Protein AF-0000000084808575 (afdb_homodimer)

pLDDT: mean 91.04, std 8.22, range [54.5, 98.62]

Sequence (1164 aa):
MCAIAGLVSLDAPPHVRPILDAIRHRGPDGLGTHRDGACEIGAARLAIVDPERGAQPMRDPLSQTAVAFNGEIYNADELRRMLIARGHRFATRCDTEVVLRGFLEWGLDLPTHLSGMYAIAVLERGRLTLIRDPLGIKPLRYAQRGAQFAFASEAKALLRWFGPPRLDETALADFIAIGYPTGRHTFFAGISTLPPGHLLTVNWGQGLHVAEPRPYQLRTPPPQLQLCEDEAELAFVDALLAATNSHLQADTEVVAVLSGGIDSAMLACTAAELSGRRLRTFTVADTAEHPDAVAAARVARAIGADHTLLTFGFDDYLAAIPATIAAVEAPDLHAGPFFHLLCQVIGGCAKVCLNGEGADETLGGYYDPAGTIATLTDGQARAQAAGLVPSDRACAIRDGLLEAAAKGAAGIRATLDISLQDLLERAQLDPVDHLSMAAGVEMRVPYLDPVVQAVVRRVPPGEIVDTSLGITKRLLRRAAVRRHGAHLLDSALRAKMMMPHASGGHAARFAQACDHAVPDDALRRLPFGAGFASKTDVVLFELFRRIHLDGGGAAVKIDDVFAEIAGSSRAGASAIAQAAASMCAIAGLVSLDAPPHVRPILDAIRHRGPDGLGTHRDGACEIGAARLAIVDPERGAQPMRDPLSQTAVAFNGEIYNADELRRMLIARGHRFATRCDTEVVLRGFLEWGLDLPTHLSGMYAIAVLERGRLTLIRDPLGIKPLRYAQRGAQFAFASEAKALLRWFGPPRLDETALADFIAIGYPTGRHTFFAGISTLPPGHLLTVNWGQGLHVAEPRPYQLRTPPPQLQLCEDEAELAFVDALLAATNSHLQADTEVVAVLSGGIDSAMLACTAAELSGRRLRTFTVADTAEHPDAVAAARVARAIGADHTLLTFGFDDYLAAIPATIAAVEAPDLHAGPFFHLLCQVIGGCAKVCLNGEGADETLGGYYDPAGTIATLTDGQARAQAAGLVPSDRACAIRDGLLEAAAKGAAGIRATLDISLQDLLERAQLDPVDHLSMAAGVEMRVPYLDPVVQAVVRRVPPGEIVDTSLGITKRLLRRAAVRRHGAHLLDSALRAKMMMPHASGGHAARFAQACDHAVPDDALRRLPFGAGFASKTDVVLFELFRRIHLDGGGAAVKIDDVFAEIAGSSRAGASAIAQAAAS

Organism: Rhodopseudomonas palustris (strain HaA2) (NCBI:txid316058)

Secondary structure (DSSP, 8-state):
--EEEEEEESSS----HHHHHHTGGG-BTEEEEEEETTEEEEEEE---S-TTT--SSEE-TTT--EEEEEEEETTHHHHHHHHHHTT---S-S-HHHHHHHHHHHHGGGGGGG--EEEEEEEEETTEEEEEE-TT--S--EEEEETTEEEEESSTHHHHTTSSS--B-HHHHHHHHHHSS--TTB-SBTT-EEPPTTEEEEEE-BTB-EEPPPEE-S----PPPP---HHHHHHHHHHHHHHHHHHHT--SS-EEEE--SSHHHHHHHHHHHHH-SSPPEEEEE-SSTTSHHHHHHHHHHHHHT-EEEEE---HHHHHHHHHHHHHHHTSS--SS-HHHHHHHHHHHTT-SEEE--TTHHHHHTTT--HHHHHHHHHHHHHHHHHTT----HHHHHHHHHHHHHHHTGGGGHHHHHHHIIIIIIIIIIIHHHHHHHHHTT-EEE-GGGSHHHHHHHTTS-HHHH-BTTTTBSSHHHHHHHHHHHGGGGHHHHHSPP--GGGGGHHHHHHHHHHHHHHS-TTHHHHSTTGGG-SSHHHHHHHHHHIIIIIS--GGG--HHHHHHHHHT-HHHHHHHHHHHHH-/--EEEEEEESSS----HHHHHTTGGG-BTEEEEEEETTEEEEEEE---S-TTT--SSEE-TTT--EEEEEEEETTHHHHHHHHHHTT---S-S-HHHHHHHHHHHHGGGGGGG--EEEEEEEEETTEEEEEE-TT--S--EEEEETTEEEEESSGGGGHHHHSS--B-HHHHHHHHHHSS--TTB-SBTT-EEPPTTEEEEEE-BTB-EEPPPEE-S----PPPP---HHHHHHHHHHHHHHHHHHHT--SS-EEEE--SSHHHHHHHHHHHHH-SSPPEEEEE-SSTTSHHHHHHHHHHHHHT-EEEEE---HHHHHHHHHHHHHHHTSS--SS-HHHHHHHHHHHTT-SEEE--TTHHHHHTTT--HHHHHHHHHHHHHHHHHTT----HHHHHHHHHHHHHHHTGGGGHHHHHHHIIIIIIIIIIIHHHHHHHHHTT-EEE-GGGSHHHHHHHTTS-HHHH-BTTTTBSSHHHHHHHHHHHGGGGHHHHHSPP--GGGGGHHHHHHHHHHHHHHS-TTHHHHSTTGGG-SSHHHHHHHHHHIIIIIS--GGG--HHHHHHHHHT-HHHHHHHHHHHHH-

InterPro domains:
  IPR001962 Asparagine synthase [PF00733] (238-518)
  IPR001962 Asparagine synthase [cd01991] (250-473)
  IPR006426 Asparagine synthase, glutamine-hydrolyzing [PIRSF001589] (1-482)
  IPR006426 Asparagine synthase, glutamine-hydrolyzing [TIGR01536] (2-480)
  IPR014729 Rossmann-like alpha/beta/alpha sandwich fold [G3DSA:3.40.50.620] (225-527)
  IPR017932 Glutamine amidotransferase type 2 domain [PF13537] (44-159)
  IPR017932 Glutamine amidotransferase type 2 domain [PS51278] (2-205)
  IPR029055 Nucleophile aminohydrolases, N-terminal [G3DSA:3.60.20.10] (2-216)
  IPR029055 Nucleophile aminohydrolases, N-terminal [SSF56235] (1-207)
  IPR033738 Asparagine synthase, N-terminal domain [cd00712] (2-216)
  IPR051786 Asparagine Synthetase/Amidase [PTHR43284] (1-366)

Foldseek 3Di:
DKKKKKKFFDPDADDTVLLRVVQLLLAVLDKDWDDDVRMMMIIRHQDWAQSPPDDPQDADPPQRKTKDKDWDFLCQVVLVVVLVVVPDDDDTSDSSVSLVSLCVVPPPLSQVPTWIFIWMWMDGRQKIKIFGAQLQLFWKKWFDDDQMIMIISDPLSCCVVVPFWDADLQQVLLCLQQNGGDAQDDRTPGMGIQFHQWMWMWGQPPGTDTDDIDHNDDPPQDAADPDDLVRLLVLLLVLLLVLLLSQCDTPWHEAEEQQLALLRLLSVLSNLVNPPDAHEYEYEFQDCPPNRNVSRVLSCVLSVHNYDYDHDALVQQQLQLLVLCLQLLDLDQLLGSRLLVRLLVCLVPTQEYEYSQPLCLLQVVPDDLVVLLVSNVSSNVLSVVLVGDHDPVSVVLSVLSNVLSVVQLVSQLSSSVSCSGRVSNTNPSSSNSRSNSSNNHHYDHSCPTPSSNSSSSNHRSCSRAPRPVRQHRNSSLVSSCVVSHCSSVSSRPDDDDRSNCSHVLSVVLVLQLLVQLADPCLLVVDNSSSSDPGSSSVLSVQSSCCQRSVVVNSVDHSLVSSCVRNVHSVRNVVSNVVSSVD/DKKKKKKFFDPDADDTVLLRVVQLLLAVLDKDWDDDVRMIMIMRHQDWAFSPPDDPQDADPPQRKTKDKDWDFLCQVVLVVVLVVVPDDDPTSDSSVSLVSLCVVPPPLSQVPTWIFIWMWMDGNQKIKIFGAQLQLFWKKKFDDDQMIMIISDPLSCCVVVPFWDADLQQVLLCLQQNGGDAQDDRTPGMGIQFHQWMWMWGQPPGTDTDDIDHNDDPPQDAADPDDLVRLLVLLLVLLLVLLLSQCDTPWHEAEEQQLALLRLLSVLSNLVNPPDAHEYEYEFQDCPPNRNVSRVLSCVLSVHNYDYDHDALVQQQLQLLVLCLQLLDLDQLLGSRLLVRLLVCLVPTQEYEYSQPLCLLQVVPDDLVVLLVSNVSSNVLSVVLVGDHDPVSVVLSVLSNVLSVVQLVSQLSSSVSCSGRVSNTNPSSSNSRSNSSNNHHYDHSCPTPSSSSSSSNHRSCSRAPRPVRQHRNSSLVSSCVVSHCSSVSSRPDDDDRSNCSHVLSVVLVLQLLVQLADPCLLVVDNSSSSDPGSSSVLSVQSSCCQRSVVVNSVDHSLVSSCVRNVHSVRNVVSNVVSSVD

Structure (mmCIF, N/CA/C/O backbone):
data_AF-0000000084808575-model_v1
#
loop_
_entity.id
_entity.type
_entity.pdbx_description
1 polymer 'asparagine synthase (glutamine-hydrolyzing)'
#
loop_
_atom_site.group_PDB
_atom_site.id
_atom_site.type_symbol
_atom_site.label_atom_id
_atom_site.label_alt_id
_atom_site.label_comp_id
_atom_site.label_asym_id
_atom_site.label_entity_id
_atom_site.label_seq_id
_atom_site.pdbx_PDB_ins_code
_atom_site.Cartn_x
_atom_site.Cartn_y
_atom_site.Cartn_z
_atom_site.occupancy
_atom_site.B_iso_or_equiv
_atom_site.auth_seq_id
_atom_site.auth_comp_id
_atom_site.auth_asym_id
_atom_site.auth_atom_id
_atom_site.pdbx_PDB_model_num
ATOM 1 N N . MET A 1 1 ? -4.387 -38.344 -5.195 1 62.06 1 MET A N 1
ATOM 2 C CA . MET A 1 1 ? -3.59 -37.562 -6.129 1 62.06 1 MET A CA 1
ATOM 3 C C . MET A 1 1 ? -2.236 -38.219 -6.379 1 62.06 1 MET A C 1
ATOM 5 O O . MET A 1 1 ? -1.644 -38.781 -5.469 1 62.06 1 MET A O 1
ATOM 9 N N . CYS A 1 2 ? -1.942 -38.562 -7.801 1 82.56 2 CYS A N 1
ATOM 10 C CA . CYS A 1 2 ? -1.101 -39.688 -8.219 1 82.56 2 CYS A CA 1
ATOM 11 C C . CYS A 1 2 ? -0.135 -39.25 -9.32 1 82.56 2 CYS A C 1
ATOM 13 O O . CYS A 1 2 ? -0.099 -38.094 -9.703 1 82.56 2 CYS A O 1
ATOM 15 N N . ALA A 1 3 ? 0.823 -40 -9.477 1 93.69 3 ALA A N 1
ATOM 16 C CA . ALA A 1 3 ? 1.636 -39.969 -10.688 1 93.69 3 ALA A CA 1
ATOM 17 C C . ALA A 1 3 ? 1.103 -40.969 -11.711 1 93.69 3 ALA A C 1
ATOM 19 O O . ALA A 1 3 ? 0.638 -42.062 -11.352 1 93.69 3 ALA A O 1
ATOM 20 N N . ILE A 1 4 ? 1.03 -40.562 -12.953 1 97.31 4 ILE A N 1
ATOM 21 C CA . ILE A 1 4 ? 0.679 -41.5 -14.008 1 97.31 4 ILE A CA 1
ATOM 22 C C . ILE A 1 4 ? 1.801 -41.562 -15.039 1 97.31 4 ILE A C 1
ATOM 24 O O . ILE A 1 4 ? 2.557 -40.594 -15.203 1 97.31 4 ILE A O 1
ATOM 28 N N . ALA A 1 5 ? 1.964 -42.688 -15.664 1 97.06 5 ALA A N 1
ATOM 29 C CA . ALA A 1 5 ? 2.941 -42.906 -16.734 1 97.06 5 ALA A CA 1
ATOM 30 C C . ALA A 1 5 ? 2.455 -44 -17.703 1 97.06 5 ALA A C 1
ATOM 32 O O . ALA A 1 5 ? 1.539 -44.75 -17.391 1 97.06 5 ALA A O 1
ATOM 33 N N . GLY A 1 6 ? 3.045 -44 -18.844 1 97.06 6 GLY A N 1
ATOM 34 C CA . GLY A 1 6 ? 2.709 -45 -19.828 1 97.06 6 GLY A CA 1
ATOM 35 C C . GLY A 1 6 ? 3.715 -45.094 -20.969 1 97.06 6 GLY A C 1
ATOM 36 O O . GLY A 1 6 ? 4.562 -44.219 -21.125 1 97.06 6 GLY A O 1
ATOM 37 N N . LEU A 1 7 ? 3.645 -46.219 -21.641 1 96.31 7 LEU A N 1
ATOM 38 C CA . LEU A 1 7 ? 4.547 -46.5 -22.75 1 96.31 7 LEU A CA 1
ATOM 39 C C . LEU A 1 7 ? 3.838 -47.312 -23.828 1 96.31 7 LEU A C 1
ATOM 41 O O . LEU A 1 7 ? 3.191 -48.312 -23.531 1 96.31 7 LEU A O 1
ATOM 45 N N . VAL A 1 8 ? 3.848 -46.812 -25.031 1 96.56 8 VAL A N 1
ATOM 46 C CA . VAL A 1 8 ? 3.459 -47.531 -26.234 1 96.56 8 VAL A CA 1
ATOM 47 C C . VAL A 1 8 ? 4.707 -47.969 -27 1 96.56 8 VAL A C 1
ATOM 49 O O . VAL A 1 8 ? 5.566 -47.125 -27.312 1 96.56 8 VAL A O 1
ATOM 52 N N . SER A 1 9 ? 4.84 -49.188 -27.234 1 94.44 9 SER A N 1
ATOM 53 C CA . SER A 1 9 ? 5.992 -49.688 -27.969 1 94.44 9 SER A CA 1
ATOM 54 C C . SER A 1 9 ? 5.582 -50.75 -28.984 1 94.44 9 SER A C 1
ATOM 56 O O . SER A 1 9 ? 4.934 -51.75 -28.641 1 94.44 9 SER A O 1
ATOM 58 N N . LEU A 1 10 ? 5.988 -50.594 -30.219 1 92.44 10 LEU A N 1
ATOM 59 C CA . LEU A 1 10 ? 5.625 -51.562 -31.266 1 92.44 10 LEU A CA 1
ATOM 60 C C . LEU A 1 10 ? 6.754 -52.562 -31.516 1 92.44 10 LEU A C 1
ATOM 62 O O . LEU A 1 10 ? 6.531 -53.625 -32.094 1 92.44 10 LEU A O 1
ATOM 66 N N . ASP A 1 11 ? 7.91 -52.281 -31.141 1 87.69 11 ASP A N 1
ATOM 67 C CA . ASP A 1 11 ? 9.07 -53.094 -31.438 1 87.69 11 ASP A CA 1
ATOM 68 C C . ASP A 1 11 ? 9.367 -54.062 -30.297 1 87.69 11 ASP A C 1
ATOM 70 O O . ASP A 1 11 ? 10.078 -55.062 -30.484 1 87.69 11 ASP A O 1
ATOM 74 N N . ALA A 1 12 ? 9 -53.781 -29.078 1 87.81 12 ALA A N 1
ATOM 75 C CA . ALA A 1 12 ? 9.203 -54.625 -27.891 1 87.81 12 ALA A CA 1
ATOM 76 C C . ALA A 1 12 ? 8.055 -54.469 -26.906 1 87.81 12 ALA A C 1
ATOM 78 O O . ALA A 1 12 ? 7.316 -53.469 -26.953 1 87.81 12 ALA A O 1
ATOM 79 N N . PRO A 1 13 ? 7.969 -55.469 -26.172 1 90.5 13 PRO A N 1
ATOM 80 C CA . PRO A 1 13 ? 6.938 -55.312 -25.156 1 90.5 13 PRO A CA 1
ATOM 81 C C . PRO A 1 13 ? 7.156 -54.062 -24.281 1 90.5 13 PRO A C 1
ATOM 83 O O . PRO A 1 13 ? 8.266 -53.844 -23.797 1 90.5 13 PRO A O 1
ATOM 86 N N . PRO A 1 14 ? 6.09 -53.281 -24.156 1 92.25 14 PRO A N 1
ATOM 87 C CA . PRO A 1 14 ? 6.242 -52.062 -23.344 1 92.25 14 PRO A CA 1
ATOM 88 C C . PRO A 1 14 ? 6.453 -52.375 -21.859 1 92.25 14 PRO A C 1
ATOM 90 O O . PRO A 1 14 ? 5.82 -53.281 -21.312 1 92.25 14 PRO A O 1
ATOM 93 N N . HIS A 1 15 ? 7.359 -51.719 -21.219 1 92.81 15 HIS A N 1
ATOM 94 C CA . HIS A 1 15 ? 7.637 -51.812 -19.797 1 92.81 15 HIS A CA 1
ATOM 95 C C . HIS A 1 15 ? 7.668 -50.438 -19.141 1 92.81 15 HIS A C 1
ATOM 97 O O . HIS A 1 15 ? 8.711 -49.781 -19.094 1 92.81 15 HIS A O 1
ATOM 103 N N . VAL A 1 16 ? 6.578 -50.125 -18.453 1 94.5 16 VAL A N 1
ATOM 104 C CA . VAL A 1 16 ? 6.391 -48.781 -17.969 1 94.5 16 VAL A CA 1
ATOM 105 C C . VAL A 1 16 ? 7.012 -48.625 -16.578 1 94.5 16 VAL A C 1
ATOM 107 O O . VAL A 1 16 ? 7.238 -47.531 -16.094 1 94.5 16 VAL A O 1
ATOM 110 N N . ARG A 1 17 ? 7.457 -49.656 -15.93 1 93.81 17 ARG A N 1
ATOM 111 C CA . ARG A 1 17 ? 7.852 -49.688 -14.523 1 93.81 17 ARG A CA 1
ATOM 112 C C . ARG A 1 17 ? 9.016 -48.75 -14.258 1 93.81 17 ARG A C 1
ATOM 114 O O . ARG A 1 17 ? 9.008 -48 -13.281 1 93.81 17 ARG A O 1
ATOM 121 N N . PRO A 1 18 ? 10.008 -48.719 -15.148 1 92.75 18 PRO A N 1
ATOM 122 C CA . PRO A 1 18 ? 11.117 -47.812 -14.898 1 92.75 18 PRO A CA 1
ATOM 123 C C . PRO A 1 18 ? 10.672 -46.344 -14.883 1 92.75 18 PRO A C 1
ATOM 125 O O . PRO A 1 18 ? 11.188 -45.531 -14.102 1 92.75 18 PRO A O 1
ATOM 128 N N . ILE A 1 19 ? 9.758 -45.969 -15.727 1 93.88 19 ILE A N 1
ATOM 129 C CA . ILE A 1 19 ? 9.234 -44.625 -15.789 1 93.88 19 ILE A CA 1
ATOM 130 C C . ILE A 1 19 ? 8.43 -44.312 -14.531 1 93.88 19 ILE A C 1
ATOM 132 O O . ILE A 1 19 ? 8.602 -43.25 -13.906 1 93.88 19 ILE A O 1
ATOM 136 N N . LEU A 1 20 ? 7.656 -45.25 -14.164 1 93.62 20 LEU A N 1
ATOM 137 C CA . LEU A 1 20 ? 6.793 -45.094 -12.992 1 93.62 20 LEU A CA 1
ATOM 138 C C . LEU A 1 20 ? 7.621 -45 -11.711 1 93.62 20 LEU A C 1
ATOM 140 O O . LEU A 1 20 ? 7.297 -44.25 -10.812 1 93.62 20 LEU A O 1
ATOM 144 N N . ASP A 1 21 ? 8.664 -45.812 -11.609 1 92.56 21 ASP A N 1
ATOM 145 C CA . ASP A 1 21 ? 9.531 -45.812 -10.43 1 92.56 21 ASP A CA 1
ATOM 146 C C . ASP A 1 21 ? 10.211 -44.438 -10.234 1 92.56 21 ASP A C 1
ATOM 148 O O . ASP A 1 21 ? 10.453 -44.031 -9.109 1 92.56 21 ASP A O 1
ATOM 152 N N . ALA A 1 22 ? 10.461 -43.75 -11.328 1 91.5 22 ALA A N 1
ATOM 153 C CA . ALA A 1 22 ? 11.133 -42.469 -11.273 1 91.5 22 ALA A CA 1
ATOM 154 C C . ALA A 1 22 ? 10.25 -41.406 -10.625 1 91.5 22 ALA A C 1
ATOM 156 O O . ALA A 1 22 ? 10.742 -40.375 -10.156 1 91.5 22 ALA A O 1
ATOM 157 N N . ILE A 1 23 ? 8.969 -41.656 -10.594 1 93.81 23 ILE A N 1
ATOM 158 C CA . ILE A 1 23 ? 8.062 -40.656 -10.031 1 93.81 23 ILE A CA 1
ATOM 159 C C . ILE A 1 23 ? 7.215 -41.281 -8.93 1 93.81 23 ILE A C 1
ATOM 161 O O . ILE A 1 23 ? 6.121 -40.781 -8.633 1 93.81 23 ILE A O 1
ATOM 165 N N . ARG A 1 24 ? 7.672 -42.312 -8.352 1 92.12 24 ARG A N 1
ATOM 166 C CA . ARG A 1 24 ? 6.965 -43.062 -7.309 1 92.12 24 ARG A CA 1
ATOM 167 C C . ARG A 1 24 ? 6.758 -42.188 -6.074 1 92.12 24 ARG A C 1
ATOM 169 O O . ARG A 1 24 ? 5.824 -42.406 -5.301 1 92.12 24 ARG A O 1
ATOM 176 N N . HIS A 1 25 ? 7.586 -41.156 -5.887 1 90.12 25 HIS A N 1
ATOM 177 C CA . HIS A 1 25 ? 7.504 -40.281 -4.734 1 90.12 25 HIS A CA 1
ATOM 178 C C . HIS A 1 25 ? 6.16 -39.562 -4.691 1 90.12 25 HIS A C 1
ATOM 180 O O . HIS A 1 25 ? 5.703 -39.156 -3.619 1 90.12 25 HIS A O 1
ATOM 186 N N . ARG A 1 26 ? 5.496 -39.406 -5.844 1 92.69 26 ARG A N 1
ATOM 187 C CA . ARG A 1 26 ? 4.223 -38.719 -5.938 1 92.69 26 ARG A CA 1
ATOM 188 C C . ARG A 1 26 ? 3.094 -39.531 -5.32 1 92.69 26 ARG A C 1
ATOM 190 O O . ARG A 1 26 ? 2.039 -38.969 -4.984 1 92.69 26 ARG A O 1
ATOM 197 N N . GLY A 1 27 ? 3.215 -40.781 -5.285 1 90.94 27 GLY A N 1
ATOM 198 C CA . GLY A 1 27 ? 2.213 -41.688 -4.734 1 90.94 27 GLY A CA 1
ATOM 199 C C . GLY A 1 27 ? 2.812 -42.875 -3.994 1 90.94 27 GLY A C 1
ATOM 200 O O . GLY A 1 27 ? 2.822 -44 -4.508 1 90.94 27 GLY A O 1
ATOM 201 N N . PRO A 1 28 ? 3.109 -42.625 -2.814 1 84.38 28 PRO A N 1
ATOM 202 C CA . PRO A 1 28 ? 3.857 -43.656 -2.086 1 84.38 28 PRO A CA 1
ATOM 203 C C . PRO A 1 28 ? 2.967 -44.781 -1.583 1 84.38 28 PRO A C 1
ATOM 205 O O . PRO A 1 28 ? 3.471 -45.812 -1.126 1 84.38 28 PRO A O 1
ATOM 208 N N . ASP A 1 29 ? 1.721 -44.719 -1.816 1 85.5 29 ASP A N 1
ATOM 209 C CA . ASP A 1 29 ? 0.804 -45.656 -1.163 1 85.5 29 ASP A CA 1
ATOM 210 C C . ASP A 1 29 ? 0.553 -46.875 -2.035 1 85.5 29 ASP A C 1
ATOM 212 O O . ASP A 1 29 ? -0.025 -47.875 -1.573 1 85.5 29 ASP A O 1
ATOM 216 N N . GLY A 1 30 ? 0.911 -46.75 -3.326 1 85.62 30 GLY A N 1
ATOM 217 C CA . GLY A 1 30 ? 0.676 -47.906 -4.172 1 85.62 30 GLY A CA 1
ATOM 218 C C . GLY A 1 30 ? 1.109 -47.688 -5.609 1 85.62 30 GLY A C 1
ATOM 219 O O . GLY A 1 30 ? 1.093 -46.562 -6.109 1 85.62 30 GLY A O 1
ATOM 220 N N . LEU A 1 31 ? 1.551 -48.875 -6.156 1 91.44 31 LEU A N 1
ATOM 221 C CA . LEU A 1 31 ? 1.915 -48.875 -7.57 1 91.44 31 LEU A CA 1
ATOM 222 C C . LEU A 1 31 ? 1.105 -49.906 -8.336 1 91.44 31 LEU A C 1
ATOM 224 O O . LEU A 1 31 ? 0.869 -51.031 -7.832 1 91.44 31 LEU A O 1
ATOM 228 N N . GLY A 1 32 ? 0.631 -49.5 -9.484 1 93.5 32 GLY A N 1
ATOM 229 C CA . GLY A 1 32 ? -0.081 -50.438 -10.352 1 93.5 32 GLY A CA 1
ATOM 230 C C . GLY A 1 32 ? 0.152 -50.156 -11.82 1 93.5 32 GLY A C 1
ATOM 231 O O . GLY A 1 32 ? 0.472 -49.031 -12.219 1 93.5 32 GLY A O 1
ATOM 232 N N . THR A 1 33 ? 0.119 -51.281 -12.609 1 96.12 33 THR A N 1
ATOM 233 C CA . THR A 1 33 ? 0.246 -51.156 -14.062 1 96.12 33 THR A CA 1
ATOM 234 C C . THR A 1 33 ? -0.798 -52 -14.766 1 96.12 33 THR A C 1
ATOM 236 O O . THR A 1 33 ? -1.4 -52.906 -14.156 1 96.12 33 THR A O 1
ATOM 239 N N . HIS A 1 34 ? -1.086 -51.656 -15.914 1 96 34 HIS A N 1
ATOM 240 C CA . HIS A 1 34 ? -1.949 -52.438 -16.781 1 96 34 HIS A CA 1
ATOM 241 C C . HIS A 1 34 ? -1.446 -52.438 -18.219 1 96 34 HIS A C 1
ATOM 243 O O . HIS A 1 34 ? -1.175 -51.344 -18.781 1 96 34 HIS A O 1
ATOM 249 N N . ARG A 1 35 ? -1.314 -53.625 -18.766 1 95.56 35 ARG A N 1
ATOM 250 C CA . ARG A 1 35 ? -0.81 -53.75 -20.125 1 95.56 35 ARG A CA 1
ATOM 251 C C . ARG A 1 35 ? -1.896 -54.25 -21.062 1 95.56 35 ARG A C 1
ATOM 253 O O . ARG A 1 35 ? -2.674 -55.125 -20.703 1 95.56 35 ARG A O 1
ATOM 260 N N . ASP A 1 36 ? -1.981 -53.688 -22.172 1 93.25 36 ASP A N 1
ATOM 261 C CA . ASP A 1 36 ? -2.809 -54.125 -23.281 1 93.25 36 ASP A CA 1
ATOM 262 C C . ASP A 1 36 ? -2.045 -54.062 -24.609 1 93.25 36 ASP A C 1
ATOM 264 O O . ASP A 1 36 ? -1.971 -53 -25.219 1 93.25 36 ASP A O 1
ATOM 268 N N . GLY A 1 37 ? -1.562 -55.25 -25.047 1 91.81 37 GLY A N 1
ATOM 269 C CA . GLY A 1 37 ? -0.808 -55.281 -26.281 1 91.81 37 GLY A CA 1
ATOM 270 C C . GLY A 1 37 ? 0.449 -54.438 -26.25 1 91.81 37 GLY A C 1
ATOM 271 O O . GLY A 1 37 ? 1.328 -54.656 -25.406 1 91.81 37 GLY A O 1
ATOM 272 N N . ALA A 1 38 ? 0.417 -53.438 -27.094 1 95.38 38 ALA A N 1
ATOM 273 C CA . ALA A 1 38 ? 1.611 -52.625 -27.312 1 95.38 38 ALA A CA 1
ATOM 274 C C . ALA A 1 38 ? 1.693 -51.469 -26.297 1 95.38 38 ALA A C 1
ATOM 276 O O . ALA A 1 38 ? 2.652 -50.688 -26.312 1 95.38 38 ALA A O 1
ATOM 277 N N . CYS A 1 39 ? 0.732 -51.406 -25.375 1 96.81 39 CYS A N 1
ATOM 278 C CA . CYS A 1 39 ? 0.696 -50.281 -24.469 1 96.81 39 CYS A CA 1
ATOM 279 C C . CYS A 1 39 ? 0.599 -50.75 -23.016 1 96.81 39 CYS A C 1
ATOM 281 O O . CYS A 1 39 ? -0.095 -51.719 -22.719 1 96.81 39 CYS A O 1
ATOM 283 N N . GLU A 1 40 ? 1.351 -50.156 -22.188 1 97.38 40 GLU A N 1
ATOM 284 C CA . GLU A 1 40 ? 1.264 -50.312 -20.75 1 97.38 40 GLU A CA 1
ATOM 285 C C . GLU A 1 40 ? 1.146 -48.969 -20.031 1 97.38 40 GLU A C 1
ATOM 287 O O . GLU A 1 40 ? 1.924 -48.062 -20.281 1 97.38 40 GLU A O 1
ATOM 292 N N . ILE A 1 41 ? 0.103 -48.844 -19.188 1 97.62 41 ILE A N 1
ATOM 293 C CA . ILE A 1 41 ? -0.056 -47.625 -18.391 1 97.62 41 ILE A CA 1
ATOM 294 C C . ILE A 1 41 ? 0.12 -47.969 -16.906 1 97.62 41 ILE A C 1
ATOM 296 O O . ILE A 1 41 ? -0.009 -49.125 -16.516 1 97.62 41 ILE A O 1
ATOM 300 N N . GLY A 1 42 ? 0.514 -47 -16.172 1 96.62 42 GLY A N 1
ATOM 301 C CA . GLY A 1 42 ? 0.719 -47.188 -14.75 1 96.62 42 GLY A CA 1
ATOM 302 C C . GLY A 1 42 ? 0.362 -45.969 -13.922 1 96.62 42 GLY A C 1
ATOM 303 O O . GLY A 1 42 ? 0.173 -44.875 -14.469 1 96.62 42 GLY A O 1
ATOM 304 N N . ALA A 1 43 ? 0.174 -46.25 -12.609 1 95.5 43 ALA A N 1
ATOM 305 C CA . ALA A 1 43 ? -0.146 -45.188 -11.656 1 95.5 43 ALA A CA 1
ATOM 306 C C . ALA A 1 43 ? 0.513 -45.438 -10.305 1 95.5 43 ALA A C 1
ATOM 308 O O . ALA A 1 43 ? 0.629 -46.562 -9.867 1 95.5 43 ALA A O 1
ATOM 309 N N . ALA A 1 44 ? 1.088 -44.344 -9.781 1 92.81 44 ALA A N 1
ATOM 310 C CA . ALA A 1 44 ? 1.481 -44.312 -8.375 1 92.81 44 ALA A CA 1
ATOM 311 C C . ALA A 1 44 ? 0.456 -43.562 -7.531 1 92.81 44 ALA A C 1
ATOM 313 O O . ALA A 1 44 ? 0.164 -42.406 -7.797 1 92.81 44 ALA A O 1
ATOM 314 N N . ARG A 1 45 ? -0.001 -44.156 -6.523 1 88.31 45 ARG A N 1
ATOM 315 C CA . ARG A 1 45 ? -1.194 -43.656 -5.859 1 88.31 45 ARG A CA 1
ATOM 316 C C . ARG A 1 45 ? -0.841 -43 -4.527 1 88.31 45 ARG A C 1
ATOM 318 O O . ARG A 1 45 ? -0.039 -43.531 -3.762 1 88.31 45 ARG A O 1
ATOM 325 N N . LEU A 1 46 ? -1.336 -41.812 -4.301 1 85.5 46 LEU A N 1
ATOM 326 C CA . LEU A 1 46 ? -1.489 -41.188 -2.994 1 85.5 46 LEU A CA 1
ATOM 327 C C . LEU A 1 46 ? -2.92 -41.312 -2.484 1 85.5 46 LEU A C 1
ATOM 329 O O . LEU A 1 46 ? -3.834 -40.688 -2.998 1 85.5 46 LEU A O 1
ATOM 333 N N . ALA A 1 47 ? -3.129 -42.094 -1.523 1 78.5 47 ALA A N 1
ATOM 334 C CA . ALA A 1 47 ? -4.477 -42.469 -1.114 1 78.5 47 ALA A CA 1
ATOM 335 C C . ALA A 1 47 ? -5.137 -41.375 -0.278 1 78.5 47 ALA A C 1
ATOM 337 O O . ALA A 1 47 ? -4.762 -41.156 0.877 1 78.5 47 ALA A O 1
ATOM 338 N N . ILE A 1 48 ? -6.031 -40.75 -0.932 1 76.19 48 ILE A N 1
ATOM 339 C CA . ILE A 1 48 ? -6.727 -39.656 -0.264 1 76.19 48 ILE A CA 1
ATOM 340 C C . ILE A 1 48 ? -8.195 -40.031 -0.067 1 76.19 48 ILE A C 1
ATOM 342 O O . ILE A 1 48 ? -8.742 -39.875 1.024 1 76.19 48 ILE A O 1
ATOM 346 N N . VAL A 1 49 ? -8.797 -40.531 -1.06 1 73.44 49 VAL A N 1
ATOM 347 C CA . VAL A 1 49 ? -10.195 -40.938 -1.021 1 73.44 49 VAL A CA 1
ATOM 348 C C . VAL A 1 49 ? -10.289 -42.438 -1.23 1 73.44 49 VAL A C 1
ATOM 350 O O . VAL A 1 49 ? -9.688 -43 -2.164 1 73.44 49 VAL A O 1
ATOM 353 N N . ASP A 1 50 ? -11.008 -43.156 -0.427 1 74.06 50 ASP A N 1
ATOM 354 C CA . ASP A 1 50 ? -11.211 -44.594 -0.464 1 74.06 50 ASP A CA 1
ATOM 355 C C . ASP A 1 50 ? -9.883 -45.344 -0.552 1 74.06 50 ASP A C 1
ATOM 357 O O . ASP A 1 50 ? -9.617 -46.062 -1.528 1 74.06 50 ASP A O 1
ATOM 361 N N . PRO A 1 51 ? -9.102 -45.344 0.407 1 74.62 51 PRO A N 1
ATOM 362 C CA . PRO A 1 51 ? -7.742 -45.875 0.389 1 74.62 51 PRO A CA 1
ATOM 363 C C . PRO A 1 51 ? -7.707 -47.406 0.184 1 74.62 51 PRO A C 1
ATOM 365 O O . PRO A 1 51 ? -6.742 -47.938 -0.369 1 74.62 51 PRO A O 1
ATOM 368 N N . GLU A 1 52 ? -8.781 -48.031 0.386 1 70.81 52 GLU A N 1
ATOM 369 C CA . GLU A 1 52 ? -8.758 -49.5 0.325 1 70.81 52 GLU A CA 1
ATOM 370 C C . GLU A 1 52 ? -9.094 -50 -1.077 1 70.81 52 GLU A C 1
ATOM 372 O O . GLU A 1 52 ? -8.602 -51.062 -1.502 1 70.81 52 GLU A O 1
ATOM 377 N N . ARG A 1 53 ? -9.883 -49.344 -1.708 1 68.25 53 ARG A N 1
ATOM 378 C CA . ARG A 1 53 ? -10.422 -49.906 -2.938 1 68.25 53 ARG A CA 1
ATOM 379 C C . ARG A 1 53 ? -10.109 -49.031 -4.141 1 68.25 53 ARG A C 1
ATOM 381 O O . ARG A 1 53 ? -10.742 -49.125 -5.188 1 68.25 53 ARG A O 1
ATOM 388 N N . GLY A 1 54 ? -9.133 -48.25 -4.059 1 73.81 54 GLY A N 1
ATOM 389 C CA . GLY A 1 54 ? -8.891 -47.281 -5.105 1 73.81 54 GLY A CA 1
ATOM 390 C C . GLY A 1 54 ? -7.641 -47.562 -5.922 1 73.81 54 GLY A C 1
ATOM 391 O O . GLY A 1 54 ? -6.984 -46.656 -6.406 1 73.81 54 GLY A O 1
ATOM 392 N N . ALA A 1 55 ? -7.34 -48.781 -6.094 1 82.88 55 ALA A N 1
ATOM 393 C CA . ALA A 1 55 ? -6.145 -49.156 -6.836 1 82.88 55 ALA A CA 1
ATOM 394 C C . ALA A 1 55 ? -6.246 -48.719 -8.297 1 82.88 55 ALA A C 1
ATOM 396 O O . ALA A 1 55 ? -7.328 -48.781 -8.891 1 82.88 55 ALA A O 1
ATOM 397 N N . GLN A 1 56 ? -5.199 -48.25 -8.781 1 90 56 GLN A N 1
ATOM 398 C CA . GLN A 1 56 ? -5.117 -47.812 -10.172 1 90 56 GLN A CA 1
ATOM 399 C C . GLN A 1 56 ? -4.027 -48.562 -10.922 1 90 56 GLN A C 1
ATOM 401 O O . GLN A 1 56 ? -3.061 -49.031 -10.312 1 90 56 GLN A O 1
ATOM 406 N N . PRO A 1 57 ? -4.027 -48.656 -12.266 1 94.88 57 PRO A N 1
ATOM 407 C CA . PRO A 1 57 ? -5.113 -48.25 -13.156 1 94.88 57 PRO A CA 1
ATOM 408 C C . PRO A 1 57 ? -6.398 -49.031 -12.922 1 94.88 57 PRO A C 1
ATOM 410 O O . PRO A 1 57 ? -6.348 -50.219 -12.594 1 94.88 57 PRO A O 1
ATOM 413 N N . MET A 1 58 ? -7.477 -48.375 -13.031 1 94.88 58 MET A N 1
ATOM 414 C CA . MET A 1 58 ? -8.773 -49.031 -12.906 1 94.88 58 MET A CA 1
ATOM 415 C C . MET A 1 58 ? -9.266 -49.531 -14.266 1 94.88 58 MET A C 1
ATOM 417 O O . MET A 1 58 ? -9.125 -48.844 -15.273 1 94.88 58 MET A O 1
ATOM 421 N N . ARG A 1 59 ? -9.797 -50.719 -14.25 1 95.12 59 ARG A N 1
ATOM 422 C CA . ARG A 1 59 ? -10.188 -51.344 -15.508 1 95.12 59 ARG A CA 1
ATOM 423 C C . ARG A 1 59 ? -11.641 -51.781 -15.469 1 95.12 59 ARG A C 1
ATOM 425 O O . ARG A 1 59 ? -12.109 -52.281 -14.445 1 95.12 59 ARG A O 1
ATOM 432 N N . ASP A 1 60 ? -12.305 -51.594 -16.562 1 95.25 60 ASP A N 1
ATOM 433 C CA . ASP A 1 60 ? -13.609 -52.188 -16.766 1 95.25 60 ASP A CA 1
ATOM 434 C C . ASP A 1 60 ? -13.484 -53.562 -17.422 1 95.25 60 ASP A C 1
ATOM 436 O O . ASP A 1 60 ? -13.031 -53.688 -18.562 1 95.25 60 ASP A O 1
ATOM 440 N N . PRO A 1 61 ? -13.977 -54.594 -16.75 1 91.5 61 PRO A N 1
ATOM 441 C CA . PRO A 1 61 ? -13.781 -55.938 -17.281 1 91.5 61 PRO A CA 1
ATOM 442 C C . PRO A 1 61 ? -14.57 -56.188 -18.562 1 91.5 61 PRO A C 1
ATOM 444 O O . PRO A 1 61 ? -14.188 -57.031 -19.375 1 91.5 61 PRO A O 1
ATOM 447 N N . LEU A 1 62 ? -15.602 -55.531 -18.75 1 92.25 62 LEU A N 1
ATOM 448 C CA . LEU A 1 62 ? -16.438 -55.781 -19.922 1 92.25 62 LEU A CA 1
ATOM 449 C C . LEU A 1 62 ? -15.836 -55.125 -21.156 1 92.25 62 LEU A C 1
ATOM 451 O O . LEU A 1 62 ? -15.555 -55.781 -22.156 1 92.25 62 LEU A O 1
ATOM 455 N N . SER A 1 63 ? -15.531 -53.875 -21.062 1 92.88 63 SER A N 1
ATOM 456 C CA . SER A 1 63 ? -15.016 -53.125 -22.203 1 92.88 63 SER A CA 1
ATOM 457 C C . SER A 1 63 ? -13.5 -53.281 -22.312 1 92.88 63 SER A C 1
ATOM 459 O O . SER A 1 63 ? -12.922 -52.969 -23.359 1 92.88 63 SER A O 1
ATOM 461 N N . GLN A 1 64 ? -12.875 -53.625 -21.266 1 93.88 64 GLN A N 1
ATOM 462 C CA . GLN A 1 64 ? -11.43 -53.75 -21.156 1 93.88 64 GLN A CA 1
ATOM 463 C C . GLN A 1 64 ? -10.742 -52.375 -21.141 1 93.88 64 GLN A C 1
ATOM 465 O O . GLN A 1 64 ? -9.516 -52.312 -21.219 1 93.88 64 GLN A O 1
ATOM 470 N N . THR A 1 65 ? -11.539 -51.344 -21.078 1 96.75 65 THR A N 1
ATOM 471 C CA . THR A 1 65 ? -11 -50 -20.938 1 96.75 65 THR A CA 1
ATOM 472 C C . THR A 1 65 ? -10.359 -49.812 -19.578 1 96.75 65 THR A C 1
ATOM 474 O O . THR A 1 65 ? -10.914 -50.219 -18.547 1 96.75 65 THR A O 1
ATOM 477 N N . ALA A 1 66 ? -9.148 -49.219 -19.562 1 97.5 66 ALA A N 1
ATOM 478 C CA . ALA A 1 66 ? -8.453 -48.938 -18.312 1 97.5 66 ALA A CA 1
ATOM 479 C C . ALA A 1 66 ? -8.141 -47.438 -18.188 1 97.5 66 ALA A C 1
ATOM 481 O O . ALA A 1 66 ? -7.934 -46.75 -19.188 1 97.5 66 ALA A O 1
ATOM 482 N N . VAL A 1 67 ? -8.164 -46.938 -16.938 1 97.19 67 VAL A N 1
ATOM 483 C CA . VAL A 1 67 ? -7.906 -45.531 -16.688 1 97.19 67 VAL A CA 1
ATOM 484 C C . VAL A 1 67 ? -6.836 -45.375 -15.617 1 97.19 67 VAL A C 1
ATOM 486 O O . VAL A 1 67 ? -6.863 -46.094 -14.602 1 97.19 67 VAL A O 1
ATOM 489 N N . ALA A 1 68 ? -5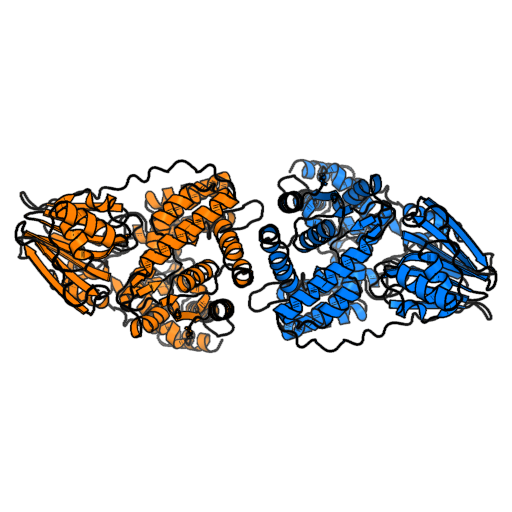.816 -44.594 -15.891 1 96.81 68 ALA A N 1
ATOM 490 C CA . ALA A 1 68 ? -4.934 -44 -14.883 1 96.81 68 ALA A CA 1
ATOM 491 C C . ALA A 1 68 ? -5.219 -42.531 -14.672 1 96.81 68 ALA A C 1
ATOM 493 O O . ALA A 1 68 ? -5.367 -41.781 -15.641 1 96.81 68 ALA A O 1
ATOM 494 N N . PHE A 1 69 ? -5.305 -42.156 -13.422 1 95.06 69 PHE A N 1
ATOM 495 C CA . PHE A 1 69 ? -5.848 -40.844 -13.086 1 95.06 69 PHE A CA 1
ATOM 496 C C . PHE A 1 69 ? -5 -40.156 -12.016 1 95.06 69 PHE A C 1
ATOM 498 O O . PHE A 1 69 ? -4.727 -40.75 -10.969 1 95.06 69 PHE A O 1
ATOM 505 N N . ASN A 1 70 ? -4.414 -38.906 -12.352 1 95.38 70 ASN A N 1
ATOM 506 C CA . ASN A 1 70 ? -3.773 -38.031 -11.398 1 95.38 70 ASN A CA 1
ATOM 507 C C . ASN A 1 70 ? -4.605 -36.75 -11.172 1 95.38 70 ASN A C 1
ATOM 509 O O . ASN A 1 70 ? -4.605 -35.844 -12 1 95.38 70 ASN A O 1
ATOM 513 N N . GLY A 1 71 ? -5.285 -36.719 -10.031 1 94.62 71 GLY A N 1
ATOM 514 C CA . GLY A 1 71 ? -6.09 -35.531 -9.789 1 94.62 71 GLY A CA 1
ATOM 515 C C . GLY A 1 71 ? -7.215 -35.75 -8.797 1 94.62 71 GLY A C 1
ATOM 516 O O . GLY A 1 71 ? -7.148 -36.688 -7.984 1 94.62 71 GLY A O 1
ATOM 517 N N . GLU A 1 72 ? -8.133 -34.875 -8.719 1 94.44 72 GLU A N 1
ATOM 518 C CA . GLU A 1 72 ? -9.32 -34.875 -7.879 1 94.44 72 GLU A CA 1
ATOM 519 C C . GLU A 1 72 ? -10.516 -34.25 -8.617 1 94.44 72 GLU A C 1
ATOM 521 O O . GLU A 1 72 ? -10.422 -33.156 -9.18 1 94.44 72 GLU A O 1
ATOM 526 N N . ILE A 1 73 ? -11.531 -35.094 -8.633 1 95.56 73 ILE A N 1
ATOM 527 C CA . ILE A 1 73 ? -12.766 -34.594 -9.242 1 95.56 73 ILE A CA 1
ATOM 528 C C . ILE A 1 73 ? -13.703 -34.062 -8.156 1 95.56 73 ILE A C 1
ATOM 530 O O . ILE A 1 73 ? -14.289 -34.844 -7.406 1 95.56 73 ILE A O 1
ATOM 534 N N . TYR A 1 74 ? -13.922 -32.781 -8.188 1 94.31 74 TYR A N 1
ATOM 535 C CA . TYR A 1 74 ? -14.617 -32.125 -7.086 1 94.31 74 TYR A CA 1
ATOM 536 C C . TYR A 1 74 ? -16.125 -32.344 -7.195 1 94.31 74 TYR A C 1
ATOM 538 O O . TYR A 1 74 ? -16.844 -32.188 -6.211 1 94.31 74 TYR A O 1
ATOM 546 N N . ASN A 1 75 ? -16.641 -32.656 -8.344 1 94.44 75 ASN A N 1
ATOM 547 C CA . ASN A 1 75 ? -18.062 -32.938 -8.508 1 94.44 75 ASN A CA 1
ATOM 548 C C . ASN A 1 75 ? -18.312 -34.438 -8.695 1 94.44 75 ASN A C 1
ATOM 550 O O . ASN A 1 75 ? -19.219 -34.844 -9.43 1 94.44 75 ASN A O 1
ATOM 554 N N . ALA A 1 76 ? -17.484 -35.25 -8.109 1 94.81 76 ALA A N 1
ATOM 555 C CA . ALA A 1 76 ? -17.547 -36.688 -8.273 1 94.81 76 ALA A CA 1
ATOM 556 C C . ALA A 1 76 ? -18.875 -37.25 -7.785 1 94.81 76 ALA A C 1
ATOM 558 O O . ALA A 1 76 ? -19.453 -38.125 -8.422 1 94.81 76 ALA A O 1
ATOM 559 N N . ASP A 1 77 ? -19.359 -36.75 -6.637 1 93.69 77 ASP A N 1
ATOM 560 C CA . ASP A 1 77 ? -20.594 -37.25 -6.066 1 93.69 77 ASP A CA 1
ATOM 561 C C . ASP A 1 77 ? -21.781 -37 -7 1 93.69 77 ASP A C 1
ATOM 563 O O . ASP A 1 77 ? -22.609 -37.875 -7.215 1 93.69 77 ASP A O 1
ATOM 567 N N . GLU A 1 78 ? -21.766 -35.875 -7.43 1 95.12 78 GLU A N 1
ATOM 568 C CA . GLU A 1 78 ? -22.828 -35.5 -8.375 1 95.12 78 GLU A CA 1
ATOM 569 C C . GLU A 1 78 ? -22.75 -36.375 -9.633 1 95.12 78 GLU A C 1
ATOM 571 O O . GLU A 1 78 ? -23.781 -36.875 -10.102 1 95.12 78 GLU A O 1
ATOM 576 N N . LEU A 1 79 ? -21.594 -36.531 -10.188 1 97 79 LEU A N 1
ATOM 577 C CA . LEU A 1 79 ? -21.406 -37.312 -11.406 1 97 79 LEU A CA 1
ATOM 578 C C . LEU A 1 79 ? -21.75 -38.781 -11.156 1 97 79 LEU A C 1
ATOM 580 O O . LEU A 1 79 ? -22.328 -39.438 -12.023 1 97 79 LEU A O 1
ATOM 584 N N . ARG A 1 80 ? -21.375 -39.281 -10.023 1 97.19 80 ARG A N 1
ATOM 585 C CA . ARG A 1 80 ? -21.703 -40.656 -9.664 1 97.19 80 ARG A CA 1
ATOM 586 C C . ARG A 1 80 ? -23.203 -40.875 -9.703 1 97.19 80 ARG A C 1
ATOM 588 O O . ARG A 1 80 ? -23.672 -41.875 -10.281 1 97.19 80 ARG A O 1
ATOM 595 N N . ARG A 1 81 ? -23.938 -39.969 -9.078 1 97.12 81 ARG A N 1
ATOM 596 C CA . ARG A 1 81 ? -25.406 -40.062 -9.086 1 97.12 81 ARG A CA 1
ATOM 597 C C . ARG A 1 81 ? -25.938 -40.062 -10.508 1 97.12 81 ARG A C 1
ATOM 599 O O . ARG A 1 81 ? -26.812 -40.875 -10.844 1 97.12 81 ARG A O 1
ATOM 606 N N . MET A 1 82 ? -25.422 -39.219 -11.281 1 97.5 82 MET A N 1
ATOM 607 C CA . MET A 1 82 ? -25.859 -39.125 -12.672 1 97.5 82 MET A CA 1
ATOM 608 C C . MET A 1 82 ? -25.562 -40.406 -13.43 1 97.5 82 MET A C 1
ATOM 610 O O . MET A 1 82 ? -26.406 -40.906 -14.195 1 97.5 82 MET A O 1
ATOM 614 N N . LEU A 1 83 ? -24.406 -40.969 -13.258 1 97.94 83 LEU A N 1
ATOM 615 C CA . LEU A 1 83 ? -23.969 -42.156 -13.984 1 97.94 83 LEU A CA 1
ATOM 616 C C . LEU A 1 83 ? -24.734 -43.375 -13.516 1 97.94 83 LEU A C 1
ATOM 618 O O . LEU A 1 83 ? -25.078 -44.25 -14.32 1 97.94 83 LEU A O 1
ATOM 622 N N . ILE A 1 84 ? -25.047 -43.469 -12.219 1 97.44 84 ILE A N 1
ATOM 623 C CA . ILE A 1 84 ? -25.875 -44.562 -11.703 1 97.44 84 ILE A CA 1
ATOM 624 C C . ILE A 1 84 ? -27.25 -44.5 -12.336 1 97.44 84 ILE A C 1
ATOM 626 O O . ILE A 1 84 ? -27.797 -45.531 -12.75 1 97.44 84 ILE A O 1
ATOM 630 N N . ALA A 1 85 ? -27.75 -43.344 -12.406 1 97.69 85 ALA A N 1
ATOM 631 C CA . ALA A 1 85 ? -29.062 -43.156 -13.031 1 97.69 85 ALA A CA 1
ATOM 632 C C . ALA A 1 85 ? -29.047 -43.594 -14.484 1 97.69 85 ALA A C 1
ATOM 634 O O . ALA A 1 85 ? -30.094 -43.969 -15.031 1 97.69 85 ALA A O 1
ATOM 635 N N . ARG A 1 86 ? -27.984 -43.625 -15.062 1 97.25 86 ARG A N 1
ATOM 636 C CA . ARG A 1 86 ? -27.844 -44.031 -16.469 1 97.25 86 ARG A CA 1
ATOM 637 C C . ARG A 1 86 ? -27.484 -45.5 -16.594 1 97.25 86 ARG A C 1
ATOM 639 O O . ARG A 1 86 ? -27.172 -45.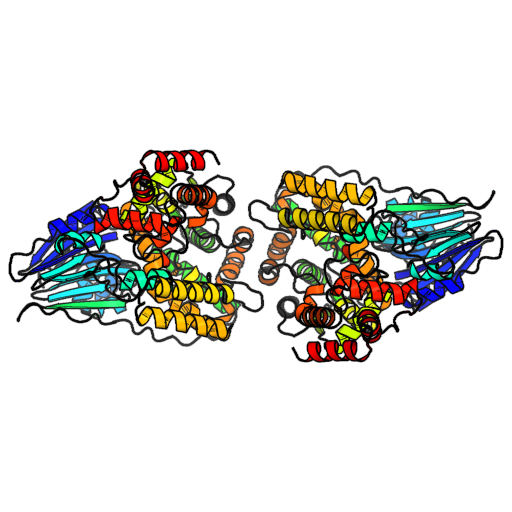969 -17.688 1 97.25 86 ARG A O 1
ATOM 646 N N . GLY A 1 87 ? -27.375 -46.219 -15.477 1 96.56 87 GLY A N 1
ATOM 647 C CA . GLY A 1 87 ? -27.25 -47.656 -15.508 1 96.56 87 GLY A CA 1
ATOM 648 C C . GLY A 1 87 ? -25.859 -48.125 -15.133 1 96.56 87 GLY A C 1
ATOM 649 O O . GLY A 1 87 ? -25.594 -49.344 -15.094 1 96.56 87 GLY A O 1
ATOM 650 N N . HIS A 1 88 ? -24.922 -47.219 -14.867 1 96.56 88 HIS A N 1
ATOM 651 C CA . HIS A 1 88 ? -23.578 -47.656 -14.461 1 96.56 88 HIS A CA 1
ATOM 652 C C . HIS A 1 88 ? -23.578 -48.156 -13.023 1 96.56 88 HIS A C 1
ATOM 654 O O . HIS A 1 88 ? -24.328 -47.688 -12.18 1 96.56 88 HIS A O 1
ATOM 660 N N . ARG A 1 89 ? -22.75 -49.125 -12.758 1 95.12 89 ARG A N 1
ATOM 661 C CA . ARG A 1 89 ? -22.547 -49.656 -11.414 1 95.12 89 ARG A CA 1
ATOM 662 C C . ARG A 1 89 ? -21.156 -49.312 -10.891 1 95.12 89 ARG A C 1
ATOM 664 O O . ARG A 1 89 ? -20.172 -49.344 -11.641 1 95.12 89 ARG A O 1
ATOM 671 N N . PHE A 1 90 ? -21.109 -48.906 -9.625 1 94.56 90 PHE A N 1
ATOM 672 C CA . PHE A 1 90 ? -19.859 -48.531 -8.992 1 94.56 90 PHE A CA 1
ATOM 673 C C . PHE A 1 90 ? -19.438 -49.531 -7.949 1 94.56 90 PHE A C 1
ATOM 675 O O . PHE A 1 90 ? -20.266 -50.062 -7.211 1 94.56 90 PHE A O 1
ATOM 682 N N . ALA A 1 91 ? -18.172 -49.812 -7.906 1 91.31 91 ALA A N 1
ATOM 683 C CA . ALA A 1 91 ? -17.609 -50.75 -6.93 1 91.31 91 ALA A CA 1
ATOM 684 C C . ALA A 1 91 ? -16.875 -50 -5.816 1 91.31 91 ALA A C 1
ATOM 686 O O . ALA A 1 91 ? -16.609 -50.562 -4.754 1 91.31 91 ALA A O 1
ATOM 687 N N . THR A 1 92 ? -16.547 -48.781 -6.066 1 89.75 92 THR A N 1
ATOM 688 C CA . THR A 1 92 ? -15.773 -48 -5.113 1 89.75 92 THR A CA 1
ATOM 689 C C . THR A 1 92 ? -16.359 -46.594 -4.98 1 89.75 92 THR A C 1
ATOM 691 O O . THR A 1 92 ? -17.359 -46.281 -5.629 1 89.75 92 THR A O 1
ATOM 694 N N . ARG A 1 93 ? -15.805 -45.812 -4.051 1 87.62 93 ARG A N 1
ATOM 695 C CA . ARG A 1 93 ? -16.188 -44.406 -3.887 1 87.62 93 ARG A CA 1
ATOM 696 C C . ARG A 1 93 ? -15.102 -43.469 -4.441 1 87.62 93 ARG A C 1
ATOM 698 O O . ARG A 1 93 ? -15.18 -42.25 -4.277 1 87.62 93 ARG A O 1
ATOM 705 N N . CYS A 1 94 ? -14.188 -44.094 -5.09 1 89.19 94 CYS A N 1
ATOM 706 C CA . CYS A 1 94 ? -13.07 -43.344 -5.621 1 89.19 94 CYS A CA 1
ATOM 707 C C . CYS A 1 94 ? -13.469 -42.562 -6.875 1 89.19 94 CYS A C 1
ATOM 709 O O . CYS A 1 94 ? -14.227 -43.094 -7.703 1 89.19 94 CYS A O 1
ATOM 711 N N . ASP A 1 95 ? -12.945 -41.406 -7.016 1 91.25 95 ASP A N 1
ATOM 712 C CA . ASP A 1 95 ? -13.297 -40.594 -8.18 1 91.25 95 ASP A CA 1
ATOM 713 C C . ASP A 1 95 ? -12.656 -41.156 -9.445 1 91.25 95 ASP A C 1
ATOM 715 O O . ASP A 1 95 ? -13.078 -40.844 -10.555 1 91.25 95 ASP A O 1
ATOM 719 N N . THR A 1 96 ? -11.672 -42 -9.312 1 93.44 96 THR A N 1
ATOM 720 C CA . THR A 1 96 ? -11.117 -42.688 -10.469 1 93.44 96 THR A CA 1
ATOM 721 C C . THR A 1 96 ? -12.203 -43.469 -11.203 1 93.44 96 THR A C 1
ATOM 723 O O . THR A 1 96 ? -12.219 -43.531 -12.43 1 93.44 96 THR A O 1
ATOM 726 N N . GLU A 1 97 ? -13.047 -44.125 -10.383 1 95.38 97 GLU A N 1
ATOM 727 C CA . GLU A 1 97 ? -14.117 -44.906 -11 1 95.38 97 GLU A CA 1
ATOM 728 C C . GLU A 1 97 ? -15.117 -44 -11.711 1 95.38 97 GLU A C 1
ATOM 730 O O . GLU A 1 97 ? -15.695 -44.375 -12.734 1 95.38 97 GLU A O 1
ATOM 735 N N . VAL A 1 98 ? -15.281 -42.812 -11.164 1 96.31 98 VAL A N 1
ATOM 736 C CA . VAL A 1 98 ? -16.141 -41.844 -11.82 1 96.31 98 VAL A CA 1
ATOM 737 C C . VAL A 1 98 ? -15.539 -41.469 -13.18 1 96.31 98 VAL A C 1
ATOM 739 O O . VAL A 1 98 ? -16.266 -41.344 -14.164 1 96.31 98 VAL A O 1
ATOM 742 N N . VAL A 1 99 ? -14.25 -41.312 -13.258 1 97.31 99 VAL A N 1
ATOM 743 C CA . VAL A 1 99 ? -13.555 -41 -14.5 1 97.31 99 VAL A CA 1
ATOM 744 C C . VAL A 1 99 ? -13.727 -42.156 -15.492 1 97.31 99 VAL A C 1
ATOM 746 O O . VAL A 1 99 ? -14.055 -41.938 -16.656 1 97.31 99 VAL A O 1
ATOM 749 N N . LEU A 1 100 ? -13.531 -43.375 -14.992 1 97.56 100 LEU A N 1
ATOM 750 C CA . LEU A 1 100 ? -13.656 -44.562 -15.844 1 97.56 100 LEU A CA 1
ATOM 751 C C . LEU A 1 100 ? -15.07 -44.688 -16.391 1 97.56 100 LEU A C 1
ATOM 753 O O . LEU A 1 100 ? -15.258 -44.781 -17.609 1 97.56 100 LEU A O 1
ATOM 757 N N . ARG A 1 101 ? -16.047 -44.656 -15.5 1 98 101 ARG A N 1
ATOM 758 C CA . ARG A 1 101 ? -17.453 -44.812 -15.906 1 98 101 ARG A CA 1
ATOM 759 C C . ARG A 1 101 ? -17.875 -43.625 -16.781 1 98 101 ARG A C 1
ATOM 761 O O . ARG A 1 101 ? -18.656 -43.812 -17.719 1 98 101 ARG A O 1
ATOM 768 N N . GLY A 1 102 ? -17.422 -42.469 -16.406 1 98.19 102 GLY A N 1
ATOM 769 C CA . GLY A 1 102 ? -17.703 -41.312 -17.219 1 98.19 102 GLY A CA 1
ATOM 770 C C . GLY A 1 102 ? -17.188 -41.438 -18.641 1 98.19 102 GLY A C 1
ATOM 771 O O . GLY A 1 102 ? -17.859 -41.031 -19.594 1 98.19 102 GLY A O 1
ATOM 772 N N . PHE A 1 103 ? -15.938 -41.906 -18.734 1 98 103 PHE A N 1
ATOM 773 C CA . PHE A 1 103 ? -15.375 -42.094 -20.078 1 98 103 PHE A CA 1
ATOM 774 C C . PHE A 1 103 ? -16.188 -43.094 -20.891 1 98 103 PHE A C 1
ATOM 776 O O . PHE A 1 103 ? -16.391 -42.906 -22.094 1 98 103 PHE A O 1
ATOM 783 N N . LEU A 1 104 ? -16.609 -44.125 -20.266 1 97.69 104 LEU A N 1
ATOM 784 C CA . LEU A 1 104 ? -17.438 -45.125 -20.938 1 97.69 104 LEU A CA 1
ATOM 785 C C . LEU A 1 104 ? -18.75 -44.531 -21.406 1 97.69 104 LEU A C 1
ATOM 787 O O . LEU A 1 104 ? -19.297 -44.938 -22.438 1 97.69 104 LEU A O 1
ATOM 791 N N . GLU A 1 105 ? -19.25 -43.562 -20.641 1 97.62 105 GLU A N 1
ATOM 792 C CA . GLU A 1 105 ? -20.531 -42.938 -20.938 1 97.62 105 GLU A CA 1
ATOM 793 C C . GLU A 1 105 ? -20.375 -41.844 -22 1 97.62 105 GLU A C 1
ATOM 795 O O . GLU A 1 105 ? -21.172 -41.781 -22.938 1 97.62 105 GLU A O 1
ATOM 800 N N . TRP A 1 106 ? -19.344 -40.969 -21.875 1 96.94 106 TRP A N 1
ATOM 801 C CA . TRP A 1 106 ? -19.297 -39.719 -22.641 1 96.94 106 TRP A CA 1
ATOM 802 C C . TRP A 1 106 ? -18.141 -39.719 -23.625 1 96.94 106 TRP A C 1
ATOM 804 O O . TRP A 1 106 ? -18.031 -38.844 -24.484 1 96.94 106 TRP A O 1
ATOM 814 N N . GLY A 1 107 ? -17.234 -40.688 -23.531 1 96.06 107 GLY A N 1
ATOM 815 C CA . GLY A 1 107 ? -16.062 -40.719 -24.406 1 96.06 107 GLY A CA 1
ATOM 816 C C . GLY A 1 107 ? -15.164 -39.5 -24.281 1 96.06 107 GLY A C 1
ATOM 817 O O . GLY A 1 107 ? -14.805 -39.125 -23.172 1 96.06 107 GLY A O 1
ATOM 818 N N . LEU A 1 108 ? -14.852 -39 -25.438 1 95.81 108 LEU A N 1
ATOM 819 C CA . LEU A 1 108 ? -13.914 -37.875 -25.484 1 95.81 108 LEU A CA 1
ATOM 820 C C . LEU A 1 108 ? -14.562 -36.594 -24.969 1 95.81 108 LEU A C 1
ATOM 822 O O . LEU A 1 108 ? -13.883 -35.594 -24.719 1 95.81 108 LEU A O 1
ATOM 826 N N . ASP A 1 109 ? -15.836 -36.562 -24.578 1 95.31 109 ASP A N 1
ATOM 827 C CA . ASP A 1 109 ? -16.531 -35.438 -24.016 1 95.31 109 ASP A CA 1
ATOM 828 C C . ASP A 1 109 ? -16.469 -35.438 -22.484 1 95.31 109 ASP A C 1
ATOM 830 O O . ASP A 1 109 ? -16.953 -34.531 -21.828 1 95.31 109 ASP A O 1
ATOM 834 N N . LEU A 1 110 ? -15.797 -36.438 -21.922 1 96.38 110 LEU A N 1
ATOM 835 C CA . LEU A 1 110 ? -15.688 -36.594 -20.484 1 96.38 110 LEU A CA 1
ATOM 836 C C . LEU A 1 110 ? -15.266 -35.281 -19.812 1 96.38 110 LEU A C 1
ATOM 838 O O . LEU A 1 110 ? -15.875 -34.844 -18.828 1 96.38 110 LEU A O 1
ATOM 842 N N . PRO A 1 111 ? -14.266 -34.562 -20.391 1 95.44 111 PRO A N 1
ATOM 843 C CA . PRO A 1 111 ? -13.75 -33.406 -19.688 1 95.44 111 PRO A CA 1
ATOM 844 C C . PRO A 1 111 ? -14.789 -32.281 -19.531 1 95.44 111 PRO A C 1
ATOM 846 O O . PRO A 1 111 ? -14.711 -31.484 -18.594 1 95.44 111 PRO A O 1
ATOM 849 N N . THR A 1 112 ? -15.766 -32.188 -20.281 1 92.69 112 THR A N 1
ATOM 850 C CA . THR A 1 112 ? -16.781 -31.156 -20.234 1 92.69 112 THR A CA 1
ATOM 851 C C . THR A 1 112 ? -17.688 -31.344 -19.016 1 92.69 112 THR A C 1
ATOM 853 O O . THR A 1 112 ? -18.422 -30.438 -18.625 1 92.69 112 THR A O 1
ATOM 856 N N . HIS A 1 113 ? -17.578 -32.531 -18.406 1 94.56 113 HIS A N 1
ATOM 857 C CA . HIS A 1 113 ? -18.422 -32.844 -17.25 1 94.56 113 HIS A CA 1
ATOM 858 C C . HIS A 1 113 ? -17.641 -32.75 -15.945 1 94.56 113 HIS A C 1
ATOM 860 O O . HIS A 1 113 ? -18.219 -32.719 -14.867 1 94.56 113 HIS A O 1
ATOM 866 N N . LEU A 1 114 ? -16.344 -32.719 -16.078 1 95.44 114 LEU A N 1
ATOM 867 C CA . LEU A 1 114 ? -15.508 -32.844 -14.906 1 95.44 114 LEU A CA 1
ATOM 868 C C . LEU A 1 114 ? -15.219 -31.453 -14.312 1 95.44 114 LEU A C 1
ATOM 870 O O . LEU A 1 114 ? -15 -30.484 -15.047 1 95.44 114 LEU A O 1
ATOM 874 N N . SER A 1 115 ? -15.359 -31.328 -12.992 1 94.19 115 SER A N 1
ATOM 875 C CA . SER A 1 115 ? -14.812 -30.203 -12.227 1 94.19 115 SER A CA 1
ATOM 876 C C . SER A 1 115 ? -13.688 -30.672 -11.297 1 94.19 115 SER A C 1
ATOM 878 O O . SER A 1 115 ? -13.898 -31.547 -10.453 1 94.19 115 SER A O 1
ATOM 880 N N . GLY A 1 116 ? -12.547 -30.156 -11.586 1 94.94 116 GLY A N 1
ATOM 881 C CA . GLY A 1 116 ? -11.438 -30.562 -10.742 1 94.94 116 GLY A CA 1
ATOM 882 C C . GLY A 1 116 ? -10.086 -30.406 -11.406 1 94.94 116 GLY A C 1
ATOM 883 O O . GLY A 1 116 ? -9.961 -29.656 -12.383 1 94.94 116 GLY A O 1
ATOM 884 N N . MET A 1 117 ? -9.102 -30.891 -10.844 1 96.25 117 MET A N 1
ATOM 885 C CA . MET A 1 117 ? -7.75 -30.969 -11.398 1 96.25 117 MET A CA 1
ATOM 886 C C . MET A 1 117 ? -7.426 -32.406 -11.828 1 96.25 117 MET A C 1
ATOM 888 O O . MET A 1 117 ? -7.777 -33.375 -11.133 1 96.25 117 MET A O 1
ATOM 892 N N . TYR A 1 118 ? -6.789 -32.5 -13.117 1 96.81 118 TYR A N 1
ATOM 893 C CA . TYR A 1 118 ? -6.625 -33.906 -13.523 1 96.81 118 TYR A CA 1
ATOM 894 C C . TYR A 1 118 ? -5.652 -34 -14.695 1 96.81 118 TYR A C 1
ATOM 896 O O . TYR A 1 118 ? -5.547 -33.094 -15.516 1 96.81 118 TYR A O 1
ATOM 904 N N . ALA A 1 119 ? -4.945 -35 -14.742 1 98 119 ALA A N 1
ATOM 905 C CA . ALA A 1 119 ? -4.309 -35.688 -15.867 1 98 119 ALA A CA 1
ATOM 906 C C . ALA A 1 119 ? -4.781 -37.125 -15.977 1 98 119 ALA A C 1
ATOM 908 O O . ALA A 1 119 ? -4.664 -37.906 -15.023 1 98 119 ALA A O 1
ATOM 909 N N . ILE A 1 120 ? -5.367 -37.5 -17.094 1 98.12 120 ILE A N 1
ATOM 910 C CA . ILE A 1 120 ? -6.02 -38.812 -17.25 1 98.12 120 ILE A CA 1
ATOM 911 C C . ILE A 1 120 ? -5.414 -39.531 -18.453 1 98.12 120 ILE A C 1
ATOM 913 O O . ILE A 1 120 ? -5.164 -38.938 -19.5 1 98.12 120 ILE A O 1
ATOM 917 N N . ALA A 1 121 ? -5.133 -40.781 -18.266 1 98.44 121 ALA A N 1
ATOM 918 C CA . ALA A 1 121 ? -4.793 -41.688 -19.359 1 98.44 121 ALA A CA 1
ATOM 919 C C . ALA A 1 121 ? -5.848 -42.75 -19.516 1 98.44 121 ALA A C 1
ATOM 921 O O . ALA A 1 121 ? -6.129 -43.5 -18.562 1 98.44 121 ALA A O 1
ATOM 922 N N . VAL A 1 122 ? -6.438 -42.875 -20.625 1 98.44 122 VAL A N 1
ATOM 923 C CA . VAL A 1 122 ? -7.414 -43.906 -20.938 1 98.44 122 VAL A CA 1
ATOM 924 C C . VAL A 1 122 ? -6.832 -44.875 -21.969 1 98.44 122 VAL A C 1
ATOM 926 O O . VAL A 1 122 ? -6.449 -44.469 -23.062 1 98.44 122 VAL A O 1
ATOM 929 N N . LEU A 1 123 ? -6.762 -46.062 -21.578 1 98.25 123 LEU A N 1
ATOM 930 C CA . LEU A 1 123 ? -6.258 -47.125 -22.469 1 98.25 123 LEU A CA 1
ATOM 931 C C . LEU A 1 123 ? -7.395 -48 -22.984 1 98.25 123 LEU A C 1
ATOM 933 O O . LEU A 1 123 ? -8.062 -48.656 -22.203 1 98.25 123 LEU A O 1
ATOM 937 N N . GLU A 1 124 ? -7.656 -47.906 -24.219 1 96.44 124 GLU A N 1
ATOM 938 C CA . GLU A 1 124 ? -8.57 -48.812 -24.938 1 96.44 124 GLU A CA 1
ATOM 939 C C . GLU A 1 124 ? -7.801 -49.75 -25.859 1 96.44 124 GLU A C 1
ATOM 941 O O . GLU A 1 124 ? -6.574 -49.656 -25.953 1 96.44 124 GLU A O 1
ATOM 946 N N . ARG A 1 125 ? -8.57 -50.719 -26.453 1 93.19 125 ARG A N 1
ATOM 947 C CA . ARG A 1 125 ? -7.91 -51.625 -27.406 1 93.19 125 ARG A CA 1
ATOM 948 C C . ARG A 1 125 ? -7.371 -50.844 -28.594 1 93.19 125 ARG A C 1
ATOM 950 O O . ARG A 1 125 ? -8.141 -50.312 -29.391 1 93.19 125 ARG A O 1
ATOM 957 N N . GLY A 1 126 ? -6.051 -50.688 -28.625 1 92.81 126 GLY A N 1
ATOM 958 C CA . GLY A 1 126 ? -5.383 -50.094 -29.766 1 92.81 126 GLY A CA 1
ATOM 959 C C . GLY A 1 126 ? -5.32 -48.594 -29.703 1 92.81 126 GLY A C 1
ATOM 960 O O . GLY A 1 126 ? -4.941 -47.938 -30.672 1 92.81 126 GLY A O 1
ATOM 961 N N . ARG A 1 127 ? -5.688 -48.062 -28.594 1 96.19 127 ARG A N 1
ATOM 962 C CA . ARG A 1 127 ? -5.715 -46.625 -28.516 1 96.19 127 ARG A CA 1
ATOM 963 C C . ARG A 1 127 ? -5.438 -46.125 -27.094 1 96.19 127 ARG A C 1
ATOM 965 O O . ARG A 1 127 ? -5.941 -46.719 -26.125 1 96.19 127 ARG A O 1
ATOM 972 N N . LEU A 1 128 ? -4.656 -45.094 -27 1 98.06 128 LEU A N 1
ATOM 973 C CA . LEU A 1 128 ? -4.391 -44.375 -25.766 1 98.06 128 LEU A CA 1
ATOM 974 C C . LEU A 1 128 ? -4.852 -42.938 -25.875 1 98.06 128 LEU A C 1
ATOM 976 O O . LEU A 1 128 ? -4.555 -42.25 -26.859 1 98.06 128 LEU A O 1
ATOM 980 N N . THR A 1 129 ? -5.637 -42.469 -24.891 1 98.5 129 THR A N 1
ATOM 981 C CA . THR A 1 129 ? -6.066 -41.062 -24.828 1 98.5 129 THR A CA 1
ATOM 982 C C . THR A 1 129 ? -5.566 -40.406 -23.547 1 98.5 129 THR A C 1
ATOM 984 O O . THR A 1 129 ? -5.777 -40.906 -22.453 1 98.5 129 THR A O 1
ATOM 987 N N . LEU A 1 130 ? -4.863 -39.281 -23.719 1 98.62 130 LEU A N 1
ATOM 988 C CA . LEU A 1 130 ? -4.434 -38.469 -22.609 1 98.62 130 LEU A CA 1
ATOM 989 C C . LEU A 1 130 ? -5.293 -37.188 -22.516 1 98.62 130 LEU A C 1
ATOM 991 O O . LEU A 1 130 ? -5.578 -36.562 -23.531 1 98.62 130 LEU A O 1
ATOM 995 N N . ILE A 1 131 ? -5.762 -36.844 -21.266 1 98.12 131 ILE A N 1
ATOM 996 C CA . ILE A 1 131 ? -6.625 -35.688 -21.031 1 98.12 131 ILE A CA 1
ATOM 997 C C . ILE A 1 131 ? -6.07 -34.844 -19.875 1 98.12 131 ILE A C 1
ATOM 999 O O . ILE A 1 131 ? -5.734 -35.406 -18.812 1 98.12 131 ILE A O 1
ATOM 1003 N N . ARG A 1 132 ? -5.965 -33.562 -20.062 1 97.44 132 ARG A N 1
ATOM 1004 C CA . ARG A 1 132 ? -5.461 -32.688 -19.016 1 97.44 132 ARG A CA 1
ATOM 1005 C C . ARG A 1 132 ? -6.492 -31.625 -18.641 1 97.44 132 ARG A C 1
ATOM 1007 O O . ARG A 1 132 ? -7.254 -31.172 -19.5 1 97.44 132 ARG A O 1
ATOM 1014 N N . ASP A 1 133 ? -6.57 -31.203 -17.359 1 96.19 133 ASP A N 1
ATOM 1015 C CA . ASP A 1 133 ? -7.547 -30.25 -16.859 1 96.19 133 ASP A CA 1
ATOM 1016 C C . ASP A 1 133 ? -7.367 -28.891 -17.531 1 96.19 133 ASP A C 1
ATOM 1018 O O . ASP A 1 133 ? -6.32 -28.609 -18.125 1 96.19 133 ASP A O 1
ATOM 1022 N N . PRO A 1 134 ? -8.297 -27.984 -17.453 1 94.25 134 PRO A N 1
ATOM 1023 C CA . PRO A 1 134 ? -8.375 -26.781 -18.266 1 94.25 134 PRO A CA 1
ATOM 1024 C C . PRO A 1 134 ? -7.285 -25.766 -17.922 1 94.25 134 PRO A C 1
ATOM 1026 O O . PRO A 1 134 ? -6.883 -24.969 -18.781 1 94.25 134 PRO A O 1
ATOM 1029 N N . LEU A 1 135 ? -6.812 -25.797 -16.719 1 95.25 135 LEU A N 1
ATOM 1030 C CA . LEU A 1 135 ? -5.863 -24.75 -16.328 1 95.25 135 LEU A CA 1
ATOM 1031 C C . LEU A 1 135 ? -4.484 -25.344 -16.062 1 95.25 135 LEU A C 1
ATOM 1033 O O . LEU A 1 135 ? -3.57 -24.641 -15.641 1 95.25 135 LEU A O 1
ATOM 1037 N N . GLY A 1 136 ? -4.367 -26.625 -16.297 1 96.12 136 GLY A N 1
ATOM 1038 C CA . GLY A 1 136 ? -3.074 -27.281 -16.172 1 96.12 136 GLY A CA 1
ATOM 1039 C C . GLY A 1 136 ? -2.605 -27.438 -14.742 1 96.12 136 GLY A C 1
ATOM 1040 O O . GLY A 1 136 ? -1.421 -27.266 -14.445 1 96.12 136 GLY A O 1
ATOM 1041 N N . ILE A 1 137 ? -3.553 -27.656 -13.844 1 97.19 137 ILE A N 1
ATOM 1042 C CA . ILE A 1 137 ? -3.195 -27.812 -12.438 1 97.19 137 ILE A CA 1
ATOM 1043 C C . ILE A 1 137 ? -2.332 -29.062 -12.266 1 97.19 137 ILE A C 1
ATOM 1045 O O . ILE A 1 137 ? -1.331 -29.047 -11.547 1 97.19 137 ILE A O 1
ATOM 1049 N N . LYS A 1 138 ? -2.66 -30.109 -12.938 1 97.69 138 LYS A N 1
ATOM 1050 C CA . LYS A 1 138 ? -1.846 -31.312 -12.898 1 97.69 138 LYS A CA 1
ATOM 1051 C C . LYS A 1 138 ? -0.986 -31.438 -14.156 1 97.69 138 LYS A C 1
ATOM 1053 O O . LYS A 1 138 ? -1.497 -31.375 -15.273 1 97.69 138 LYS A O 1
ATOM 1058 N N . PRO A 1 139 ? 0.255 -31.672 -13.992 1 97.31 139 PRO A N 1
ATOM 1059 C CA . PRO A 1 139 ? 1.151 -31.734 -15.148 1 97.31 139 PRO A CA 1
ATOM 1060 C C . PRO A 1 139 ? 1.034 -33.062 -15.906 1 97.31 139 PRO A C 1
ATOM 1062 O O . PRO A 1 139 ? 0.676 -34.094 -15.312 1 97.31 139 PRO A O 1
ATOM 1065 N N . LEU A 1 140 ? 1.313 -33.094 -17.156 1 98.19 140 LEU A N 1
ATOM 1066 C CA . LEU A 1 140 ? 1.384 -34.25 -18.047 1 98.19 140 LEU A CA 1
ATOM 1067 C C . LEU A 1 140 ? 2.369 -34 -19.172 1 98.19 140 LEU A C 1
ATOM 1069 O O . LEU A 1 140 ? 2.168 -33.094 -20 1 98.19 140 LEU A O 1
ATOM 1073 N N . ARG A 1 141 ? 3.443 -34.781 -19.172 1 97.81 141 ARG A N 1
ATOM 1074 C CA . ARG A 1 141 ? 4.504 -34.688 -20.172 1 97.81 141 ARG A CA 1
ATOM 1075 C C . ARG A 1 141 ? 4.523 -35.906 -21.078 1 97.81 141 ARG A C 1
ATOM 1077 O O . ARG A 1 141 ? 4.082 -37 -20.688 1 97.81 141 ARG A O 1
ATOM 1084 N N . TYR A 1 142 ? 4.98 -35.719 -22.281 1 97.44 142 TYR A N 1
ATOM 1085 C CA . TYR A 1 142 ? 5.055 -36.875 -23.188 1 97.44 142 TYR A CA 1
ATOM 1086 C C . TYR A 1 142 ? 6.211 -36.688 -24.172 1 97.44 142 TYR A C 1
ATOM 1088 O O . TYR A 1 142 ? 6.77 -35.594 -24.312 1 97.44 142 TYR A O 1
ATOM 1096 N N . ALA A 1 143 ? 6.566 -37.812 -24.766 1 96 143 ALA A N 1
ATOM 1097 C CA . ALA A 1 143 ? 7.656 -37.844 -25.734 1 96 143 ALA A CA 1
ATOM 1098 C C . ALA A 1 143 ? 7.465 -39 -26.719 1 96 143 ALA A C 1
ATOM 1100 O O . ALA A 1 143 ? 6.816 -40 -26.391 1 96 143 ALA A O 1
ATOM 1101 N N . GLN A 1 144 ? 7.953 -38.781 -27.906 1 93.69 144 GLN A N 1
ATOM 1102 C CA . GLN A 1 144 ? 7.953 -39.812 -28.938 1 93.69 144 GLN A CA 1
ATOM 1103 C C . GLN A 1 144 ? 9.367 -40.062 -29.438 1 93.69 144 GLN A C 1
ATOM 1105 O O . GLN A 1 144 ? 10.148 -39.125 -29.641 1 93.69 144 GLN A O 1
ATOM 1110 N N . ARG A 1 145 ? 9.719 -41.25 -29.547 1 89.06 145 ARG A N 1
ATOM 1111 C CA . ARG A 1 145 ? 11 -41.688 -30.094 1 89.06 145 ARG A CA 1
ATOM 1112 C C . ARG A 1 145 ? 10.82 -42.938 -30.969 1 89.06 145 ARG A C 1
ATOM 1114 O O . ARG A 1 145 ? 10.609 -44.031 -30.453 1 89.06 145 ARG A O 1
ATOM 1121 N N . GLY A 1 146 ? 11.07 -42.75 -32.25 1 86.81 146 GLY A N 1
ATOM 1122 C CA . GLY A 1 146 ? 10.859 -43.875 -33.125 1 86.81 146 GLY A CA 1
ATOM 1123 C C . GLY A 1 146 ? 9.453 -44.438 -33.062 1 86.81 146 GLY A C 1
ATOM 1124 O O . GLY A 1 146 ? 8.477 -43.719 -33.219 1 86.81 146 GLY A O 1
ATOM 1125 N N . ALA A 1 147 ? 9.398 -45.719 -32.781 1 90.06 147 ALA A N 1
ATOM 1126 C CA . ALA A 1 147 ? 8.102 -46.375 -32.719 1 90.06 147 ALA A CA 1
ATOM 1127 C C . ALA A 1 147 ? 7.598 -46.5 -31.281 1 90.06 147 ALA A C 1
ATOM 1129 O O . ALA A 1 147 ? 6.879 -47.438 -30.953 1 90.06 147 ALA A O 1
ATOM 1130 N N . GLN A 1 148 ? 8.07 -45.594 -30.484 1 93.62 148 GLN A N 1
ATOM 1131 C CA . GLN A 1 148 ? 7.656 -45.594 -29.094 1 93.62 148 GLN A CA 1
ATOM 1132 C C . GLN A 1 148 ? 7.094 -44.25 -28.672 1 93.62 148 GLN A C 1
ATOM 1134 O O . GLN A 1 148 ? 7.496 -43.188 -29.203 1 93.62 148 GLN A O 1
ATOM 1139 N N . PHE A 1 149 ? 6.102 -44.281 -27.844 1 96.25 149 PHE A N 1
ATOM 1140 C CA . PHE A 1 149 ? 5.488 -43.125 -27.219 1 96.25 149 PHE A CA 1
ATOM 1141 C C . PHE A 1 149 ? 5.398 -43.312 -25.703 1 96.25 149 PHE A C 1
ATOM 1143 O O . PHE A 1 149 ? 4.984 -44.344 -25.219 1 96.25 149 PHE A O 1
ATOM 1150 N N . ALA A 1 150 ? 5.891 -42.344 -24.969 1 96.94 150 ALA A N 1
ATOM 1151 C CA . ALA A 1 150 ? 5.828 -42.406 -23.5 1 96.94 150 ALA A CA 1
ATOM 1152 C C . ALA A 1 150 ? 5.227 -41.125 -22.906 1 96.94 150 ALA A C 1
ATOM 1154 O O . ALA A 1 150 ? 5.316 -40.062 -23.516 1 96.94 150 ALA A O 1
ATOM 1155 N N . PHE A 1 151 ? 4.566 -41.25 -21.812 1 97.56 151 PHE A N 1
ATOM 1156 C CA . PHE A 1 151 ? 4.082 -40.094 -21.062 1 97.56 151 PHE A CA 1
ATOM 1157 C C . PHE A 1 151 ? 4.305 -40.281 -19.562 1 97.56 151 PHE A C 1
ATOM 1159 O O . PHE A 1 151 ? 4.465 -41.438 -19.109 1 97.56 151 PHE A O 1
ATOM 1166 N N . ALA A 1 152 ? 4.402 -39.188 -18.844 1 97.56 152 ALA A N 1
ATOM 1167 C CA . ALA A 1 152 ? 4.559 -39.219 -17.391 1 97.56 152 ALA A CA 1
ATOM 1168 C C . ALA A 1 152 ? 4.109 -37.906 -16.766 1 97.56 152 ALA A C 1
ATOM 1170 O O . ALA A 1 152 ? 4.047 -36.875 -17.453 1 97.56 152 ALA A O 1
ATOM 1171 N N . SER A 1 153 ? 3.809 -37.938 -15.5 1 97.44 153 SER A N 1
ATOM 1172 C CA . SER A 1 153 ? 3.418 -36.719 -14.758 1 97.44 153 SER A CA 1
ATOM 1173 C C . SER A 1 153 ? 4.582 -35.75 -14.641 1 97.44 153 SER A C 1
ATOM 1175 O O . SER A 1 153 ? 4.367 -34.531 -14.5 1 97.44 153 SER A O 1
ATOM 1177 N N . GLU A 1 154 ? 5.809 -36.188 -14.68 1 96.62 154 GLU A N 1
ATOM 1178 C CA . GLU A 1 154 ? 7.004 -35.375 -14.609 1 96.62 154 GLU A CA 1
ATOM 1179 C C . GLU A 1 154 ? 7.957 -35.688 -15.766 1 96.62 154 GLU A C 1
ATOM 1181 O O . GLU A 1 154 ? 8.117 -36.844 -16.141 1 96.62 154 GLU A O 1
ATOM 1186 N N . ALA A 1 155 ? 8.578 -34.656 -16.266 1 96.25 155 ALA A N 1
ATOM 1187 C CA . ALA A 1 155 ? 9.453 -34.812 -17.422 1 96.25 155 ALA A CA 1
ATOM 1188 C C . ALA A 1 155 ? 10.672 -35.656 -17.094 1 96.25 155 ALA A C 1
ATOM 1190 O O . ALA A 1 155 ? 11.148 -36.438 -17.938 1 96.25 155 ALA A O 1
ATOM 1191 N N . LYS A 1 156 ? 11.164 -35.5 -15.898 1 93.31 156 LYS A N 1
ATOM 1192 C CA . LYS A 1 156 ? 12.406 -36.188 -15.539 1 93.31 156 LYS A CA 1
ATOM 1193 C C . LYS A 1 156 ? 12.242 -37.719 -15.617 1 93.31 156 LYS A C 1
ATOM 1195 O O . LYS A 1 156 ? 13.219 -38.438 -15.82 1 93.31 156 LYS A O 1
ATOM 1200 N N . ALA A 1 157 ? 11.031 -38.188 -15.492 1 94.19 157 ALA A N 1
ATOM 1201 C CA . ALA A 1 157 ? 10.766 -39.625 -15.586 1 94.19 157 ALA A CA 1
ATOM 1202 C C . ALA A 1 157 ? 11.008 -40.125 -17 1 94.19 157 ALA A C 1
ATOM 1204 O O . ALA A 1 157 ? 11.211 -41.344 -17.203 1 94.19 157 ALA A O 1
ATOM 1205 N N . LEU A 1 158 ? 11 -39.25 -17.938 1 95.56 158 LEU A N 1
ATOM 1206 C CA . LEU A 1 158 ? 11.133 -39.625 -19.344 1 95.56 158 LEU A CA 1
ATOM 1207 C C . LEU A 1 158 ? 12.578 -39.469 -19.812 1 95.56 158 LEU A C 1
ATOM 1209 O O . LEU A 1 158 ? 12.914 -39.875 -20.938 1 95.56 158 LEU A O 1
ATOM 1213 N N . LEU A 1 159 ? 13.414 -38.875 -19.047 1 90.81 159 LEU A N 1
ATOM 1214 C CA . LEU A 1 159 ? 14.781 -38.562 -19.453 1 90.81 159 LEU A CA 1
ATOM 1215 C C . LEU A 1 159 ? 15.547 -39.844 -19.734 1 90.81 159 LEU A C 1
ATOM 1217 O O . LEU A 1 159 ? 16.359 -39.906 -20.656 1 90.81 159 LEU A O 1
ATOM 1221 N N . ARG A 1 160 ? 15.328 -40.844 -18.969 1 78 160 ARG A N 1
ATOM 1222 C CA . ARG A 1 160 ? 16.109 -42.094 -19.094 1 78 160 ARG A CA 1
ATOM 1223 C C . ARG A 1 160 ? 15.68 -42.875 -20.328 1 78 160 ARG A C 1
ATOM 1225 O O . ARG A 1 160 ? 16.422 -43.75 -20.812 1 78 160 ARG A O 1
ATOM 1232 N N . TRP A 1 161 ? 14.539 -42.531 -20.688 1 79.06 161 TRP A N 1
ATOM 1233 C CA . TRP A 1 161 ? 14.008 -43.219 -21.875 1 79.06 161 TRP A CA 1
ATOM 1234 C C . TRP A 1 161 ? 14.672 -42.688 -23.141 1 79.06 161 TRP A C 1
ATOM 1236 O O . TRP A 1 161 ? 14.703 -43.375 -24.172 1 79.06 161 TRP A O 1
ATOM 1246 N N . PHE A 1 162 ? 15.18 -41.344 -23.297 1 69.88 162 PHE A N 1
ATOM 1247 C CA . PHE A 1 162 ? 15.672 -40.594 -24.469 1 69.88 162 PHE A CA 1
ATOM 1248 C C . PHE A 1 162 ? 17.188 -40.688 -24.562 1 69.88 162 PHE A C 1
ATOM 1250 O O . PHE A 1 162 ? 17.781 -40.344 -25.578 1 69.88 162 PHE A O 1
ATOM 1257 N N . GLY A 1 163 ? 17.906 -41.562 -23.891 1 71.31 163 GLY A N 1
ATOM 1258 C CA . GLY A 1 163 ? 19.344 -41.406 -23.844 1 71.31 163 GLY A CA 1
ATOM 1259 C C . GLY A 1 163 ? 19.797 -40.188 -23.031 1 71.31 163 GLY A C 1
ATOM 1260 O O . GLY A 1 163 ? 19.078 -39.75 -22.125 1 71.31 163 GLY A O 1
ATOM 1261 N N . PRO A 1 164 ? 21 -39.562 -23.484 1 82.38 164 PRO A N 1
ATOM 1262 C CA . PRO A 1 164 ? 21.484 -38.375 -22.75 1 82.38 164 PRO A CA 1
ATOM 1263 C C . PRO A 1 164 ? 20.594 -37.156 -22.922 1 82.38 164 PRO A C 1
ATOM 1265 O O . PRO A 1 164 ? 20.344 -36.719 -24.047 1 82.38 164 PRO A O 1
ATOM 1268 N N . PRO A 1 165 ? 20.188 -36.625 -21.828 1 91.19 165 PRO A N 1
ATOM 1269 C CA . PRO A 1 165 ? 19.297 -35.469 -21.922 1 91.19 165 PRO A CA 1
ATOM 1270 C C . PRO A 1 165 ? 19.969 -34.25 -22.531 1 91.19 165 PRO A C 1
ATOM 1272 O O . PRO A 1 165 ? 21.172 -34.031 -22.344 1 91.19 165 PRO A O 1
ATOM 1275 N N . ARG A 1 166 ? 19.25 -33.469 -23.344 1 93.56 166 ARG A N 1
ATOM 1276 C CA . ARG A 1 166 ? 19.719 -32.219 -23.938 1 93.56 166 ARG A CA 1
ATOM 1277 C C . ARG A 1 166 ? 18.797 -31.078 -23.562 1 93.56 166 ARG A C 1
ATOM 1279 O O . ARG A 1 166 ? 17.594 -31.266 -23.375 1 93.56 166 ARG A O 1
ATOM 1286 N N . LEU A 1 167 ? 19.438 -29.922 -23.484 1 95.62 167 LEU A N 1
ATOM 1287 C CA . LEU A 1 167 ? 18.703 -28.703 -23.156 1 95.62 167 LEU A CA 1
ATOM 1288 C C . LEU A 1 167 ? 17.859 -28.234 -24.344 1 95.62 167 LEU A C 1
ATOM 1290 O O . LEU A 1 167 ? 18.344 -28.25 -25.484 1 95.62 167 LEU A O 1
ATOM 1294 N N . ASP A 1 168 ? 16.641 -27.922 -24.125 1 97.31 168 ASP A N 1
ATOM 1295 C CA . ASP A 1 168 ? 15.836 -27.203 -25.109 1 97.31 168 ASP A CA 1
ATOM 1296 C C . ASP A 1 168 ? 16.125 -25.719 -25.094 1 97.31 168 ASP A C 1
ATOM 1298 O O . ASP A 1 168 ? 15.641 -24.984 -24.219 1 97.31 168 ASP A O 1
ATOM 1302 N N . GLU A 1 169 ? 16.812 -25.25 -26.062 1 97 169 GLU A N 1
ATOM 1303 C CA . GLU A 1 169 ? 17.266 -23.859 -26.094 1 97 169 GLU A CA 1
ATOM 1304 C C . GLU A 1 169 ? 16.094 -22.891 -26.266 1 97 169 GLU A C 1
ATOM 1306 O O . GLU A 1 169 ? 16.156 -21.75 -25.828 1 97 169 GLU A O 1
ATOM 1311 N N . THR A 1 170 ? 15.039 -23.359 -26.906 1 97.75 170 THR A N 1
ATOM 1312 C CA . THR A 1 170 ? 13.859 -22.531 -27.047 1 97.75 170 THR A CA 1
ATOM 1313 C C . THR A 1 170 ? 13.203 -22.281 -25.688 1 97.75 170 THR A C 1
ATOM 1315 O O . THR A 1 170 ? 12.797 -21.156 -25.391 1 97.75 170 THR A O 1
ATOM 1318 N N . ALA A 1 171 ? 13.125 -23.312 -24.938 1 97.88 171 ALA A N 1
ATOM 1319 C CA . ALA A 1 171 ? 12.57 -23.172 -23.594 1 97.88 171 ALA A CA 1
ATOM 1320 C C . ALA A 1 171 ? 13.414 -22.219 -22.75 1 97.88 171 ALA A C 1
ATOM 1322 O O . ALA A 1 171 ? 12.875 -21.406 -22 1 97.88 171 ALA A O 1
ATOM 1323 N N . LEU A 1 172 ? 14.711 -22.312 -22.859 1 97.75 172 LEU A N 1
ATOM 1324 C CA . LEU A 1 172 ? 15.594 -21.406 -22.125 1 97.75 172 LEU A CA 1
ATOM 1325 C C . LEU A 1 172 ? 15.406 -19.969 -22.609 1 97.75 172 LEU A C 1
ATOM 1327 O O . LEU A 1 172 ? 15.383 -19.047 -21.797 1 97.75 172 LEU A O 1
ATOM 1331 N N . ALA A 1 173 ? 15.297 -19.797 -23.922 1 98.12 173 ALA A N 1
ATOM 1332 C CA . ALA A 1 173 ? 15.078 -18.469 -24.5 1 98.12 173 ALA A CA 1
ATOM 1333 C C . ALA A 1 173 ? 13.797 -17.844 -23.953 1 98.12 173 ALA A C 1
ATOM 1335 O O . ALA A 1 173 ? 13.781 -16.672 -23.562 1 98.12 173 ALA A O 1
ATOM 1336 N N . ASP A 1 174 ? 12.711 -18.625 -23.938 1 98.44 174 ASP A N 1
ATOM 1337 C CA . ASP A 1 174 ? 11.445 -18.172 -23.375 1 98.44 174 ASP A CA 1
ATOM 1338 C C . ASP A 1 174 ? 11.602 -17.75 -21.922 1 98.44 174 ASP A C 1
ATOM 1340 O O . ASP A 1 174 ? 11.109 -16.703 -21.516 1 98.44 174 ASP A O 1
ATOM 1344 N N . PHE A 1 175 ? 12.312 -18.578 -21.219 1 97.5 175 PHE A N 1
ATOM 1345 C CA . PHE A 1 175 ? 12.531 -18.359 -19.797 1 97.5 175 PHE A CA 1
ATOM 1346 C C . PHE A 1 175 ? 13.258 -17.047 -19.547 1 97.5 175 PHE A C 1
ATOM 1348 O O . PHE A 1 175 ? 12.898 -16.297 -18.641 1 97.5 175 PHE A O 1
ATOM 1355 N N . ILE A 1 176 ? 14.227 -16.797 -20.328 1 97.06 176 ILE A N 1
ATOM 1356 C CA . ILE A 1 176 ? 15 -15.562 -20.188 1 97.06 176 ILE A CA 1
ATOM 1357 C C . ILE A 1 176 ? 14.156 -14.367 -20.625 1 97.06 176 ILE A C 1
ATOM 1359 O O . ILE A 1 176 ? 14.148 -13.328 -19.953 1 97.06 176 ILE A O 1
ATOM 1363 N N . ALA A 1 177 ? 13.367 -14.531 -21.609 1 97.56 177 ALA A N 1
ATOM 1364 C CA . ALA A 1 177 ? 12.641 -13.43 -22.234 1 97.56 177 ALA A CA 1
ATOM 1365 C C . ALA A 1 177 ? 11.414 -13.039 -21.406 1 97.56 177 ALA A C 1
ATOM 1367 O O . ALA A 1 177 ? 11.109 -11.859 -21.25 1 97.56 177 ALA A O 1
ATOM 1368 N N . ILE A 1 178 ? 10.719 -14.047 -20.906 1 97.38 178 ILE A N 1
ATOM 1369 C CA . ILE A 1 178 ? 9.445 -13.68 -20.297 1 97.38 178 ILE A CA 1
ATOM 1370 C C . ILE A 1 178 ? 9.312 -14.359 -18.922 1 97.38 178 ILE A C 1
ATOM 1372 O O . ILE A 1 178 ? 8.312 -14.18 -18.234 1 97.38 178 ILE A O 1
ATOM 1376 N N . GLY A 1 179 ? 10.195 -15.242 -18.578 1 95.5 179 GLY A N 1
ATOM 1377 C CA . GLY A 1 179 ? 10.258 -15.742 -17.219 1 95.5 179 GLY A CA 1
ATOM 1378 C C . GLY A 1 179 ? 9.812 -17.188 -17.094 1 95.5 179 GLY A C 1
ATOM 1379 O O . GLY A 1 179 ? 9.883 -17.781 -16.016 1 95.5 179 GLY A O 1
ATOM 1380 N N . TYR A 1 180 ? 9.266 -17.844 -18.172 1 96.56 180 TYR A N 1
ATOM 1381 C CA . TYR A 1 180 ? 8.797 -19.234 -18.156 1 96.56 180 TYR A CA 1
ATOM 1382 C C . TYR A 1 180 ? 8.742 -19.797 -19.578 1 96.56 180 TYR A C 1
ATOM 1384 O O . TYR A 1 180 ? 8.641 -19.047 -20.547 1 96.56 180 TYR A O 1
ATOM 1392 N N . PRO A 1 181 ? 8.922 -21.156 -19.719 1 97.44 181 PRO A N 1
ATOM 1393 C CA . PRO A 1 181 ? 8.703 -21.766 -21.031 1 97.44 181 PRO A CA 1
ATOM 1394 C C . PRO A 1 181 ? 7.262 -21.625 -21.516 1 97.44 181 PRO A C 1
ATOM 1396 O O . PRO A 1 181 ? 6.355 -21.406 -20.703 1 97.44 181 PRO A O 1
ATOM 1399 N N . THR A 1 182 ? 7.051 -21.766 -22.844 1 97.5 182 THR A N 1
ATOM 1400 C CA . THR A 1 182 ? 5.703 -21.594 -23.375 1 97.5 182 THR A CA 1
ATOM 1401 C C . THR A 1 182 ? 5.309 -22.781 -24.25 1 97.5 182 THR A C 1
ATOM 1403 O O . THR A 1 182 ? 6.164 -23.562 -24.656 1 97.5 182 THR A O 1
ATOM 1406 N N . GLY A 1 183 ? 4.004 -22.922 -24.406 1 95.31 183 GLY A N 1
ATOM 1407 C CA . GLY A 1 183 ? 3.496 -23.969 -25.266 1 95.31 183 GLY A CA 1
ATOM 1408 C C . GLY A 1 183 ? 3.848 -25.375 -24.781 1 95.31 183 GLY A C 1
ATOM 1409 O O . GLY A 1 183 ? 3.611 -25.703 -23.609 1 95.31 183 GLY A O 1
ATOM 1410 N N . ARG A 1 184 ? 4.402 -26.141 -25.688 1 96 184 ARG A N 1
ATOM 1411 C CA . ARG A 1 184 ? 4.641 -27.547 -25.344 1 96 184 ARG A CA 1
ATOM 1412 C C . ARG A 1 184 ? 6.078 -27.75 -24.875 1 96 184 ARG A C 1
ATOM 1414 O O . ARG A 1 184 ? 6.445 -28.859 -24.469 1 96 184 ARG A O 1
ATOM 1421 N N . HIS A 1 185 ? 6.836 -26.672 -24.844 1 96.75 185 HIS A N 1
ATOM 1422 C CA . HIS A 1 185 ? 8.258 -26.812 -24.578 1 96.75 185 HIS A CA 1
ATOM 1423 C C . HIS A 1 185 ? 8.516 -27.094 -23.094 1 96.75 185 HIS A C 1
ATOM 1425 O O . HIS A 1 185 ? 7.859 -26.5 -22.234 1 96.75 185 HIS A O 1
ATOM 1431 N N . THR A 1 186 ? 9.375 -28.031 -22.844 1 97.12 186 THR A N 1
ATOM 1432 C CA . THR A 1 186 ? 10.023 -28.188 -21.547 1 97.12 186 THR A CA 1
ATOM 1433 C C . THR A 1 186 ? 11.508 -27.844 -21.641 1 97.12 186 THR A C 1
ATOM 1435 O O . THR A 1 186 ? 12.016 -27.562 -22.734 1 97.12 186 THR A O 1
ATOM 1438 N N . PHE A 1 187 ? 12.195 -27.844 -20.516 1 97.25 187 PHE A N 1
ATOM 1439 C CA . PHE A 1 187 ? 13.617 -27.531 -20.562 1 97.25 187 PHE A CA 1
ATOM 1440 C C . PHE A 1 187 ? 14.406 -28.688 -21.172 1 97.25 187 PHE A C 1
ATOM 1442 O O . PHE A 1 187 ? 15.602 -28.562 -21.422 1 97.25 187 PHE A O 1
ATOM 1449 N N . PHE A 1 188 ? 13.742 -29.812 -21.453 1 96.94 188 PHE A N 1
ATOM 1450 C CA . PHE A 1 188 ? 14.383 -31.016 -22 1 96.94 188 PHE A CA 1
ATOM 1451 C C . PHE A 1 188 ? 13.984 -31.234 -23.453 1 96.94 188 PHE A C 1
ATOM 1453 O O . PHE A 1 188 ? 12.812 -31.469 -23.75 1 96.94 188 PHE A O 1
ATOM 1460 N N . ALA A 1 189 ? 15 -31.234 -24.312 1 95.06 189 ALA A N 1
ATOM 1461 C CA . ALA A 1 189 ? 14.734 -31.406 -25.734 1 95.06 189 ALA A CA 1
ATOM 1462 C C . ALA A 1 189 ? 14.055 -32.75 -26 1 95.06 189 ALA A C 1
ATOM 1464 O O . ALA A 1 189 ? 14.5 -33.781 -25.5 1 95.06 189 ALA A O 1
ATOM 1465 N N . GLY A 1 190 ? 12.938 -32.688 -26.656 1 94.19 190 GLY A N 1
ATOM 1466 C CA . GLY A 1 190 ? 12.258 -33.906 -27.047 1 94.19 190 GLY A CA 1
ATOM 1467 C C . GLY A 1 190 ? 11.109 -34.281 -26.109 1 94.19 190 GLY A C 1
ATOM 1468 O O . GLY A 1 190 ? 10.344 -35.188 -26.406 1 94.19 190 GLY A O 1
ATOM 1469 N N . ILE A 1 191 ? 10.992 -33.656 -25.031 1 96.62 191 ILE A N 1
ATOM 1470 C CA . ILE A 1 191 ? 9.891 -33.875 -24.109 1 96.62 191 ILE A CA 1
ATOM 1471 C C . ILE A 1 191 ? 8.914 -32.719 -24.141 1 96.62 191 ILE A C 1
ATOM 1473 O O . ILE A 1 191 ? 9.312 -31.562 -24 1 96.62 191 ILE A O 1
ATOM 1477 N N . SER A 1 192 ? 7.664 -33 -24.328 1 97.31 192 SER A N 1
ATOM 1478 C CA . SER A 1 192 ? 6.633 -31.969 -24.484 1 97.31 192 SER A CA 1
ATOM 1479 C C . SER A 1 192 ? 5.629 -32.031 -23.344 1 97.31 192 SER A C 1
ATOM 1481 O O . SER A 1 192 ? 5.5 -33.062 -22.672 1 97.31 192 SER A O 1
ATOM 1483 N N . THR A 1 193 ? 5.02 -30.891 -23.078 1 97.69 193 THR A N 1
ATOM 1484 C CA . THR A 1 193 ? 3.891 -30.844 -22.156 1 97.69 193 THR A CA 1
ATOM 1485 C C . THR A 1 193 ? 2.57 -30.906 -22.922 1 97.69 193 THR A C 1
ATOM 1487 O O . THR A 1 193 ? 2.438 -30.312 -23.984 1 97.69 193 THR A O 1
ATOM 1490 N N . LEU A 1 194 ? 1.624 -31.703 -22.438 1 97.69 194 LEU A N 1
ATOM 1491 C CA . LEU A 1 194 ? 0.264 -31.562 -22.938 1 97.69 194 LEU A CA 1
ATOM 1492 C C . LEU A 1 194 ? -0.362 -30.25 -22.469 1 97.69 194 LEU A C 1
ATOM 1494 O O . LEU A 1 194 ? -0.469 -30.016 -21.266 1 97.69 194 LEU A O 1
ATOM 1498 N N . PRO A 1 195 ? -0.737 -29.375 -23.391 1 96.12 195 PRO A N 1
ATOM 1499 C CA . PRO A 1 195 ? -1.271 -28.078 -22.953 1 96.12 195 PRO A CA 1
ATOM 1500 C C . PRO A 1 195 ? -2.537 -28.219 -22.109 1 96.12 195 PRO A C 1
ATOM 1502 O O . PRO A 1 195 ? -3.281 -29.188 -22.25 1 96.12 195 PRO A O 1
ATOM 1505 N N . PRO A 1 196 ? -2.742 -27.234 -21.219 1 95.81 196 PRO A N 1
ATOM 1506 C CA . PRO A 1 196 ? -3.982 -27.234 -20.438 1 95.81 196 PRO A CA 1
ATOM 1507 C C . PRO A 1 196 ? -5.23 -27.281 -21.328 1 95.81 196 PRO A C 1
ATOM 1509 O O . PRO A 1 196 ? -5.273 -26.641 -22.375 1 95.81 196 PRO A O 1
ATOM 1512 N N . GLY A 1 197 ? -6.207 -28.094 -20.875 1 94.94 197 GLY A N 1
ATOM 1513 C CA . GLY A 1 197 ? -7.473 -28.141 -21.594 1 94.94 197 GLY A CA 1
ATOM 1514 C C . GLY A 1 197 ? -7.383 -28.875 -22.906 1 94.94 197 GLY A C 1
ATOM 1515 O O . GLY A 1 197 ? -8.125 -28.578 -23.844 1 94.94 197 GLY A O 1
ATOM 1516 N N . HIS A 1 198 ? -6.457 -29.734 -23.031 1 96.44 198 HIS A N 1
ATOM 1517 C CA . HIS A 1 198 ? -6.277 -30.469 -24.281 1 96.44 198 HIS A CA 1
ATOM 1518 C C . HIS A 1 198 ? -6.316 -31.969 -24.047 1 96.44 198 HIS A C 1
ATOM 1520 O O . HIS A 1 198 ? -6.18 -32.438 -22.906 1 96.44 198 HIS A O 1
ATOM 1526 N N . LEU A 1 199 ? -6.566 -32.75 -25.062 1 97.31 199 LEU A N 1
ATOM 1527 C CA . LEU A 1 199 ? -6.422 -34.188 -25.094 1 97.31 199 LEU A CA 1
ATOM 1528 C C . LEU A 1 199 ? -5.496 -34.625 -26.219 1 97.31 199 LEU A C 1
ATOM 1530 O O . LEU A 1 199 ? -5.289 -33.875 -27.188 1 97.31 199 LEU A O 1
ATOM 1534 N N . LEU A 1 200 ? -4.844 -35.688 -26.109 1 97.88 200 LEU A N 1
ATOM 1535 C CA . LEU A 1 200 ? -3.939 -36.312 -27.078 1 97.88 200 LEU A CA 1
ATOM 1536 C C . LEU A 1 200 ? -4.25 -37.781 -27.25 1 97.88 200 LEU A C 1
ATOM 1538 O O . LEU A 1 200 ? -4.422 -38.5 -26.266 1 97.88 200 LEU A O 1
ATOM 1542 N N . THR A 1 201 ? -4.402 -38.219 -28.547 1 97.69 201 THR A N 1
ATOM 1543 C CA . THR A 1 201 ? -4.688 -39.625 -28.812 1 97.69 201 THR A CA 1
ATOM 1544 C C . THR A 1 201 ? -3.508 -40.281 -29.516 1 97.69 201 THR A C 1
ATOM 1546 O O . THR A 1 201 ? -2.885 -39.688 -30.391 1 97.69 201 THR A O 1
ATOM 1549 N N . VAL A 1 202 ? -3.225 -41.469 -29.141 1 97.75 202 VAL A N 1
ATOM 1550 C CA . VAL A 1 202 ? -2.188 -42.281 -29.75 1 97.75 202 VAL A CA 1
ATOM 1551 C C . VAL A 1 202 ? -2.797 -43.594 -30.234 1 97.75 202 VAL A C 1
ATOM 1553 O O . VAL A 1 202 ? -3.43 -44.312 -29.453 1 97.75 202 VAL A O 1
ATOM 1556 N N . ASN A 1 203 ? -2.607 -43.844 -31.5 1 95.69 203 ASN A N 1
ATOM 1557 C CA . ASN A 1 203 ? -3.082 -45.062 -32.125 1 95.69 203 ASN A CA 1
ATOM 1558 C C . ASN A 1 203 ? -1.93 -45.906 -32.656 1 95.69 203 ASN A C 1
ATOM 1560 O O . ASN A 1 203 ? -0.927 -45.344 -33.125 1 95.69 203 ASN A O 1
ATOM 1564 N N . TRP A 1 204 ? -2.025 -47.25 -32.656 1 93.5 204 TRP A N 1
ATOM 1565 C CA . TRP A 1 204 ? -0.948 -48.062 -33.188 1 93.5 204 TRP A CA 1
ATOM 1566 C C . TRP A 1 204 ? -1.505 -49.219 -34 1 93.5 204 TRP A C 1
ATOM 1568 O O . TRP A 1 204 ? -0.831 -50.25 -34.188 1 93.5 204 TRP A O 1
ATOM 1578 N N . GLY A 1 205 ? -2.703 -49.25 -34.5 1 85.25 205 GLY A N 1
ATOM 1579 C CA . GLY A 1 205 ? -3.264 -50.281 -35.375 1 85.25 205 GLY A CA 1
ATOM 1580 C C . GLY A 1 205 ? -2.518 -50.438 -36.688 1 85.25 205 GLY A C 1
ATOM 1581 O O . GLY A 1 205 ? -2.25 -51.531 -37.125 1 85.25 205 GLY A O 1
ATOM 1582 N N . GLN A 1 206 ? -2.309 -49.375 -37.344 1 87.5 206 GLN A N 1
ATOM 1583 C CA . GLN A 1 206 ? -1.555 -49.312 -38.594 1 87.5 206 GLN A CA 1
ATOM 1584 C C . GLN A 1 206 ? -0.248 -48.562 -38.438 1 87.5 206 GLN A C 1
ATOM 1586 O O . GLN A 1 206 ? 0.061 -47.656 -39.219 1 87.5 206 GLN A O 1
ATOM 1591 N N . GLY A 1 207 ? 0.453 -48.938 -37.312 1 89.62 207 GLY A N 1
ATOM 1592 C CA . GLY A 1 207 ? 1.646 -48.188 -36.969 1 89.62 207 GLY A CA 1
ATOM 1593 C C . GLY A 1 207 ? 1.391 -47.156 -35.875 1 89.62 207 GLY A C 1
ATOM 1594 O O . GLY A 1 207 ? 0.239 -46.812 -35.594 1 89.62 207 GLY A O 1
ATOM 1595 N N . LEU A 1 208 ? 2.465 -46.719 -35.375 1 93.75 208 LEU A N 1
ATOM 1596 C CA . LEU A 1 208 ? 2.32 -45.719 -34.281 1 93.75 208 LEU A CA 1
ATOM 1597 C C . LEU A 1 208 ? 1.95 -44.344 -34.844 1 93.75 208 LEU A C 1
ATOM 1599 O O . LEU A 1 208 ? 2.684 -43.781 -35.656 1 93.75 208 LEU A O 1
ATOM 1603 N N . HIS A 1 209 ? 0.815 -43.906 -34.469 1 95.56 209 HIS A N 1
ATOM 1604 C CA . HIS A 1 209 ? 0.34 -42.562 -34.844 1 95.56 209 HIS A CA 1
ATOM 1605 C C . HIS A 1 209 ? -0.013 -41.719 -33.625 1 95.56 209 HIS A C 1
ATOM 1607 O O . HIS A 1 209 ? -0.944 -42.062 -32.875 1 95.56 209 HIS A O 1
ATOM 1613 N N . VAL A 1 210 ? 0.735 -40.688 -33.406 1 96.25 210 VAL A N 1
ATOM 1614 C CA . VAL A 1 210 ? 0.475 -39.719 -32.312 1 96.25 210 VAL A CA 1
ATOM 1615 C C . VAL A 1 210 ? -0.218 -38.5 -32.875 1 96.25 210 VAL A C 1
ATOM 1617 O O . VAL A 1 210 ? 0.383 -37.719 -33.656 1 96.25 210 VAL A O 1
ATOM 1620 N N . ALA A 1 211 ? -1.438 -38.25 -32.469 1 95.75 211 ALA A N 1
ATOM 1621 C CA . ALA A 1 211 ? -2.188 -37.094 -32.969 1 95.75 211 ALA A CA 1
ATOM 1622 C C . ALA A 1 211 ? -1.688 -35.812 -32.312 1 95.75 211 ALA A C 1
ATOM 1624 O O . ALA A 1 211 ? -1.064 -35.844 -31.25 1 95.75 211 ALA A O 1
ATOM 1625 N N . GLU A 1 212 ? -1.943 -34.719 -33 1 95.81 212 GLU A N 1
ATOM 1626 C CA . GLU A 1 212 ? -1.688 -33.406 -32.375 1 95.81 212 GLU A CA 1
ATOM 1627 C C . GLU A 1 212 ? -2.654 -33.156 -31.219 1 95.81 212 GLU A C 1
ATOM 1629 O O . GLU A 1 212 ? -3.836 -33.5 -31.297 1 95.81 212 GLU A O 1
ATOM 1634 N N . PRO A 1 213 ? -2.088 -32.594 -30.125 1 95.94 213 PRO A N 1
ATOM 1635 C CA . PRO A 1 213 ? -3.01 -32.219 -29.047 1 95.94 213 PRO A CA 1
ATOM 1636 C C . PRO A 1 213 ? -4.156 -31.344 -29.547 1 95.94 213 PRO A C 1
ATOM 1638 O O . PRO A 1 213 ? -3.939 -30.422 -30.328 1 95.94 213 PRO A O 1
ATOM 1641 N N . ARG A 1 214 ? -5.371 -31.625 -29.078 1 94.56 214 ARG A N 1
ATOM 1642 C CA . ARG A 1 214 ? -6.539 -30.844 -29.469 1 94.56 214 ARG A CA 1
ATOM 1643 C C . ARG A 1 214 ? -7.258 -30.297 -28.234 1 94.56 214 ARG A C 1
ATOM 1645 O O . ARG A 1 214 ? -7.402 -30.984 -27.234 1 94.56 214 ARG A O 1
ATOM 1652 N N . PRO A 1 215 ? -7.699 -29.047 -28.312 1 93.5 215 PRO A N 1
ATOM 1653 C CA . PRO A 1 215 ? -8.477 -28.484 -27.203 1 93.5 215 PRO A CA 1
ATOM 1654 C C . PRO A 1 215 ? -9.875 -29.078 -27.094 1 93.5 215 PRO A C 1
ATOM 1656 O O . PRO A 1 215 ? -10.508 -29.359 -28.125 1 93.5 215 PRO A O 1
ATOM 1659 N N . TYR A 1 216 ? -10.375 -29.359 -25.938 1 88.81 216 TYR A N 1
ATOM 1660 C CA . TYR A 1 216 ? -11.75 -29.828 -25.812 1 88.81 216 TYR A CA 1
ATOM 1661 C C . TYR A 1 216 ? -12.664 -28.703 -25.312 1 88.81 216 TYR A C 1
ATOM 1663 O O . TYR A 1 216 ? -13.891 -28.797 -25.422 1 88.81 216 TYR A O 1
ATOM 1671 N N . GLN A 1 217 ? -12.141 -27.734 -24.438 1 69.94 217 GLN A N 1
ATOM 1672 C CA . GLN A 1 217 ? -12.984 -26.672 -23.906 1 69.94 217 GLN A CA 1
ATOM 1673 C C . GLN A 1 217 ? -12.719 -25.344 -24.609 1 69.94 217 GLN A C 1
ATOM 1675 O O . GLN A 1 217 ? -11.562 -24.953 -24.781 1 69.94 217 GLN A O 1
ATOM 1680 N N . LEU A 1 218 ? -13.695 -24.984 -25.578 1 56.34 218 LEU A N 1
ATOM 1681 C CA . LEU A 1 218 ? -13.539 -23.641 -26.156 1 56.34 218 LEU A CA 1
ATOM 1682 C C . LEU A 1 218 ? -13.773 -22.578 -25.094 1 56.34 218 LEU A C 1
ATOM 1684 O O . LEU A 1 218 ? -14.719 -22.672 -24.297 1 56.34 218 LEU A O 1
ATOM 1688 N N . ARG A 1 219 ? -12.703 -21.906 -24.641 1 54.53 219 ARG A N 1
ATOM 1689 C CA . ARG A 1 219 ? -12.789 -20.812 -23.688 1 54.53 219 ARG A CA 1
ATOM 1690 C C . ARG A 1 219 ? -13.594 -19.641 -24.25 1 54.53 219 ARG A C 1
ATOM 1692 O O . ARG A 1 219 ? -13.039 -18.781 -24.938 1 54.53 219 ARG A O 1
ATOM 1699 N N . THR A 1 220 ? -14.781 -19.922 -24.812 1 55.19 220 THR A N 1
ATOM 1700 C CA . THR A 1 220 ? -15.461 -18.703 -25.219 1 55.19 220 THR A CA 1
ATOM 1701 C C . THR A 1 220 ? -15.688 -17.781 -24.016 1 55.19 220 THR A C 1
ATOM 1703 O O . THR A 1 220 ? -16.156 -18.234 -22.969 1 55.19 220 THR A O 1
ATOM 1706 N N . PRO A 1 221 ? -15.133 -16.531 -24.172 1 60.47 221 PRO A N 1
ATOM 1707 C CA . PRO A 1 221 ? -15.359 -15.586 -23.078 1 60.47 221 PRO A CA 1
ATOM 1708 C C . PRO A 1 221 ? -16.844 -15.367 -22.781 1 60.47 221 PRO A C 1
ATOM 1710 O O . PRO A 1 221 ? -17.625 -15.086 -23.688 1 60.47 221 PRO A O 1
ATOM 1713 N N . PRO A 1 222 ? -17.359 -15.781 -21.625 1 63.62 222 PRO A N 1
ATOM 1714 C CA . PRO A 1 222 ? -18.75 -15.461 -21.297 1 63.62 222 PRO A CA 1
ATOM 1715 C C . PRO A 1 222 ? -19.031 -13.961 -21.297 1 63.62 222 PRO A C 1
ATOM 1717 O O . PRO A 1 222 ? -18.109 -13.156 -21.156 1 63.62 222 PRO A O 1
ATOM 1720 N N . PRO A 1 223 ? -20.297 -13.602 -21.625 1 66.12 223 PRO A N 1
ATOM 1721 C CA . PRO A 1 223 ? -20.625 -12.18 -21.547 1 66.12 223 PRO A CA 1
ATOM 1722 C C . PRO A 1 223 ? -20.406 -11.594 -20.156 1 66.12 223 PRO A C 1
ATOM 1724 O O . PRO A 1 223 ? -20.578 -12.289 -19.156 1 66.12 223 PRO A O 1
ATOM 1727 N N . GLN A 1 224 ? -19.953 -10.406 -20.172 1 71.19 224 GLN A N 1
ATOM 1728 C CA . GLN A 1 224 ? -19.734 -9.711 -18.906 1 71.19 224 GLN A CA 1
ATOM 1729 C C . GLN A 1 224 ? -21.031 -9.523 -18.141 1 71.19 224 GLN A C 1
ATOM 1731 O O . GLN A 1 224 ? -22.078 -9.273 -18.734 1 71.19 224 GLN A O 1
ATOM 1736 N N . LEU A 1 225 ? -21.031 -9.875 -16.906 1 67.12 225 LEU A N 1
ATOM 1737 C CA . LEU A 1 225 ? -22.172 -9.625 -16.031 1 67.12 225 LEU A CA 1
ATOM 1738 C C . LEU A 1 225 ? -22.359 -8.125 -15.812 1 67.12 225 LEU A C 1
ATOM 1740 O O . LEU A 1 225 ? -21.391 -7.379 -15.711 1 67.12 225 LEU A O 1
ATOM 1744 N N . GLN A 1 226 ? -23.453 -7.586 -16.109 1 71.62 226 GLN A N 1
ATOM 1745 C CA . GLN A 1 226 ? -23.797 -6.223 -15.719 1 71.62 226 GLN A CA 1
ATOM 1746 C C . GLN A 1 226 ? -24.109 -6.141 -14.234 1 71.62 226 GLN A C 1
ATOM 1748 O O . GLN A 1 226 ? -25.266 -6.016 -13.844 1 71.62 226 GLN A O 1
ATOM 1753 N N . LEU A 1 227 ? -23.078 -6.469 -13.422 1 76.12 227 LEU A N 1
ATOM 1754 C CA . LEU A 1 227 ? -23.266 -6.457 -11.977 1 76.12 227 LEU A CA 1
ATOM 1755 C C . LEU A 1 227 ? -22.734 -5.168 -11.367 1 76.12 227 LEU A C 1
ATOM 1757 O O . LEU A 1 227 ? -21.734 -4.625 -11.844 1 76.12 227 LEU A O 1
ATOM 1761 N N . CYS A 1 228 ? -23.594 -4.664 -10.477 1 78.44 228 CYS A N 1
ATOM 1762 C CA . CYS A 1 228 ? -23.031 -3.584 -9.688 1 78.44 228 CYS A CA 1
ATOM 1763 C C . CYS A 1 228 ? -21.938 -4.109 -8.75 1 78.44 228 CYS A C 1
ATOM 1765 O O . CYS A 1 228 ? -21.75 -5.32 -8.641 1 78.44 228 CYS A O 1
ATOM 1767 N N . GLU A 1 229 ? -21.234 -3.268 -8.141 1 80.94 229 GLU A N 1
ATOM 1768 C CA . GLU A 1 229 ? -20.094 -3.594 -7.289 1 80.94 229 GLU A CA 1
ATOM 1769 C C . GLU A 1 229 ? -20.484 -4.578 -6.191 1 80.94 229 GLU A C 1
ATOM 1771 O O . GLU A 1 229 ? -19.812 -5.598 -5.996 1 80.94 229 GLU A O 1
ATOM 1776 N N . ASP A 1 230 ? -21.578 -4.328 -5.555 1 82.94 230 ASP A N 1
ATOM 1777 C CA . ASP A 1 230 ? -22.016 -5.168 -4.445 1 82.94 230 ASP A CA 1
ATOM 1778 C C . ASP A 1 230 ? -22.406 -6.559 -4.934 1 82.94 230 ASP A C 1
ATOM 1780 O O . ASP A 1 230 ? -22.125 -7.559 -4.27 1 82.94 230 ASP A O 1
ATOM 1784 N N . GLU A 1 231 ? -23.016 -6.57 -6.09 1 87.06 231 GLU A N 1
ATOM 1785 C CA . GLU A 1 231 ? -23.438 -7.844 -6.668 1 87.06 231 GLU A CA 1
ATOM 1786 C C . GLU A 1 231 ? -22.234 -8.68 -7.094 1 87.06 231 GLU A C 1
ATOM 1788 O O . GLU A 1 231 ? -22.234 -9.906 -6.941 1 87.06 231 GLU A O 1
ATOM 1793 N N . ALA A 1 232 ? -21.266 -8.016 -7.605 1 89.25 232 ALA A N 1
ATOM 1794 C CA . ALA A 1 232 ? -20.047 -8.703 -8.016 1 89.25 232 ALA A CA 1
ATOM 1795 C C . ALA A 1 232 ? -19.344 -9.336 -6.812 1 89.25 232 ALA A C 1
ATOM 1797 O O . ALA A 1 232 ? -18.875 -10.469 -6.887 1 89.25 232 ALA A O 1
ATOM 1798 N N . GLU A 1 233 ? -19.328 -8.609 -5.734 1 91.19 233 GLU A N 1
ATOM 1799 C CA . GLU A 1 233 ? -18.688 -9.094 -4.516 1 91.19 233 GLU A CA 1
ATOM 1800 C C . GLU A 1 233 ? -19.422 -10.312 -3.957 1 91.19 233 GLU A C 1
ATOM 1802 O O . GLU A 1 233 ? -18.797 -11.297 -3.574 1 91.19 233 GLU A O 1
ATOM 1807 N N . LEU A 1 234 ? -20.734 -10.219 -3.914 1 92.44 234 LEU A N 1
ATOM 1808 C CA . LEU A 1 234 ? -21.531 -11.312 -3.381 1 92.44 234 LEU A CA 1
ATOM 1809 C C . LEU A 1 234 ? -21.406 -12.562 -4.246 1 92.44 234 LEU A C 1
ATOM 1811 O O . LEU A 1 234 ? -21.281 -13.672 -3.725 1 92.44 234 LEU A O 1
ATOM 1815 N N . ALA A 1 235 ? -21.469 -12.336 -5.551 1 93.75 235 ALA A N 1
ATOM 1816 C CA . ALA A 1 235 ? -21.312 -13.461 -6.473 1 93.75 235 ALA A CA 1
ATOM 1817 C C . ALA A 1 235 ? -19.953 -14.125 -6.301 1 93.75 235 ALA A C 1
ATOM 1819 O O . ALA A 1 235 ? -19.844 -15.359 -6.316 1 93.75 235 ALA A O 1
ATOM 1820 N N . PHE A 1 236 ? -18.984 -13.328 -6.148 1 96.19 236 PHE A N 1
ATOM 1821 C CA . PHE A 1 236 ? -17.641 -13.836 -5.949 1 96.19 236 PHE A CA 1
ATOM 1822 C C . PHE A 1 236 ? -17.547 -14.633 -4.652 1 96.19 236 PHE A C 1
ATOM 1824 O O . PHE A 1 236 ? -16.984 -15.734 -4.629 1 96.19 236 PHE A O 1
ATOM 1831 N N . VAL A 1 237 ? -18.016 -14.102 -3.551 1 96.69 237 VAL A N 1
ATOM 1832 C CA . VAL A 1 237 ? -17.969 -14.75 -2.246 1 96.69 237 VAL A CA 1
ATOM 1833 C C . VAL A 1 237 ? -18.703 -16.094 -2.303 1 96.69 237 VAL A C 1
ATOM 1835 O O . VAL A 1 237 ? -18.203 -17.109 -1.809 1 96.69 237 VAL A O 1
ATOM 1838 N N . ASP A 1 238 ? -19.859 -16.094 -2.928 1 96.75 238 ASP A N 1
ATOM 1839 C CA . ASP A 1 238 ? -20.641 -17.312 -3.057 1 96.75 238 ASP A CA 1
ATOM 1840 C C . ASP A 1 238 ? -19.859 -18.375 -3.84 1 96.75 238 ASP A C 1
ATOM 1842 O O . ASP A 1 238 ? -19.859 -19.547 -3.465 1 96.75 238 ASP A O 1
ATOM 1846 N N . ALA A 1 239 ? -19.281 -17.922 -4.895 1 96.88 239 ALA A N 1
ATOM 1847 C CA . ALA A 1 239 ? -18.5 -18.844 -5.715 1 96.88 239 ALA A CA 1
ATOM 1848 C C . ALA A 1 239 ? -17.312 -19.406 -4.934 1 96.88 239 ALA A C 1
ATOM 1850 O O . ALA A 1 239 ? -17.031 -20.609 -4.996 1 96.88 239 ALA A O 1
ATOM 1851 N N . LEU A 1 240 ? -16.625 -18.547 -4.191 1 97.88 240 LEU A N 1
ATOM 1852 C CA . LEU A 1 240 ? -15.461 -18.984 -3.438 1 97.88 240 LEU A CA 1
ATOM 1853 C C . LEU A 1 240 ? -15.859 -19.922 -2.311 1 97.88 240 LEU A C 1
ATOM 1855 O O . LEU A 1 240 ? -15.133 -20.875 -2.012 1 97.88 240 LEU A O 1
ATOM 1859 N N . LEU A 1 241 ? -16.953 -19.656 -1.704 1 97.44 241 LEU A N 1
ATOM 1860 C CA . LEU A 1 241 ? -17.484 -20.547 -0.679 1 97.44 241 LEU A CA 1
ATOM 1861 C C . LEU A 1 241 ? -17.766 -21.922 -1.259 1 97.44 241 LEU A C 1
ATOM 1863 O O . LEU A 1 241 ? -17.375 -22.938 -0.676 1 97.44 241 LEU A O 1
ATOM 1867 N N . ALA A 1 242 ? -18.438 -21.906 -2.383 1 96.88 242 ALA A N 1
ATOM 1868 C CA . ALA A 1 242 ? -18.75 -23.172 -3.043 1 96.88 242 ALA A CA 1
ATOM 1869 C C . ALA A 1 242 ? -17.484 -23.922 -3.426 1 96.88 242 ALA A C 1
ATOM 1871 O O . ALA A 1 242 ? -17.391 -25.141 -3.209 1 96.88 242 ALA A O 1
ATOM 1872 N N . ALA A 1 243 ? -16.547 -23.219 -3.998 1 97.62 243 ALA A N 1
ATOM 1873 C CA . ALA A 1 243 ? -15.281 -23.828 -4.395 1 97.62 243 ALA A CA 1
ATOM 1874 C C . ALA A 1 243 ? -14.531 -24.375 -3.186 1 97.62 243 ALA A C 1
ATOM 1876 O O . ALA A 1 243 ? -14.055 -25.516 -3.209 1 97.62 243 ALA A O 1
ATOM 1877 N N . THR A 1 244 ? -14.438 -23.578 -2.143 1 97.56 244 THR A N 1
ATOM 1878 C CA . THR A 1 244 ? -13.727 -24 -0.943 1 97.56 244 THR A CA 1
ATOM 1879 C C . THR A 1 244 ? -14.383 -25.234 -0.331 1 97.56 244 THR A C 1
ATOM 1881 O O . THR A 1 244 ? -13.688 -26.172 0.082 1 97.56 244 THR A O 1
ATOM 1884 N N . ASN A 1 245 ? -15.664 -25.25 -0.316 1 96.19 245 ASN A N 1
ATOM 1885 C CA . ASN A 1 245 ? -16.391 -26.391 0.222 1 96.19 245 ASN A CA 1
ATOM 1886 C C . ASN A 1 245 ? -16.062 -27.672 -0.542 1 96.19 245 ASN A C 1
ATOM 1888 O O . ASN A 1 245 ? -15.82 -28.719 0.065 1 96.19 245 ASN A O 1
ATOM 1892 N N . SER A 1 246 ? -16.109 -27.578 -1.835 1 95.12 246 SER A N 1
ATOM 1893 C CA . SER A 1 246 ? -15.82 -28.734 -2.658 1 95.12 246 SER A CA 1
ATOM 1894 C C . SER A 1 246 ? -14.383 -29.203 -2.457 1 95.12 246 SER A C 1
ATOM 1896 O O . SER A 1 246 ? -14.102 -30.406 -2.496 1 95.12 246 SER A O 1
ATOM 1898 N N . HIS A 1 247 ? -13.445 -28.328 -2.178 1 96.12 247 HIS A N 1
ATOM 1899 C CA . HIS A 1 247 ? -12.031 -28.656 -2.039 1 96.12 247 HIS A CA 1
ATOM 1900 C C . HIS A 1 247 ? -11.727 -29.203 -0.648 1 96.12 247 HIS A C 1
ATOM 1902 O O . HIS A 1 247 ? -10.656 -29.766 -0.421 1 96.12 247 HIS A O 1
ATOM 1908 N N . LEU A 1 248 ? -12.625 -29 0.243 1 94.19 248 LEU A N 1
ATOM 1909 C CA . LEU A 1 248 ? -12.453 -29.5 1.601 1 94.19 248 LEU A CA 1
ATOM 1910 C C . LEU A 1 248 ? -12.883 -30.969 1.697 1 94.19 248 LEU A C 1
ATOM 1912 O O . LEU A 1 248 ? -12.617 -31.625 2.701 1 94.19 248 LEU A O 1
ATOM 1916 N N . GLN A 1 249 ? -13.438 -31.5 0.635 1 87.19 249 GLN A N 1
ATOM 1917 C CA . GLN A 1 249 ? -13.922 -32.875 0.659 1 87.19 249 GLN A CA 1
ATOM 1918 C C . GLN A 1 249 ? -12.766 -33.875 0.605 1 87.19 249 GLN A C 1
ATOM 1920 O O . GLN A 1 249 ? -11.992 -33.875 -0.354 1 87.19 249 GLN A O 1
ATOM 1925 N N . ALA A 1 250 ? -12.57 -34.656 1.618 1 85 250 ALA A N 1
ATOM 1926 C CA . ALA A 1 250 ? -11.547 -35.688 1.731 1 85 250 ALA A CA 1
ATOM 1927 C C . ALA A 1 250 ? -11.828 -36.594 2.92 1 85 250 ALA A C 1
ATOM 1929 O O . ALA A 1 250 ? -12.547 -36.219 3.846 1 85 250 ALA A O 1
ATOM 1930 N N . ASP A 1 251 ? -11.367 -37.812 2.82 1 83.44 251 ASP A N 1
ATOM 1931 C CA . ASP A 1 251 ? -11.445 -38.719 3.951 1 83.44 251 ASP A CA 1
ATOM 1932 C C . ASP A 1 251 ? -10.281 -38.5 4.918 1 83.44 251 ASP A C 1
ATOM 1934 O O . ASP A 1 251 ? -10.258 -39.062 6.012 1 83.44 251 ASP A O 1
ATOM 1938 N N . THR A 1 252 ? -9.383 -37.719 4.488 1 84.25 252 THR A N 1
ATOM 1939 C CA . THR A 1 252 ? -8.25 -37.312 5.316 1 84.25 252 THR A CA 1
ATOM 1940 C C . THR A 1 252 ? -8.344 -35.844 5.703 1 84.25 252 THR A C 1
ATOM 1942 O O . THR A 1 252 ? -9.18 -35.094 5.168 1 84.25 252 THR A O 1
ATOM 1945 N N . GLU A 1 253 ? -7.547 -35.469 6.641 1 89.94 253 GLU A N 1
ATOM 1946 C CA . GLU A 1 253 ? -7.539 -34.094 7.074 1 89.94 253 GLU A CA 1
ATOM 1947 C C . GLU A 1 253 ? -7.031 -33.156 5.965 1 89.94 253 GLU A C 1
ATOM 1949 O O . GLU A 1 253 ? -6.066 -33.5 5.273 1 89.94 253 GLU A O 1
ATOM 1954 N N . VAL A 1 254 ? -7.691 -32.062 5.824 1 94.44 254 VAL A N 1
ATOM 1955 C CA . VAL A 1 254 ? -7.254 -31 4.91 1 94.44 254 VAL A CA 1
ATOM 1956 C C . VAL A 1 254 ? -6.699 -29.828 5.703 1 94.44 254 VAL A C 1
ATOM 1958 O O . VAL A 1 254 ? -7.375 -29.281 6.582 1 94.44 254 VAL A O 1
ATOM 1961 N N . VAL A 1 255 ? -5.457 -29.469 5.5 1 97.31 255 VAL A N 1
ATOM 1962 C CA . VAL A 1 255 ? -4.82 -28.344 6.164 1 97.31 255 VAL A CA 1
ATOM 1963 C C . VAL A 1 255 ? -4.699 -27.172 5.191 1 97.31 255 VAL A C 1
ATOM 1965 O O . VAL A 1 255 ? -5.176 -27.234 4.059 1 97.31 255 VAL A O 1
ATOM 1968 N N . ALA A 1 256 ? -4.172 -26.031 5.645 1 97.38 256 ALA A N 1
ATOM 1969 C CA . ALA A 1 256 ? -4.066 -24.859 4.77 1 97.38 256 ALA A CA 1
ATOM 1970 C C . ALA A 1 256 ? -2.738 -24.141 4.977 1 97.38 256 ALA A C 1
ATOM 1972 O O . ALA A 1 256 ? -2.258 -24.016 6.105 1 97.38 256 ALA A O 1
ATOM 1973 N N . VAL A 1 257 ? -2.15 -23.734 3.891 1 96.31 257 VAL A N 1
ATOM 1974 C CA . VAL A 1 257 ? -1.02 -22.812 3.975 1 96.31 257 VAL A CA 1
ATOM 1975 C C . VAL A 1 257 ? -1.525 -21.391 4.219 1 96.31 257 VAL A C 1
ATOM 1977 O O . VAL A 1 257 ? -2.457 -20.938 3.551 1 96.31 257 VAL A O 1
ATOM 1980 N N . LEU A 1 258 ? -0.939 -20.734 5.164 1 94.69 258 LEU A N 1
ATOM 1981 C CA . LEU A 1 258 ? -1.312 -19.375 5.52 1 94.69 258 LEU A CA 1
ATOM 1982 C C . LEU A 1 258 ? -0.103 -18.438 5.461 1 94.69 258 LEU A C 1
ATOM 1984 O O . LEU A 1 258 ? 0.769 -18.5 6.332 1 94.69 258 LEU A O 1
ATOM 1988 N N . SER A 1 259 ? 0.141 -17.531 4.426 1 87.56 259 SER A N 1
ATOM 1989 C CA . SER A 1 259 ? 1.305 -16.688 4.215 1 87.56 259 SER A CA 1
ATOM 1990 C C . SER A 1 259 ? 1.103 -15.305 4.844 1 87.56 259 SER A C 1
ATOM 1992 O O . SER A 1 259 ? 2.045 -14.516 4.941 1 87.56 259 SER A O 1
ATOM 1994 N N . GLY A 1 260 ? -0.084 -14.969 5.301 1 85.06 260 GLY A N 1
ATOM 1995 C CA . GLY A 1 260 ? -0.376 -13.641 5.828 1 85.06 260 GLY A CA 1
ATOM 1996 C C . GLY A 1 260 ? -0.954 -12.703 4.793 1 85.06 260 GLY A C 1
ATOM 1997 O O . GLY A 1 260 ? -1.466 -11.633 5.133 1 85.06 260 GLY A O 1
ATOM 1998 N N . GLY A 1 261 ? -0.754 -13.031 3.52 1 91.06 261 GLY A N 1
ATOM 1999 C CA . GLY A 1 261 ? -1.377 -12.242 2.465 1 91.06 261 GLY A CA 1
ATOM 2000 C C . GLY A 1 261 ? -2.883 -12.422 2.402 1 91.06 261 GLY A C 1
ATOM 2001 O O . GLY A 1 261 ? -3.438 -13.305 3.055 1 91.06 261 GLY A O 1
ATOM 2002 N N . ILE A 1 262 ? -3.506 -11.57 1.601 1 94.12 262 ILE A N 1
ATOM 2003 C CA . ILE A 1 262 ? -4.965 -11.523 1.581 1 94.12 262 ILE A CA 1
ATOM 2004 C C . ILE A 1 262 ? -5.516 -12.789 0.93 1 94.12 262 ILE A C 1
ATOM 2006 O O . ILE A 1 262 ? -6.602 -13.25 1.282 1 94.12 262 ILE A O 1
ATOM 2010 N N . ASP A 1 263 ? -4.758 -13.414 0.009 1 95.69 263 ASP A N 1
ATOM 2011 C CA . ASP A 1 263 ? -5.23 -14.602 -0.687 1 95.69 263 ASP A CA 1
ATOM 2012 C C . ASP A 1 263 ? -5.418 -15.766 0.283 1 95.69 263 ASP A C 1
ATOM 2014 O O . ASP A 1 263 ? -6.508 -16.328 0.381 1 95.69 263 ASP A O 1
ATOM 2018 N N . SER A 1 264 ? -4.32 -16.094 0.948 1 95.5 264 SER A N 1
ATOM 2019 C CA . SER A 1 264 ? -4.359 -17.219 1.88 1 95.5 264 SER A CA 1
ATOM 2020 C C . SER A 1 264 ? -5.227 -16.906 3.092 1 95.5 264 SER A C 1
ATOM 2022 O O . SER A 1 264 ? -5.879 -17.797 3.645 1 95.5 264 SER A O 1
ATOM 2024 N N . ALA A 1 265 ? -5.25 -15.625 3.508 1 94.81 265 ALA A N 1
ATOM 2025 C CA . ALA A 1 265 ? -6.07 -15.234 4.652 1 94.81 265 ALA A CA 1
ATOM 2026 C C . ALA A 1 265 ? -7.555 -15.453 4.363 1 94.81 265 ALA A C 1
ATOM 2028 O O . ALA A 1 265 ? -8.273 -16.031 5.184 1 94.81 265 ALA A O 1
ATOM 2029 N N . MET A 1 266 ? -8 -14.969 3.203 1 95.88 266 MET A N 1
ATOM 2030 C CA . MET A 1 266 ? -9.398 -15.148 2.814 1 95.88 266 MET A CA 1
ATOM 2031 C C . MET A 1 266 ? -9.75 -16.625 2.729 1 95.88 266 MET A C 1
ATOM 2033 O O . MET A 1 266 ? -10.812 -17.047 3.199 1 95.88 266 MET A O 1
ATOM 2037 N N . LEU A 1 267 ? -8.891 -17.391 2.145 1 96.25 267 LEU A N 1
ATOM 2038 C CA . LEU A 1 267 ? -9.133 -18.828 1.986 1 96.25 267 LEU A CA 1
ATOM 2039 C C . LEU A 1 267 ? -9.188 -19.516 3.342 1 96.25 267 LEU A C 1
ATOM 2041 O O . LEU A 1 267 ? -10.055 -20.359 3.578 1 96.25 267 LEU A O 1
ATOM 2045 N N . ALA A 1 268 ? -8.234 -19.188 4.215 1 96.06 268 ALA A N 1
ATOM 2046 C CA . ALA A 1 268 ? -8.219 -19.781 5.551 1 96.06 268 ALA A CA 1
ATOM 2047 C C . ALA A 1 268 ? -9.492 -19.453 6.316 1 96.06 268 ALA A C 1
ATOM 2049 O O . ALA A 1 268 ? -10.07 -20.328 6.977 1 96.06 268 ALA A O 1
ATOM 2050 N N . CYS A 1 269 ? -9.938 -18.219 6.219 1 95.25 269 CYS A N 1
ATOM 2051 C CA . CYS A 1 269 ? -11.164 -17.812 6.887 1 95.25 269 CYS A CA 1
ATOM 2052 C C . CYS A 1 269 ? -12.367 -18.578 6.336 1 95.25 269 CYS A C 1
ATOM 2054 O O . CYS A 1 269 ? -13.195 -19.078 7.102 1 95.25 269 CYS A O 1
ATOM 2056 N N . THR A 1 270 ? -12.438 -18.656 5.012 1 95.94 270 THR A N 1
ATOM 2057 C CA . THR A 1 270 ? -13.523 -19.359 4.344 1 95.94 270 THR A CA 1
ATOM 2058 C C . THR A 1 270 ? -13.516 -20.844 4.723 1 95.94 270 THR A C 1
ATOM 2060 O O . THR A 1 270 ? -14.562 -21.422 5.02 1 95.94 270 THR A O 1
ATOM 2063 N N . ALA A 1 271 ? -12.328 -21.453 4.723 1 97 271 ALA A N 1
ATOM 2064 C CA . ALA A 1 271 ? -12.188 -22.875 5.078 1 97 271 ALA A CA 1
ATOM 2065 C C . ALA A 1 271 ? -12.586 -23.109 6.531 1 97 271 ALA A C 1
ATOM 2067 O O . ALA A 1 271 ? -13.266 -24.094 6.836 1 97 271 ALA A O 1
ATOM 2068 N N . ALA A 1 272 ? -12.156 -22.234 7.406 1 95.56 272 ALA A N 1
ATOM 2069 C CA . ALA A 1 272 ? -12.484 -22.359 8.82 1 95.56 272 ALA A CA 1
ATOM 2070 C C . ALA A 1 272 ? -13.992 -22.281 9.039 1 95.56 272 ALA A C 1
ATOM 2072 O O . ALA A 1 272 ? -14.547 -23 9.891 1 95.56 272 ALA A O 1
ATOM 2073 N N . GLU A 1 273 ? -14.602 -21.422 8.281 1 93.5 273 GLU A N 1
ATOM 2074 C CA . GLU A 1 273 ? -16.047 -21.25 8.359 1 93.5 273 GLU A CA 1
ATOM 2075 C C . GLU A 1 273 ? -16.781 -22.516 7.926 1 93.5 273 GLU A C 1
ATOM 2077 O O . GLU A 1 273 ? -17.828 -22.859 8.484 1 93.5 273 GLU A O 1
ATOM 2082 N N . LEU A 1 274 ? -16.234 -23.125 6.957 1 94.12 274 LEU A N 1
ATOM 2083 C CA . LEU A 1 274 ? -16.906 -24.25 6.328 1 94.12 274 LEU A CA 1
ATOM 2084 C C . LEU A 1 274 ? -16.531 -25.562 7.02 1 94.12 274 LEU A C 1
ATOM 2086 O O . LEU A 1 274 ? -17.281 -26.547 6.953 1 94.12 274 LEU A O 1
ATOM 2090 N N . SER A 1 275 ? -15.289 -25.359 7.672 1 87.62 275 SER A N 1
ATOM 2091 C CA . SER A 1 275 ? -14.781 -26.594 8.273 1 87.62 275 SER A CA 1
ATOM 2092 C C . SER A 1 275 ? -15.422 -26.844 9.633 1 87.62 275 SER A C 1
ATOM 2094 O O . SER A 1 275 ? -15.734 -25.906 10.367 1 87.62 275 SER A O 1
ATOM 2096 N N . GLY A 1 276 ? -16.141 -27.859 9.945 1 79.69 276 GLY A N 1
ATOM 2097 C CA . GLY A 1 276 ? -16.703 -28.25 11.234 1 79.69 276 GLY A CA 1
ATOM 2098 C C . GLY A 1 276 ? -15.656 -28.516 12.289 1 79.69 276 GLY A C 1
ATOM 2099 O O . GLY A 1 276 ? -15.992 -28.844 13.438 1 79.69 276 GLY A O 1
ATOM 2100 N N . ARG A 1 277 ? -14.391 -28.344 11.992 1 87.31 277 ARG A N 1
ATOM 2101 C CA . ARG A 1 277 ? -13.297 -28.594 12.914 1 87.31 277 ARG A CA 1
ATOM 2102 C C . ARG A 1 277 ? -12.273 -27.469 12.883 1 87.31 277 ARG A C 1
ATOM 2104 O O . ARG A 1 277 ? -12.32 -26.609 12.008 1 87.31 277 ARG A O 1
ATOM 2111 N N . ARG A 1 278 ? -11.383 -27.547 13.898 1 93.06 278 ARG A N 1
ATOM 2112 C CA . ARG A 1 278 ? -10.305 -26.562 13.977 1 93.06 278 ARG A CA 1
ATOM 2113 C C . ARG A 1 278 ? -9.328 -26.734 12.82 1 93.06 278 ARG A C 1
ATOM 2115 O O . ARG A 1 278 ? -8.719 -27.797 12.664 1 93.06 278 ARG A O 1
ATOM 2122 N N . LEU A 1 279 ? -9.18 -25.688 12.008 1 96.44 279 LEU A N 1
ATOM 2123 C CA . LEU A 1 279 ? -8.305 -25.734 10.844 1 96.44 279 LEU A CA 1
ATOM 2124 C C . LEU A 1 279 ? -6.84 -25.703 11.258 1 96.44 279 LEU A C 1
ATOM 2126 O O . LEU A 1 279 ? -6.449 -24.906 12.109 1 96.44 279 LEU A O 1
ATOM 2130 N N . ARG A 1 280 ? -6.059 -26.688 10.812 1 97.19 280 ARG A N 1
ATOM 2131 C CA . ARG A 1 280 ? -4.613 -26.609 10.984 1 97.19 280 ARG A CA 1
ATOM 2132 C C . ARG A 1 280 ? -3.975 -25.781 9.867 1 97.19 280 ARG A C 1
ATOM 2134 O O . ARG A 1 280 ? -4.207 -26.047 8.688 1 97.19 280 ARG A O 1
ATOM 2141 N N . THR A 1 281 ? -3.221 -24.672 10.195 1 97.81 281 THR A N 1
ATOM 2142 C CA . THR A 1 281 ? -2.59 -23.781 9.219 1 97.81 281 THR A CA 1
ATOM 2143 C C . THR A 1 281 ? -1.074 -23.781 9.398 1 97.81 281 THR A C 1
ATOM 2145 O O . THR A 1 281 ? -0.573 -23.969 10.508 1 97.81 281 THR A O 1
ATOM 2148 N N . PHE A 1 282 ? -0.353 -23.578 8.336 1 97.5 282 PHE A N 1
ATOM 2149 C CA . PHE A 1 282 ? 1.104 -23.609 8.336 1 97.5 282 PHE A CA 1
ATOM 2150 C C . PHE A 1 282 ? 1.661 -22.359 7.656 1 97.5 282 PHE A C 1
ATOM 2152 O O . PHE A 1 282 ? 1.146 -21.922 6.621 1 97.5 282 PHE A O 1
ATOM 2159 N N . THR A 1 283 ? 2.605 -21.734 8.242 1 95.56 283 THR A N 1
ATOM 2160 C CA . THR A 1 283 ? 3.355 -20.609 7.699 1 95.56 283 THR A CA 1
ATOM 2161 C C . THR A 1 283 ? 4.855 -20.875 7.762 1 95.56 283 THR A C 1
ATOM 2163 O O . THR A 1 283 ? 5.344 -21.484 8.719 1 95.56 283 THR A O 1
ATOM 2166 N N . VAL A 1 284 ? 5.582 -20.484 6.73 1 94.31 284 VAL A N 1
ATOM 2167 C CA . VAL A 1 284 ? 7.035 -20.609 6.746 1 94.31 284 VAL A CA 1
ATOM 2168 C C . VAL A 1 284 ? 7.672 -19.234 6.551 1 94.31 284 VAL A C 1
ATOM 2170 O O . VAL A 1 284 ? 7.184 -18.422 5.758 1 94.31 284 VAL A O 1
ATOM 2173 N N . ALA A 1 285 ? 8.609 -18.938 7.32 1 91.31 285 ALA A N 1
ATOM 2174 C CA . ALA A 1 285 ? 9.344 -17.672 7.227 1 91.31 285 ALA A CA 1
ATOM 2175 C C . ALA A 1 285 ? 10.727 -17.797 7.863 1 91.31 285 ALA A C 1
ATOM 2177 O O . ALA A 1 285 ? 10.992 -18.734 8.617 1 91.31 285 ALA A O 1
ATOM 2178 N N . ASP A 1 286 ? 11.617 -16.859 7.539 1 88.06 286 ASP A N 1
ATOM 2179 C CA . ASP A 1 286 ? 12.969 -16.891 8.086 1 88.06 286 ASP A CA 1
ATOM 2180 C C . ASP A 1 286 ? 12.953 -16.719 9.602 1 88.06 286 ASP A C 1
ATOM 2182 O O . ASP A 1 286 ? 13.719 -17.375 10.312 1 88.06 286 ASP A O 1
ATOM 2186 N N . THR A 1 287 ? 12.102 -15.781 10.047 1 87.62 287 THR A N 1
ATOM 2187 C CA . THR A 1 287 ? 12.008 -15.484 11.469 1 87.62 287 THR A CA 1
ATOM 2188 C C . THR A 1 287 ? 10.555 -15.281 11.883 1 87.62 287 THR A C 1
ATOM 2190 O O . THR A 1 287 ? 9.68 -15.109 11.031 1 87.62 287 THR A O 1
ATOM 2193 N N . ALA A 1 288 ? 10.328 -15.312 13.141 1 88.5 288 ALA A N 1
ATOM 2194 C CA . ALA A 1 288 ? 8.992 -15.086 13.68 1 88.5 288 ALA A CA 1
ATOM 2195 C C . ALA A 1 288 ? 8.547 -13.641 13.461 1 88.5 288 ALA A C 1
ATOM 2197 O O . ALA A 1 288 ? 7.352 -13.352 13.445 1 88.5 288 ALA A O 1
ATOM 2198 N N . GLU A 1 289 ? 9.508 -12.781 13.188 1 86.12 289 GLU A N 1
ATOM 2199 C CA . GLU A 1 289 ? 9.227 -11.359 13.023 1 86.12 289 GLU A CA 1
ATOM 2200 C C . GLU A 1 289 ? 8.938 -11.023 11.562 1 86.12 289 GLU A C 1
ATOM 2202 O O . GLU A 1 289 ? 8.492 -9.914 11.258 1 86.12 289 GLU A O 1
ATOM 2207 N N . HIS A 1 290 ? 9.133 -11.992 10.734 1 88.25 290 HIS A N 1
ATOM 2208 C CA . HIS A 1 290 ? 8.828 -11.75 9.328 1 88.25 290 HIS A CA 1
ATOM 2209 C C . HIS A 1 290 ? 7.383 -11.312 9.148 1 88.25 290 HIS A C 1
ATOM 2211 O O . HIS A 1 290 ? 6.477 -11.844 9.797 1 88.25 290 HIS A O 1
ATOM 2217 N N . PRO A 1 291 ? 7.105 -10.336 8.305 1 86.81 291 PRO A N 1
ATOM 2218 C CA . PRO A 1 291 ? 5.754 -9.805 8.109 1 86.81 291 PRO A CA 1
ATOM 2219 C C . PRO A 1 291 ? 4.73 -10.898 7.797 1 86.81 291 PRO A C 1
ATOM 2221 O O . PRO A 1 291 ? 3.594 -10.836 8.273 1 86.81 291 PRO A O 1
ATOM 2224 N N . ASP A 1 292 ? 5.082 -11.875 7.047 1 89.12 292 ASP A N 1
ATOM 2225 C CA . ASP A 1 292 ? 4.184 -12.977 6.727 1 89.12 292 ASP A CA 1
ATOM 2226 C C . ASP A 1 292 ? 3.816 -13.766 7.984 1 89.12 292 ASP A C 1
ATOM 2228 O O . ASP A 1 292 ? 2.66 -14.156 8.164 1 89.12 292 ASP A O 1
ATOM 2232 N N . ALA A 1 293 ? 4.84 -14.031 8.781 1 91.69 293 ALA A N 1
ATOM 2233 C CA . ALA A 1 293 ? 4.609 -14.781 10.016 1 91.69 293 ALA A CA 1
ATOM 2234 C C . ALA A 1 293 ? 3.68 -14.016 10.953 1 91.69 293 ALA A C 1
ATOM 2236 O O . ALA A 1 293 ? 2.75 -14.594 11.523 1 91.69 293 ALA A O 1
ATOM 2237 N N . VAL A 1 294 ? 3.939 -12.734 11.062 1 89.94 294 VAL A N 1
ATOM 2238 C CA . VAL A 1 294 ? 3.16 -11.898 11.969 1 89.94 294 VAL A CA 1
ATOM 2239 C C . VAL A 1 294 ? 1.713 -11.82 11.484 1 89.94 294 VAL A C 1
ATOM 2241 O O . VAL A 1 294 ? 0.781 -12.047 12.258 1 89.94 294 VAL A O 1
ATOM 2244 N N . ALA A 1 295 ? 1.519 -11.523 10.266 1 91.56 295 ALA A N 1
ATOM 2245 C CA . ALA A 1 295 ? 0.18 -11.406 9.695 1 91.56 295 ALA A CA 1
ATOM 2246 C C . ALA A 1 295 ? -0.569 -12.734 9.773 1 91.56 295 ALA A C 1
ATOM 2248 O O . ALA A 1 295 ? -1.757 -12.766 10.102 1 91.56 295 ALA A O 1
ATOM 2249 N N . ALA A 1 296 ? 0.112 -13.789 9.461 1 94 296 ALA A N 1
ATOM 2250 C CA . ALA A 1 296 ? -0.502 -15.117 9.484 1 94 296 ALA A CA 1
ATOM 2251 C C . ALA A 1 296 ? -0.968 -15.477 10.891 1 94 296 ALA A C 1
ATOM 2253 O O . ALA A 1 296 ? -2.057 -16.031 11.062 1 94 296 ALA A O 1
ATOM 2254 N N . ALA A 1 297 ? -0.136 -15.203 11.836 1 94 297 ALA A N 1
ATOM 2255 C CA . ALA A 1 297 ? -0.485 -15.5 13.219 1 94 297 ALA A CA 1
ATOM 2256 C C . ALA A 1 297 ? -1.747 -14.758 13.641 1 94 297 ALA A C 1
ATOM 2258 O O . ALA A 1 297 ? -2.59 -15.305 14.359 1 94 297 ALA A O 1
ATOM 2259 N N . ARG A 1 298 ? -1.87 -13.547 13.227 1 90.94 298 ARG A N 1
ATOM 2260 C CA . ARG A 1 298 ? -3.041 -12.742 13.555 1 90.94 298 ARG A CA 1
ATOM 2261 C C . ARG A 1 298 ? -4.309 -13.344 12.961 1 90.94 298 ARG A C 1
ATOM 2263 O O . ARG A 1 298 ? -5.332 -13.445 13.633 1 90.94 298 ARG A O 1
ATOM 2270 N N . VAL A 1 299 ? -4.246 -13.711 11.742 1 93.38 299 VAL A N 1
ATOM 2271 C CA . VAL A 1 299 ? -5.387 -14.328 11.07 1 93.38 299 VAL A CA 1
ATOM 2272 C C . VAL A 1 299 ? -5.723 -15.656 11.742 1 93.38 299 VAL A C 1
ATOM 2274 O O . VAL A 1 299 ? -6.891 -15.953 12.008 1 93.38 299 VAL A O 1
ATOM 2277 N N . ALA A 1 300 ? -4.691 -16.453 12.031 1 96.06 300 ALA A N 1
ATOM 2278 C CA . ALA A 1 300 ? -4.891 -17.75 12.664 1 96.06 300 ALA A CA 1
ATOM 2279 C C . ALA A 1 300 ? -5.602 -17.609 14.008 1 96.06 300 ALA A C 1
ATOM 2281 O O . ALA A 1 300 ? -6.512 -18.375 14.32 1 96.06 300 ALA A O 1
ATOM 2282 N N . ARG A 1 301 ? -5.191 -16.609 14.773 1 93.31 301 ARG A N 1
ATOM 2283 C CA . ARG A 1 301 ? -5.824 -16.359 16.062 1 93.31 301 ARG A CA 1
ATOM 2284 C C . ARG A 1 301 ? -7.285 -15.953 15.891 1 93.31 301 ARG A C 1
ATOM 2286 O O . ARG A 1 301 ? -8.148 -16.391 16.656 1 93.31 301 ARG A O 1
ATOM 2293 N N . ALA A 1 302 ? -7.527 -15.156 14.93 1 89.31 302 ALA A N 1
ATOM 2294 C CA . ALA A 1 302 ? -8.875 -14.648 14.688 1 89.31 302 ALA A CA 1
ATOM 2295 C C . ALA A 1 302 ? -9.836 -15.773 14.336 1 89.31 302 ALA A C 1
ATOM 2297 O O . ALA A 1 302 ? -11.016 -15.727 14.695 1 89.31 302 ALA A O 1
ATOM 2298 N N . ILE A 1 303 ? -9.367 -16.797 13.68 1 92.69 303 ILE A N 1
ATOM 2299 C CA . ILE A 1 303 ? -10.273 -17.844 13.227 1 92.69 303 ILE A CA 1
ATOM 2300 C C . ILE A 1 303 ? -10.141 -19.062 14.125 1 92.69 303 ILE A C 1
ATOM 2302 O O . ILE A 1 303 ? -10.766 -20.109 13.875 1 92.69 303 ILE A O 1
ATOM 2306 N N . GLY A 1 304 ? -9.273 -18.969 15.117 1 94.06 304 GLY A N 1
ATOM 2307 C CA . GLY A 1 304 ? -9.094 -20.062 16.047 1 94.06 304 GLY A CA 1
ATOM 2308 C C . GLY A 1 304 ? -8.398 -21.266 15.445 1 94.06 304 GLY A C 1
ATOM 2309 O O . GLY A 1 304 ? -8.695 -22.406 15.797 1 94.06 304 GLY A O 1
ATOM 2310 N N . ALA A 1 305 ? -7.504 -21.062 14.531 1 96.12 305 ALA A N 1
ATOM 2311 C CA . ALA A 1 305 ? -6.789 -22.156 13.852 1 96.12 305 ALA A CA 1
ATOM 2312 C C . ALA A 1 305 ? -5.66 -22.688 14.727 1 96.12 305 ALA A C 1
ATOM 2314 O O . ALA A 1 305 ? -5.184 -22 15.633 1 96.12 305 ALA A O 1
ATOM 2315 N N . ASP A 1 306 ? -5.402 -23.969 14.562 1 97.38 306 ASP A N 1
ATOM 2316 C CA . ASP A 1 306 ? -4.152 -24.531 15.062 1 97.38 306 ASP A CA 1
ATOM 2317 C C . ASP A 1 306 ? -2.992 -24.219 14.117 1 97.38 306 ASP A C 1
ATOM 2319 O O . ASP A 1 306 ? -2.764 -24.922 13.141 1 97.38 306 ASP A O 1
ATOM 2323 N N . HIS A 1 307 ? -2.238 -23.188 14.5 1 97.38 307 HIS A N 1
ATOM 2324 C CA . HIS A 1 307 ? -1.288 -22.562 13.578 1 97.38 307 HIS A CA 1
ATOM 2325 C C . HIS A 1 307 ? 0.144 -22.969 13.914 1 97.38 307 HIS A C 1
ATOM 2327 O O . HIS A 1 307 ? 0.549 -22.938 15.078 1 97.38 307 HIS A O 1
ATOM 2333 N N . THR A 1 308 ? 0.892 -23.391 12.938 1 97.25 308 THR A N 1
ATOM 2334 C CA . THR A 1 308 ? 2.301 -23.734 13.086 1 97.25 308 THR A CA 1
ATOM 2335 C C . THR A 1 308 ? 3.176 -22.828 12.234 1 97.25 308 THR A C 1
ATOM 2337 O O . THR A 1 308 ? 3.008 -22.75 11.008 1 97.25 308 THR A O 1
ATOM 2340 N N . LEU A 1 309 ? 4.051 -22.125 12.844 1 96.38 309 LEU A N 1
ATOM 2341 C CA . LEU A 1 309 ? 5.078 -21.375 12.148 1 96.38 309 LEU A CA 1
ATOM 2342 C C . LEU A 1 309 ? 6.355 -22.188 12 1 96.38 309 LEU A C 1
ATOM 2344 O O . LEU A 1 309 ? 6.898 -22.688 12.992 1 96.38 309 LEU A O 1
ATOM 2348 N N . LEU A 1 310 ? 6.824 -22.359 10.781 1 95.38 310 LEU A N 1
ATOM 2349 C CA . LEU A 1 310 ? 8.07 -23.062 10.508 1 95.38 310 LEU A CA 1
ATOM 2350 C C . LEU A 1 310 ? 9.195 -22.078 10.195 1 95.38 310 LEU A C 1
ATOM 2352 O O . LEU A 1 310 ? 9.023 -21.172 9.375 1 95.38 310 LEU A O 1
ATOM 2356 N N . THR A 1 311 ? 10.273 -22.203 10.805 1 93.75 311 THR A N 1
ATOM 2357 C CA . THR A 1 311 ? 11.492 -21.453 10.508 1 93.75 311 THR A CA 1
ATOM 2358 C C . THR A 1 311 ? 12.656 -22.406 10.234 1 93.75 311 THR A C 1
ATOM 2360 O O . THR A 1 311 ? 12.727 -23.484 10.828 1 93.75 311 THR A O 1
ATOM 2363 N N . PHE A 1 312 ? 13.516 -22 9.336 1 92.69 312 PHE A N 1
ATOM 2364 C CA . PHE A 1 312 ? 14.664 -22.828 8.977 1 92.69 312 PHE A CA 1
ATOM 2365 C C . PHE A 1 312 ? 15.938 -21.984 8.938 1 92.69 312 PHE A C 1
ATOM 2367 O O . PHE A 1 312 ? 15.883 -20.781 8.664 1 92.69 312 PHE A O 1
ATOM 2374 N N . GLY A 1 313 ? 17.016 -22.625 9.195 1 91.06 313 GLY A N 1
ATOM 2375 C CA . GLY A 1 313 ? 18.297 -21.953 9.133 1 91.06 313 GLY A CA 1
ATOM 2376 C C . GLY A 1 313 ? 18.844 -21.828 7.719 1 91.06 313 GLY A C 1
ATOM 2377 O O . GLY A 1 313 ? 18.266 -22.375 6.777 1 91.06 313 GLY A O 1
ATOM 2378 N N . PHE A 1 314 ? 19.938 -21.109 7.594 1 90.69 314 PHE A N 1
ATOM 2379 C CA . PHE A 1 314 ? 20.547 -20.875 6.293 1 90.69 314 PHE A CA 1
ATOM 2380 C C . PHE A 1 314 ? 21.047 -22.188 5.684 1 90.69 314 PHE A C 1
ATOM 2382 O O . PHE A 1 314 ? 20.938 -22.391 4.473 1 90.69 314 PHE A O 1
ATOM 2389 N N . ASP A 1 315 ? 21.547 -23.062 6.543 1 90.88 315 ASP A N 1
ATOM 2390 C CA . ASP A 1 315 ? 22.031 -24.344 6.047 1 90.88 315 ASP A CA 1
ATOM 2391 C C . ASP A 1 315 ? 20.891 -25.172 5.441 1 90.88 315 ASP A C 1
ATOM 2393 O O . ASP A 1 315 ? 21.078 -25.812 4.41 1 90.88 315 ASP A O 1
ATOM 2397 N N . ASP A 1 316 ? 19.797 -25.109 6.129 1 92.12 316 ASP A N 1
ATOM 2398 C CA . ASP A 1 316 ? 18.609 -25.797 5.602 1 92.12 316 ASP A CA 1
ATOM 2399 C C . ASP A 1 316 ? 18.188 -25.219 4.258 1 92.12 316 ASP A C 1
ATOM 2401 O O . ASP A 1 316 ? 17.812 -25.953 3.34 1 92.12 316 ASP A O 1
ATOM 2405 N N . TYR A 1 317 ? 18.25 -23.938 4.195 1 92.56 317 TYR A N 1
ATOM 2406 C CA . TYR A 1 317 ? 17.891 -23.219 2.973 1 92.56 317 TYR A CA 1
ATOM 2407 C C . TYR A 1 317 ? 18.797 -23.625 1.818 1 92.56 317 TYR A C 1
ATOM 2409 O O . TYR A 1 317 ? 18.328 -23.938 0.724 1 92.56 317 TYR A O 1
ATOM 2417 N N . LEU A 1 318 ? 20.062 -23.703 2.068 1 91.81 318 LEU A N 1
ATOM 2418 C CA . LEU A 1 318 ? 21.031 -24.047 1.039 1 91.81 318 LEU A CA 1
ATOM 2419 C C . LEU A 1 318 ? 20.828 -25.484 0.568 1 91.81 318 LEU A C 1
ATOM 2421 O O . LEU A 1 318 ? 20.891 -25.766 -0.631 1 91.81 318 LEU A O 1
ATOM 2425 N N . ALA A 1 319 ? 20.609 -26.297 1.51 1 91.81 319 ALA A N 1
ATOM 2426 C CA . ALA A 1 319 ? 20.422 -27.719 1.191 1 91.81 319 ALA A CA 1
ATOM 2427 C C . ALA A 1 319 ? 19.141 -27.938 0.385 1 91.81 319 ALA A C 1
ATOM 2429 O O . ALA A 1 319 ? 19.062 -28.875 -0.406 1 91.81 319 ALA A O 1
ATOM 2430 N N . ALA A 1 320 ? 18.203 -27.078 0.539 1 94.06 320 ALA A N 1
ATOM 2431 C CA . ALA A 1 320 ? 16.906 -27.219 -0.12 1 94.06 320 ALA A CA 1
ATOM 2432 C C . ALA A 1 320 ? 16.969 -26.75 -1.569 1 94.06 320 ALA A C 1
ATOM 2434 O O . ALA A 1 320 ? 16.109 -27.109 -2.385 1 94.06 320 ALA A O 1
ATOM 2435 N N . ILE A 1 321 ? 17.953 -25.953 -1.931 1 94.94 321 ILE A N 1
ATOM 2436 C CA . ILE A 1 321 ? 18.016 -25.344 -3.256 1 94.94 321 ILE A CA 1
ATOM 2437 C C . ILE A 1 321 ? 18.141 -26.438 -4.316 1 94.94 321 ILE A C 1
ATOM 2439 O O . ILE A 1 321 ? 17.312 -26.516 -5.23 1 94.94 321 ILE A O 1
ATOM 2443 N N . PRO A 1 322 ? 19.125 -27.406 -4.195 1 95.31 322 PRO A N 1
ATOM 2444 C CA . PRO A 1 322 ? 19.219 -28.469 -5.203 1 95.31 322 PRO A CA 1
ATOM 2445 C C . PRO A 1 322 ? 17.969 -29.344 -5.246 1 95.31 322 PRO A C 1
ATOM 2447 O O . PRO A 1 322 ? 17.531 -29.75 -6.328 1 95.31 322 PRO A O 1
ATOM 2450 N N . ALA A 1 323 ? 17.422 -29.594 -4.094 1 94.5 323 ALA A N 1
ATOM 2451 C CA . ALA A 1 323 ? 16.203 -30.406 -4.027 1 94.5 323 ALA A CA 1
ATOM 2452 C C . ALA A 1 323 ? 15.047 -29.703 -4.75 1 94.5 323 ALA A C 1
ATOM 2454 O O . ALA A 1 323 ? 14.242 -30.359 -5.418 1 94.5 323 ALA A O 1
ATOM 2455 N N . THR A 1 324 ? 14.977 -28.406 -4.547 1 95.5 324 THR A N 1
ATOM 2456 C CA . THR A 1 324 ? 13.945 -27.625 -5.219 1 95.5 324 THR A CA 1
ATOM 2457 C C . THR A 1 324 ? 14.109 -27.703 -6.734 1 95.5 324 THR A C 1
ATOM 2459 O O . THR A 1 324 ? 13.141 -27.938 -7.457 1 95.5 324 THR A O 1
ATOM 2462 N N . ILE A 1 325 ? 15.297 -27.562 -7.215 1 96.12 325 ILE A N 1
ATOM 2463 C CA . ILE A 1 325 ? 15.578 -27.578 -8.648 1 96.12 325 ILE A CA 1
ATOM 2464 C C . ILE A 1 325 ? 15.305 -28.984 -9.203 1 96.12 325 ILE A C 1
ATOM 2466 O O . ILE A 1 325 ? 14.75 -29.125 -10.297 1 96.12 325 ILE A O 1
ATOM 2470 N N . ALA A 1 326 ? 15.68 -29.969 -8.43 1 95.12 326 ALA A N 1
ATOM 2471 C CA . ALA A 1 326 ? 15.422 -31.359 -8.836 1 95.12 326 ALA A CA 1
ATOM 2472 C C . ALA A 1 326 ? 13.93 -31.625 -8.992 1 95.12 326 ALA A C 1
ATOM 2474 O O . ALA A 1 326 ? 13.508 -32.312 -9.93 1 95.12 326 ALA A O 1
ATOM 2475 N N . ALA A 1 327 ? 13.188 -31.078 -8.109 1 94.81 327 ALA A N 1
ATOM 2476 C CA . ALA A 1 327 ? 11.75 -31.312 -8.125 1 94.81 327 ALA A CA 1
ATOM 2477 C C . ALA A 1 327 ? 11.07 -30.516 -9.234 1 94.81 327 ALA A C 1
ATOM 2479 O O . ALA A 1 327 ? 10.234 -31.047 -9.977 1 94.81 327 ALA A O 1
ATOM 2480 N N . VAL A 1 328 ? 11.406 -29.281 -9.391 1 95.62 328 VAL A N 1
ATOM 2481 C CA . VAL A 1 328 ? 10.664 -28.375 -10.258 1 95.62 328 VAL A CA 1
ATOM 2482 C C . VAL A 1 328 ? 11.117 -28.547 -11.711 1 95.62 328 VAL A C 1
ATOM 2484 O O . VAL A 1 328 ? 10.445 -28.094 -12.633 1 95.62 328 VAL A O 1
ATOM 2487 N N . GLU A 1 329 ? 12.328 -29.156 -11.922 1 95.69 329 GLU A N 1
ATOM 2488 C CA . GLU A 1 329 ? 12.859 -29.438 -13.25 1 95.69 329 GLU A CA 1
ATOM 2489 C C . GLU A 1 329 ? 13.086 -28.156 -14.039 1 95.69 329 GLU A C 1
ATOM 2491 O O . GLU A 1 329 ? 12.781 -28.094 -15.234 1 95.69 329 GLU A O 1
ATOM 2496 N N . ALA A 1 330 ? 13.477 -27.047 -13.398 1 95.31 330 ALA A N 1
ATOM 2497 C CA . ALA A 1 330 ? 13.773 -25.75 -13.984 1 95.31 330 ALA A CA 1
ATOM 2498 C C . ALA A 1 330 ? 14.906 -25.047 -13.242 1 95.31 330 ALA A C 1
ATOM 2500 O O . ALA A 1 330 ? 15.125 -25.297 -12.055 1 95.31 330 ALA A O 1
ATOM 2501 N N . PRO A 1 331 ? 15.633 -24.172 -13.891 1 94.69 331 PRO A N 1
ATOM 2502 C CA . PRO A 1 331 ? 16.734 -23.438 -13.258 1 94.69 331 PRO A CA 1
ATOM 2503 C C . PRO A 1 331 ? 16.25 -22.234 -12.445 1 94.69 331 PRO A C 1
ATOM 2505 O O . PRO A 1 331 ? 16.859 -21.156 -12.516 1 94.69 331 PRO A O 1
ATOM 2508 N N . ASP A 1 332 ? 15.117 -22.312 -11.781 1 89.75 332 ASP A N 1
ATOM 2509 C CA . ASP A 1 332 ? 14.602 -21.188 -11.023 1 89.75 332 ASP A CA 1
ATOM 2510 C C . ASP A 1 332 ? 13.992 -21.641 -9.695 1 89.75 332 ASP A C 1
ATOM 2512 O O . ASP A 1 332 ? 13.719 -22.828 -9.508 1 89.75 332 ASP A O 1
ATOM 2516 N N . LEU A 1 333 ? 13.93 -20.703 -8.742 1 88.12 333 LEU A N 1
ATOM 2517 C CA . LEU A 1 333 ? 13.422 -20.969 -7.406 1 88.12 333 LEU A CA 1
ATOM 2518 C C . LEU A 1 333 ? 12.102 -20.25 -7.168 1 88.12 333 LEU A C 1
ATOM 2520 O O . LEU A 1 333 ? 11.852 -19.75 -6.07 1 88.12 333 LEU A O 1
ATOM 2524 N N . HIS A 1 334 ? 11.266 -20.141 -8.156 1 83.12 334 HIS A N 1
ATOM 2525 C CA . HIS A 1 334 ? 10.039 -19.359 -8.055 1 83.12 334 HIS A CA 1
ATOM 2526 C C . HIS A 1 334 ? 9.219 -19.766 -6.832 1 83.12 334 HIS A C 1
ATOM 2528 O O . HIS A 1 334 ? 8.82 -18.922 -6.035 1 83.12 334 HIS A O 1
ATOM 2534 N N . ALA A 1 335 ? 8.828 -21.062 -6.684 1 83.88 335 ALA A N 1
ATOM 2535 C CA . ALA A 1 335 ? 8.133 -21.5 -5.473 1 83.88 335 ALA A CA 1
ATOM 2536 C C . ALA A 1 335 ? 9.07 -21.469 -4.266 1 83.88 335 ALA A C 1
ATOM 2538 O O . ALA A 1 335 ? 8.641 -21.188 -3.146 1 83.88 335 ALA A O 1
ATOM 2539 N N . GLY A 1 336 ? 10.352 -21.75 -4.492 1 88.12 336 GLY A N 1
ATOM 2540 C CA . GLY A 1 336 ? 11.445 -21.516 -3.566 1 88.12 336 GLY A CA 1
ATOM 2541 C C . GLY A 1 336 ? 11.711 -22.688 -2.648 1 88.12 336 GLY A C 1
ATOM 2542 O O . GLY A 1 336 ? 10.93 -23.641 -2.602 1 88.12 336 GLY A O 1
ATOM 2543 N N . PRO A 1 337 ? 12.875 -22.641 -1.962 1 92.81 337 PRO A N 1
ATOM 2544 C CA . PRO A 1 337 ? 13.328 -23.688 -1.037 1 92.81 337 PRO A CA 1
ATOM 2545 C C . PRO A 1 337 ? 12.453 -23.797 0.208 1 92.81 337 PRO A C 1
ATOM 2547 O O . PRO A 1 337 ? 12.195 -24.891 0.694 1 92.81 337 PRO A O 1
ATOM 2550 N N . PHE A 1 338 ? 11.961 -22.656 0.601 1 92.94 338 PHE A N 1
ATOM 2551 C CA . PHE A 1 338 ? 11.148 -22.672 1.812 1 92.94 338 PHE A CA 1
ATOM 2552 C C . PHE A 1 338 ? 9.82 -23.375 1.56 1 92.94 338 PHE A C 1
ATOM 2554 O O . PHE A 1 338 ? 9.281 -24.031 2.447 1 92.94 338 PHE A O 1
ATOM 2561 N N . PHE A 1 339 ? 9.273 -23.188 0.405 1 94.56 339 PHE A N 1
ATOM 2562 C CA . PHE A 1 339 ? 8.055 -23.922 0.085 1 94.56 339 PHE A CA 1
ATOM 2563 C C . PHE A 1 339 ? 8.328 -25.422 0.043 1 94.56 339 PHE A C 1
ATOM 2565 O O . PHE A 1 339 ? 7.492 -26.219 0.478 1 94.56 339 PHE A O 1
ATOM 2572 N N . HIS A 1 340 ? 9.461 -25.766 -0.476 1 96 340 HIS A N 1
ATOM 2573 C CA . HIS A 1 340 ? 9.867 -27.172 -0.457 1 96 340 HIS A CA 1
ATOM 2574 C C . HIS A 1 340 ? 9.891 -27.719 0.966 1 96 340 HIS A C 1
ATOM 2576 O O . HIS A 1 340 ? 9.312 -28.781 1.234 1 96 340 HIS A O 1
ATOM 2582 N N . LEU A 1 341 ? 10.531 -27 1.82 1 96.06 341 LEU A N 1
ATOM 2583 C CA . LEU A 1 341 ? 10.648 -27.438 3.209 1 96.06 341 LEU A CA 1
ATOM 2584 C C . LEU A 1 341 ? 9.281 -27.469 3.889 1 96.06 341 LEU A C 1
ATOM 2586 O O . LEU A 1 341 ? 9 -28.375 4.676 1 96.06 341 LEU A O 1
ATOM 2590 N N . LEU A 1 342 ? 8.516 -26.453 3.598 1 96.25 342 LEU A N 1
ATOM 2591 C CA . LEU A 1 342 ? 7.152 -26.406 4.121 1 96.25 342 LEU A CA 1
ATOM 2592 C C . LEU A 1 342 ? 6.363 -27.641 3.713 1 96.25 342 LEU A C 1
ATOM 2594 O O . LEU A 1 342 ? 5.699 -28.266 4.547 1 96.25 342 LEU A O 1
ATOM 2598 N N . CYS A 1 343 ? 6.426 -28.016 2.465 1 96.5 343 CYS A N 1
ATOM 2599 C CA . CYS A 1 343 ? 5.719 -29.188 1.959 1 96.5 343 CYS A CA 1
ATOM 2600 C C . CYS A 1 343 ? 6.203 -30.453 2.65 1 96.5 343 CYS A C 1
ATOM 2602 O O . CYS A 1 343 ? 5.402 -31.344 2.953 1 96.5 343 CYS A O 1
ATOM 2604 N N . GLN A 1 344 ? 7.508 -30.5 2.908 1 96.44 344 GLN A N 1
ATOM 2605 C CA . GLN A 1 344 ? 8.055 -31.672 3.594 1 96.44 344 GLN A CA 1
ATOM 2606 C C . GLN A 1 344 ? 7.441 -31.828 4.98 1 96.44 344 GLN A C 1
ATOM 2608 O O . GLN A 1 344 ? 7.113 -32.938 5.395 1 96.44 344 GLN A O 1
ATOM 2613 N N . VAL A 1 345 ? 7.293 -30.719 5.633 1 96.81 345 VAL A N 1
ATOM 2614 C CA . VAL A 1 345 ? 6.723 -30.766 6.973 1 96.81 345 VAL A CA 1
ATOM 2615 C C . VAL A 1 345 ? 5.242 -31.141 6.895 1 96.81 345 VAL A C 1
ATOM 2617 O O . VAL A 1 345 ? 4.773 -32 7.633 1 96.81 345 VAL A O 1
ATOM 2620 N N . ILE A 1 346 ? 4.512 -30.547 6.023 1 96.38 346 ILE A N 1
ATOM 2621 C CA . ILE A 1 346 ? 3.088 -30.812 5.875 1 96.38 346 ILE A CA 1
ATOM 2622 C C . ILE A 1 346 ? 2.875 -32.281 5.477 1 96.38 346 ILE A C 1
ATOM 2624 O O . ILE A 1 346 ? 1.993 -32.938 6.012 1 96.38 346 ILE A O 1
ATOM 2628 N N . GLY A 1 347 ? 3.693 -32.781 4.539 1 94.62 347 GLY A N 1
ATOM 2629 C CA . GLY A 1 347 ? 3.582 -34.156 4.062 1 94.62 347 GLY A CA 1
ATOM 2630 C C . GLY A 1 347 ? 3.734 -35.188 5.168 1 94.62 347 GLY A C 1
ATOM 2631 O O . GLY A 1 347 ? 3.24 -36.312 5.047 1 94.62 347 GLY A O 1
ATOM 2632 N N . GLY A 1 348 ? 4.391 -34.781 6.262 1 93.75 348 GLY A N 1
ATOM 2633 C CA . GLY A 1 348 ? 4.547 -35.656 7.398 1 93.75 348 GLY A CA 1
ATOM 2634 C C . GLY A 1 348 ? 3.291 -35.781 8.25 1 93.75 348 GLY A C 1
ATOM 2635 O O . GLY A 1 348 ? 3.16 -36.688 9.055 1 93.75 348 GLY A O 1
ATOM 2636 N N . CYS A 1 349 ? 2.352 -34.875 7.996 1 93.38 349 CYS A N 1
ATOM 2637 C CA . CYS A 1 349 ? 1.229 -34.875 8.93 1 93.38 349 CYS A CA 1
ATOM 2638 C C . CYS A 1 349 ? -0.099 -34.812 8.188 1 93.38 349 CYS A C 1
ATOM 2640 O O . CYS A 1 349 ? -1.148 -35.125 8.758 1 93.38 349 CYS A O 1
ATOM 2642 N N . ALA A 1 350 ? -0.09 -34.438 6.945 1 93.81 350 ALA A N 1
ATOM 2643 C CA . ALA A 1 350 ? -1.324 -34.344 6.172 1 93.81 350 ALA A CA 1
ATOM 2644 C C . ALA A 1 350 ? -1.085 -34.688 4.703 1 93.81 350 ALA A C 1
ATOM 2646 O O . ALA A 1 350 ? 0.045 -34.594 4.219 1 93.81 350 ALA A O 1
ATOM 2647 N N . LYS A 1 351 ? -2.145 -35 3.998 1 93.69 351 LYS A N 1
ATOM 2648 C CA . LYS A 1 351 ? -2.016 -35.406 2.598 1 93.69 351 LYS A CA 1
ATOM 2649 C C . LYS A 1 351 ? -2.627 -34.344 1.677 1 93.69 351 LYS A C 1
ATOM 2651 O O . LYS A 1 351 ? -2.365 -34.344 0.472 1 93.69 351 LYS A O 1
ATOM 2656 N N . VAL A 1 352 ? -3.508 -33.531 2.203 1 95.25 352 VAL A N 1
ATOM 2657 C CA . VAL A 1 352 ? -4.191 -32.5 1.399 1 95.25 352 VAL A CA 1
ATOM 2658 C C . VAL A 1 352 ? -4.02 -31.141 2.043 1 95.25 352 VAL A C 1
ATOM 2660 O O . VAL A 1 352 ? -4.129 -31 3.264 1 95.25 352 VAL A O 1
ATOM 2663 N N . CYS A 1 353 ? -3.736 -30.156 1.214 1 97.06 353 CYS A N 1
ATOM 2664 C CA . CYS A 1 353 ? -3.5 -28.812 1.715 1 97.06 353 CYS A CA 1
ATOM 2665 C C . CYS A 1 353 ? -4.113 -27.766 0.786 1 97.06 353 CYS A C 1
ATOM 2667 O O . CYS A 1 353 ? -3.969 -27.859 -0.434 1 97.06 353 CYS A O 1
ATOM 2669 N N . LEU A 1 354 ? -4.863 -26.812 1.375 1 97.5 354 LEU A N 1
ATOM 2670 C CA . LEU A 1 354 ? -5.375 -25.688 0.606 1 97.5 354 LEU A CA 1
ATOM 2671 C C . LEU A 1 354 ? -4.289 -24.641 0.391 1 97.5 354 LEU A C 1
ATOM 2673 O O . LEU A 1 354 ? -3.516 -24.344 1.304 1 97.5 354 LEU A O 1
ATOM 2677 N N . ASN A 1 355 ? -4.215 -24.188 -0.779 1 96.38 355 ASN A N 1
ATOM 2678 C CA . ASN A 1 355 ? -3.227 -23.188 -1.18 1 96.38 355 ASN A CA 1
ATOM 2679 C C . ASN A 1 355 ? -3.869 -22.031 -1.95 1 96.38 355 ASN A C 1
ATOM 2681 O O . ASN A 1 355 ? -4.793 -22.25 -2.738 1 96.38 355 ASN A O 1
ATOM 2685 N N . GLY A 1 356 ? -3.43 -20.859 -1.71 1 95.5 356 GLY A N 1
ATOM 2686 C CA . GLY A 1 356 ? -4.02 -19.656 -2.291 1 95.5 356 GLY A CA 1
ATOM 2687 C C . GLY A 1 356 ? -3.541 -19.391 -3.705 1 95.5 356 GLY A C 1
ATOM 2688 O O . GLY A 1 356 ? -3.924 -18.391 -4.312 1 95.5 356 GLY A O 1
ATOM 2689 N N . GLU A 1 357 ? -2.807 -20.266 -4.305 1 94.56 357 GLU A N 1
ATOM 2690 C CA . GLU A 1 357 ? -2.322 -20.094 -5.672 1 94.56 357 GLU A CA 1
ATOM 2691 C C . GLU A 1 357 ? -3.479 -19.891 -6.645 1 94.56 357 GLU A C 1
ATOM 2693 O O . GLU A 1 357 ? -4.527 -20.516 -6.523 1 94.56 357 GLU A O 1
ATOM 2698 N N . GLY A 1 358 ? -3.246 -19.047 -7.617 1 96.44 358 GLY A N 1
ATOM 2699 C CA . GLY A 1 358 ? -4.262 -18.75 -8.617 1 96.44 358 GLY A CA 1
ATOM 2700 C C . GLY A 1 358 ? -4.996 -17.453 -8.359 1 96.44 358 GLY A C 1
ATOM 2701 O O . GLY A 1 358 ? -5.625 -16.891 -9.266 1 96.44 358 GLY A O 1
ATOM 2702 N N . ALA A 1 359 ? -4.906 -16.922 -7.117 1 96.69 359 ALA A N 1
ATOM 2703 C CA . ALA A 1 359 ? -5.609 -15.695 -6.77 1 96.69 359 ALA A CA 1
ATOM 2704 C C . ALA A 1 359 ? -5.055 -14.508 -7.551 1 96.69 359 ALA A C 1
ATOM 2706 O O . ALA A 1 359 ? -5.812 -13.68 -8.062 1 96.69 359 ALA A O 1
ATOM 2707 N N . ASP A 1 360 ? -3.762 -14.414 -7.656 1 95.25 360 ASP A N 1
ATOM 2708 C CA . ASP A 1 360 ? -3.129 -13.281 -8.328 1 95.25 360 ASP A CA 1
ATOM 2709 C C . ASP A 1 360 ? -3.477 -13.258 -9.812 1 95.25 360 ASP A C 1
ATOM 2711 O O . ASP A 1 360 ? -3.799 -12.203 -10.359 1 95.25 360 ASP A O 1
ATOM 2715 N N . GLU A 1 361 ? -3.428 -14.383 -10.469 1 95.88 361 GLU A N 1
ATOM 2716 C CA . GLU A 1 361 ? -3.729 -14.477 -11.891 1 95.88 361 GLU A CA 1
ATOM 2717 C C . GLU A 1 361 ? -5.211 -14.227 -12.164 1 95.88 361 GLU A C 1
ATOM 2719 O O . GLU A 1 361 ? -5.57 -13.625 -13.172 1 95.88 361 GLU A O 1
ATOM 2724 N N . THR A 1 362 ? -6.039 -14.656 -11.188 1 96 362 THR A N 1
ATOM 2725 C CA . THR A 1 362 ? -7.484 -14.562 -11.336 1 96 362 THR A CA 1
ATOM 2726 C C . THR A 1 362 ? -7.965 -13.141 -11.031 1 96 362 THR A C 1
ATOM 2728 O O . THR A 1 362 ? -8.875 -12.641 -11.695 1 96 362 THR A O 1
ATOM 2731 N N . LEU A 1 363 ? -7.285 -12.516 -10.055 1 96.69 363 LEU A N 1
ATOM 2732 C CA . LEU A 1 363 ? -7.867 -11.297 -9.5 1 96.69 363 LEU A CA 1
ATOM 2733 C C . LEU A 1 363 ? -6.926 -10.109 -9.688 1 96.69 363 LEU A C 1
ATOM 2735 O O . LEU A 1 363 ? -7.094 -9.07 -9.047 1 96.69 363 LEU A O 1
ATOM 2739 N N . GLY A 1 364 ? -5.926 -10.273 -10.5 1 94.81 364 GLY A N 1
ATOM 2740 C CA . GLY A 1 364 ? -5.105 -9.148 -10.922 1 94.81 364 GLY A CA 1
ATOM 2741 C C . GLY A 1 364 ? -4.051 -8.758 -9.906 1 94.81 364 GLY A C 1
ATOM 2742 O O . GLY A 1 364 ? -3.752 -7.574 -9.734 1 94.81 364 GLY A O 1
ATOM 2743 N N . GLY A 1 365 ? -3.549 -9.672 -9.242 1 92.19 365 GLY A N 1
ATOM 2744 C CA . GLY A 1 365 ? -2.535 -9.398 -8.234 1 92.19 365 GLY A CA 1
ATOM 2745 C C . GLY A 1 365 ? -1.213 -8.945 -8.828 1 92.19 365 GLY A C 1
ATOM 2746 O O . GLY A 1 365 ? -0.405 -8.32 -8.141 1 92.19 365 GLY A O 1
ATOM 2747 N N . TYR A 1 366 ? -0.957 -9.195 -10.078 1 85.81 366 TYR A N 1
ATOM 2748 C CA . TYR A 1 366 ? 0.323 -8.891 -10.703 1 85.81 366 TYR A CA 1
ATOM 2749 C C . TYR A 1 366 ? 0.2 -7.676 -11.617 1 85.81 366 TYR A C 1
ATOM 2751 O O . TYR A 1 366 ? 1.081 -7.422 -12.445 1 85.81 366 TYR A O 1
ATOM 2759 N N . TYR A 1 367 ? -0.838 -7.012 -11.555 1 90.5 367 TYR A N 1
ATOM 2760 C CA . TYR A 1 367 ? -1.031 -5.902 -12.484 1 90.5 367 TYR A CA 1
ATOM 2761 C C . TYR A 1 367 ? -0.118 -4.734 -12.141 1 90.5 367 TYR A C 1
ATOM 2763 O O . TYR A 1 367 ? -0.375 -4.004 -11.18 1 90.5 367 TYR A O 1
ATOM 2771 N N . ASP A 1 368 ? 0.848 -4.527 -12.938 1 90.5 368 ASP A N 1
ATOM 2772 C CA . ASP A 1 368 ? 1.836 -3.457 -12.867 1 90.5 368 ASP A CA 1
ATOM 2773 C C . ASP A 1 368 ? 2.365 -3.1 -14.25 1 90.5 368 ASP A C 1
ATOM 2775 O O . ASP A 1 368 ? 3.422 -3.584 -14.664 1 90.5 368 ASP A O 1
ATOM 2779 N N . PRO A 1 369 ? 1.686 -2.219 -14.859 1 91.38 369 PRO A N 1
ATOM 2780 C CA . PRO A 1 369 ? 2.051 -1.915 -16.25 1 91.38 369 PRO A CA 1
ATOM 2781 C C . PRO A 1 369 ? 3.502 -1.457 -16.391 1 91.38 369 PRO A C 1
ATOM 2783 O O . PRO A 1 369 ? 4.223 -1.938 -17.266 1 91.38 369 PRO A O 1
ATOM 2786 N N . ALA A 1 370 ? 3.922 -0.57 -15.562 1 89.44 370 ALA A N 1
ATOM 2787 C CA . ALA A 1 370 ? 5.289 -0.062 -15.656 1 89.44 370 ALA A CA 1
ATOM 2788 C C . ALA A 1 370 ? 6.305 -1.175 -15.422 1 89.44 370 ALA A C 1
ATOM 2790 O O . ALA A 1 370 ? 7.281 -1.298 -16.172 1 89.44 370 ALA A O 1
ATOM 2791 N N . GLY A 1 371 ? 6 -1.999 -14.445 1 91.25 371 GLY A N 1
ATOM 2792 C CA . GLY A 1 371 ? 6.883 -3.115 -14.156 1 91.25 371 GLY A CA 1
ATOM 2793 C C . GLY A 1 371 ? 6.918 -4.156 -15.258 1 91.25 371 GLY A C 1
ATOM 2794 O O . GLY A 1 371 ? 7.973 -4.711 -15.562 1 91.25 371 GLY A O 1
ATOM 2795 N N . THR A 1 372 ? 5.812 -4.383 -15.805 1 92.75 372 THR A N 1
ATOM 2796 C CA . THR A 1 372 ? 5.703 -5.348 -16.891 1 92.75 372 THR A CA 1
ATOM 2797 C C . THR A 1 372 ? 6.512 -4.895 -18.109 1 92.75 372 THR A C 1
ATOM 2799 O O . THR A 1 372 ? 7.277 -5.676 -18.672 1 92.75 372 THR A O 1
ATOM 2802 N N . ILE A 1 373 ? 6.395 -3.621 -18.484 1 93.56 373 ILE A N 1
ATOM 2803 C CA . ILE A 1 373 ? 7.121 -3.078 -19.625 1 93.56 373 ILE A CA 1
ATOM 2804 C C . ILE A 1 373 ? 8.625 -3.199 -19.391 1 93.56 373 ILE A C 1
ATOM 2806 O O . ILE A 1 373 ? 9.359 -3.693 -20.25 1 93.56 373 ILE A O 1
ATOM 2810 N N . ALA A 1 374 ? 9.039 -2.855 -18.266 1 93.19 374 ALA A N 1
ATOM 2811 C CA . ALA A 1 374 ? 10.461 -2.887 -17.938 1 93.19 374 ALA A CA 1
ATOM 2812 C C . ALA A 1 374 ? 11.008 -4.312 -17.969 1 93.19 374 ALA A C 1
ATOM 2814 O O . ALA A 1 374 ? 12.055 -4.574 -18.562 1 93.19 374 ALA A O 1
ATOM 2815 N N . THR A 1 375 ? 10.328 -5.227 -17.328 1 93.62 375 THR A N 1
ATOM 2816 C CA . THR A 1 375 ? 10.766 -6.613 -17.188 1 93.62 375 THR A CA 1
ATOM 2817 C C . THR A 1 375 ? 10.828 -7.285 -18.562 1 93.62 375 THR A C 1
ATOM 2819 O O . THR A 1 375 ? 11.797 -7.988 -18.859 1 93.62 37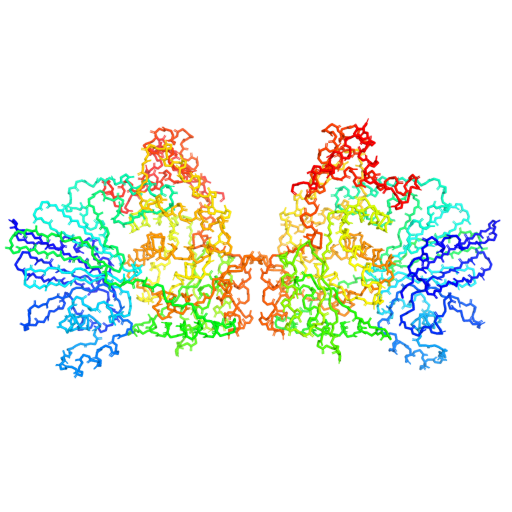5 THR A O 1
ATOM 2822 N N . LEU A 1 376 ? 9.836 -7.094 -19.359 1 95.81 376 LEU A N 1
ATOM 2823 C CA . LEU A 1 376 ? 9.773 -7.758 -20.656 1 95.81 376 LEU A CA 1
ATOM 2824 C C . LEU A 1 376 ? 10.789 -7.16 -21.625 1 95.81 376 LEU A C 1
ATOM 2826 O O . LEU A 1 376 ? 11.344 -7.871 -22.469 1 95.81 376 LEU A O 1
ATOM 2830 N N . THR A 1 377 ? 11.023 -5.84 -21.5 1 94.94 377 THR A N 1
ATOM 2831 C CA . THR A 1 377 ? 12.031 -5.195 -22.312 1 94.94 377 THR A CA 1
ATOM 2832 C C . THR A 1 377 ? 13.422 -5.719 -21.969 1 94.94 377 THR A C 1
ATOM 2834 O O . THR A 1 377 ? 14.195 -6.078 -22.875 1 94.94 377 THR A O 1
ATOM 2837 N N . ASP A 1 378 ? 13.656 -5.824 -20.781 1 95.31 378 ASP A N 1
ATOM 2838 C CA . ASP A 1 378 ? 14.945 -6.32 -20.312 1 95.31 378 ASP A CA 1
ATOM 2839 C C . ASP A 1 378 ? 15.141 -7.789 -20.688 1 95.31 378 ASP A C 1
ATOM 2841 O O . ASP A 1 378 ? 16.234 -8.195 -21.109 1 95.31 378 ASP A O 1
ATOM 2845 N N . GLY A 1 379 ? 14.133 -8.609 -20.484 1 96.5 379 GLY A N 1
ATOM 2846 C CA . GLY A 1 379 ? 14.211 -10.023 -20.812 1 96.5 379 GLY A CA 1
ATOM 2847 C C . GLY A 1 379 ? 14.492 -10.273 -22.281 1 96.5 379 GLY A C 1
ATOM 2848 O O . GLY A 1 379 ? 15.289 -11.148 -22.625 1 96.5 379 GLY A O 1
ATOM 2849 N N . GLN A 1 380 ? 13.852 -9.547 -23.094 1 95.69 380 GLN A N 1
ATOM 2850 C CA . GLN A 1 380 ? 14.07 -9.672 -24.531 1 95.69 380 GLN A CA 1
ATOM 2851 C C . GLN A 1 380 ? 15.508 -9.312 -24.906 1 95.69 380 GLN A C 1
ATOM 2853 O O . GLN A 1 380 ? 16.125 -9.992 -25.719 1 95.69 380 GLN A O 1
ATOM 2858 N N . ALA A 1 381 ? 15.977 -8.25 -24.344 1 96.19 381 ALA A N 1
ATOM 2859 C CA . ALA A 1 381 ? 17.344 -7.816 -24.594 1 96.19 381 ALA A CA 1
ATOM 2860 C C . ALA A 1 381 ? 18.344 -8.883 -24.156 1 96.19 381 ALA A C 1
ATOM 2862 O O . ALA A 1 381 ? 19.328 -9.141 -24.859 1 96.19 381 ALA A O 1
ATOM 2863 N N . ARG A 1 382 ? 18.094 -9.547 -23.125 1 95.62 382 ARG A N 1
ATOM 2864 C CA . ARG A 1 382 ? 19 -10.562 -22.609 1 95.62 382 ARG A CA 1
ATOM 2865 C C . ARG A 1 382 ? 18.969 -11.82 -23.469 1 95.62 382 ARG A C 1
ATOM 2867 O O . ARG A 1 382 ? 20 -12.438 -23.719 1 95.62 382 ARG A O 1
ATOM 2874 N N . ALA A 1 383 ? 17.781 -12.25 -23.875 1 97.06 383 ALA A N 1
ATOM 2875 C CA . ALA A 1 383 ? 17.672 -13.398 -24.766 1 97.06 383 ALA A CA 1
ATOM 2876 C C . ALA A 1 383 ? 18.453 -13.172 -26.047 1 97.06 383 ALA A C 1
ATOM 2878 O O . ALA A 1 383 ? 19.188 -14.055 -26.516 1 97.06 383 ALA A O 1
ATOM 2879 N N . GLN A 1 384 ? 18.391 -11.961 -26.547 1 95.31 384 GLN A N 1
ATOM 2880 C CA . GLN A 1 384 ? 19.109 -11.602 -27.766 1 95.31 384 GLN A CA 1
ATOM 2881 C C . GLN A 1 384 ? 20.625 -11.609 -27.531 1 95.31 384 GLN A C 1
ATOM 2883 O O . GLN A 1 384 ? 21.391 -12.117 -28.359 1 95.31 384 GLN A O 1
ATOM 2888 N N . ALA A 1 385 ? 20.984 -11.07 -26.453 1 93.94 385 ALA A N 1
ATOM 2889 C CA . ALA A 1 385 ? 22.406 -11 -26.109 1 93.94 385 ALA A CA 1
ATOM 2890 C C . ALA A 1 385 ? 23 -12.398 -25.969 1 93.94 385 ALA A C 1
ATOM 2892 O O . ALA A 1 385 ? 24.188 -12.609 -26.25 1 93.94 385 ALA A O 1
ATOM 2893 N N . ALA A 1 386 ? 22.219 -13.367 -25.547 1 95.06 386 ALA A N 1
ATOM 2894 C CA . ALA A 1 386 ? 22.672 -14.742 -25.344 1 95.06 386 ALA A CA 1
ATOM 2895 C C . ALA A 1 386 ? 22.625 -15.523 -26.656 1 95.06 386 ALA A C 1
ATOM 2897 O O . ALA A 1 386 ? 23 -16.703 -26.703 1 95.06 386 ALA A O 1
ATOM 2898 N N . GLY A 1 387 ? 22.172 -14.93 -27.703 1 94.69 387 GLY A N 1
ATOM 2899 C CA . GLY A 1 387 ? 22.062 -15.578 -29 1 94.69 387 GLY A CA 1
ATOM 2900 C C . GLY A 1 387 ? 20.906 -16.547 -29.078 1 94.69 387 GLY A C 1
ATOM 2901 O O . GLY A 1 387 ? 20.953 -17.516 -29.844 1 94.69 387 GLY A O 1
ATOM 2902 N N . LEU A 1 388 ? 19.922 -16.391 -28.219 1 96.81 388 LEU A N 1
ATOM 2903 C CA . LEU A 1 388 ? 18.781 -17.281 -28.172 1 96.81 388 LEU A CA 1
ATOM 2904 C C . LEU A 1 388 ? 17.562 -16.656 -28.828 1 96.81 388 LEU A C 1
ATOM 2906 O O . LEU A 1 388 ? 17.453 -15.43 -28.906 1 96.81 388 LEU A O 1
ATOM 2910 N N . VAL A 1 389 ? 16.719 -17.484 -29.328 1 96.69 389 VAL A N 1
ATOM 2911 C CA . VAL A 1 389 ? 15.516 -17.016 -30.016 1 96.69 389 VAL A CA 1
ATOM 2912 C C . VAL A 1 389 ? 14.273 -17.562 -29.312 1 96.69 389 VAL A C 1
ATOM 2914 O O . VAL A 1 389 ? 13.953 -18.75 -29.422 1 96.69 389 VAL A O 1
ATOM 2917 N N . PRO A 1 390 ? 13.516 -16.641 -28.656 1 97.69 390 PRO A N 1
ATOM 2918 C CA . PRO A 1 390 ? 12.281 -17.094 -28.016 1 97.69 390 PRO A CA 1
ATOM 2919 C C . PRO A 1 390 ? 11.266 -17.656 -29.016 1 97.69 390 PRO A C 1
ATOM 2921 O O . PRO A 1 390 ? 11.312 -17.312 -30.188 1 97.69 390 PRO A O 1
ATOM 2924 N N . SER A 1 391 ? 10.383 -18.484 -28.562 1 98.12 391 SER A N 1
ATOM 2925 C CA . SER A 1 391 ? 9.336 -19.062 -29.391 1 98.12 391 SER A CA 1
ATOM 2926 C C . SER A 1 391 ? 8.367 -18 -29.875 1 98.12 391 SER A C 1
ATOM 2928 O O . SER A 1 391 ? 8.289 -16.922 -29.297 1 98.12 391 SER A O 1
ATOM 2930 N N . ASP A 1 392 ? 7.625 -18.344 -30.906 1 97.75 392 ASP A N 1
ATOM 2931 C CA . ASP A 1 392 ? 6.586 -17.453 -31.406 1 97.75 392 ASP A CA 1
ATOM 2932 C C . ASP A 1 392 ? 5.547 -17.172 -30.312 1 97.75 392 ASP A C 1
ATOM 2934 O O . ASP A 1 392 ? 5.043 -16.047 -30.219 1 97.75 392 ASP A O 1
ATOM 2938 N N . ARG A 1 393 ? 5.312 -18.141 -29.578 1 97.38 393 ARG A N 1
ATOM 2939 C CA . ARG A 1 393 ? 4.324 -17.984 -28.5 1 97.38 393 ARG A CA 1
ATOM 2940 C C . ARG A 1 393 ? 4.82 -17.016 -27.438 1 97.38 393 ARG A C 1
ATOM 2942 O O . ARG A 1 393 ? 4.07 -16.156 -26.969 1 97.38 393 ARG A O 1
ATOM 2949 N N . ALA A 1 394 ? 6.059 -17.125 -27.078 1 98.06 394 ALA A N 1
ATOM 2950 C CA . ALA A 1 394 ? 6.641 -16.203 -26.094 1 98.06 394 ALA A CA 1
ATOM 2951 C C . ALA A 1 394 ? 6.605 -14.766 -26.594 1 98.06 394 ALA A C 1
ATOM 2953 O O . ALA A 1 394 ? 6.309 -13.844 -25.828 1 98.06 394 ALA A O 1
ATOM 2954 N N . CYS A 1 395 ? 6.902 -14.609 -27.859 1 97.94 395 CYS A N 1
ATOM 2955 C CA . CYS A 1 395 ? 6.871 -13.281 -28.469 1 97.94 395 CYS A CA 1
ATOM 2956 C C . CYS A 1 395 ? 5.457 -12.719 -28.469 1 97.94 395 CYS A C 1
ATOM 2958 O O . CYS A 1 395 ? 5.25 -11.539 -28.172 1 97.94 395 CYS A O 1
ATOM 2960 N N . ALA A 1 396 ? 4.523 -13.602 -28.766 1 97.75 396 ALA A N 1
ATOM 2961 C CA . ALA A 1 396 ? 3.127 -13.18 -28.781 1 97.75 396 ALA A CA 1
ATOM 2962 C C . ALA A 1 396 ? 2.66 -12.758 -27.391 1 97.75 396 ALA A C 1
ATOM 2964 O O . ALA A 1 396 ? 1.921 -11.781 -27.25 1 97.75 396 ALA A O 1
ATOM 2965 N N . ILE A 1 397 ? 3.047 -13.477 -26.438 1 97.75 397 ILE A N 1
ATOM 2966 C CA . ILE A 1 397 ? 2.689 -13.164 -25.047 1 97.75 397 ILE A CA 1
ATOM 2967 C C . ILE A 1 397 ? 3.303 -11.82 -24.656 1 97.75 397 ILE A C 1
ATOM 2969 O O . ILE A 1 397 ? 2.615 -10.953 -24.109 1 97.75 397 ILE A O 1
ATOM 2973 N N . ARG A 1 398 ? 4.582 -11.672 -24.922 1 97.56 398 ARG A N 1
ATOM 2974 C CA . ARG A 1 398 ? 5.27 -10.422 -24.625 1 97.56 398 ARG A CA 1
ATOM 2975 C C . ARG A 1 398 ? 4.555 -9.242 -25.281 1 97.56 398 ARG A C 1
ATOM 2977 O O . ARG A 1 398 ? 4.238 -8.258 -24.609 1 97.56 398 ARG A O 1
ATOM 2984 N N . ASP A 1 399 ? 4.293 -9.383 -26.547 1 97.56 399 ASP A N 1
ATOM 2985 C CA . ASP A 1 399 ? 3.66 -8.305 -27.297 1 97.56 399 ASP A CA 1
ATOM 2986 C C . ASP A 1 399 ? 2.258 -8.016 -26.766 1 97.56 399 ASP A C 1
ATOM 2988 O O . ASP A 1 399 ? 1.849 -6.855 -26.672 1 97.56 399 ASP A O 1
ATOM 2992 N N . GLY A 1 400 ? 1.548 -9.086 -26.453 1 97.38 400 GLY A N 1
ATOM 2993 C CA . GLY A 1 400 ? 0.221 -8.922 -25.875 1 97.38 400 GLY A CA 1
ATOM 2994 C C . GLY A 1 400 ? 0.23 -8.18 -24.547 1 97.38 400 GLY A C 1
ATOM 2995 O O . GLY A 1 400 ? -0.62 -7.324 -24.297 1 97.38 400 GLY A O 1
ATOM 2996 N N . LEU A 1 401 ? 1.167 -8.453 -23.719 1 97.12 401 LEU A N 1
ATOM 2997 C CA . LEU A 1 401 ? 1.271 -7.812 -22.406 1 97.12 401 LEU A CA 1
ATOM 2998 C C . LEU A 1 401 ? 1.697 -6.355 -22.547 1 97.12 401 LEU A C 1
ATOM 3000 O O . LEU A 1 401 ? 1.205 -5.488 -21.828 1 97.12 401 LEU A O 1
ATOM 3004 N N . LEU A 1 402 ? 2.643 -6.152 -23.438 1 96.56 402 LEU A N 1
ATOM 3005 C CA . LEU A 1 402 ? 3.084 -4.781 -23.672 1 96.56 402 LEU A CA 1
ATOM 3006 C C . LEU A 1 402 ? 1.938 -3.93 -24.203 1 96.56 402 LEU A C 1
ATOM 3008 O O . LEU A 1 402 ? 1.771 -2.779 -23.797 1 96.56 402 LEU A O 1
ATOM 3012 N N . GLU A 1 403 ? 1.171 -4.496 -25.094 1 96.75 403 GLU A N 1
ATOM 3013 C CA . GLU A 1 403 ? 0.011 -3.789 -25.625 1 96.75 403 GLU A CA 1
ATOM 3014 C C . GLU A 1 403 ? -1.019 -3.512 -24.531 1 96.75 403 GLU A C 1
ATOM 3016 O O . GLU A 1 403 ? -1.575 -2.412 -24.469 1 96.75 403 GLU A O 1
ATOM 3021 N N . ALA A 1 404 ? -1.283 -4.5 -23.766 1 95.88 404 ALA A N 1
ATOM 3022 C CA . ALA A 1 404 ? -2.234 -4.34 -22.672 1 95.88 404 ALA A CA 1
ATOM 3023 C C . ALA A 1 404 ? -1.779 -3.25 -21.703 1 95.88 404 ALA A C 1
ATOM 3025 O O . ALA A 1 404 ? -2.592 -2.443 -21.234 1 95.88 404 ALA A O 1
ATOM 3026 N N . ALA A 1 405 ? -0.508 -3.291 -21.406 1 94.12 405 ALA A N 1
ATOM 3027 C CA . ALA A 1 405 ? 0.053 -2.289 -20.516 1 94.12 405 ALA A CA 1
ATOM 3028 C C . ALA A 1 405 ? -0.129 -0.881 -21.062 1 94.12 405 ALA A C 1
ATOM 3030 O O . ALA A 1 405 ? -0.442 0.054 -20.328 1 94.12 405 ALA A O 1
ATOM 3031 N N . ALA A 1 406 ? 0.025 -0.729 -22.328 1 91.56 406 ALA A N 1
ATOM 3032 C CA . ALA A 1 406 ? -0.097 0.566 -22.984 1 91.56 406 ALA A CA 1
ATOM 3033 C C . ALA A 1 406 ? -1.536 1.071 -22.938 1 91.56 406 ALA A C 1
ATOM 3035 O O . ALA A 1 406 ? -1.775 2.281 -22.922 1 91.56 406 ALA A O 1
ATOM 3036 N N . LYS A 1 407 ? -2.498 0.194 -22.859 1 92.75 407 LYS A N 1
ATOM 3037 C CA . LYS A 1 407 ? -3.912 0.556 -22.891 1 92.75 407 LYS A CA 1
ATOM 3038 C C . LYS A 1 407 ? -4.426 0.878 -21.5 1 92.75 407 LYS A C 1
ATOM 3040 O O . LYS A 1 407 ? -5.578 1.283 -21.328 1 92.75 407 LYS A O 1
ATOM 3045 N N . GLY A 1 408 ? -3.662 0.699 -20.547 1 88.25 408 GLY A N 1
ATOM 3046 C CA . GLY A 1 408 ? -4.059 1.007 -19.188 1 88.25 408 GLY A CA 1
ATOM 3047 C C . GLY A 1 408 ? -5.25 0.196 -18.703 1 88.25 408 GLY A C 1
ATOM 3048 O O . GLY A 1 408 ? -5.258 -1.031 -18.828 1 88.25 408 GLY A O 1
ATOM 3049 N N . ALA A 1 409 ? -6.289 0.914 -18.297 1 87.56 409 ALA A N 1
ATOM 3050 C CA . ALA A 1 409 ? -7.48 0.27 -17.75 1 87.56 409 ALA A CA 1
ATOM 3051 C C . ALA A 1 409 ? -8.141 -0.634 -18.781 1 87.56 409 ALA A C 1
ATOM 3053 O O . ALA A 1 409 ? -8.68 -1.691 -18.453 1 87.56 409 ALA A O 1
ATOM 3054 N N . ALA A 1 410 ? -8.055 -0.292 -19.953 1 91.44 410 ALA A N 1
ATOM 3055 C CA . ALA A 1 410 ? -8.688 -1.05 -21.031 1 91.44 410 ALA A CA 1
ATOM 3056 C C . ALA A 1 410 ? -7.938 -2.352 -21.297 1 91.44 410 ALA A C 1
ATOM 3058 O O . ALA A 1 410 ? -8.469 -3.258 -21.953 1 91.44 410 ALA A O 1
ATOM 3059 N N . GLY A 1 411 ? -6.742 -2.414 -20.781 1 94.38 411 GLY A N 1
ATOM 3060 C CA . GLY A 1 411 ? -5.914 -3.582 -21.047 1 94.38 411 GLY A CA 1
ATOM 3061 C C . GLY A 1 411 ? -5.957 -4.602 -19.922 1 94.38 411 GLY A C 1
ATOM 3062 O O . GLY A 1 411 ? -5.34 -5.664 -20.016 1 94.38 411 GLY A O 1
ATOM 3063 N N . ILE A 1 412 ? -6.762 -4.348 -18.875 1 94.75 412 ILE A N 1
ATOM 3064 C CA . ILE A 1 412 ? -6.773 -5.195 -17.688 1 94.75 412 ILE A CA 1
ATOM 3065 C C . ILE A 1 412 ? -7.246 -6.598 -18.062 1 94.75 412 ILE A C 1
ATOM 3067 O O . ILE A 1 412 ? -6.629 -7.59 -17.672 1 94.75 412 ILE A O 1
ATOM 3071 N N . ARG A 1 413 ? -8.328 -6.715 -18.812 1 93.25 413 ARG A N 1
ATOM 3072 C CA . ARG A 1 413 ? -8.883 -8.016 -19.172 1 93.25 413 ARG A CA 1
ATOM 3073 C C . ARG A 1 413 ? -7.871 -8.852 -19.953 1 93.25 413 ARG A C 1
ATOM 3075 O O . ARG A 1 413 ? -7.707 -10.039 -19.688 1 93.25 413 ARG A O 1
ATOM 3082 N N . ALA A 1 414 ? -7.203 -8.203 -20.875 1 94.5 414 ALA A N 1
ATOM 3083 C CA . ALA A 1 414 ? -6.191 -8.906 -21.656 1 94.5 414 ALA A CA 1
ATOM 3084 C C . ALA A 1 414 ? -5.07 -9.43 -20.766 1 94.5 414 ALA A C 1
ATOM 3086 O O . ALA A 1 414 ? -4.594 -10.547 -20.953 1 94.5 414 ALA A O 1
ATOM 3087 N N . THR A 1 415 ? -4.672 -8.633 -19.828 1 95.88 415 THR A N 1
ATOM 3088 C CA . THR A 1 415 ? -3.627 -9.031 -18.891 1 95.88 415 THR A CA 1
ATOM 3089 C C . THR A 1 415 ? -4.062 -10.242 -18.078 1 95.88 415 THR A C 1
ATOM 3091 O O . THR A 1 415 ? -3.291 -11.188 -17.906 1 95.88 415 THR A O 1
ATOM 3094 N N . LEU A 1 416 ? -5.305 -10.219 -17.609 1 94.56 416 LEU A N 1
ATOM 3095 C CA . LEU A 1 416 ? -5.832 -11.328 -16.812 1 94.56 416 LEU A CA 1
ATOM 3096 C C . LEU A 1 416 ? -5.902 -12.602 -17.641 1 94.56 416 LEU A C 1
ATOM 3098 O O . LEU A 1 416 ? -5.512 -13.672 -17.188 1 94.56 416 LEU A O 1
ATOM 3102 N N . ASP A 1 417 ? -6.328 -12.484 -18.844 1 93.38 417 ASP A N 1
ATOM 3103 C CA . ASP A 1 417 ? -6.465 -13.641 -19.734 1 93.38 417 ASP A CA 1
ATOM 3104 C C . ASP A 1 417 ? -5.105 -14.273 -20.016 1 93.38 417 ASP A C 1
ATOM 3106 O O . ASP A 1 417 ? -4.977 -15.5 -20.016 1 93.38 417 ASP A O 1
ATOM 3110 N N . ILE A 1 418 ? -4.148 -13.461 -20.234 1 95.44 418 ILE A N 1
ATOM 3111 C CA . ILE A 1 418 ? -2.805 -13.961 -20.5 1 95.44 418 ILE A CA 1
ATOM 3112 C C . ILE A 1 418 ? -2.236 -14.625 -19.25 1 95.44 418 ILE A C 1
ATOM 3114 O O . ILE A 1 418 ? -1.586 -15.664 -19.328 1 95.44 418 ILE A O 1
ATOM 3118 N N . SER A 1 419 ? -2.543 -14.055 -18.125 1 95.25 419 SER A N 1
ATOM 3119 C CA . SER A 1 419 ? -2.01 -14.562 -16.859 1 95.25 419 SER A CA 1
ATOM 3120 C C . SER A 1 419 ? -2.557 -15.945 -16.547 1 95.25 419 SER A C 1
ATOM 3122 O O . SER A 1 419 ? -1.912 -16.734 -15.836 1 95.25 419 SER A O 1
ATOM 3124 N N . LEU A 1 420 ? -3.682 -16.328 -17.047 1 95.06 420 LEU A N 1
ATOM 3125 C CA . LEU A 1 420 ? -4.34 -17.594 -16.75 1 95.06 420 LEU A CA 1
ATOM 3126 C C . LEU A 1 420 ? -3.871 -18.688 -17.703 1 95.06 420 LEU A C 1
ATOM 3128 O O . LEU A 1 420 ? -4.414 -19.797 -17.688 1 95.06 420 LEU A O 1
ATOM 3132 N N . GLN A 1 421 ? -2.838 -18.406 -18.484 1 95.19 421 GLN A N 1
ATOM 3133 C CA . GLN A 1 421 ? -2.309 -19.375 -19.438 1 95.19 421 GLN A CA 1
ATOM 3134 C C . GLN A 1 421 ? -0.933 -19.875 -19.016 1 95.19 421 GLN A C 1
ATOM 3136 O O . GLN A 1 421 ? -0.779 -20.422 -17.906 1 95.19 421 GLN A O 1
ATOM 3141 N N . ASP A 1 422 ? 0.08 -19.594 -19.812 1 96.31 422 ASP A N 1
ATOM 3142 C CA . ASP A 1 422 ? 1.399 -20.172 -19.578 1 96.31 422 ASP A CA 1
ATOM 3143 C C . ASP A 1 422 ? 1.965 -19.703 -18.234 1 96.31 422 ASP A C 1
ATOM 3145 O O . ASP A 1 422 ? 2.607 -20.469 -17.516 1 96.31 422 ASP A O 1
ATOM 3149 N N . LEU A 1 423 ? 1.719 -18.453 -17.938 1 95.69 423 LEU A N 1
ATOM 3150 C CA . LEU A 1 423 ? 2.223 -17.938 -16.672 1 95.69 423 LEU A CA 1
ATOM 3151 C C . LEU A 1 423 ? 1.698 -18.766 -15.492 1 95.69 423 LEU A C 1
ATOM 3153 O O . LEU A 1 423 ? 2.477 -19.234 -14.664 1 95.69 423 LEU A O 1
ATOM 3157 N N . LEU A 1 424 ? 0.43 -18.922 -15.43 1 96.69 424 LEU A N 1
ATOM 3158 C CA . LEU A 1 424 ? -0.193 -19.688 -14.352 1 96.69 424 LEU A CA 1
ATOM 3159 C C . LEU A 1 424 ? 0.334 -21.125 -14.328 1 96.69 424 LEU A C 1
ATOM 3161 O O . LEU A 1 424 ? 0.754 -21.609 -13.281 1 96.69 424 LEU A O 1
ATOM 3165 N N . GLU A 1 425 ? 0.338 -21.75 -15.469 1 96.69 425 GLU A N 1
ATOM 3166 C CA . GLU A 1 425 ? 0.705 -23.156 -15.578 1 96.69 425 GLU A CA 1
ATOM 3167 C C . GLU A 1 425 ? 2.176 -23.375 -15.227 1 96.69 425 GLU A C 1
ATOM 3169 O O . GLU A 1 425 ? 2.498 -24.141 -14.32 1 96.69 425 GLU A O 1
ATOM 3174 N N . ARG A 1 426 ? 3.021 -22.609 -15.953 1 96.5 426 ARG A N 1
ATOM 3175 C CA . ARG A 1 426 ? 4.441 -22.953 -16.016 1 96.5 426 ARG A CA 1
ATOM 3176 C C . ARG A 1 426 ? 5.211 -22.281 -14.875 1 96.5 426 ARG A C 1
ATOM 3178 O O . ARG A 1 426 ? 6.203 -22.828 -14.391 1 96.5 426 ARG A O 1
ATOM 3185 N N . ALA A 1 427 ? 4.746 -21.109 -14.5 1 94.81 427 ALA A N 1
ATOM 3186 C CA . ALA A 1 427 ? 5.492 -20.359 -13.492 1 94.81 427 ALA A CA 1
ATOM 3187 C C . ALA A 1 427 ? 4.926 -20.594 -12.094 1 94.81 427 ALA A C 1
ATOM 3189 O O . ALA A 1 427 ? 5.633 -20.453 -11.094 1 94.81 427 ALA A O 1
ATOM 3190 N N . GLN A 1 428 ? 3.676 -20.969 -12.062 1 95.06 428 GLN A N 1
ATOM 3191 C CA . GLN A 1 428 ? 3.049 -21.031 -10.742 1 95.06 428 GLN A CA 1
ATOM 3192 C C . GLN A 1 428 ? 2.648 -22.453 -10.391 1 95.06 428 GLN A C 1
ATOM 3194 O O . GLN A 1 428 ? 3.236 -23.078 -9.492 1 95.06 428 GLN A O 1
ATOM 3199 N N . LEU A 1 429 ? 1.835 -23.078 -11.188 1 96.88 429 LEU A N 1
ATOM 3200 C CA . LEU A 1 429 ? 1.218 -24.344 -10.836 1 96.88 429 LEU A CA 1
ATOM 3201 C C . LEU A 1 429 ? 2.232 -25.484 -10.914 1 96.88 429 LEU A C 1
ATOM 3203 O O . LEU A 1 429 ? 2.271 -26.344 -10.039 1 96.88 429 LEU A O 1
ATOM 3207 N N . ASP A 1 430 ? 3.094 -25.484 -11.93 1 96.44 430 ASP A N 1
ATOM 3208 C CA . ASP A 1 430 ? 4.078 -26.547 -12.086 1 96.44 430 ASP A CA 1
ATOM 3209 C C . ASP A 1 430 ? 4.988 -26.641 -10.867 1 96.44 430 ASP A C 1
ATOM 3211 O O . ASP A 1 430 ? 5.098 -27.703 -10.25 1 96.44 430 ASP A O 1
ATOM 3215 N N . PRO A 1 431 ? 5.574 -25.516 -10.5 1 96 431 PRO A N 1
ATOM 3216 C CA . PRO A 1 431 ? 6.453 -25.594 -9.328 1 96 431 PRO A CA 1
ATOM 3217 C C . PRO A 1 431 ? 5.715 -26.031 -8.062 1 96 431 PRO A C 1
ATOM 3219 O O . PRO A 1 431 ? 6.234 -26.828 -7.281 1 96 431 PRO A O 1
ATOM 3222 N N . VAL A 1 432 ? 4.52 -25.547 -7.898 1 95.44 432 VAL A N 1
ATOM 3223 C CA . VAL A 1 432 ? 3.748 -25.875 -6.703 1 95.44 432 VAL A CA 1
ATOM 3224 C C . VAL A 1 432 ? 3.402 -27.359 -6.695 1 95.44 432 VAL A C 1
ATOM 3226 O O . VAL A 1 432 ? 3.557 -28.031 -5.672 1 95.44 432 VAL A O 1
ATOM 3229 N N . ASP A 1 433 ? 2.953 -27.875 -7.797 1 96.44 433 ASP A N 1
ATOM 3230 C CA . ASP A 1 433 ? 2.609 -29.281 -7.883 1 96.44 433 ASP A CA 1
ATOM 3231 C C . ASP A 1 433 ? 3.838 -30.172 -7.656 1 96.44 433 ASP A C 1
ATOM 3233 O O . ASP A 1 433 ? 3.789 -31.125 -6.887 1 96.44 433 ASP A O 1
ATOM 3237 N N . HIS A 1 434 ? 4.945 -29.828 -8.289 1 96.5 434 HIS A N 1
ATOM 3238 C CA . HIS A 1 434 ? 6.148 -30.656 -8.211 1 96.5 434 HIS A CA 1
ATOM 3239 C C . HIS A 1 434 ? 6.695 -30.688 -6.789 1 96.5 434 HIS A C 1
ATOM 3241 O O . HIS A 1 434 ? 7.07 -31.766 -6.289 1 96.5 434 HIS A O 1
ATOM 3247 N N . LEU A 1 435 ? 6.73 -29.562 -6.152 1 96.25 435 LEU A N 1
ATOM 3248 C CA . LEU A 1 435 ? 7.289 -29.5 -4.805 1 96.25 435 LEU A CA 1
ATOM 3249 C C . LEU A 1 435 ? 6.359 -30.188 -3.801 1 96.25 435 LEU A C 1
ATOM 3251 O O . LEU A 1 435 ? 6.816 -30.906 -2.92 1 96.25 435 LEU A O 1
ATOM 3255 N N . SER A 1 436 ? 5.07 -29.922 -3.926 1 96.12 436 SER A N 1
ATOM 3256 C CA . SER A 1 436 ? 4.133 -30.516 -2.98 1 96.12 436 SER A CA 1
ATOM 3257 C C . SER A 1 436 ? 4.047 -32.031 -3.16 1 96.12 436 SER A C 1
ATOM 3259 O O . SER A 1 436 ? 4.07 -32.781 -2.18 1 96.12 436 SER A O 1
ATOM 3261 N N . MET A 1 437 ? 4.059 -32.469 -4.387 1 95.62 437 MET A N 1
ATOM 3262 C CA . MET A 1 437 ? 3.938 -33.906 -4.648 1 95.62 437 MET A CA 1
ATOM 3263 C C . MET A 1 437 ? 5.238 -34.625 -4.324 1 95.62 437 MET A C 1
ATOM 3265 O O . MET A 1 437 ? 5.23 -35.844 -4.027 1 95.62 437 MET A O 1
ATOM 3269 N N . ALA A 1 438 ? 6.332 -33.906 -4.383 1 94.19 438 ALA A N 1
ATOM 3270 C CA . ALA A 1 438 ? 7.586 -34.469 -3.916 1 94.19 438 ALA A CA 1
ATOM 3271 C C . ALA A 1 438 ? 7.508 -34.844 -2.436 1 94.19 438 ALA A C 1
ATOM 3273 O O . ALA A 1 438 ? 8.266 -35.688 -1.955 1 94.19 438 ALA A O 1
ATOM 3274 N N . ALA A 1 439 ? 6.609 -34.219 -1.743 1 94.12 439 ALA A N 1
ATOM 3275 C CA . ALA A 1 439 ? 6.438 -34.438 -0.31 1 94.12 439 ALA A CA 1
ATOM 3276 C C . ALA A 1 439 ? 5.152 -35.219 -0.027 1 94.12 439 ALA A C 1
ATOM 3278 O O . ALA A 1 439 ? 4.746 -35.375 1.129 1 94.12 439 ALA A O 1
ATOM 3279 N N . GLY A 1 440 ? 4.512 -35.656 -1.066 1 92 440 GLY A N 1
ATOM 3280 C CA . GLY A 1 440 ? 3.293 -36.438 -0.905 1 92 440 GLY A CA 1
ATOM 3281 C C . GLY A 1 440 ? 2.117 -35.625 -0.425 1 92 440 GLY A C 1
ATOM 3282 O O . GLY A 1 440 ? 1.314 -36.062 0.388 1 92 440 GLY A O 1
ATOM 3283 N N . VAL A 1 441 ? 2.039 -34.406 -0.832 1 93.94 441 VAL A N 1
ATOM 3284 C CA . VAL A 1 441 ? 0.95 -33.5 -0.446 1 93.94 441 VAL A CA 1
ATOM 3285 C C . VAL A 1 441 ? 0.197 -33.031 -1.69 1 93.94 441 VAL A C 1
ATOM 3287 O O . VAL A 1 441 ? 0.806 -32.562 -2.643 1 93.94 441 VAL A O 1
ATOM 3290 N N . GLU A 1 442 ? -1.068 -33.219 -1.688 1 95.12 442 GLU A N 1
ATOM 3291 C CA . GLU A 1 442 ? -1.916 -32.656 -2.738 1 95.12 442 GLU A CA 1
ATOM 3292 C C . GLU A 1 442 ? -2.309 -31.219 -2.426 1 95.12 442 GLU A C 1
ATOM 3294 O O . GLU A 1 442 ? -2.967 -30.953 -1.417 1 95.12 442 GLU A O 1
ATOM 3299 N N . MET A 1 443 ? -1.868 -30.375 -3.248 1 95.81 443 MET A N 1
ATOM 3300 C CA . MET A 1 443 ? -2.252 -28.969 -3.098 1 95.81 443 MET A CA 1
ATOM 3301 C C . MET A 1 443 ? -3.543 -28.672 -3.854 1 95.81 443 MET A C 1
ATOM 3303 O O . MET A 1 443 ? -3.648 -28.969 -5.047 1 95.81 443 MET A O 1
ATOM 3307 N N . ARG A 1 444 ? -4.508 -28.172 -3.189 1 97.19 444 ARG A N 1
ATOM 3308 C CA . ARG A 1 444 ? -5.77 -27.766 -3.811 1 97.19 444 ARG A CA 1
ATOM 3309 C C . ARG A 1 444 ? -5.891 -26.25 -3.875 1 97.19 444 ARG A C 1
ATOM 3311 O O . ARG A 1 444 ? -5.531 -25.562 -2.926 1 97.19 444 ARG A O 1
ATOM 3318 N N . VAL A 1 445 ? -6.352 -25.734 -4.98 1 98.06 445 VAL A N 1
ATOM 3319 C CA . VAL A 1 445 ? -6.316 -24.297 -5.262 1 98.06 445 VAL A CA 1
ATOM 3320 C C . VAL A 1 445 ? -7.723 -23.812 -5.598 1 98.06 445 VAL A C 1
ATOM 3322 O O . VAL A 1 445 ? -8.039 -23.547 -6.762 1 98.06 445 VAL A O 1
ATOM 3325 N N . PRO A 1 446 ? -8.5 -23.422 -4.637 1 98 446 PRO A N 1
ATOM 3326 C CA . PRO A 1 446 ? -9.914 -23.078 -4.832 1 98 446 PRO A CA 1
ATOM 3327 C C . PRO A 1 446 ? -10.117 -21.891 -5.758 1 98 446 PRO A C 1
ATOM 3329 O O . PRO A 1 446 ? -11.125 -21.812 -6.457 1 98 446 PRO A O 1
ATOM 3332 N N . TYR A 1 447 ? -9.227 -20.938 -5.789 1 97.88 447 TYR A N 1
ATOM 3333 C CA . TYR A 1 447 ? -9.383 -19.75 -6.629 1 97.88 447 TYR A CA 1
ATOM 3334 C C . TYR A 1 447 ? -9.469 -20.141 -8.102 1 97.88 447 TYR A C 1
ATOM 3336 O O . TYR A 1 447 ? -9.953 -19.359 -8.922 1 97.88 447 TYR A O 1
ATOM 3344 N N . LEU A 1 448 ? -8.984 -21.344 -8.445 1 97.31 448 LEU A N 1
ATOM 3345 C CA . LEU A 1 448 ? -8.93 -21.766 -9.836 1 97.31 448 LEU A CA 1
ATOM 3346 C C . LEU A 1 448 ? -10.094 -22.688 -10.172 1 97.31 448 LEU A C 1
ATOM 3348 O O . LEU A 1 448 ? -10.156 -23.25 -11.273 1 97.31 448 LEU A O 1
ATOM 3352 N N . ASP A 1 449 ? -10.969 -22.828 -9.211 1 96.69 449 ASP A N 1
ATOM 3353 C CA . ASP A 1 449 ? -12.18 -23.609 -9.477 1 96.69 449 ASP A CA 1
ATOM 3354 C C . ASP A 1 449 ? -13.008 -22.984 -10.594 1 96.69 449 ASP A C 1
ATOM 3356 O O . ASP A 1 449 ? -13.117 -21.766 -10.68 1 96.69 449 ASP A O 1
ATOM 3360 N N . PRO A 1 450 ? -13.633 -23.859 -11.391 1 92.5 450 PRO A N 1
ATOM 3361 C CA . PRO A 1 450 ? -14.414 -23.328 -12.516 1 92.5 450 PRO A CA 1
ATOM 3362 C C . PRO A 1 450 ? -15.531 -22.391 -12.078 1 92.5 450 PRO A C 1
ATOM 3364 O O . PRO A 1 450 ? -15.859 -21.438 -12.789 1 92.5 450 PRO A O 1
ATOM 3367 N N . VAL A 1 451 ? -16.094 -22.625 -10.938 1 93.12 451 VAL A N 1
ATOM 3368 C CA . VAL A 1 451 ? -17.203 -21.781 -10.492 1 93.12 451 VAL A CA 1
ATOM 3369 C C . VAL A 1 451 ? -16.688 -20.375 -10.156 1 93.12 451 VAL A C 1
ATOM 3371 O O . VAL A 1 451 ? -17.359 -19.375 -10.422 1 93.12 451 VAL A O 1
ATOM 3374 N N . VAL A 1 452 ? -15.5 -20.297 -9.547 1 95.5 452 VAL A N 1
ATOM 3375 C CA . VAL A 1 452 ? -14.891 -19 -9.25 1 95.5 452 VAL A CA 1
ATOM 3376 C C . VAL A 1 452 ? -14.484 -18.312 -10.547 1 95.5 452 VAL A C 1
ATOM 3378 O O . VAL A 1 452 ? -14.766 -17.125 -10.742 1 95.5 452 VAL A O 1
ATOM 3381 N N . GLN A 1 453 ? -13.898 -19.094 -11.445 1 93.94 453 GLN A N 1
ATOM 3382 C CA . GLN A 1 453 ? -13.445 -18.547 -12.727 1 93.94 453 GLN A CA 1
ATOM 3383 C C . GLN A 1 453 ? -14.617 -18.016 -13.547 1 93.94 453 GLN A C 1
ATOM 3385 O O . GLN A 1 453 ? -14.508 -16.969 -14.18 1 93.94 453 GLN A O 1
ATOM 3390 N N . ALA A 1 454 ? -15.711 -18.766 -13.516 1 90.94 454 ALA A N 1
ATOM 3391 C CA . ALA A 1 454 ? -16.891 -18.359 -14.266 1 90.94 454 ALA A CA 1
ATOM 3392 C C . ALA A 1 454 ? -17.422 -17.016 -13.789 1 90.94 454 ALA A C 1
ATOM 3394 O O . ALA A 1 454 ? -17.844 -16.188 -14.594 1 90.94 454 ALA A O 1
ATOM 3395 N N . VAL A 1 455 ? -17.375 -16.75 -12.523 1 92.5 455 VAL A N 1
ATOM 3396 C CA . VAL A 1 455 ? -17.875 -15.508 -11.961 1 92.5 455 VAL A CA 1
ATOM 3397 C C . VAL A 1 455 ? -16.906 -14.375 -12.266 1 92.5 455 VAL A C 1
ATOM 3399 O O . VAL A 1 455 ? -17.297 -13.32 -12.773 1 92.5 455 VAL A O 1
ATOM 3402 N N . VAL A 1 456 ? -15.617 -14.57 -12.047 1 93.31 456 VAL A N 1
ATOM 3403 C CA . VAL A 1 456 ? -14.617 -13.516 -12.156 1 93.31 456 VAL A CA 1
ATOM 3404 C C . VAL A 1 456 ? -14.508 -13.062 -13.617 1 93.31 456 VAL A C 1
ATOM 3406 O O . VAL A 1 456 ? -14.305 -11.875 -13.891 1 93.31 456 VAL A O 1
ATOM 3409 N N . ARG A 1 457 ? -14.68 -13.992 -14.516 1 89.81 457 ARG A N 1
ATOM 3410 C CA . ARG A 1 457 ? -14.586 -13.68 -15.938 1 89.81 457 ARG A CA 1
ATOM 3411 C C . ARG A 1 457 ? -15.703 -12.734 -16.359 1 89.81 457 ARG A C 1
ATOM 3413 O O . ARG A 1 457 ? -15.578 -12.039 -17.375 1 89.81 457 ARG A O 1
ATOM 3420 N N . ARG A 1 458 ? -16.734 -12.734 -15.57 1 89.75 458 ARG A N 1
ATOM 3421 C CA . ARG A 1 458 ? -17.891 -11.914 -15.922 1 89.75 458 ARG A CA 1
ATOM 3422 C C . ARG A 1 458 ? -17.875 -10.594 -15.172 1 89.75 458 ARG A C 1
ATOM 3424 O O . ARG A 1 458 ? -18.656 -9.695 -15.461 1 89.75 458 ARG A O 1
ATOM 3431 N N . VAL A 1 459 ? -17.016 -10.438 -14.273 1 91.62 459 VAL A N 1
ATOM 3432 C CA . VAL A 1 459 ? -16.891 -9.211 -13.492 1 91.62 459 VAL A CA 1
ATOM 3433 C C . VAL A 1 459 ? -16.141 -8.156 -14.305 1 91.62 459 VAL A C 1
ATOM 3435 O O . VAL A 1 459 ? -15.133 -8.445 -14.938 1 91.62 459 VAL A O 1
ATOM 3438 N N . PRO A 1 460 ? -16.703 -6.895 -14.328 1 89.75 460 PRO A N 1
ATOM 3439 C CA . PRO A 1 460 ? -15.961 -5.832 -15.008 1 89.75 460 PRO A CA 1
ATOM 3440 C C . PRO A 1 460 ? -14.531 -5.695 -14.492 1 89.75 460 PRO A C 1
ATOM 3442 O O . PRO A 1 460 ? -14.305 -5.668 -13.273 1 89.75 460 PRO A O 1
ATOM 3445 N N . PRO A 1 461 ? -13.547 -5.594 -15.422 1 90.19 461 PRO A N 1
ATOM 3446 C CA . PRO A 1 461 ? -12.141 -5.582 -15.016 1 90.19 461 PRO A CA 1
ATOM 3447 C C . PRO A 1 461 ? -11.82 -4.469 -14.016 1 90.19 461 PRO A C 1
ATOM 3449 O O . PRO A 1 461 ? -10.961 -4.633 -13.156 1 90.19 461 PRO A O 1
ATOM 3452 N N . GLY A 1 462 ? -12.531 -3.377 -14.094 1 88.62 462 GLY A N 1
ATOM 3453 C CA . GLY A 1 462 ? -12.328 -2.258 -13.188 1 88.62 462 GLY A CA 1
ATOM 3454 C C . GLY A 1 462 ? -12.672 -2.586 -11.75 1 88.62 462 GLY A C 1
ATOM 3455 O O . GLY A 1 462 ? -12.203 -1.916 -10.828 1 88.62 462 GLY A O 1
ATOM 3456 N N . GLU A 1 463 ? -13.492 -3.592 -11.508 1 90.44 463 GLU A N 1
ATOM 3457 C CA . GLU A 1 463 ? -13.836 -4.039 -10.164 1 90.44 463 GLU A CA 1
ATOM 3458 C C . GLU A 1 463 ? -12.75 -4.949 -9.594 1 90.44 463 GLU A C 1
ATOM 3460 O O . GLU A 1 463 ? -12.688 -5.16 -8.375 1 90.44 463 GLU A O 1
ATOM 3465 N N . ILE A 1 464 ? -11.945 -5.426 -10.492 1 93.81 464 ILE A N 1
ATOM 3466 C CA . ILE A 1 464 ? -10.891 -6.344 -10.078 1 93.81 464 ILE A CA 1
ATOM 3467 C C . ILE A 1 464 ? -9.617 -5.559 -9.758 1 93.81 464 ILE A C 1
ATOM 3469 O O . ILE A 1 464 ? -8.969 -5.801 -8.742 1 93.81 464 ILE A O 1
ATOM 3473 N N . VAL A 1 465 ? -9.289 -4.652 -10.633 1 93.5 465 VAL A N 1
ATOM 3474 C CA . VAL A 1 465 ? -8.156 -3.746 -10.477 1 93.5 465 VAL A CA 1
ATOM 3475 C C . VAL A 1 465 ? -8.617 -2.303 -10.672 1 93.5 465 VAL A C 1
ATOM 3477 O O . VAL A 1 465 ? -9.234 -1.976 -11.688 1 93.5 465 VAL A O 1
ATOM 3480 N N . ASP A 1 466 ? -8.336 -1.508 -9.68 1 91.19 466 ASP A N 1
ATOM 3481 C CA . ASP A 1 466 ? -8.617 -0.082 -9.82 1 91.19 466 ASP A CA 1
ATOM 3482 C C . ASP A 1 466 ? -7.348 0.691 -10.18 1 91.19 466 ASP A C 1
ATOM 3484 O O . ASP A 1 466 ? -6.574 1.064 -9.289 1 91.19 466 ASP A O 1
ATOM 3488 N N . THR A 1 467 ? -7.184 1.044 -11.391 1 88.44 467 THR A N 1
ATOM 3489 C CA . THR A 1 467 ? -5.973 1.708 -11.859 1 88.44 467 THR A CA 1
ATOM 3490 C C . THR A 1 467 ? -5.941 3.162 -11.406 1 88.44 467 THR A C 1
ATOM 3492 O O . THR A 1 467 ? -4.867 3.754 -11.266 1 88.44 467 THR A O 1
ATOM 3495 N N . SER A 1 468 ? -7.113 3.674 -11.148 1 85.06 468 SER A N 1
ATOM 3496 C CA . SER A 1 468 ? -7.172 5.066 -10.711 1 85.06 468 SER A CA 1
ATOM 3497 C C . SER A 1 468 ? -6.613 5.227 -9.297 1 85.06 468 SER A C 1
ATOM 3499 O O . SER A 1 468 ? -5.945 6.215 -9 1 85.06 468 SER A O 1
ATOM 3501 N N . LEU A 1 469 ? -6.863 4.215 -8.461 1 87.38 469 LEU A N 1
ATOM 3502 C CA . LEU A 1 469 ? -6.418 4.293 -7.078 1 87.38 469 LEU A CA 1
ATOM 3503 C C . LEU A 1 469 ? -5.207 3.396 -6.844 1 87.38 469 LEU A C 1
ATOM 3505 O O . LEU A 1 469 ? -4.652 3.371 -5.742 1 87.38 469 LEU A O 1
ATOM 3509 N N . GLY A 1 470 ? -4.797 2.652 -7.906 1 87.56 470 GLY A N 1
ATOM 3510 C CA . GLY A 1 470 ? -3.66 1.755 -7.793 1 87.56 470 GLY A CA 1
ATOM 3511 C C . GLY A 1 470 ? -3.924 0.57 -6.883 1 87.56 470 GLY A C 1
ATOM 3512 O O . GLY A 1 470 ? -3.031 0.126 -6.156 1 87.56 470 GLY A O 1
ATOM 3513 N N . ILE A 1 471 ? -5.145 0.115 -6.828 1 90.31 471 ILE A N 1
ATOM 3514 C CA . ILE A 1 471 ? -5.523 -0.993 -5.961 1 90.31 471 ILE A CA 1
ATOM 3515 C C . ILE A 1 471 ? -5.664 -2.271 -6.785 1 90.31 471 ILE A C 1
ATOM 3517 O O . ILE A 1 471 ? -6.492 -2.342 -7.695 1 90.31 471 ILE A O 1
ATOM 3521 N N . THR A 1 472 ? -4.828 -3.229 -6.508 1 92.81 472 THR A N 1
ATOM 3522 C CA . THR A 1 472 ? -4.949 -4.551 -7.113 1 92.81 472 THR A CA 1
ATOM 3523 C C . THR A 1 472 ? -5.797 -5.469 -6.238 1 92.81 472 THR A C 1
ATOM 3525 O O . THR A 1 472 ? -6.043 -5.168 -5.066 1 92.81 472 THR A O 1
ATOM 3528 N N . LYS A 1 473 ? -6.434 -6.531 -6.805 1 95.69 473 LYS A N 1
ATOM 3529 C CA . LYS A 1 473 ? -7.277 -7.504 -6.121 1 95.69 473 LYS A CA 1
ATOM 3530 C C . LYS A 1 473 ? -8.375 -6.812 -5.32 1 95.69 473 LYS A C 1
ATOM 3532 O O . LYS A 1 473 ? -8.648 -7.188 -4.176 1 95.69 473 LYS A O 1
ATOM 3537 N N . ARG A 1 474 ? -8.828 -5.77 -5.922 1 92.44 474 ARG A N 1
ATOM 3538 C CA . ARG A 1 474 ? -9.812 -4.938 -5.242 1 92.44 474 ARG A CA 1
ATOM 3539 C C . ARG A 1 474 ? -11.039 -5.754 -4.84 1 92.44 474 ARG A C 1
ATOM 3541 O O . ARG A 1 474 ? -11.523 -5.637 -3.715 1 92.44 474 ARG A O 1
ATOM 3548 N N . LEU A 1 475 ? -11.508 -6.625 -5.73 1 94.06 475 LEU A N 1
ATOM 3549 C CA . LEU A 1 475 ? -12.664 -7.469 -5.473 1 94.06 475 LEU A CA 1
ATOM 3550 C C . LEU A 1 475 ? -12.422 -8.375 -4.273 1 94.06 475 LEU A C 1
ATOM 3552 O O . LEU A 1 475 ? -13.289 -8.5 -3.4 1 94.06 475 LEU A O 1
ATOM 3556 N N . LEU A 1 476 ? -11.25 -8.969 -4.211 1 95.44 476 LEU A N 1
ATOM 3557 C CA . LEU A 1 476 ? -10.898 -9.883 -3.129 1 95.44 476 LEU A CA 1
ATOM 3558 C C . LEU A 1 476 ? -10.781 -9.133 -1.803 1 95.44 476 LEU A C 1
ATOM 3560 O O . LEU A 1 476 ? -11.312 -9.586 -0.785 1 95.44 476 LEU A O 1
ATOM 3564 N N . ARG A 1 477 ? -10.055 -8.031 -1.824 1 93.19 477 ARG A N 1
ATOM 3565 C CA . ARG A 1 477 ? -9.836 -7.242 -0.615 1 93.19 477 ARG A CA 1
ATOM 3566 C C . ARG A 1 477 ? -11.164 -6.762 -0.027 1 93.19 477 ARG A C 1
ATOM 3568 O O . ARG A 1 477 ? -11.391 -6.879 1.179 1 93.19 477 ARG A O 1
ATOM 3575 N N . ARG A 1 478 ? -12.023 -6.27 -0.843 1 91 478 ARG A N 1
ATOM 3576 C CA . ARG A 1 478 ? -13.32 -5.77 -0.395 1 91 478 ARG A CA 1
ATOM 3577 C C . ARG A 1 478 ? -14.195 -6.906 0.131 1 91 478 ARG A C 1
ATOM 3579 O O . ARG A 1 478 ? -14.797 -6.789 1.199 1 91 478 ARG A O 1
ATOM 3586 N N . ALA A 1 479 ? -14.211 -7.98 -0.613 1 93 479 ALA A N 1
ATOM 3587 C CA . ALA A 1 479 ? -15.008 -9.133 -0.205 1 93 479 ALA A CA 1
ATOM 3588 C C . ALA A 1 479 ? -14.523 -9.688 1.131 1 93 479 ALA A C 1
ATOM 3590 O O . ALA A 1 479 ? -15.336 -10.039 1.994 1 93 479 ALA A O 1
ATOM 3591 N N . ALA A 1 480 ? -13.234 -9.75 1.29 1 92.81 480 ALA A N 1
ATOM 3592 C CA . ALA A 1 480 ? -12.648 -10.312 2.502 1 92.81 480 ALA A CA 1
ATOM 3593 C C . ALA A 1 480 ? -13 -9.469 3.725 1 92.81 480 ALA A C 1
ATOM 3595 O O . ALA A 1 480 ? -13.438 -10.008 4.746 1 92.81 480 ALA A O 1
ATOM 3596 N N . VAL A 1 481 ? -12.836 -8.18 3.607 1 89.5 481 VAL A N 1
ATOM 3597 C CA . VAL A 1 481 ? -13.062 -7.289 4.738 1 89.5 481 VAL A CA 1
ATOM 3598 C C . VAL A 1 481 ? -14.555 -7.199 5.043 1 89.5 481 VAL A C 1
ATOM 3600 O O . VAL A 1 481 ? -14.953 -7.156 6.207 1 89.5 481 VAL A O 1
ATOM 3603 N N . ARG A 1 482 ? -15.32 -7.164 4.051 1 87.81 482 ARG A N 1
ATOM 3604 C CA . ARG A 1 482 ? -16.766 -7.082 4.254 1 87.81 482 ARG A CA 1
ATOM 3605 C C . ARG A 1 482 ? -17.297 -8.344 4.926 1 87.81 482 ARG A C 1
ATOM 3607 O O . ARG A 1 482 ? -18.125 -8.266 5.832 1 87.81 482 ARG A O 1
ATOM 3614 N N . ARG A 1 483 ? -16.812 -9.438 4.516 1 88.88 483 ARG A N 1
ATOM 3615 C CA . ARG A 1 483 ? -17.359 -10.695 5.004 1 88.88 483 ARG A CA 1
ATOM 3616 C C . ARG A 1 483 ? -16.766 -11.062 6.355 1 88.88 483 ARG A C 1
ATOM 3618 O O . ARG A 1 483 ? -17.469 -11.5 7.262 1 88.88 483 ARG A O 1
ATOM 3625 N N . HIS A 1 484 ? -15.469 -10.93 6.5 1 87.56 484 HIS A N 1
ATOM 3626 C CA . HIS A 1 484 ? -14.797 -11.492 7.668 1 87.56 484 HIS A CA 1
ATOM 3627 C C . HIS A 1 484 ? -14.336 -10.398 8.617 1 87.56 484 HIS A C 1
ATOM 3629 O O . HIS A 1 484 ? -13.75 -10.68 9.672 1 87.56 484 HIS A O 1
ATOM 3635 N N . GLY A 1 485 ? -14.594 -9.18 8.281 1 80.44 485 GLY A N 1
ATOM 3636 C CA . GLY A 1 485 ? -14.406 -8.062 9.195 1 80.44 485 GLY A CA 1
ATOM 3637 C C . GLY A 1 485 ? -13.008 -7.484 9.156 1 80.44 485 GLY A C 1
ATOM 3638 O O . GLY A 1 485 ? -12.219 -7.805 8.258 1 80.44 485 GLY A O 1
ATOM 3639 N N . ALA A 1 486 ? -12.758 -6.676 10.148 1 75.12 486 ALA A N 1
ATOM 3640 C CA . ALA A 1 486 ? -11.555 -5.859 10.195 1 75.12 486 ALA A CA 1
ATOM 3641 C C . ALA A 1 486 ? -10.336 -6.703 10.562 1 75.12 486 ALA A C 1
ATOM 3643 O O . ALA A 1 486 ? -9.195 -6.262 10.391 1 75.12 486 ALA A O 1
ATOM 3644 N N . HIS A 1 487 ? -10.602 -7.973 10.922 1 79.12 487 HIS A N 1
ATOM 3645 C CA . HIS A 1 487 ? -9.469 -8.82 11.281 1 79.12 487 HIS A CA 1
ATOM 3646 C C . HIS A 1 487 ? -8.617 -9.141 10.062 1 79.12 487 HIS A C 1
ATOM 3648 O O . HIS A 1 487 ? -7.461 -9.555 10.195 1 79.12 487 HIS A O 1
ATOM 3654 N N . LEU A 1 488 ? -9.172 -8.914 8.859 1 86.75 488 LEU A N 1
ATOM 3655 C CA . LEU A 1 488 ? -8.406 -9.164 7.641 1 86.75 488 LEU A CA 1
ATOM 3656 C C . LEU A 1 488 ? -7.848 -7.859 7.078 1 86.75 488 LEU A C 1
ATOM 3658 O O . LEU A 1 488 ? -7.164 -7.867 6.055 1 86.75 488 LEU A O 1
ATOM 3662 N N . LEU A 1 489 ? -8.117 -6.816 7.785 1 86.62 489 LEU A N 1
ATOM 3663 C CA . LEU A 1 489 ? -7.715 -5.52 7.254 1 86.62 489 LEU A CA 1
ATOM 3664 C C . LEU A 1 489 ? -6.199 -5.41 7.16 1 86.62 489 LEU A C 1
ATOM 3666 O O . LEU A 1 489 ? -5.664 -4.902 6.172 1 86.62 489 LEU A O 1
ATOM 3670 N N . ASP A 1 490 ? -5.512 -5.938 8.148 1 87.44 490 ASP A N 1
ATOM 3671 C CA . ASP A 1 490 ? -4.055 -5.883 8.125 1 87.44 490 ASP A CA 1
ATOM 3672 C C . ASP A 1 490 ? -3.492 -6.613 6.91 1 87.44 490 ASP A C 1
ATOM 3674 O O . ASP A 1 490 ? -2.566 -6.129 6.258 1 87.44 490 ASP A O 1
ATOM 3678 N N . SER A 1 491 ? -4.141 -7.719 6.617 1 88.75 491 SER A N 1
ATOM 3679 C CA . SER A 1 491 ? -3.723 -8.484 5.449 1 88.75 491 SER A CA 1
ATOM 3680 C C . SER A 1 491 ? -4.055 -7.75 4.152 1 88.75 491 SER A C 1
ATOM 3682 O O . SER A 1 491 ? -3.326 -7.863 3.166 1 88.75 491 SER A O 1
ATOM 3684 N N . ALA A 1 492 ? -5.086 -7.047 4.203 1 87.88 492 ALA A N 1
ATOM 3685 C CA . ALA A 1 492 ? -5.508 -6.297 3.023 1 87.88 492 ALA A CA 1
ATOM 3686 C C . ALA A 1 492 ? -4.609 -5.086 2.793 1 87.88 492 ALA A C 1
ATOM 3688 O O . ALA A 1 492 ? -4.387 -4.676 1.651 1 87.88 492 ALA A O 1
ATOM 3689 N N . LEU A 1 493 ? -4.082 -4.562 3.836 1 84.62 493 LEU A N 1
ATOM 3690 C CA . LEU A 1 493 ? -3.363 -3.293 3.775 1 84.62 493 LEU A CA 1
ATOM 3691 C C . LEU A 1 493 ? -1.891 -3.518 3.451 1 84.62 493 LEU A C 1
ATOM 3693 O O . LEU A 1 493 ? -1.233 -2.639 2.891 1 84.62 493 LEU A O 1
ATOM 3697 N N . ARG A 1 494 ? -1.445 -4.598 3.818 1 74.38 494 ARG A N 1
ATOM 3698 C CA . ARG A 1 494 ? -0.007 -4.801 3.688 1 74.38 494 ARG A CA 1
ATOM 3699 C C . ARG A 1 494 ? 0.388 -4.988 2.227 1 74.38 494 ARG A C 1
ATOM 3701 O O . ARG A 1 494 ? -0.428 -5.418 1.406 1 74.38 494 ARG A O 1
ATOM 3708 N N . ALA A 1 495 ? 1.613 -4.652 1.976 1 67.38 495 ALA A N 1
ATOM 3709 C CA . ALA A 1 495 ? 2.145 -4.828 0.626 1 67.38 495 ALA A CA 1
ATOM 3710 C C . ALA A 1 495 ? 2.254 -6.309 0.27 1 67.38 495 ALA A C 1
ATOM 3712 O O . ALA A 1 495 ? 2.527 -7.145 1.136 1 67.38 495 ALA A O 1
ATOM 3713 N N . LYS A 1 496 ? 2.053 -6.52 -0.933 1 67 496 LYS A N 1
ATOM 3714 C CA . LYS A 1 496 ? 2.15 -7.891 -1.427 1 67 496 LYS A CA 1
ATOM 3715 C C . LYS A 1 496 ? 3.568 -8.43 -1.272 1 67 496 LYS A C 1
ATOM 3717 O O . LYS A 1 496 ? 4.539 -7.723 -1.539 1 67 496 LYS A O 1
ATOM 3722 N N . MET A 1 497 ? 3.627 -9.711 -0.695 1 62.03 497 MET A N 1
ATOM 3723 C CA . MET A 1 497 ? 4.879 -10.453 -0.594 1 62.03 497 MET A CA 1
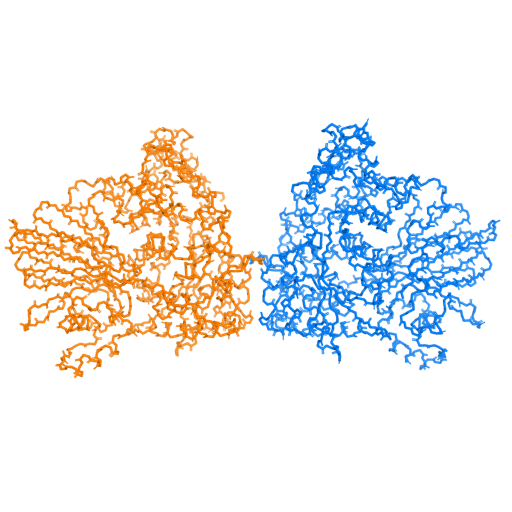ATOM 3724 C C . MET A 1 497 ? 4.727 -11.859 -1.164 1 62.03 497 MET A C 1
ATOM 3726 O O . MET A 1 497 ? 3.834 -12.602 -0.757 1 62.03 497 MET A O 1
ATOM 3730 N N . MET A 1 498 ? 5.543 -12.117 -2.174 1 62.09 498 MET A N 1
ATOM 3731 C CA . MET A 1 498 ? 5.504 -13.438 -2.783 1 62.09 498 MET A CA 1
ATOM 3732 C C . MET A 1 498 ? 6.195 -14.469 -1.897 1 62.09 498 MET A C 1
ATOM 3734 O O . MET A 1 498 ? 6.996 -14.109 -1.031 1 62.09 498 MET A O 1
ATOM 3738 N N . MET A 1 499 ? 5.855 -15.68 -2.15 1 62.12 499 MET A N 1
ATOM 3739 C CA . MET A 1 499 ? 6.328 -16.812 -1.35 1 62.12 499 MET A CA 1
ATOM 3740 C C . MET A 1 499 ? 7.848 -16.797 -1.236 1 62.12 499 MET A C 1
ATOM 3742 O O . MET A 1 499 ? 8.398 -17.031 -0.16 1 62.12 499 MET A O 1
ATOM 3746 N N . PRO A 1 500 ? 8.562 -16.422 -2.24 1 57.12 500 PRO A N 1
ATOM 3747 C CA . PRO A 1 500 ? 10.016 -16.438 -2.115 1 57.12 500 PRO A CA 1
ATOM 3748 C C . PRO A 1 500 ? 10.539 -15.414 -1.114 1 57.12 500 PRO A C 1
ATOM 3750 O O . PRO A 1 500 ? 11.656 -15.539 -0.617 1 57.12 500 PRO A O 1
ATOM 3753 N N . HIS A 1 501 ? 9.641 -14.539 -0.789 1 66.19 501 HIS A N 1
ATOM 3754 C CA . HIS A 1 501 ? 10.055 -13.508 0.154 1 66.19 501 HIS A CA 1
ATOM 3755 C C . HIS A 1 501 ? 10.039 -14.031 1.587 1 66.19 501 HIS A C 1
ATOM 3757 O O . HIS A 1 501 ? 10.602 -13.398 2.486 1 66.19 501 HIS A O 1
ATOM 3763 N N . ALA A 1 502 ? 9.5 -15.172 1.716 1 75.06 502 ALA A N 1
ATOM 3764 C CA . ALA A 1 502 ? 9.453 -15.766 3.053 1 75.06 502 ALA A CA 1
ATOM 3765 C C . ALA A 1 502 ? 10.859 -16.016 3.586 1 75.06 502 ALA A C 1
ATOM 3767 O O . ALA A 1 502 ? 11.086 -15.977 4.797 1 75.06 502 ALA A O 1
ATOM 3768 N N . SER A 1 503 ? 11.781 -16.312 2.613 1 77.06 503 SER A N 1
ATOM 3769 C CA . SER A 1 503 ? 13.172 -16.547 2.99 1 77.06 503 SER A CA 1
ATOM 3770 C C . SER A 1 503 ? 14.031 -15.312 2.74 1 77.06 503 SER A C 1
ATOM 3772 O O . SER A 1 503 ? 15.219 -15.43 2.408 1 77.06 503 SER A O 1
ATOM 3774 N N . GLY A 1 504 ? 13.461 -14.211 2.752 1 71.88 504 GLY A N 1
ATOM 3775 C CA . GLY A 1 504 ? 14.117 -13.008 2.264 1 71.88 504 GLY A CA 1
ATOM 3776 C C . GLY A 1 504 ? 15.508 -12.812 2.828 1 71.88 504 GLY A C 1
ATOM 3777 O O . GLY A 1 504 ? 16.453 -12.5 2.09 1 71.88 504 GLY A O 1
ATOM 3778 N N . GLY A 1 505 ? 15.68 -13.117 4.016 1 79.31 505 GLY A N 1
ATOM 3779 C CA . GLY A 1 505 ? 17.016 -13.016 4.602 1 79.31 505 GLY A CA 1
ATOM 3780 C C . GLY A 1 505 ? 17.984 -14.031 4.051 1 79.31 505 GLY A C 1
ATOM 3781 O O . GLY A 1 505 ? 19.094 -13.688 3.656 1 79.31 505 GLY A O 1
ATOM 3782 N N . HIS A 1 506 ? 17.578 -15.258 3.943 1 88.62 506 HIS A N 1
ATOM 3783 C CA . HIS A 1 506 ? 18.422 -16.328 3.439 1 88.62 506 HIS A CA 1
ATOM 3784 C C . HIS A 1 506 ? 18.672 -16.188 1.942 1 88.62 506 HIS A C 1
ATOM 3786 O O . HIS A 1 506 ? 19.766 -16.484 1.456 1 88.62 506 HIS A O 1
ATOM 3792 N N . ALA A 1 507 ? 17.703 -15.75 1.234 1 88.69 507 ALA A N 1
ATOM 3793 C CA . ALA A 1 507 ? 17.859 -15.508 -0.197 1 88.69 507 ALA A CA 1
ATOM 3794 C C . ALA A 1 507 ? 18.922 -14.438 -0.456 1 88.69 507 ALA A C 1
ATOM 3796 O O . ALA A 1 507 ? 19.719 -14.562 -1.389 1 88.69 507 ALA A O 1
ATOM 3797 N N . ALA A 1 508 ? 18.859 -13.422 0.366 1 87.88 508 ALA A N 1
ATOM 3798 C CA . ALA A 1 508 ? 19.844 -12.359 0.245 1 87.88 508 ALA A CA 1
ATOM 3799 C C . ALA A 1 508 ? 21.25 -12.867 0.548 1 87.88 508 ALA A C 1
ATOM 3801 O O . ALA A 1 508 ? 22.203 -12.508 -0.132 1 87.88 508 ALA A O 1
ATOM 3802 N N . ARG A 1 509 ? 21.406 -13.664 1.55 1 87.94 509 ARG A N 1
ATOM 3803 C CA . ARG A 1 509 ? 22.688 -14.266 1.905 1 87.94 509 ARG A CA 1
ATOM 3804 C C . ARG A 1 509 ? 23.188 -15.164 0.786 1 87.94 509 ARG A C 1
ATOM 3806 O O . ARG A 1 509 ? 24.391 -15.188 0.497 1 87.94 509 ARG A O 1
ATOM 3813 N N . PHE A 1 510 ? 22.312 -15.961 0.2 1 91.75 510 PHE A N 1
ATOM 3814 C CA . PHE A 1 510 ? 22.672 -16.828 -0.915 1 91.75 510 PHE A CA 1
ATOM 3815 C C . PHE A 1 510 ? 23.156 -16 -2.1 1 91.75 510 PHE A C 1
ATOM 3817 O O . PHE A 1 510 ? 24.156 -16.359 -2.738 1 91.75 510 PHE A O 1
ATOM 3824 N N . ALA A 1 511 ? 22.438 -14.938 -2.396 1 90.5 511 ALA A N 1
ATOM 3825 C CA . ALA A 1 511 ? 22.859 -14.055 -3.482 1 90.5 511 ALA A CA 1
ATOM 3826 C C . ALA A 1 511 ? 24.266 -13.5 -3.229 1 90.5 511 ALA A C 1
ATOM 3828 O O . ALA A 1 511 ? 25.078 -13.391 -4.152 1 90.5 511 ALA A O 1
ATOM 3829 N N . GLN A 1 512 ? 24.516 -13.188 -2.02 1 89.38 512 GLN A N 1
ATOM 3830 C CA . GLN A 1 512 ? 25.828 -12.695 -1.651 1 89.38 512 GLN A CA 1
ATOM 3831 C C . GLN A 1 512 ? 26.891 -13.773 -1.848 1 89.38 512 GLN A C 1
ATOM 3833 O O . GLN A 1 512 ? 28 -13.492 -2.33 1 89.38 512 GLN A O 1
ATOM 3838 N N . ALA A 1 513 ? 26.547 -14.953 -1.457 1 89.56 513 ALA A N 1
ATOM 3839 C CA . ALA A 1 513 ? 27.453 -16.078 -1.649 1 89.56 513 ALA A CA 1
ATOM 3840 C C . ALA A 1 513 ? 27.766 -16.281 -3.129 1 89.56 513 ALA A C 1
ATOM 3842 O O . ALA A 1 513 ? 28.906 -16.547 -3.498 1 89.56 513 ALA A O 1
ATOM 3843 N N . CYS A 1 514 ? 26.781 -16.188 -3.953 1 91.94 514 CYS A N 1
ATOM 3844 C CA . CYS A 1 514 ? 26.953 -16.328 -5.395 1 91.94 514 CYS A CA 1
ATOM 3845 C C . CYS A 1 514 ? 27.844 -15.227 -5.941 1 91.94 514 CYS A C 1
ATOM 3847 O O . CYS A 1 514 ? 28.719 -15.484 -6.766 1 91.94 514 CYS A O 1
ATOM 3849 N N . ASP A 1 515 ? 27.625 -14.039 -5.461 1 88.31 515 ASP A N 1
ATOM 3850 C CA . ASP A 1 515 ? 28.422 -12.898 -5.906 1 88.31 515 ASP A CA 1
ATOM 3851 C C . ASP A 1 515 ? 29.906 -13.094 -5.574 1 88.31 515 ASP A C 1
ATOM 3853 O O . ASP A 1 515 ? 30.766 -12.695 -6.344 1 88.31 515 ASP A O 1
ATOM 3857 N N . HIS A 1 516 ? 30.125 -13.672 -4.512 1 85.62 516 HIS A N 1
ATOM 3858 C CA . HIS A 1 516 ? 31.5 -13.883 -4.062 1 85.62 516 HIS A CA 1
ATOM 3859 C C . HIS A 1 516 ? 32.156 -15.062 -4.789 1 85.62 516 HIS A C 1
ATOM 3861 O O . HIS A 1 516 ? 33.344 -15.031 -5.102 1 85.62 516 HIS A O 1
ATOM 3867 N N . ALA A 1 517 ? 31.375 -16.047 -4.973 1 85.94 517 ALA A N 1
ATOM 3868 C CA . ALA A 1 517 ? 31.906 -17.297 -5.496 1 85.94 517 ALA A CA 1
ATOM 3869 C C . ALA A 1 517 ? 32.125 -17.219 -7.004 1 85.94 517 ALA A C 1
ATOM 3871 O O . ALA A 1 517 ? 33 -17.875 -7.555 1 85.94 517 ALA A O 1
ATOM 3872 N N . VAL A 1 518 ? 31.281 -16.469 -7.691 1 86.75 518 VAL A N 1
ATOM 3873 C CA . VAL A 1 518 ? 31.297 -16.422 -9.148 1 86.75 518 VAL A CA 1
ATOM 3874 C C . VAL A 1 518 ? 32.156 -15.227 -9.609 1 86.75 518 VAL A C 1
ATOM 3876 O O . VAL A 1 518 ? 31.875 -14.086 -9.242 1 86.75 518 VAL A O 1
ATOM 3879 N N . PRO A 1 519 ? 33.188 -15.539 -10.398 1 85.62 519 PRO A N 1
ATOM 3880 C CA . PRO A 1 519 ? 34 -14.43 -10.898 1 85.62 519 PRO A CA 1
ATOM 3881 C C . PRO A 1 519 ? 33.188 -13.43 -11.727 1 85.62 519 PRO A C 1
ATOM 3883 O O . PRO A 1 519 ? 32.188 -13.797 -12.344 1 85.62 519 PRO A O 1
ATOM 3886 N N . ASP A 1 520 ? 33.625 -12.25 -11.789 1 81.81 520 ASP A N 1
ATOM 3887 C CA . ASP A 1 520 ? 32.938 -11.164 -12.453 1 81.81 520 ASP A CA 1
ATOM 3888 C C . ASP A 1 520 ? 32.781 -11.43 -13.953 1 81.81 520 ASP A C 1
ATOM 3890 O O . ASP A 1 520 ? 31.828 -10.977 -14.578 1 81.81 520 ASP A O 1
ATOM 3894 N N . ASP A 1 521 ? 33.688 -12.148 -14.531 1 80.38 521 ASP A N 1
ATOM 3895 C CA . ASP A 1 521 ? 33.656 -12.352 -15.977 1 80.38 521 ASP A CA 1
ATOM 3896 C C . ASP A 1 521 ? 32.969 -13.664 -16.328 1 80.38 521 ASP A C 1
ATOM 3898 O O . ASP A 1 521 ? 33 -14.094 -17.484 1 80.38 521 ASP A O 1
ATOM 3902 N N . ALA A 1 522 ? 32.469 -14.344 -15.305 1 78.88 522 ALA A N 1
ATOM 3903 C CA . ALA A 1 522 ? 31.828 -15.633 -15.516 1 78.88 522 ALA A CA 1
ATOM 3904 C C . ALA A 1 522 ? 30.672 -15.523 -16.516 1 78.88 522 ALA A C 1
ATOM 3906 O O . ALA A 1 522 ? 30.484 -16.406 -17.359 1 78.88 522 ALA A O 1
ATOM 3907 N N . LEU A 1 523 ? 29.891 -14.5 -16.484 1 80.88 523 LEU A N 1
ATOM 3908 C CA . LEU A 1 523 ? 28.75 -14.312 -17.375 1 80.88 523 LEU A CA 1
ATOM 3909 C C . LEU A 1 523 ? 29.203 -14.266 -18.844 1 80.88 523 LEU A C 1
ATOM 3911 O O . LEU A 1 523 ? 28.484 -14.734 -19.734 1 80.88 523 LEU A O 1
ATOM 3915 N N . ARG A 1 524 ? 30.391 -13.797 -18.984 1 81 524 ARG A N 1
ATOM 3916 C CA . ARG A 1 524 ? 30.906 -13.672 -20.344 1 81 524 ARG A CA 1
ATOM 3917 C C . ARG A 1 524 ? 31.484 -14.992 -20.844 1 81 524 ARG A C 1
ATOM 3919 O O . ARG A 1 524 ? 31.516 -15.25 -22.047 1 81 524 ARG A O 1
ATOM 3926 N N . ARG A 1 525 ? 31.891 -15.836 -19.938 1 80.44 525 ARG A N 1
ATOM 3927 C CA . ARG A 1 525 ? 32.625 -17.047 -20.312 1 80.44 525 ARG A CA 1
ATOM 3928 C C . ARG A 1 525 ? 31.656 -18.234 -20.422 1 80.44 525 ARG A C 1
ATOM 3930 O O . ARG A 1 525 ? 31.953 -19.203 -21.141 1 80.44 525 ARG A O 1
ATOM 3937 N N . LEU A 1 526 ? 30.609 -18.172 -19.797 1 82.56 526 LEU A N 1
ATOM 3938 C CA . LEU A 1 526 ? 29.734 -19.344 -19.734 1 82.56 526 LEU A CA 1
ATOM 3939 C C . LEU A 1 526 ? 28.75 -19.344 -20.891 1 82.56 526 LEU A C 1
ATOM 3941 O O . LEU A 1 526 ? 28.375 -18.281 -21.391 1 82.56 526 LEU A O 1
ATOM 3945 N N . PRO A 1 527 ? 28.422 -20.578 -21.203 1 83.56 527 PRO A N 1
ATOM 3946 C CA . PRO A 1 527 ? 27.344 -20.641 -22.203 1 83.56 527 PRO A CA 1
ATOM 3947 C C . PRO A 1 527 ? 26.078 -19.906 -21.766 1 83.56 527 PRO A C 1
ATOM 3949 O O . PRO A 1 527 ? 25.656 -20.031 -20.609 1 83.56 527 PRO A O 1
ATOM 3952 N N . PHE A 1 528 ? 25.5 -19.078 -22.625 1 89.38 528 PHE A N 1
ATOM 3953 C CA . PHE A 1 528 ? 24.281 -18.297 -22.422 1 89.38 528 PHE A CA 1
ATOM 3954 C C . PHE A 1 528 ? 24.469 -17.25 -21.328 1 89.38 528 PHE A C 1
ATOM 3956 O O . PHE A 1 528 ? 23.484 -16.719 -20.797 1 89.38 528 PHE A O 1
ATOM 3963 N N . GLY A 1 529 ? 25.641 -17.047 -20.891 1 89.12 529 GLY A N 1
ATOM 3964 C CA . GLY A 1 529 ? 25.938 -16.172 -19.766 1 89.12 529 GLY A CA 1
ATOM 3965 C C . GLY A 1 529 ? 25.297 -14.812 -19.891 1 89.12 529 GLY A C 1
ATOM 3966 O O . GLY A 1 529 ? 24.781 -14.266 -18.906 1 89.12 529 GLY A O 1
ATOM 3967 N N . ALA A 1 530 ? 25.234 -14.289 -21.078 1 90 530 ALA A N 1
ATOM 3968 C CA . ALA A 1 530 ? 24.672 -12.961 -21.328 1 90 530 ALA A CA 1
ATOM 3969 C C . ALA A 1 530 ? 23.172 -12.938 -21.078 1 90 530 ALA A C 1
ATOM 3971 O O . ALA A 1 530 ? 22.578 -11.867 -20.953 1 90 530 ALA A O 1
ATOM 3972 N N . GLY A 1 531 ? 22.609 -14.125 -21.016 1 93.06 531 GLY A N 1
ATOM 3973 C CA . GLY A 1 531 ? 21.172 -14.219 -20.828 1 93.06 531 GLY A CA 1
ATOM 3974 C C . GLY A 1 531 ? 20.766 -14.141 -19.359 1 93.06 531 GLY A C 1
ATOM 3975 O O . GLY A 1 531 ? 19.578 -13.938 -19.062 1 93.06 531 GLY A O 1
ATOM 3976 N N . PHE A 1 532 ? 21.719 -14.242 -18.5 1 91.62 532 PHE A N 1
ATOM 3977 C CA . PHE A 1 532 ? 21.391 -14.297 -17.078 1 91.62 532 PHE A CA 1
ATOM 3978 C C . PHE A 1 532 ? 21.469 -12.906 -16.453 1 91.62 532 PHE A C 1
ATOM 3980 O O . PHE A 1 532 ? 22.359 -12.117 -16.797 1 91.62 532 PHE A O 1
ATOM 3987 N N . ALA A 1 533 ? 20.469 -12.578 -15.57 1 89.38 533 ALA A N 1
ATOM 3988 C CA . ALA A 1 533 ? 20.344 -11.25 -14.992 1 89.38 533 ALA A CA 1
ATOM 3989 C C . ALA A 1 533 ? 21.281 -11.078 -13.797 1 89.38 533 ALA A C 1
ATOM 3991 O O . ALA A 1 533 ? 21.594 -9.953 -13.398 1 89.38 533 ALA A O 1
ATOM 3992 N N . SER A 1 534 ? 21.766 -12.219 -13.211 1 89.94 534 SER A N 1
ATOM 3993 C CA . SER A 1 534 ? 22.578 -12.172 -12 1 89.94 534 SER A CA 1
ATOM 3994 C C . SER A 1 534 ? 23.484 -13.391 -11.883 1 89.94 534 SER A C 1
ATOM 3996 O O . SER A 1 534 ? 23.281 -14.383 -12.594 1 89.94 534 SER A O 1
ATOM 3998 N N . LYS A 1 535 ? 24.438 -13.305 -10.992 1 91.25 535 LYS A N 1
ATOM 3999 C CA . LYS A 1 535 ? 25.312 -14.438 -10.695 1 91.25 535 LYS A CA 1
ATOM 4000 C C . LYS A 1 535 ? 24.531 -15.578 -10.055 1 91.25 535 LYS A C 1
ATOM 4002 O O . LYS A 1 535 ? 24.875 -16.75 -10.242 1 91.25 535 LYS A O 1
ATOM 4007 N N . THR A 1 536 ? 23.484 -15.195 -9.312 1 92.25 536 THR A N 1
ATOM 4008 C CA . THR A 1 536 ? 22.594 -16.203 -8.758 1 92.25 536 THR A CA 1
ATOM 4009 C C . THR A 1 536 ? 21.969 -17.047 -9.859 1 92.25 536 THR A C 1
ATOM 4011 O O . THR A 1 536 ? 21.891 -18.266 -9.75 1 92.25 536 THR A O 1
ATOM 4014 N N . ASP A 1 537 ? 21.547 -16.406 -10.953 1 92.81 537 ASP A 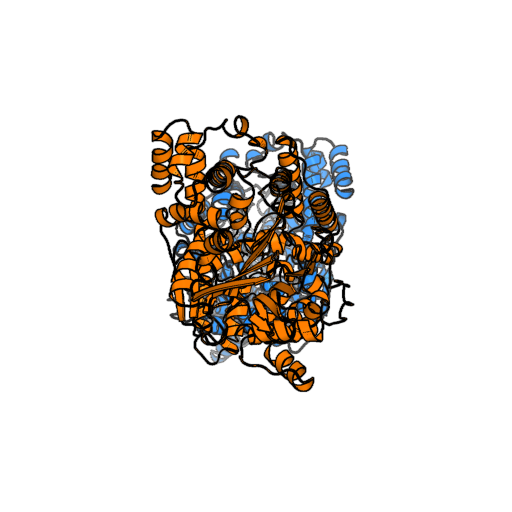N 1
ATOM 4015 C CA . ASP A 1 537 ? 20.938 -17.109 -12.07 1 92.81 537 ASP A CA 1
ATOM 4016 C C . ASP A 1 537 ? 21.906 -18.094 -12.711 1 92.81 537 ASP A C 1
ATOM 4018 O O . ASP A 1 537 ? 21.516 -19.172 -13.141 1 92.81 537 ASP A O 1
ATOM 4022 N N . VAL A 1 538 ? 23.141 -17.719 -12.695 1 91.69 538 VAL A N 1
ATOM 4023 C CA . VAL A 1 538 ? 24.188 -18.578 -13.242 1 91.69 538 VAL A CA 1
ATOM 4024 C C . VAL A 1 538 ? 24.312 -19.844 -12.398 1 91.69 538 VAL A C 1
ATOM 4026 O O . VAL A 1 538 ? 24.359 -20.953 -12.93 1 91.69 538 VAL A O 1
ATOM 4029 N N . VAL A 1 539 ? 24.359 -19.625 -11.156 1 92.94 539 VAL A N 1
ATOM 4030 C CA . VAL A 1 539 ? 24.516 -20.75 -10.242 1 92.94 539 VAL A CA 1
ATOM 4031 C C . VAL A 1 539 ? 23.312 -21.688 -10.344 1 92.94 539 VAL A C 1
ATOM 4033 O O . VAL A 1 539 ? 23.453 -22.906 -10.375 1 92.94 539 VAL A O 1
ATOM 4036 N N . LEU A 1 540 ? 22.125 -21.141 -10.406 1 94.38 540 LEU A N 1
ATOM 4037 C CA . LEU A 1 540 ? 20.906 -21.922 -10.5 1 94.38 540 LEU A CA 1
ATOM 4038 C C . LEU A 1 540 ? 20.875 -22.719 -11.805 1 94.38 540 LEU A C 1
ATOM 4040 O O . LEU A 1 540 ? 20.453 -23.875 -11.82 1 94.38 540 LEU A O 1
ATOM 4044 N N . PHE A 1 541 ? 21.312 -22.125 -12.875 1 94.19 541 PHE A N 1
ATOM 4045 C CA . PHE A 1 541 ? 21.359 -22.812 -14.156 1 94.19 541 PHE A CA 1
ATOM 4046 C C . PHE A 1 541 ? 22.375 -23.969 -14.117 1 94.19 541 PHE A C 1
ATOM 4048 O O . PHE A 1 541 ? 22.094 -25.047 -14.617 1 94.19 541 PHE A O 1
ATOM 4055 N N . GLU A 1 542 ? 23.484 -23.703 -13.555 1 92.75 542 GLU A N 1
ATOM 4056 C CA . GLU A 1 542 ? 24.516 -24.734 -13.461 1 92.75 542 GLU A CA 1
ATOM 4057 C C . GLU A 1 542 ? 24.047 -25.891 -12.578 1 92.75 542 GLU A C 1
ATOM 4059 O O . GLU A 1 542 ? 24.359 -27.047 -12.844 1 92.75 542 GLU A O 1
ATOM 4064 N N . LEU A 1 543 ? 23.391 -25.547 -11.508 1 94.19 543 LEU A N 1
ATOM 4065 C CA . LEU A 1 543 ? 22.812 -26.594 -10.672 1 94.19 543 LEU A CA 1
ATOM 4066 C C . LEU A 1 543 ? 21.812 -27.438 -11.469 1 94.19 543 LEU A C 1
ATOM 4068 O O . LEU A 1 543 ? 21.828 -28.656 -11.398 1 94.19 543 LEU A O 1
ATOM 4072 N N . PHE A 1 544 ? 20.984 -26.797 -12.227 1 95.81 544 PHE A N 1
ATOM 4073 C CA . PHE A 1 544 ? 20 -27.469 -13.07 1 95.81 544 PHE A CA 1
ATOM 4074 C C . PHE A 1 544 ? 20.703 -28.406 -14.055 1 95.81 544 PHE A C 1
ATOM 4076 O O . PHE A 1 544 ? 20.281 -29.562 -14.211 1 95.81 544 PHE A O 1
ATOM 4083 N N . ARG A 1 545 ? 21.672 -27.906 -14.727 1 93.81 545 ARG A N 1
ATOM 4084 C CA . ARG A 1 545 ? 22.438 -28.703 -15.688 1 93.81 545 ARG A CA 1
ATOM 4085 C C . ARG A 1 545 ? 23.031 -29.953 -15.039 1 93.81 545 ARG A C 1
ATOM 4087 O O . ARG A 1 545 ? 22.875 -31.062 -15.547 1 93.81 545 ARG A O 1
ATOM 4094 N N . ARG A 1 546 ? 23.562 -29.812 -13.898 1 93.62 546 ARG A N 1
ATOM 4095 C CA . ARG A 1 546 ? 24.219 -30.906 -13.211 1 93.62 546 ARG A CA 1
ATOM 4096 C C . ARG A 1 546 ? 23.203 -31.938 -12.711 1 93.62 546 ARG A C 1
ATOM 4098 O O . ARG A 1 546 ? 23.453 -33.125 -12.766 1 93.62 546 ARG A O 1
ATOM 4105 N N . ILE A 1 547 ? 22.141 -31.406 -12.258 1 93.81 547 ILE A N 1
ATOM 4106 C CA . ILE A 1 547 ? 21.141 -32.281 -11.656 1 93.81 547 ILE A CA 1
ATOM 4107 C C . ILE A 1 547 ? 20.422 -33.062 -12.742 1 93.81 547 ILE A C 1
ATOM 4109 O O . ILE A 1 547 ? 20.281 -34.281 -12.625 1 93.81 547 ILE A O 1
ATOM 4113 N N . HIS A 1 548 ? 20.031 -32.438 -13.812 1 93.94 548 HIS A N 1
ATOM 4114 C CA . HIS A 1 548 ? 19.109 -33.062 -14.758 1 93.94 548 HIS A CA 1
ATOM 4115 C C . HIS A 1 548 ? 19.844 -33.469 -16.031 1 93.94 548 HIS A C 1
ATOM 4117 O O . HIS A 1 548 ? 19.578 -34.562 -16.594 1 93.94 548 HIS A O 1
ATOM 4123 N N . LEU A 1 549 ? 20.719 -32.625 -16.531 1 92.38 549 LEU A N 1
ATOM 4124 C CA . LEU A 1 549 ? 21.344 -32.906 -17.812 1 92.38 549 LEU A CA 1
ATOM 4125 C C . LEU A 1 549 ? 22.547 -33.812 -17.641 1 92.38 549 LEU A C 1
ATOM 4127 O O . LEU A 1 549 ? 22.812 -34.688 -18.484 1 92.38 549 LEU A O 1
ATOM 4131 N N . ASP A 1 550 ? 23.25 -33.656 -16.5 1 90.25 550 ASP A N 1
ATOM 4132 C CA . ASP A 1 550 ? 24.422 -34.5 -16.25 1 90.25 550 ASP A CA 1
ATOM 4133 C C . ASP A 1 550 ? 24.062 -35.719 -15.391 1 90.25 550 ASP A C 1
ATOM 4135 O O . ASP A 1 550 ? 24.891 -36.594 -15.156 1 90.25 550 ASP A O 1
ATOM 4139 N N . GLY A 1 551 ? 22.859 -35.781 -14.852 1 85.81 551 GLY A N 1
ATOM 4140 C CA . GLY A 1 551 ? 22.344 -36.938 -14.141 1 85.81 551 GLY A CA 1
ATOM 4141 C C . GLY A 1 551 ? 22.828 -37 -12.703 1 85.81 551 GLY A C 1
ATOM 4142 O O . GLY A 1 551 ? 22.891 -38.094 -12.117 1 85.81 551 GLY A O 1
ATOM 4143 N N . GLY A 1 552 ? 23.203 -35.875 -12.102 1 84.12 552 GLY A N 1
ATOM 4144 C CA . GLY A 1 552 ? 23.703 -35.844 -10.742 1 84.12 552 GLY A CA 1
ATOM 4145 C C . GLY A 1 552 ? 22.609 -35.969 -9.695 1 84.12 552 GLY A C 1
ATOM 4146 O O . GLY A 1 552 ? 22.875 -36.281 -8.531 1 84.12 552 GLY A O 1
ATOM 4147 N N . GLY A 1 553 ? 21.453 -35.75 -10.094 1 81.56 553 GLY A N 1
ATOM 4148 C CA . GLY A 1 553 ? 20.328 -35.812 -9.172 1 81.56 553 GLY A CA 1
ATOM 4149 C C . GLY A 1 553 ? 20.406 -34.781 -8.062 1 81.56 553 GLY A C 1
ATOM 4150 O O . GLY A 1 553 ? 21.141 -33.812 -8.156 1 81.56 553 GLY A O 1
ATOM 4151 N N . ALA A 1 554 ? 19.562 -35.031 -7.027 1 78.38 554 ALA A N 1
ATOM 4152 C CA . ALA A 1 554 ? 19.406 -34.062 -5.945 1 78.38 554 ALA A CA 1
ATOM 4153 C C . ALA A 1 554 ? 20.609 -34.094 -5.012 1 78.38 554 ALA A C 1
ATOM 4155 O O . ALA A 1 554 ? 20.734 -33.25 -4.105 1 78.38 554 ALA A O 1
ATOM 4156 N N . ALA A 1 555 ? 21.5 -34.844 -5.312 1 80.62 555 ALA A N 1
ATOM 4157 C CA . ALA A 1 555 ? 22.656 -35.031 -4.449 1 80.62 555 ALA A CA 1
ATOM 4158 C C . ALA A 1 555 ? 23.734 -34 -4.781 1 80.62 555 ALA A C 1
ATOM 4160 O O . ALA A 1 555 ? 24.703 -33.844 -4.027 1 80.62 555 ALA A O 1
ATOM 4161 N N . VAL A 1 556 ? 23.531 -33.281 -5.844 1 84.62 556 VAL A N 1
ATOM 4162 C CA . VAL A 1 556 ? 24.484 -32.25 -6.219 1 84.62 556 VAL A CA 1
ATOM 4163 C C . VAL A 1 556 ? 24.578 -31.188 -5.113 1 84.62 556 VAL A C 1
ATOM 4165 O O . VAL A 1 556 ? 23.562 -30.75 -4.57 1 84.62 556 VAL A O 1
ATOM 4168 N N . LYS A 1 557 ? 25.828 -30.797 -4.711 1 84.31 557 LYS A N 1
ATOM 4169 C CA . LYS A 1 557 ? 26.062 -29.797 -3.672 1 84.31 557 LYS A CA 1
ATOM 4170 C C . LYS A 1 557 ? 26.391 -28.438 -4.281 1 84.31 557 LYS A C 1
ATOM 4172 O O . LYS A 1 557 ? 27.078 -28.359 -5.301 1 84.31 557 LYS A O 1
ATOM 4177 N N . ILE A 1 558 ? 25.906 -27.469 -3.697 1 87.69 558 ILE A N 1
ATOM 4178 C CA . ILE A 1 558 ? 26.109 -26.109 -4.16 1 87.69 558 ILE A CA 1
ATOM 4179 C C . ILE A 1 558 ? 27.609 -25.781 -4.152 1 87.69 558 ILE A C 1
ATOM 4181 O O . ILE A 1 558 ? 28.094 -25.062 -5.023 1 87.69 558 ILE A O 1
ATOM 4185 N N . ASP A 1 559 ? 28.281 -26.328 -3.182 1 85.12 559 ASP A N 1
ATOM 4186 C CA . ASP A 1 559 ? 29.719 -26.109 -3.055 1 85.12 559 ASP A CA 1
ATOM 4187 C C . ASP A 1 559 ? 30.469 -26.609 -4.289 1 85.12 559 ASP A C 1
ATOM 4189 O O . ASP A 1 559 ? 31.453 -26.016 -4.715 1 85.12 559 ASP A O 1
ATOM 4193 N N . ASP A 1 560 ? 30.016 -27.672 -4.762 1 85.12 560 ASP A N 1
ATOM 4194 C CA . ASP A 1 560 ? 30.641 -28.234 -5.957 1 85.12 560 ASP A CA 1
ATOM 4195 C C . ASP A 1 560 ? 30.453 -27.312 -7.16 1 85.12 560 ASP A C 1
ATOM 4197 O O . ASP A 1 560 ? 31.359 -27.156 -7.98 1 85.12 560 ASP A O 1
ATOM 4201 N N . VAL A 1 561 ? 29.328 -26.75 -7.199 1 86.62 561 VAL A N 1
ATOM 4202 C CA . VAL A 1 561 ? 29.031 -25.828 -8.297 1 86.62 561 VAL A CA 1
ATOM 4203 C C . VAL A 1 561 ? 29.875 -24.578 -8.164 1 86.62 561 VAL A C 1
ATOM 4205 O O . VAL A 1 561 ? 30.438 -24.078 -9.156 1 86.62 561 VAL A O 1
ATOM 4208 N N . PHE A 1 562 ? 29.969 -24.094 -6.98 1 84.94 562 PHE A N 1
ATOM 4209 C CA . PHE A 1 562 ? 30.828 -22.938 -6.727 1 84.94 562 PHE A CA 1
ATOM 4210 C C . PHE A 1 562 ? 32.281 -23.234 -7.133 1 84.94 562 PHE A C 1
ATOM 4212 O O . PHE A 1 562 ? 32.906 -22.422 -7.805 1 84.94 562 PHE A O 1
ATOM 4219 N N . ALA A 1 563 ? 32.688 -24.375 -6.719 1 82.38 563 ALA A N 1
ATOM 4220 C CA . ALA A 1 563 ? 34.062 -24.766 -7.008 1 82.38 563 ALA A CA 1
ATOM 4221 C C . ALA A 1 563 ? 34.312 -24.844 -8.516 1 82.38 563 ALA A C 1
ATOM 4223 O O . ALA A 1 563 ? 35.344 -24.422 -9.008 1 82.38 563 ALA A O 1
ATOM 4224 N N . GLU A 1 564 ? 33.438 -25.328 -9.133 1 81.81 564 GLU A N 1
ATOM 4225 C CA . GLU A 1 564 ? 33.562 -25.484 -10.578 1 81.81 564 GLU A CA 1
ATOM 4226 C C . GLU A 1 564 ? 33.562 -24.125 -11.273 1 81.81 564 GLU A C 1
ATOM 4228 O O . GLU A 1 564 ? 34.406 -23.891 -12.156 1 81.81 564 GLU A O 1
ATOM 4233 N N . ILE A 1 565 ? 32.719 -23.297 -10.891 1 82.5 565 ILE A N 1
ATOM 4234 C CA . ILE A 1 565 ? 32.594 -22 -11.547 1 82.5 565 ILE A CA 1
ATOM 4235 C C . ILE A 1 565 ? 33.812 -21.141 -11.234 1 82.5 565 ILE A C 1
ATOM 4237 O O . ILE A 1 565 ? 34.312 -20.438 -12.109 1 82.5 565 ILE A O 1
ATOM 4241 N N . ALA A 1 566 ? 34.156 -21.25 -9.992 1 78.38 566 ALA A N 1
ATOM 4242 C CA . ALA A 1 566 ? 35.25 -20.438 -9.531 1 78.38 566 ALA A CA 1
ATOM 4243 C C . ALA A 1 566 ? 36.594 -21.016 -9.984 1 78.38 566 ALA A C 1
ATOM 4245 O O . ALA A 1 566 ? 37.594 -20.312 -10.031 1 78.38 566 ALA A O 1
ATOM 4246 N N . GLY A 1 567 ? 36.688 -22.219 -10.312 1 75 567 GLY A N 1
ATOM 4247 C CA . GLY A 1 567 ? 37.906 -22.906 -10.68 1 75 567 GLY A CA 1
ATOM 4248 C C . GLY A 1 567 ? 38.719 -23.328 -9.484 1 75 567 GLY A C 1
ATOM 4249 O O . GLY A 1 567 ? 39.906 -23.641 -9.625 1 75 567 GLY A O 1
ATOM 4250 N N . SER A 1 568 ? 38.156 -23.141 -8.234 1 73.31 568 SER A N 1
ATOM 4251 C CA . SER A 1 568 ? 38.844 -23.516 -7.02 1 73.31 568 SER A CA 1
ATOM 4252 C C . SER A 1 568 ? 37.875 -23.969 -5.934 1 73.31 568 SER A C 1
ATOM 4254 O O . SER A 1 568 ? 36.875 -23.312 -5.691 1 73.31 568 SER A O 1
ATOM 4256 N N . SER A 1 569 ? 38.188 -25.094 -5.32 1 70.81 569 SER A N 1
ATOM 4257 C CA . SER A 1 569 ? 37.344 -25.641 -4.246 1 70.81 569 SER A CA 1
ATOM 4258 C C . SER A 1 569 ? 37.312 -24.703 -3.051 1 70.81 569 SER A C 1
ATOM 4260 O O . SER A 1 569 ? 36.281 -24.625 -2.35 1 70.81 569 SER A O 1
ATOM 4262 N N . ARG A 1 570 ? 38.375 -23.891 -2.766 1 64.31 570 ARG A N 1
ATOM 4263 C CA . ARG A 1 570 ? 38.5 -23.016 -1.599 1 64.31 570 ARG A CA 1
ATOM 4264 C C . ARG A 1 570 ? 37.594 -21.812 -1.74 1 64.31 570 ARG A C 1
ATOM 4266 O O . ARG A 1 570 ? 37.062 -21.297 -0.746 1 64.31 570 ARG A O 1
ATOM 4273 N N . ALA A 1 571 ? 37.219 -21.578 -2.941 1 67.25 571 ALA A N 1
ATOM 4274 C CA . ALA A 1 571 ? 36.438 -20.359 -3.209 1 67.25 571 ALA A CA 1
ATOM 4275 C C . ALA A 1 571 ? 34.969 -20.547 -2.861 1 67.25 571 ALA A C 1
ATOM 4277 O O . ALA A 1 571 ? 34.344 -19.656 -2.297 1 67.25 571 ALA A O 1
ATOM 4278 N N . GLY A 1 572 ? 34.531 -21.719 -3.115 1 66 572 GLY A N 1
ATOM 4279 C CA . GLY A 1 572 ? 33.156 -22.016 -2.832 1 66 572 GLY A CA 1
ATOM 4280 C C . GLY A 1 572 ? 32.844 -22.047 -1.348 1 66 572 GLY A C 1
ATOM 4281 O O . GLY A 1 572 ? 31.906 -21.391 -0.885 1 66 572 GLY A O 1
ATOM 4282 N N . ALA A 1 573 ? 33.656 -22.781 -0.655 1 71.69 573 ALA A N 1
ATOM 4283 C CA . ALA A 1 573 ? 33.5 -22.906 0.79 1 71.69 573 ALA A CA 1
ATOM 4284 C C . ALA A 1 573 ? 33.625 -21.547 1.48 1 71.69 573 ALA A C 1
ATOM 4286 O O . ALA A 1 573 ? 32.875 -21.234 2.41 1 71.69 573 ALA A O 1
ATOM 4287 N N . SER A 1 574 ? 34.5 -20.812 0.962 1 71.5 574 SER A N 1
ATOM 4288 C CA . SER A 1 574 ? 34.75 -19.5 1.544 1 71.5 574 SER A CA 1
ATOM 4289 C C . SER A 1 574 ? 33.594 -18.547 1.312 1 71.5 574 SER A C 1
ATOM 4291 O O . SER A 1 574 ? 33.188 -17.797 2.211 1 71.5 574 SER A O 1
ATOM 4293 N N . ALA A 1 575 ? 33.031 -18.688 0.208 1 74.19 575 ALA A N 1
ATOM 4294 C CA . ALA A 1 575 ? 31.922 -17.812 -0.135 1 74.19 575 ALA A CA 1
ATOM 4295 C C . ALA A 1 575 ? 30.703 -18.125 0.744 1 74.19 575 ALA A C 1
ATOM 4297 O O . ALA A 1 575 ? 30.047 -17.203 1.233 1 74.19 575 ALA A O 1
ATOM 4298 N N . ILE A 1 576 ? 30.438 -19.266 0.99 1 75.94 576 ILE A N 1
ATOM 4299 C CA . ILE A 1 576 ? 29.312 -19.703 1.807 1 75.94 576 ILE A CA 1
ATOM 4300 C C . ILE A 1 576 ? 29.547 -19.297 3.26 1 75.94 576 ILE A C 1
ATOM 4302 O O . ILE A 1 576 ? 28.625 -18.797 3.922 1 75.94 576 ILE A O 1
ATOM 4306 N N . ALA A 1 577 ? 30.719 -19.562 3.664 1 73.81 577 ALA A N 1
ATOM 4307 C CA . ALA A 1 577 ? 31.078 -19.203 5.035 1 73.81 577 ALA A CA 1
ATOM 4308 C C . ALA A 1 577 ? 30.938 -17.703 5.258 1 73.81 577 ALA A C 1
ATOM 4310 O O . ALA A 1 577 ? 30.453 -17.266 6.301 1 73.81 577 ALA A O 1
ATOM 4311 N N . GLN A 1 578 ? 31.328 -16.938 4.352 1 70.25 578 GLN A N 1
ATOM 4312 C CA . GLN A 1 578 ? 31.234 -15.492 4.453 1 70.25 578 GLN A CA 1
ATOM 4313 C C . GLN A 1 578 ? 29.781 -15.031 4.457 1 70.25 578 GLN A C 1
ATOM 4315 O O . GLN A 1 578 ? 29.406 -14.133 5.211 1 70.25 578 GLN A O 1
ATOM 4320 N N . ALA A 1 579 ? 29 -15.672 3.666 1 74.12 579 ALA A N 1
ATOM 4321 C CA . ALA A 1 579 ? 27.594 -15.328 3.58 1 74.12 579 ALA A CA 1
ATOM 4322 C C . ALA A 1 579 ? 26.844 -15.727 4.855 1 74.12 579 ALA A C 1
ATOM 4324 O O . ALA A 1 579 ? 25.922 -15.023 5.285 1 74.12 579 ALA A O 1
ATOM 4325 N N . ALA A 1 580 ? 27.234 -16.766 5.387 1 70.5 580 ALA A N 1
ATOM 4326 C CA . ALA A 1 580 ? 26.609 -17.234 6.621 1 70.5 580 ALA A CA 1
ATOM 4327 C C . ALA A 1 580 ? 26.891 -16.281 7.777 1 70.5 580 ALA A C 1
ATOM 4329 O O . ALA A 1 580 ? 26.109 -16.188 8.719 1 70.5 580 ALA A O 1
ATOM 4330 N N . ALA A 1 581 ? 28.047 -15.5 7.738 1 60.44 581 ALA A N 1
ATOM 4331 C CA . ALA A 1 581 ? 28.484 -14.594 8.797 1 60.44 581 ALA A CA 1
ATOM 4332 C C . ALA A 1 581 ? 27.812 -13.227 8.656 1 60.44 581 ALA A C 1
ATOM 4334 O O . ALA A 1 581 ? 27.828 -12.422 9.594 1 60.44 581 ALA A O 1
ATOM 4335 N N . SER A 1 582 ? 27.094 -12.859 7.617 1 61.41 582 SER A N 1
ATOM 4336 C CA . SER A 1 582 ? 26.5 -11.547 7.375 1 61.41 582 SER A CA 1
ATOM 4337 C C . SER A 1 582 ? 25.031 -11.508 7.812 1 61.41 582 SER A C 1
ATOM 4339 O O . SER A 1 582 ? 24.328 -12.508 7.691 1 61.41 582 SER A O 1
ATOM 4341 N N . MET B 1 1 ? -13.484 33.75 13.953 1 62.03 1 MET B N 1
ATOM 4342 C CA . MET B 1 1 ? -12.047 33.562 13.805 1 62.03 1 MET B CA 1
ATOM 4343 C C . MET B 1 1 ? -11.406 34.719 13.086 1 62.03 1 MET B C 1
ATOM 4345 O O . MET B 1 1 ? -11.992 35.312 12.164 1 62.03 1 MET B O 1
ATOM 4349 N N . CYS B 1 2 ? -10.32 35.438 13.852 1 82.88 2 CYS B N 1
ATOM 4350 C CA . CYS B 1 2 ? -10.008 36.844 13.727 1 82.88 2 CYS B CA 1
ATOM 4351 C C . CYS B 1 2 ? -8.508 37.094 13.617 1 82.88 2 CYS B C 1
ATOM 4353 O O . CYS B 1 2 ? -7.73 36.125 13.586 1 82.88 2 CYS B O 1
ATOM 4355 N N . ALA B 1 3 ? -8.172 38.156 13.156 1 93.69 3 ALA B N 1
ATOM 4356 C CA . ALA B 1 3 ? -6.828 38.688 13.312 1 93.69 3 ALA B CA 1
ATOM 4357 C C . ALA B 1 3 ? -6.738 39.594 14.555 1 93.69 3 ALA B C 1
ATOM 4359 O O . ALA B 1 3 ? -7.688 40.281 14.891 1 93.69 3 ALA B O 1
ATOM 4360 N N . ILE B 1 4 ? -5.684 39.438 15.312 1 97.38 4 ILE B N 1
ATOM 4361 C CA . ILE B 1 4 ? -5.449 40.344 16.422 1 97.38 4 ILE B CA 1
ATOM 4362 C C . ILE B 1 4 ? -4.098 41.031 16.25 1 97.38 4 ILE B C 1
ATOM 4364 O O . ILE B 1 4 ? -3.201 40.5 15.594 1 97.38 4 ILE B O 1
ATOM 4368 N N . ALA B 1 5 ? -3.992 42.219 16.734 1 97.19 5 ALA B N 1
ATOM 4369 C CA . ALA B 1 5 ? -2.764 43.031 16.719 1 97.19 5 ALA B CA 1
ATOM 4370 C C . ALA B 1 5 ? -2.711 43.969 17.906 1 97.19 5 ALA B C 1
ATOM 4372 O O . ALA B 1 5 ? -3.732 44.25 18.547 1 97.19 5 ALA B O 1
ATOM 4373 N N . GLY B 1 6 ? -1.54 44.438 18.188 1 97.19 6 GLY B N 1
ATOM 4374 C CA . GLY B 1 6 ? -1.373 45.406 19.266 1 97.19 6 GLY B CA 1
ATOM 4375 C C . GLY B 1 6 ? -0.025 46.094 19.25 1 97.19 6 GLY B C 1
ATOM 4376 O O . GLY B 1 6 ? 0.887 45.688 18.531 1 97.19 6 GLY B O 1
ATOM 4377 N N . LEU B 1 7 ? 0.001 47.219 19.938 1 96.5 7 LEU B N 1
ATOM 4378 C CA . LEU B 1 7 ? 1.203 48.062 20.016 1 96.5 7 LEU B CA 1
ATOM 4379 C C . LEU B 1 7 ? 1.324 48.719 21.391 1 96.5 7 LEU B C 1
ATOM 4381 O O . LEU B 1 7 ? 0.365 49.312 21.891 1 96.5 7 LEU B O 1
ATOM 4385 N N . VAL B 1 8 ? 2.426 48.469 22.047 1 96.69 8 VAL B N 1
ATOM 4386 C CA . VAL B 1 8 ? 2.834 49.219 23.234 1 96.69 8 VAL B CA 1
ATOM 4387 C C . VAL B 1 8 ? 3.908 50.25 22.859 1 96.69 8 VAL B C 1
ATOM 4389 O O . VAL B 1 8 ? 4.91 49.906 22.234 1 96.69 8 VAL B O 1
ATOM 4392 N N . SER B 1 9 ? 3.672 51.438 23.156 1 94.62 9 SER B N 1
ATOM 4393 C CA . SER B 1 9 ? 4.633 52.5 22.844 1 94.62 9 SER B CA 1
ATOM 4394 C C . SER B 1 9 ? 4.762 53.469 24 1 94.62 9 SER B C 1
ATOM 4396 O O . SER B 1 9 ? 3.764 54.031 24.453 1 94.62 9 SER B O 1
ATOM 4398 N N . LEU B 1 10 ? 5.961 53.75 24.438 1 92.62 10 LEU B N 1
ATOM 4399 C CA . LEU B 1 10 ? 6.18 54.688 25.562 1 92.62 10 LEU B CA 1
ATOM 4400 C C . LEU B 1 10 ? 6.574 56.062 25.062 1 92.62 10 LEU B C 1
ATOM 4402 O O . LEU B 1 10 ? 6.48 57.031 25.797 1 92.62 10 LEU B O 1
ATOM 4406 N N . ASP B 1 11 ? 7.008 56.188 23.906 1 87.81 11 ASP B N 1
ATOM 4407 C CA . ASP B 1 11 ? 7.535 57.438 23.375 1 87.81 11 ASP B CA 1
ATOM 4408 C C . ASP B 1 11 ? 6.457 58.219 22.609 1 87.81 11 ASP B C 1
ATOM 4410 O O . ASP B 1 11 ? 6.594 59.406 22.391 1 87.81 11 ASP B O 1
ATOM 4414 N N . ALA B 1 12 ? 5.461 57.562 22.062 1 87.88 12 ALA B N 1
ATOM 4415 C CA . ALA B 1 12 ? 4.355 58.156 21.328 1 87.88 12 ALA B CA 1
ATOM 4416 C C . ALA B 1 12 ? 3.062 57.375 21.547 1 87.88 12 ALA B C 1
ATOM 4418 O O . ALA B 1 12 ? 3.094 56.219 21.938 1 87.88 12 ALA B O 1
ATOM 4419 N N . PRO B 1 13 ? 2.074 58.125 21.344 1 90.69 13 PRO B N 1
ATOM 4420 C CA . PRO B 1 13 ? 0.82 57.375 21.438 1 90.69 13 PRO B CA 1
ATOM 4421 C C . PRO B 1 13 ? 0.772 56.188 20.5 1 90.69 13 PRO B C 1
ATOM 4423 O O . PRO B 1 13 ? 1.079 56.312 19.312 1 90.69 13 PRO B O 1
ATOM 4426 N N . PRO B 1 14 ? 0.406 55 21.062 1 92.38 14 PRO B N 1
ATOM 4427 C CA . PRO B 1 14 ? 0.348 53.844 20.203 1 92.38 14 PRO B CA 1
ATOM 4428 C C . PRO B 1 14 ? -0.771 53.906 19.156 1 92.38 14 PRO B C 1
ATOM 4430 O O . PRO B 1 14 ? -1.87 54.375 19.469 1 92.38 14 PRO B O 1
ATOM 4433 N N . HIS B 1 15 ? -0.507 53.531 17.953 1 92.94 15 HIS B N 1
ATOM 4434 C CA . HIS B 1 15 ? -1.471 53.469 16.859 1 92.94 15 HIS B CA 1
ATOM 4435 C C . HIS B 1 15 ? -1.402 52.125 16.141 1 92.94 15 HIS B C 1
ATOM 4437 O O . HIS B 1 15 ? -0.63 51.938 15.203 1 92.94 15 HIS B O 1
ATOM 4443 N N . VAL B 1 16 ? -2.371 51.281 16.484 1 94.62 16 VAL B N 1
ATOM 4444 C CA . VAL B 1 16 ? -2.303 49.875 16.047 1 94.62 16 VAL B CA 1
ATOM 4445 C C . VAL B 1 16 ? -2.963 49.75 14.672 1 94.62 16 VAL B C 1
ATOM 4447 O O . VAL B 1 16 ? -2.756 48.75 13.984 1 94.62 16 VAL B O 1
ATOM 4450 N N . ARG B 1 17 ? -3.615 50.719 14.133 1 93.88 17 ARG B N 1
ATOM 4451 C CA . ARG B 1 17 ? -4.473 50.625 12.953 1 93.88 17 ARG B CA 1
ATOM 4452 C C . ARG B 1 17 ? -3.682 50.188 11.734 1 93.88 17 ARG B C 1
ATOM 4454 O O . ARG B 1 17 ? -4.125 49.312 10.977 1 93.88 17 ARG B O 1
ATOM 4461 N N . PRO B 1 18 ? -2.482 50.75 11.539 1 92.88 18 PRO B N 1
ATOM 4462 C CA . PRO B 1 18 ? -1.721 50.281 10.367 1 92.88 18 PRO B CA 1
ATOM 4463 C C . PRO B 1 18 ? -1.388 48.812 10.414 1 92.88 18 PRO B C 1
ATOM 4465 O O . PRO B 1 18 ? -1.391 48.125 9.375 1 92.88 18 PRO B O 1
ATOM 4468 N N . ILE B 1 19 ? -1.098 48.281 11.555 1 94 19 ILE B N 1
ATOM 4469 C CA . ILE B 1 19 ? -0.793 46.844 11.719 1 94 19 ILE B CA 1
ATOM 4470 C C . ILE B 1 19 ? -2.051 46.031 11.477 1 94 19 ILE B C 1
ATOM 4472 O O . ILE B 1 19 ? -2.006 45.031 10.766 1 94 19 ILE B O 1
ATOM 4476 N N . LEU B 1 20 ? -3.107 46.5 12.008 1 93.75 20 LEU B N 1
ATOM 4477 C CA . LEU B 1 20 ? -4.383 45.781 11.883 1 93.75 20 LEU B CA 1
ATOM 4478 C C . LEU B 1 20 ? -4.867 45.781 10.438 1 93.75 20 LEU B C 1
ATOM 4480 O O . LEU B 1 20 ? -5.41 44.781 9.961 1 93.75 20 LEU B O 1
ATOM 4484 N N . ASP B 1 21 ? -4.707 46.875 9.734 1 92.69 21 ASP B N 1
ATOM 4485 C CA . ASP B 1 21 ? -5.133 47 8.344 1 92.69 21 ASP B CA 1
ATOM 4486 C C . ASP B 1 21 ? -4.387 46.031 7.453 1 92.69 21 ASP B C 1
ATOM 4488 O O . ASP B 1 21 ? -4.941 45.531 6.477 1 92.69 21 ASP B O 1
ATOM 4492 N N . ALA B 1 22 ? -3.158 45.688 7.812 1 91.5 22 ALA B N 1
ATOM 4493 C CA . ALA B 1 22 ? -2.326 44.781 7.027 1 91.5 22 ALA B CA 1
ATOM 4494 C C . ALA B 1 22 ? -2.869 43.375 7.074 1 91.5 22 ALA B C 1
ATOM 4496 O O . ALA B 1 22 ? -2.553 42.531 6.215 1 91.5 22 ALA B O 1
ATOM 4497 N N . ILE B 1 23 ? -3.686 43.062 8.078 1 93.81 23 ILE B N 1
ATOM 4498 C CA . ILE B 1 23 ? -4.188 41.719 8.203 1 93.81 23 ILE B CA 1
ATOM 4499 C C . ILE B 1 23 ? -5.715 41.719 8.266 1 93.81 23 ILE B C 1
ATOM 4501 O O . ILE B 1 23 ? -6.328 40.812 8.805 1 93.81 23 ILE B O 1
ATOM 4505 N N . ARG B 1 24 ? -6.309 42.75 7.738 1 92.19 24 ARG B N 1
ATOM 4506 C CA . ARG B 1 24 ? -7.758 42.906 7.75 1 92.19 24 ARG B CA 1
ATOM 4507 C C . ARG B 1 24 ? -8.453 41.812 6.957 1 92.19 24 ARG B C 1
ATOM 4509 O O . ARG B 1 24 ? -9.617 41.5 7.215 1 92.19 24 ARG B O 1
ATOM 4516 N N . HIS B 1 25 ? -7.758 41.188 6.039 1 90.25 25 HIS B N 1
ATOM 4517 C CA . HIS B 1 25 ? -8.32 40.125 5.207 1 90.25 25 HIS B CA 1
ATOM 4518 C C . HIS B 1 25 ? -8.781 38.938 6.051 1 90.25 25 HIS B C 1
ATOM 4520 O O . HIS B 1 25 ? -9.664 38.188 5.641 1 90.25 25 HIS B O 1
ATOM 4526 N N . ARG B 1 26 ? -8.211 38.781 7.254 1 92.69 26 ARG B N 1
ATOM 4527 C CA . ARG B 1 26 ? -8.531 37.656 8.133 1 92.69 26 ARG B CA 1
ATOM 4528 C C . ARG B 1 26 ? -9.906 37.844 8.75 1 92.69 26 ARG B C 1
ATOM 4530 O O . ARG B 1 26 ? -10.5 36.875 9.234 1 92.69 26 ARG B O 1
ATOM 4537 N N . GLY B 1 27 ? -10.383 39.031 8.875 1 90.94 27 GLY B N 1
ATOM 4538 C CA . GLY B 1 27 ? -11.68 39.344 9.461 1 90.94 27 GLY B CA 1
ATOM 4539 C C . GLY B 1 27 ? -12.383 40.469 8.773 1 90.94 27 GLY B C 1
ATOM 4540 O O . GLY B 1 27 ? -12.43 41.594 9.297 1 90.94 27 GLY B O 1
ATOM 4541 N N . PRO B 1 28 ? -13.008 40.156 7.75 1 84.25 28 PRO B N 1
ATOM 4542 C CA . PRO B 1 28 ? -13.562 41.219 6.93 1 84.25 28 PRO B CA 1
ATOM 4543 C C . PRO B 1 28 ? -14.859 41.781 7.504 1 84.25 28 PRO B C 1
ATOM 4545 O O . PRO B 1 28 ? -15.344 42.844 7.043 1 84.25 28 PRO B O 1
ATOM 4548 N N . ASP B 1 29 ? -15.32 41.281 8.578 1 85.69 29 ASP B N 1
ATOM 4549 C CA . ASP B 1 29 ? -16.656 41.625 9.039 1 85.69 29 ASP B CA 1
ATOM 4550 C C . ASP B 1 29 ? -16.625 42.812 10.016 1 85.69 29 ASP B C 1
ATOM 4552 O O . ASP B 1 29 ? -17.656 43.375 10.359 1 85.69 29 ASP B O 1
ATOM 4556 N N . GLY B 1 30 ? -15.398 43.062 10.531 1 85.69 30 GLY B N 1
ATOM 4557 C CA . GLY B 1 30 ? -15.344 44.188 11.469 1 85.69 30 GLY B CA 1
ATOM 4558 C C . GLY B 1 30 ? -13.953 44.438 12.008 1 85.69 30 GLY B C 1
ATOM 4559 O O . GLY B 1 30 ? -13.141 43.531 12.117 1 85.69 30 GLY B O 1
ATOM 4560 N N . LEU B 1 31 ? -13.773 45.781 12.25 1 91.38 31 LEU B N 1
ATOM 4561 C CA . LEU B 1 31 ? -12.523 46.219 12.875 1 91.38 31 LEU B CA 1
ATOM 4562 C C . LEU B 1 31 ? -12.789 46.969 14.172 1 91.38 31 LEU B C 1
ATOM 4564 O O . LEU B 1 31 ? -13.727 47.75 14.25 1 91.38 31 LEU B O 1
ATOM 4568 N N . GLY B 1 32 ? -12.008 46.625 15.172 1 93.5 32 GLY B N 1
ATOM 4569 C CA . GLY B 1 32 ? -12.102 47.344 16.438 1 93.5 32 GLY B CA 1
ATOM 4570 C C . GLY B 1 32 ? -10.766 47.5 17.141 1 93.5 32 GLY B C 1
ATOM 4571 O O . GLY B 1 32 ? -9.859 46.688 16.938 1 93.5 32 GLY B O 1
ATOM 4572 N N . THR B 1 33 ? -10.633 48.625 17.875 1 96.12 33 THR B N 1
ATOM 4573 C CA . THR B 1 33 ? -9.43 48.844 18.672 1 96.12 33 THR B CA 1
ATOM 4574 C C . THR B 1 33 ? -9.789 49.344 20.062 1 96.12 33 THR B C 1
ATOM 4576 O O . THR B 1 33 ? -10.922 49.781 20.297 1 96.12 33 THR B O 1
ATOM 4579 N N . HIS B 1 34 ? -8.945 49.156 20.938 1 96.06 34 HIS B N 1
ATOM 4580 C CA . HIS B 1 34 ? -9.055 49.688 22.297 1 96.06 34 HIS B CA 1
ATOM 4581 C C . HIS B 1 34 ? -7.699 50.125 22.812 1 96.06 34 HIS B C 1
ATOM 4583 O O . HIS B 1 34 ? -6.719 49.375 22.75 1 96.06 34 HIS B O 1
ATOM 4589 N N . ARG B 1 35 ? -7.695 51.344 23.281 1 95.62 35 ARG B N 1
ATOM 4590 C CA . ARG B 1 35 ? -6.453 51.906 23.797 1 95.62 35 ARG B CA 1
ATOM 4591 C C . ARG B 1 35 ? -6.523 52.125 25.312 1 95.62 35 ARG B C 1
ATOM 4593 O O . ARG B 1 35 ? -7.555 52.531 25.828 1 95.62 35 ARG B O 1
ATOM 4600 N N . ASP B 1 36 ? -5.508 51.781 25.953 1 93.25 36 ASP B N 1
ATOM 4601 C CA . ASP B 1 36 ? -5.289 52.094 27.375 1 93.25 36 ASP B CA 1
ATOM 4602 C C . ASP B 1 36 ? -3.863 52.562 27.609 1 93.25 36 ASP B C 1
ATOM 4604 O O . ASP B 1 36 ? -2.939 51.781 27.734 1 93.25 36 ASP B O 1
ATOM 4608 N N . GLY B 1 37 ? -3.75 53.938 27.766 1 91.75 37 GLY B N 1
ATOM 4609 C CA . GLY B 1 37 ? -2.432 54.5 27.984 1 91.75 37 GLY B CA 1
ATOM 4610 C C . GLY B 1 37 ? -1.462 54.219 26.859 1 91.75 37 GLY B C 1
ATOM 4611 O O . GLY B 1 37 ? -1.711 54.625 25.719 1 91.75 37 GLY B O 1
ATOM 4612 N N . ALA B 1 38 ? -0.445 53.469 27.219 1 95.44 38 ALA B N 1
ATOM 4613 C CA . ALA B 1 38 ? 0.67 53.25 26.297 1 95.44 38 ALA B CA 1
ATOM 4614 C C . ALA B 1 38 ? 0.401 52.062 25.375 1 95.44 38 ALA B C 1
ATOM 4616 O O . ALA B 1 38 ? 1.216 51.75 24.5 1 95.44 38 ALA B O 1
ATOM 4617 N N . CYS B 1 39 ? -0.785 51.469 25.5 1 96.88 39 CYS B N 1
ATOM 4618 C CA . CYS B 1 39 ? -1.041 50.25 24.734 1 96.88 39 CYS B CA 1
ATOM 4619 C C . CYS B 1 39 ? -2.363 50.375 23.984 1 96.88 39 CYS B C 1
ATOM 4621 O O . CYS B 1 39 ? -3.34 50.906 24.5 1 96.88 39 CYS B O 1
ATOM 4623 N N . GLU B 1 40 ? -2.346 49.969 22.766 1 97.5 40 GLU B N 1
ATOM 4624 C CA . GLU B 1 40 ? -3.549 49.812 21.953 1 97.5 40 GLU B CA 1
ATOM 4625 C C . GLU B 1 40 ? -3.621 48.406 21.328 1 97.5 40 GLU B C 1
ATOM 4627 O O . GLU B 1 40 ? -2.65 47.938 20.734 1 97.5 40 GLU B O 1
ATOM 4632 N N . ILE B 1 41 ? -4.738 47.688 21.562 1 97.69 41 ILE B N 1
ATOM 4633 C CA . ILE B 1 41 ? -4.957 46.406 20.938 1 97.69 41 ILE B CA 1
ATOM 4634 C C . ILE B 1 41 ? -6.105 46.5 19.938 1 97.69 41 ILE B C 1
ATOM 4636 O O . ILE B 1 41 ? -6.926 47.406 20.016 1 97.69 41 ILE B O 1
ATOM 4640 N N . GLY B 1 42 ? -6.066 45.625 18.984 1 96.69 42 GLY B N 1
ATOM 4641 C CA . GLY B 1 42 ? -7.105 45.594 17.969 1 96.69 42 GLY B CA 1
ATOM 4642 C C . GLY B 1 42 ? -7.434 44.219 17.484 1 96.69 42 GLY B C 1
ATOM 4643 O O . GLY B 1 42 ? -6.691 43.25 17.75 1 96.69 42 GLY B O 1
ATOM 4644 N N . ALA B 1 43 ? -8.633 44.125 16.844 1 95.56 43 ALA B N 1
ATOM 4645 C CA . ALA B 1 43 ? -9.094 42.844 16.281 1 95.56 43 ALA B CA 1
ATOM 4646 C C . ALA B 1 43 ? -9.859 43.094 14.984 1 95.56 43 ALA B C 1
ATOM 4648 O O . ALA B 1 43 ? -10.586 44.062 14.844 1 95.56 43 ALA B O 1
ATOM 4649 N N . ALA B 1 44 ? -9.531 42.25 14 1 92.81 44 ALA B N 1
ATOM 4650 C CA . ALA B 1 44 ? -10.367 42.094 12.812 1 92.81 44 ALA B CA 1
ATOM 4651 C C . ALA B 1 44 ? -11.242 40.844 12.906 1 92.81 44 ALA B C 1
ATOM 4653 O O . ALA B 1 44 ? -10.742 39.75 13.07 1 92.81 44 ALA B O 1
ATOM 4654 N N . ARG B 1 45 ? -12.477 41 12.727 1 88.19 45 ARG B N 1
ATOM 4655 C CA . ARG B 1 45 ? -13.406 39.969 13.102 1 88.19 45 ARG B CA 1
ATOM 4656 C C . ARG B 1 45 ? -13.969 39.25 11.867 1 88.19 45 ARG B C 1
ATOM 4658 O O . ARG B 1 45 ? -14.328 39.906 10.891 1 88.19 45 ARG B O 1
ATOM 4665 N N . LEU B 1 46 ? -13.93 37.938 11.875 1 85.12 46 LEU B N 1
ATOM 4666 C CA . LEU B 1 46 ? -14.742 37.062 11.039 1 85.12 46 LEU B CA 1
ATOM 4667 C C . LEU B 1 46 ? -15.938 36.531 11.82 1 85.12 46 LEU B C 1
ATOM 4669 O O . LEU B 1 46 ? -15.781 35.688 12.711 1 85.12 46 LEU B O 1
ATOM 4673 N N . ALA B 1 47 ? -17.078 36.938 11.516 1 77.69 47 ALA B N 1
ATOM 4674 C CA . ALA B 1 47 ? -18.25 36.688 12.344 1 77.69 47 ALA B CA 1
ATOM 4675 C C . ALA B 1 47 ? -18.797 35.281 12.102 1 77.69 47 ALA B C 1
ATOM 4677 O O . ALA B 1 47 ? -19.359 35 11.047 1 77.69 47 ALA B O 1
ATOM 4678 N N . ILE B 1 48 ? -18.531 34.5 13.07 1 77 48 ILE B N 1
ATOM 4679 C CA . ILE B 1 48 ? -18.984 33.094 12.969 1 77 48 ILE B CA 1
ATOM 4680 C C . ILE B 1 48 ? -20.047 32.812 14.016 1 77 48 ILE B C 1
ATOM 4682 O O . ILE B 1 48 ? -21.094 32.25 13.711 1 77 48 ILE B O 1
ATOM 4686 N N . VAL B 1 49 ? -19.812 33.219 15.195 1 72.69 49 VAL B N 1
ATOM 4687 C CA . VAL B 1 49 ? -20.75 33.031 16.297 1 72.69 49 VAL B CA 1
ATOM 4688 C C . VAL B 1 49 ? -21.234 34.406 16.797 1 72.69 49 VAL B C 1
ATOM 4690 O O . VAL B 1 49 ? -20.438 35.281 17.031 1 72.69 49 VAL B O 1
ATOM 4693 N N . ASP B 1 50 ? -22.484 34.594 16.953 1 74.06 50 ASP B N 1
ATOM 4694 C CA . ASP B 1 50 ? -23.141 35.812 17.422 1 74.06 50 ASP B CA 1
ATOM 4695 C C . ASP B 1 50 ? -22.656 37.031 16.625 1 74.06 50 ASP B C 1
ATOM 4697 O O . ASP B 1 50 ? -22.062 37.938 17.188 1 74.06 50 ASP B O 1
ATOM 4701 N N . PRO B 1 51 ? -22.969 37.156 15.5 1 74.81 51 PRO B N 1
ATOM 4702 C CA . PRO B 1 51 ? -22.453 38.219 14.602 1 74.81 51 PRO B CA 1
ATOM 4703 C C . PRO B 1 51 ? -22.875 39.625 15.016 1 74.81 51 PRO B C 1
ATOM 4705 O O . PRO B 1 51 ? -22.156 40.594 14.75 1 74.81 51 PRO B O 1
ATOM 4708 N N . GLU B 1 52 ? -23.828 39.719 15.75 1 69.31 52 GLU B N 1
ATOM 4709 C CA . GLU B 1 52 ? -24.375 41.031 16.062 1 69.31 52 GLU B CA 1
ATOM 4710 C C . GLU B 1 52 ? -23.703 41.625 17.297 1 69.31 52 GLU B C 1
ATOM 4712 O O . GLU B 1 52 ? -23.531 42.844 17.391 1 69.31 52 GLU B O 1
ATOM 4717 N N . ARG B 1 53 ? -23.375 40.844 18.234 1 74.44 53 ARG B N 1
ATOM 4718 C CA . ARG B 1 53 ? -22.953 41.375 19.531 1 74.44 53 ARG B CA 1
ATOM 4719 C C . ARG B 1 53 ? -21.531 40.938 19.859 1 74.44 53 ARG B C 1
ATOM 4721 O O . ARG B 1 53 ? -21.109 40.969 21.016 1 74.44 53 ARG B O 1
ATOM 4728 N N . GLY B 1 54 ? -20.766 40.594 18.875 1 74.94 54 GLY B N 1
ATOM 4729 C CA . GLY B 1 54 ? -19.453 40.031 19.172 1 74.94 54 GLY B CA 1
ATOM 4730 C C . GLY B 1 54 ? -18.312 40.938 18.797 1 74.94 54 GLY B C 1
ATOM 4731 O O . GLY B 1 54 ? -17.219 40.5 18.453 1 74.94 54 GLY B O 1
ATOM 4732 N N . ALA B 1 55 ? -18.531 42.188 18.906 1 83.19 55 ALA B N 1
ATOM 4733 C CA . ALA B 1 55 ? -17.5 43.156 18.547 1 83.19 55 ALA B CA 1
ATOM 4734 C C . ALA B 1 55 ? -16.281 43.031 19.453 1 83.19 55 ALA B C 1
ATOM 4736 O O . ALA B 1 55 ? -16.422 42.75 20.656 1 83.19 55 ALA B O 1
ATOM 4737 N N . GLN B 1 56 ? -15.141 43.062 18.859 1 90.12 56 GLN B N 1
ATOM 4738 C CA . GLN B 1 56 ? -13.875 43 19.594 1 90.12 56 GLN B CA 1
ATOM 4739 C C . GLN B 1 56 ? -13.039 44.25 19.391 1 90.12 56 GLN B C 1
ATOM 4741 O O . GLN B 1 56 ? -13.164 44.938 18.375 1 90.12 56 GLN B O 1
ATOM 4746 N N . PRO B 1 57 ? -12.07 44.594 20.266 1 94.94 57 PRO B N 1
ATOM 4747 C CA . PRO B 1 57 ? -11.812 43.969 21.562 1 94.94 57 PRO B CA 1
ATOM 4748 C C . PRO B 1 57 ? -12.984 44.125 22.547 1 94.94 57 PRO B C 1
ATOM 4750 O O . PRO B 1 57 ? -13.672 45.125 22.531 1 94.94 57 PRO B O 1
ATOM 4753 N N . MET B 1 58 ? -13.203 43.125 23.281 1 94.94 58 MET B N 1
ATOM 4754 C CA . MET B 1 58 ? -14.242 43.156 24.297 1 94.94 58 MET B CA 1
ATOM 4755 C C . MET B 1 58 ? -13.68 43.688 25.625 1 94.94 58 MET B C 1
ATOM 4757 O O . MET B 1 58 ? -12.578 43.312 26.016 1 94.94 58 MET B O 1
ATOM 4761 N N . ARG B 1 59 ? -14.445 44.531 26.25 1 95.12 59 ARG B N 1
ATOM 4762 C CA . ARG B 1 59 ? -13.945 45.156 27.469 1 95.12 59 ARG B CA 1
ATOM 4763 C C . ARG B 1 59 ? -14.938 45 28.609 1 95.12 59 ARG B C 1
ATOM 4765 O O . ARG B 1 59 ? -16.156 45.062 28.406 1 95.12 59 ARG B O 1
ATOM 4772 N N . ASP B 1 60 ? -14.375 44.75 29.75 1 95.19 60 ASP B N 1
ATOM 4773 C CA . ASP B 1 60 ? -15.164 44.812 30.984 1 95.19 60 ASP B CA 1
ATOM 4774 C C . ASP B 1 60 ? -15.148 46.25 31.578 1 95.19 60 ASP B C 1
ATOM 4776 O O . ASP B 1 60 ? -14.094 46.75 31.969 1 95.19 60 ASP B O 1
ATOM 4780 N N . PRO B 1 61 ? -16.312 46.844 31.734 1 91.44 61 PRO B N 1
ATOM 4781 C CA . PRO B 1 61 ? -16.328 48.219 32.188 1 91.44 61 PRO B CA 1
ATOM 4782 C C . PRO B 1 61 ? -15.891 48.375 33.625 1 91.44 61 PRO B C 1
ATOM 4784 O O . PRO B 1 61 ? -15.422 49.469 34.031 1 91.44 61 PRO B O 1
ATOM 4787 N N . LEU B 1 62 ? -16.031 47.438 34.406 1 92.12 62 LEU B N 1
ATOM 4788 C CA . LEU B 1 62 ? -15.688 47.531 35.812 1 92.12 62 LEU B CA 1
ATOM 4789 C C . LEU B 1 62 ? -14.18 47.438 36 1 92.12 62 LEU B C 1
ATOM 4791 O O . LEU B 1 62 ? -13.555 48.344 36.562 1 92.12 62 LEU B O 1
ATOM 4795 N N . SER B 1 63 ? -13.602 46.406 35.469 1 92.88 63 SER B N 1
ATOM 4796 C CA . SER B 1 63 ? -12.18 46.156 35.656 1 92.88 63 SER B CA 1
ATOM 4797 C C . SER B 1 63 ? -11.344 46.906 34.625 1 92.88 63 SER B C 1
ATOM 4799 O O . SER B 1 63 ? -10.133 47.062 34.781 1 92.88 63 SER B O 1
ATOM 4801 N N . GLN B 1 64 ? -11.945 47.25 33.562 1 93.88 64 GLN B N 1
ATOM 4802 C CA . GLN B 1 64 ? -11.312 47.938 32.438 1 93.88 64 GLN B CA 1
ATOM 4803 C C . GLN B 1 64 ? -10.422 46.969 31.641 1 93.88 64 GLN B C 1
ATOM 4805 O O . GLN B 1 64 ? -9.688 47.406 30.734 1 93.88 64 GLN B O 1
ATOM 4810 N N . THR B 1 65 ? -10.492 45.719 31.984 1 96.81 65 THR B N 1
ATOM 4811 C CA . THR B 1 65 ? -9.773 44.688 31.234 1 96.81 65 THR B CA 1
ATOM 4812 C C . THR B 1 65 ? -10.383 44.5 29.859 1 96.81 65 THR B C 1
ATOM 4814 O O . THR B 1 65 ? -11.609 44.469 29.719 1 96.81 65 THR B O 1
ATOM 4817 N N . ALA B 1 66 ? -9.523 44.438 28.812 1 97.56 66 ALA B N 1
ATOM 4818 C CA . ALA B 1 66 ? -9.977 44.219 27.438 1 97.56 66 ALA B CA 1
ATOM 4819 C C . ALA B 1 66 ? -9.328 43 26.844 1 97.56 66 ALA B C 1
ATOM 4821 O O . ALA B 1 66 ? -8.188 42.656 27.188 1 97.56 66 ALA B O 1
ATOM 4822 N N . VAL B 1 67 ? -10.094 42.312 25.969 1 97.25 67 VAL B N 1
ATOM 4823 C CA . VAL B 1 67 ? -9.578 41.094 25.359 1 97.25 67 VAL B CA 1
ATOM 4824 C C . VAL B 1 67 ? -9.758 41.156 23.844 1 97.25 67 VAL B C 1
ATOM 4826 O O . VAL B 1 67 ? -10.812 41.594 23.359 1 97.25 67 VAL B O 1
ATOM 4829 N N . ALA B 1 68 ? -8.695 40.906 23.094 1 96.88 68 ALA B N 1
ATOM 4830 C CA . ALA B 1 68 ? -8.758 40.531 21.688 1 96.88 68 ALA B CA 1
ATOM 4831 C C . ALA B 1 68 ? -8.484 39.062 21.484 1 96.88 68 ALA B C 1
ATOM 4833 O O . ALA B 1 68 ? -7.543 38.5 22.062 1 96.88 68 ALA B O 1
ATOM 4834 N N . PHE B 1 69 ? -9.328 38.438 20.688 1 95.19 69 PHE B N 1
ATOM 4835 C CA . PHE B 1 69 ? -9.344 36.969 20.625 1 95.19 69 PHE B CA 1
ATOM 4836 C C . PHE B 1 69 ? -9.438 36.5 19.172 1 95.19 69 PHE B C 1
ATOM 4838 O O . PHE B 1 69 ? -10.312 36.938 18.422 1 95.19 69 PHE B O 1
ATOM 4845 N N . ASN B 1 70 ? -8.391 35.688 18.703 1 95.44 70 ASN B N 1
ATOM 4846 C CA . ASN B 1 70 ? -8.422 34.938 17.438 1 95.44 70 ASN B CA 1
ATOM 4847 C C . ASN B 1 70 ? -8.531 33.438 17.672 1 95.44 70 ASN B C 1
ATOM 4849 O O . ASN B 1 70 ? -7.539 32.781 18.016 1 95.44 70 ASN B O 1
ATOM 4853 N N . GLY B 1 71 ? -9.719 32.906 17.469 1 94.62 71 GLY B N 1
ATOM 4854 C CA . GLY B 1 71 ? -9.859 31.469 17.688 1 94.62 71 GLY B CA 1
ATOM 4855 C C . GLY B 1 71 ? -11.289 31.047 17.953 1 94.62 71 GLY B C 1
ATOM 4856 O O . GLY B 1 71 ? -12.234 31.75 17.578 1 94.62 71 GLY B O 1
ATOM 4857 N N . GLU B 1 72 ? -11.477 29.859 18.406 1 94.44 72 GLU B N 1
ATOM 4858 C CA . GLU B 1 72 ? -12.742 29.234 18.781 1 94.44 72 GLU B CA 1
ATOM 4859 C C . GLU B 1 72 ? -12.578 28.359 20.031 1 94.44 72 GLU B C 1
ATOM 4861 O O . GLU B 1 72 ? -11.664 27.547 20.109 1 94.44 72 GLU B O 1
ATOM 4866 N N . ILE B 1 73 ? -13.445 28.703 20.953 1 95.62 73 ILE B N 1
ATOM 4867 C CA . ILE B 1 73 ? -13.445 27.891 22.172 1 95.62 73 ILE B CA 1
ATOM 4868 C C . ILE B 1 73 ? -14.555 26.844 22.094 1 95.62 73 ILE B C 1
ATOM 4870 O O . ILE B 1 73 ? -15.742 27.172 22.219 1 95.62 73 ILE B O 1
ATOM 4874 N N . TYR B 1 74 ? -14.141 25.609 22.016 1 94.38 74 TYR B N 1
ATOM 4875 C CA . TYR B 1 74 ? -15.078 24.547 21.719 1 94.38 74 TYR B CA 1
ATOM 4876 C C . TYR B 1 74 ? -15.867 24.141 22.953 1 94.38 74 TYR B C 1
ATOM 4878 O O . TYR B 1 74 ? -16.938 23.531 22.844 1 94.38 74 TYR B O 1
ATOM 4886 N N . ASN B 1 75 ? -15.414 24.453 24.141 1 94.5 75 ASN B N 1
ATOM 4887 C CA . ASN B 1 75 ? -16.156 24.188 25.375 1 94.5 75 ASN B CA 1
ATOM 4888 C C . ASN B 1 75 ? -16.734 25.453 25.969 1 94.5 75 ASN B C 1
ATOM 4890 O O . ASN B 1 75 ? -16.812 25.594 27.188 1 94.5 75 ASN B O 1
ATOM 4894 N N . ALA B 1 76 ? -17.047 26.391 25.141 1 94.94 76 ALA B N 1
ATOM 4895 C CA . ALA B 1 76 ? -17.516 27.703 25.562 1 94.94 76 ALA B CA 1
ATOM 4896 C C . ALA B 1 76 ? -18.812 27.578 26.375 1 94.94 76 ALA B C 1
ATOM 4898 O O . ALA B 1 76 ? -18.984 28.266 27.375 1 94.94 76 ALA B O 1
ATOM 4899 N N . ASP B 1 77 ? -19.734 26.734 25.906 1 93.81 77 ASP B N 1
ATOM 4900 C CA . ASP B 1 77 ? -21.016 26.594 26.594 1 93.81 77 ASP B CA 1
ATOM 4901 C C . ASP B 1 77 ? -20.844 26.078 28.016 1 93.81 77 ASP B C 1
ATOM 4903 O O . ASP B 1 77 ? -21.469 26.578 28.953 1 93.81 77 ASP B O 1
ATOM 4907 N N . GLU B 1 78 ? -20.062 25.125 28.047 1 95.25 78 GLU B N 1
ATOM 4908 C CA . GLU B 1 78 ? -19.766 24.578 29.375 1 95.25 78 GLU B CA 1
ATOM 4909 C C . GLU B 1 78 ? -19.125 25.625 30.281 1 95.25 78 GLU B C 1
ATOM 4911 O O . GLU B 1 78 ? -19.516 25.766 31.438 1 95.25 78 GLU B O 1
ATOM 4916 N N . LEU B 1 79 ? -18.156 26.328 29.797 1 97.06 79 LEU B N 1
ATOM 4917 C CA . LEU B 1 79 ? -17.453 27.344 30.562 1 97.06 79 LEU B CA 1
ATOM 4918 C C . LEU B 1 79 ? -18.391 28.469 30.953 1 97.06 79 LEU B C 1
ATOM 4920 O O . LEU B 1 79 ? -18.312 29 32.062 1 97.06 79 LEU B O 1
ATOM 4924 N N . ARG B 1 80 ? -19.25 28.859 30.062 1 97.19 80 ARG B N 1
ATOM 4925 C CA . ARG B 1 80 ? -20.234 29.891 30.344 1 97.19 80 ARG B CA 1
ATOM 4926 C C . ARG B 1 80 ? -21.094 29.516 31.547 1 97.19 80 ARG B C 1
ATOM 4928 O O . ARG B 1 80 ? -21.281 30.328 32.469 1 97.19 80 ARG B O 1
ATOM 4935 N N . ARG B 1 81 ? -21.594 28.281 31.531 1 97.19 81 ARG B N 1
ATOM 4936 C CA . ARG B 1 81 ? -22.391 27.812 32.656 1 97.19 81 ARG B CA 1
ATOM 4937 C C . ARG B 1 81 ? -21.609 27.859 33.938 1 97.19 81 ARG B C 1
ATOM 4939 O O . ARG B 1 81 ? -22.141 28.297 34.969 1 97.19 81 ARG B O 1
ATOM 4946 N N . MET B 1 82 ? -20.422 27.469 33.875 1 97.5 82 MET B N 1
ATOM 4947 C CA . MET B 1 82 ? -19.562 27.469 35.062 1 97.5 82 MET B CA 1
ATOM 4948 C C . MET B 1 82 ? -19.344 28.891 35.594 1 97.5 82 MET B C 1
ATOM 4950 O O . MET B 1 82 ? -19.406 29.125 36.781 1 97.5 82 MET B O 1
ATOM 4954 N N . LEU B 1 83 ? -19.078 29.812 34.719 1 97.94 83 LEU B N 1
ATOM 4955 C CA . LEU B 1 83 ? -18.781 31.188 35.062 1 97.94 83 LEU B CA 1
ATOM 4956 C C . LEU B 1 83 ? -20.016 31.906 35.594 1 97.94 83 LEU B C 1
ATOM 4958 O O . LEU B 1 83 ? -19.938 32.719 36.5 1 97.94 83 LEU B O 1
ATOM 4962 N N . ILE B 1 84 ? -21.188 31.594 35.031 1 97.44 84 ILE B N 1
ATOM 4963 C CA . ILE B 1 84 ? -22.453 32.156 35.531 1 97.44 84 ILE B CA 1
ATOM 4964 C C . ILE B 1 84 ? -22.688 31.688 36.969 1 97.44 84 ILE B C 1
ATOM 4966 O O . ILE B 1 84 ? -23.078 32.469 37.812 1 97.44 84 ILE B O 1
ATOM 4970 N N . ALA B 1 85 ? -22.438 30.453 37.156 1 97.69 85 ALA B N 1
ATOM 4971 C CA . ALA B 1 85 ? -22.594 29.891 38.5 1 97.69 85 ALA B CA 1
ATOM 4972 C C . ALA B 1 85 ? -21.656 30.578 39.469 1 97.69 85 ALA B C 1
ATOM 4974 O O . ALA B 1 85 ? -21.953 30.625 40.688 1 97.69 85 ALA B O 1
ATOM 4975 N N . ARG B 1 86 ? -20.672 31.141 39.031 1 97.25 86 ARG B N 1
ATOM 4976 C CA . ARG B 1 86 ? -19.703 31.812 39.906 1 97.25 86 ARG B CA 1
ATOM 4977 C C . ARG B 1 86 ? -20 33.312 40 1 97.25 86 ARG B C 1
ATOM 4979 O O . ARG B 1 86 ? -19.203 34.062 40.562 1 97.25 86 ARG B O 1
ATOM 4986 N N . GLY B 1 87 ? -21.062 33.781 39.375 1 96.62 87 GLY B N 1
ATOM 4987 C CA . GLY B 1 87 ? -21.531 35.156 39.562 1 96.62 87 GLY B CA 1
ATOM 4988 C C . GLY B 1 87 ? -21.266 36.062 38.375 1 96.62 87 GLY B C 1
ATOM 4989 O O . GLY B 1 87 ? -21.641 37.219 38.406 1 96.62 87 GLY B O 1
ATOM 4990 N N . HIS B 1 88 ? -20.609 35.562 37.312 1 96.56 88 HIS B N 1
ATOM 4991 C CA . HIS B 1 88 ? -20.375 36.375 36.156 1 96.56 88 HIS B CA 1
ATOM 4992 C C . HIS B 1 88 ? -21.656 36.562 35.344 1 96.56 88 HIS B C 1
ATOM 4994 O O . HIS B 1 88 ? -22.5 35.656 35.281 1 96.56 88 HIS B O 1
ATOM 5000 N N . ARG B 1 89 ? -21.812 37.719 34.75 1 95.12 89 ARG B N 1
ATOM 5001 C CA . ARG B 1 89 ? -22.922 38.031 33.844 1 95.12 89 ARG B CA 1
ATOM 5002 C C . ARG B 1 89 ? -22.453 38.156 32.406 1 95.12 89 ARG B C 1
ATOM 5004 O O . ARG B 1 89 ? -21.391 38.75 32.156 1 95.12 89 ARG B O 1
ATOM 5011 N N . PHE B 1 90 ? -23.203 37.562 31.5 1 94.56 90 PHE B N 1
ATOM 5012 C CA . PHE B 1 90 ? -22.859 37.594 30.078 1 94.56 90 PHE B CA 1
ATOM 5013 C C . PHE B 1 90 ? -23.812 38.469 29.297 1 94.56 90 PHE B C 1
ATOM 5015 O O . PHE B 1 90 ? -25.016 38.469 29.578 1 94.56 90 PHE B O 1
ATOM 5022 N N . ALA B 1 91 ? -23.297 39.219 28.391 1 91.19 91 ALA B N 1
ATOM 5023 C CA . ALA B 1 91 ? -24.094 40.094 27.531 1 91.19 91 ALA B CA 1
ATOM 5024 C C . ALA B 1 91 ? -24.25 39.5 26.141 1 91.19 91 ALA B C 1
ATOM 5026 O O . ALA B 1 91 ? -25.125 39.906 25.375 1 91.19 91 ALA B O 1
ATOM 5027 N N . THR B 1 92 ? -23.406 38.562 25.812 1 89.88 92 THR B N 1
ATOM 5028 C CA . THR B 1 92 ? -23.406 37.969 24.484 1 89.88 92 THR B CA 1
ATOM 5029 C C . THR B 1 92 ? -23.266 36.469 24.562 1 89.88 92 THR B C 1
ATOM 5031 O O . THR B 1 92 ? -23.156 35.906 25.656 1 89.88 92 THR B O 1
ATOM 5034 N N . ARG B 1 93 ? -23.359 35.781 23.406 1 87.06 93 ARG B N 1
ATOM 5035 C CA . ARG B 1 93 ? -23.125 34.344 23.312 1 87.06 93 ARG B CA 1
ATOM 5036 C C . ARG B 1 93 ? -21.781 34.031 22.656 1 87.06 93 ARG B C 1
ATOM 5038 O O . ARG B 1 93 ? -21.469 32.875 22.391 1 87.06 93 ARG B O 1
ATOM 5045 N N . CYS B 1 94 ? -21.047 35.094 22.516 1 89.25 94 CYS B N 1
ATOM 5046 C CA . CYS B 1 94 ? -19.75 34.938 21.844 1 89.25 94 CYS B CA 1
ATOM 5047 C C . CYS B 1 94 ? -18.719 34.344 22.781 1 89.25 94 CYS B C 1
ATOM 5049 O O . CYS B 1 94 ? -18.688 34.656 23.969 1 89.25 94 CYS B O 1
ATOM 5051 N N . ASP B 1 95 ? -17.875 33.531 22.25 1 91.31 95 ASP B N 1
ATOM 5052 C CA . ASP B 1 95 ? -16.859 32.875 23.078 1 91.31 95 ASP B CA 1
ATOM 5053 C C . ASP B 1 95 ? -15.789 33.875 23.5 1 91.31 95 ASP B C 1
ATOM 5055 O O . ASP B 1 95 ? -15.047 33.656 24.453 1 91.31 95 ASP B O 1
ATOM 5059 N N . THR B 1 96 ? -15.711 35 22.844 1 93.56 96 THR B N 1
ATOM 5060 C CA . THR B 1 96 ? -14.812 36.062 23.297 1 93.56 96 THR B CA 1
ATOM 5061 C C . THR B 1 96 ? -15.148 36.5 24.719 1 93.56 96 THR B C 1
ATOM 5063 O O . THR B 1 96 ? -14.258 36.781 25.516 1 93.56 96 THR B O 1
ATOM 5066 N N . GLU B 1 97 ? -16.469 36.562 24.969 1 95.44 97 GLU B N 1
ATOM 5067 C CA . GLU B 1 97 ? -16.875 36.969 26.312 1 95.44 97 GLU B CA 1
ATOM 5068 C C . GLU B 1 97 ? -16.516 35.906 27.344 1 95.44 97 GLU B C 1
ATOM 5070 O O . GLU B 1 97 ? -16.203 36.219 28.484 1 95.44 97 GLU B O 1
ATOM 5075 N N . VAL B 1 98 ? -16.562 34.688 26.891 1 96.38 98 VAL B N 1
ATOM 5076 C CA . VAL B 1 98 ? -16.125 33.594 27.75 1 96.38 98 VAL B CA 1
ATOM 5077 C C . VAL B 1 98 ? -14.648 33.75 28.094 1 96.38 98 VAL B C 1
ATOM 5079 O O . VAL B 1 98 ? -14.242 33.531 29.234 1 96.38 98 VAL B O 1
ATOM 5082 N N . VAL B 1 99 ? -13.844 34.125 27.141 1 97.38 99 VAL B N 1
ATOM 5083 C CA . VAL B 1 99 ? -12.414 34.344 27.344 1 97.38 99 VAL B CA 1
ATOM 5084 C C . VAL B 1 99 ? -12.219 35.5 28.328 1 97.38 99 VAL B C 1
ATOM 5086 O O . VAL B 1 99 ? -11.422 35.406 29.266 1 97.38 99 VAL B O 1
ATOM 5089 N N . LEU B 1 100 ? -12.969 36.594 28.094 1 97.56 100 LEU B N 1
ATOM 5090 C CA . LEU B 1 100 ? -12.859 37.781 28.953 1 97.56 100 LEU B CA 1
ATOM 5091 C C . LEU B 1 100 ? -13.242 37.438 30.391 1 97.56 100 LEU B C 1
ATOM 5093 O O . LEU B 1 100 ? -12.477 37.688 31.312 1 97.56 100 LEU B O 1
ATOM 5097 N N . ARG B 1 101 ? -14.438 36.875 30.562 1 98 101 ARG B N 1
ATOM 5098 C CA . ARG B 1 101 ? -14.922 36.531 31.891 1 98 101 ARG B CA 1
ATOM 5099 C C . ARG B 1 101 ? -14.039 35.438 32.531 1 98 101 ARG B C 1
ATOM 5101 O O . ARG B 1 101 ? -13.805 35.469 33.75 1 98 101 ARG B O 1
ATOM 5108 N N . GLY B 1 102 ? -13.617 34.531 31.734 1 98.25 102 GLY B N 1
ATOM 5109 C CA . GLY B 1 102 ? -12.695 33.5 32.25 1 98.25 102 GLY B CA 1
ATOM 5110 C C . GLY B 1 102 ? -11.398 34.094 32.75 1 98.25 102 GLY B C 1
ATOM 5111 O O . GLY B 1 102 ? -10.883 33.656 33.781 1 98.25 102 GLY B O 1
ATOM 5112 N N . PHE B 1 103 ? -10.852 35.062 31.984 1 98.06 103 PHE B N 1
ATOM 5113 C CA . PHE B 1 103 ? -9.617 35.688 32.438 1 98.06 103 PHE B CA 1
ATOM 5114 C C . PHE B 1 103 ? -9.836 36.438 33.75 1 98.06 103 PHE B C 1
ATOM 5116 O O . PHE B 1 103 ? -8.961 36.406 34.625 1 98.06 103 PHE B O 1
ATOM 5123 N N . LEU B 1 104 ? -10.945 37.094 33.875 1 97.75 104 LEU B N 1
ATOM 5124 C CA . LEU B 1 104 ? -11.258 37.781 35.125 1 97.75 104 LEU B CA 1
ATOM 5125 C C . LEU B 1 104 ? -11.359 36.812 36.281 1 97.75 104 LEU B C 1
ATOM 5127 O O . LEU B 1 104 ? -11.039 37.156 37.406 1 97.75 104 LEU B O 1
ATOM 5131 N N . GLU B 1 105 ? -11.828 35.594 36 1 97.62 105 GLU B N 1
ATOM 5132 C CA . GLU B 1 105 ? -12.039 34.562 37.031 1 97.62 105 GLU B CA 1
ATOM 5133 C C . GLU B 1 105 ? -10.734 33.875 37.375 1 97.62 105 GLU B C 1
ATOM 5135 O O . GLU B 1 105 ? -10.414 33.656 38.531 1 97.62 105 GLU B O 1
ATOM 5140 N N . TRP B 1 106 ? -9.938 33.469 36.312 1 96.88 106 TRP B N 1
ATOM 5141 C CA . TRP B 1 106 ? -8.844 32.531 36.531 1 96.88 106 TRP B CA 1
ATOM 5142 C C . TRP B 1 106 ? -7.492 33.188 36.281 1 96.88 106 TRP B C 1
ATOM 5144 O O . TRP B 1 106 ? -6.449 32.594 36.594 1 96.88 106 TRP B O 1
ATOM 5154 N N . GLY B 1 107 ? -7.453 34.375 35.75 1 96 107 GLY B N 1
ATOM 5155 C CA . GLY B 1 107 ? -6.199 35.031 35.438 1 96 107 GLY B CA 1
ATOM 5156 C C . GLY B 1 107 ? -5.344 34.281 34.438 1 96 107 GLY B C 1
ATOM 5157 O O . GLY B 1 107 ? -5.832 33.844 33.375 1 96 107 GLY B O 1
ATOM 5158 N N . LEU B 1 108 ? -4.09 34.125 34.812 1 95.88 108 LEU B N 1
ATOM 5159 C CA . LEU B 1 108 ? -3.119 33.5 33.938 1 95.88 108 LEU B CA 1
ATOM 5160 C C . LEU B 1 108 ? -3.355 32 33.844 1 95.88 108 LEU B C 1
ATOM 5162 O O . LEU B 1 108 ? -2.793 31.344 32.969 1 95.88 108 LEU B O 1
ATOM 5166 N N . ASP B 1 109 ? -4.309 31.422 34.531 1 95.31 109 ASP B N 1
ATOM 5167 C CA . ASP B 1 109 ? -4.656 30 34.469 1 95.31 109 ASP B CA 1
ATOM 5168 C C . ASP B 1 109 ? -5.773 29.75 33.469 1 95.31 109 ASP B C 1
ATOM 5170 O O . ASP B 1 109 ? -6.16 28.609 33.25 1 95.31 109 ASP B O 1
ATOM 5174 N N . LEU B 1 110 ? -6.234 30.797 32.812 1 96.31 110 LEU B N 1
ATOM 5175 C CA . LEU B 1 110 ? -7.328 30.703 31.859 1 96.31 110 LEU B CA 1
ATOM 5176 C C . LEU B 1 110 ? -7.086 29.562 30.859 1 96.31 110 LEU B C 1
ATOM 5178 O O . LEU B 1 110 ? -7.98 28.75 30.609 1 96.31 110 LEU B O 1
ATOM 5182 N N . PRO B 1 111 ? -5.84 29.422 30.328 1 95.5 111 PRO B N 1
ATOM 5183 C CA . PRO B 1 111 ? -5.645 28.438 29.266 1 95.5 111 PRO B CA 1
ATOM 5184 C C . PRO B 1 111 ? -5.871 27 29.734 1 95.5 111 PRO B C 1
ATOM 5186 O O . PRO B 1 111 ? -6.207 26.141 28.922 1 95.5 111 PRO B O 1
ATOM 5189 N N . THR B 1 112 ? -5.781 26.688 30.922 1 92.69 112 THR B N 1
ATOM 5190 C CA . THR B 1 112 ? -5.953 25.328 31.438 1 92.69 112 THR B CA 1
ATOM 5191 C C . THR B 1 112 ? -7.422 24.922 31.391 1 92.69 112 THR B C 1
ATOM 5193 O O . THR B 1 112 ? -7.742 23.734 31.516 1 92.69 112 THR B O 1
ATOM 5196 N N . HIS B 1 113 ? -8.297 25.906 31.172 1 94.56 113 HIS B N 1
ATOM 5197 C CA . HIS B 1 113 ? -9.727 25.625 31.141 1 94.56 113 HIS B CA 1
ATOM 5198 C C . HIS B 1 113 ? -10.25 25.609 29.703 1 94.56 113 HIS B C 1
ATOM 5200 O O . HIS B 1 113 ? -11.359 25.125 29.453 1 94.56 113 HIS B O 1
ATOM 5206 N N . LEU B 1 114 ? -9.461 26.109 28.812 1 95.44 114 LEU B N 1
ATOM 5207 C CA . LEU B 1 114 ? -9.945 26.312 27.453 1 95.44 114 LEU B CA 1
ATOM 5208 C C . LEU B 1 114 ? -9.695 25.078 26.594 1 95.44 114 LEU B C 1
ATOM 5210 O O . LEU B 1 114 ? -8.648 24.438 26.703 1 95.44 114 LEU B O 1
ATOM 5214 N N . SER B 1 115 ? -10.711 24.656 25.844 1 94.12 115 SER B N 1
ATOM 5215 C CA . SER B 1 115 ? -10.562 23.719 24.734 1 94.12 115 SER B CA 1
ATOM 5216 C C . SER B 1 115 ? -10.844 24.406 23.391 1 94.12 115 SER B C 1
ATOM 5218 O O . SER B 1 115 ? -11.93 24.938 23.188 1 94.12 115 SER B O 1
ATOM 5220 N N . GLY B 1 116 ? -9.82 24.453 22.625 1 94.88 116 GLY B N 1
ATOM 5221 C CA . GLY B 1 116 ? -10.031 25.094 21.344 1 94.88 116 GLY B CA 1
ATOM 5222 C C . GLY B 1 116 ? -8.742 25.609 20.719 1 94.88 116 GLY B C 1
ATOM 5223 O O . GLY B 1 116 ? -7.652 25.172 21.094 1 94.88 116 GLY B O 1
ATOM 5224 N N . MET B 1 117 ? -8.844 26.312 19.703 1 96.25 117 MET B N 1
ATOM 5225 C CA . MET B 1 117 ? -7.746 27.031 19.047 1 96.25 117 MET B CA 1
ATOM 5226 C C . MET B 1 117 ? -7.812 28.531 19.344 1 96.25 117 MET B C 1
ATOM 5228 O O . MET B 1 117 ? -8.898 29.109 19.359 1 96.25 117 MET B O 1
ATOM 5232 N N . TYR B 1 118 ? -6.543 29.125 19.719 1 96.81 118 TYR B N 1
ATOM 5233 C CA . TYR B 1 118 ? -6.699 30.516 20.109 1 96.81 118 TYR B CA 1
ATOM 5234 C C . TYR B 1 118 ? -5.352 31.234 20.141 1 96.81 118 TYR B C 1
ATOM 5236 O O . TYR B 1 118 ? -4.32 30.609 20.406 1 96.81 118 TYR B O 1
ATOM 5244 N N . ALA B 1 119 ? -5.328 32.406 19.844 1 98 119 ALA B N 1
ATOM 5245 C CA . ALA B 1 119 ? -4.414 33.5 20.203 1 98 119 ALA B CA 1
ATOM 5246 C C . ALA B 1 119 ? -5.152 34.625 20.906 1 98 119 ALA B C 1
ATOM 5248 O O . ALA B 1 119 ? -6.113 35.188 20.375 1 98 119 ALA B O 1
ATOM 5249 N N . ILE B 1 120 ? -4.762 34.938 22.141 1 98.12 120 ILE B N 1
ATOM 5250 C CA . ILE B 1 120 ? -5.496 35.875 22.984 1 98.12 120 ILE B CA 1
ATOM 5251 C C . ILE B 1 120 ? -4.57 37.031 23.422 1 98.12 120 ILE B C 1
ATOM 5253 O O . ILE B 1 120 ? -3.412 36.781 23.766 1 98.12 120 ILE B O 1
ATOM 5257 N N . ALA B 1 121 ? -5.039 38.188 23.328 1 98.44 121 ALA B N 1
ATOM 5258 C CA . ALA B 1 121 ? -4.402 39.344 23.938 1 98.44 121 ALA B CA 1
ATOM 5259 C C . ALA B 1 121 ? -5.273 39.938 25.047 1 98.44 121 ALA B C 1
ATOM 5261 O O . ALA B 1 121 ? -6.426 40.312 24.797 1 98.44 121 ALA B O 1
ATOM 5262 N N . VAL B 1 122 ? -4.777 40.031 26.203 1 98.44 122 VAL B N 1
ATOM 5263 C CA . VAL B 1 122 ? -5.473 40.625 27.344 1 98.44 122 VAL B CA 1
ATOM 5264 C C . VAL B 1 122 ? -4.77 41.906 27.75 1 98.44 122 VAL B C 1
ATOM 5266 O O . VAL B 1 122 ? -3.58 41.906 28.078 1 98.44 122 VAL B O 1
ATOM 5269 N N . LEU B 1 123 ? -5.496 42.938 27.672 1 98.25 123 LEU B N 1
ATOM 5270 C CA . LEU B 1 123 ? -4.973 44.25 28.062 1 98.25 123 LEU B CA 1
ATOM 5271 C C . LEU B 1 123 ? -5.531 44.688 29.406 1 98.25 123 LEU B C 1
ATOM 5273 O O . LEU B 1 123 ? -6.742 44.875 29.547 1 98.25 123 LEU B O 1
ATOM 5277 N N . GLU B 1 124 ? -4.719 44.781 30.391 1 96.5 124 GLU B N 1
ATOM 5278 C CA . GLU B 1 124 ? -5.008 45.344 31.688 1 96.5 124 GLU B CA 1
ATOM 5279 C C . GLU B 1 124 ? -4.285 46.688 31.891 1 96.5 124 GLU B C 1
ATOM 5281 O O . GLU B 1 124 ? -3.539 47.125 31 1 96.5 124 GLU B O 1
ATOM 5286 N N . ARG B 1 125 ? -4.637 47.375 33.031 1 93.19 125 ARG B N 1
ATOM 5287 C CA . ARG B 1 125 ? -3.926 48.594 33.312 1 93.19 125 ARG B CA 1
ATOM 5288 C C . ARG B 1 125 ? -2.436 48.344 33.5 1 93.19 125 ARG B C 1
ATOM 5290 O O . ARG B 1 125 ? -2.031 47.719 34.469 1 93.19 125 ARG B O 1
ATOM 5297 N N . GLY B 1 126 ? -1.646 48.75 32.5 1 92.81 126 GLY B N 1
ATOM 5298 C CA . GLY B 1 126 ? -0.197 48.688 32.594 1 92.81 126 GLY B CA 1
ATOM 5299 C C . GLY B 1 126 ? 0.381 47.344 32.219 1 92.81 126 GLY B C 1
ATOM 5300 O O . GLY B 1 126 ? 1.571 47.094 32.406 1 92.81 126 GLY B O 1
ATOM 5301 N N . ARG B 1 127 ? -0.447 46.531 31.688 1 96.19 127 ARG B N 1
ATOM 5302 C CA . ARG B 1 127 ? 0.058 45.188 31.391 1 96.19 127 ARG B CA 1
ATOM 5303 C C . ARG B 1 127 ? -0.671 44.594 30.188 1 96.19 127 ARG B C 1
ATOM 5305 O O . ARG B 1 127 ? -1.891 44.75 30.062 1 96.19 127 ARG B O 1
ATOM 5312 N N . LEU B 1 128 ? 0.081 43.938 29.328 1 98.12 128 LEU B N 1
ATOM 5313 C CA . LEU B 1 128 ? -0.428 43.156 28.219 1 98.12 128 LEU B CA 1
ATOM 5314 C C . LEU B 1 128 ? -0.021 41.688 28.344 1 98.12 128 LEU B C 1
ATOM 5316 O O . LEU B 1 128 ? 1.145 41.406 28.609 1 98.12 128 LEU B O 1
ATOM 5320 N N . THR B 1 129 ? -0.999 40.781 28.234 1 98.5 129 THR B N 1
ATOM 5321 C CA . THR B 1 129 ? -0.722 39.344 28.25 1 98.5 129 THR B CA 1
ATOM 5322 C C . THR B 1 129 ? -1.152 38.719 26.938 1 98.5 129 THR B C 1
ATOM 5324 O O . THR B 1 129 ? -2.295 38.875 26.5 1 98.5 129 THR B O 1
ATOM 5327 N N . LEU B 1 130 ? -0.225 38.031 26.281 1 98.62 130 LEU B N 1
ATOM 5328 C CA . LEU B 1 130 ? -0.502 37.219 25.094 1 98.62 130 LEU B CA 1
ATOM 5329 C C . LEU B 1 130 ? -0.535 35.75 25.438 1 98.62 130 LEU B C 1
ATOM 5331 O O . LEU B 1 130 ? 0.328 35.25 26.156 1 98.62 130 LEU B O 1
ATOM 5335 N N . ILE B 1 131 ? -1.582 35 24.938 1 98.12 131 ILE B N 1
ATOM 5336 C CA . ILE B 1 131 ? -1.757 33.562 25.203 1 98.12 131 ILE B CA 1
ATOM 5337 C C . ILE B 1 131 ? -2.006 32.812 23.906 1 98.12 131 ILE B C 1
ATOM 5339 O O . ILE B 1 131 ? -2.836 33.25 23.094 1 98.12 131 ILE B O 1
ATOM 5343 N N . ARG B 1 132 ? -1.306 31.75 23.688 1 97.44 132 ARG B N 1
ATOM 5344 C CA . ARG B 1 132 ? -1.48 30.953 22.469 1 97.44 132 ARG B CA 1
ATOM 5345 C C . ARG B 1 132 ? -1.887 29.516 22.812 1 97.44 132 ARG B C 1
ATOM 5347 O O . ARG B 1 132 ? -1.479 28.984 23.844 1 97.44 132 ARG B O 1
ATOM 5354 N N . ASP B 1 133 ? -2.717 28.875 21.969 1 96.19 133 ASP B N 1
ATOM 5355 C CA . ASP B 1 133 ? -3.229 27.516 22.203 1 96.19 133 ASP B CA 1
ATOM 5356 C C . ASP B 1 133 ? -2.094 26.5 22.234 1 96.19 133 ASP B C 1
ATOM 5358 O O . ASP B 1 133 ? -0.988 26.781 21.766 1 96.19 133 ASP B O 1
ATOM 5362 N N . PRO B 1 134 ? -2.312 25.312 22.703 1 94.25 134 PRO B N 1
ATOM 5363 C CA . PRO B 1 134 ? -1.261 24.344 23.047 1 94.25 134 PRO B CA 1
ATOM 5364 C C . PRO B 1 134 ? -0.537 23.797 21.812 1 94.25 134 PRO B C 1
ATOM 5366 O O . PRO B 1 134 ? 0.631 23.422 21.906 1 94.25 134 PRO B O 1
ATOM 5369 N N . LEU B 1 135 ? -1.216 23.781 20.703 1 95.25 135 LEU B N 1
ATOM 5370 C CA . LEU B 1 135 ? -0.586 23.156 19.547 1 95.25 135 LEU B CA 1
ATOM 5371 C C . LEU B 1 135 ? -0.295 24.172 18.453 1 95.25 135 LEU B C 1
ATOM 5373 O O . LEU B 1 135 ? 0.158 23.812 17.359 1 95.25 135 LEU B O 1
ATOM 5377 N N . GLY B 1 136 ? -0.559 25.422 18.75 1 96.12 136 GLY B N 1
ATOM 5378 C CA . GLY B 1 136 ? -0.22 26.5 17.844 1 96.12 136 GLY B CA 1
ATOM 5379 C C . GLY B 1 136 ? -1.11 26.531 16.609 1 96.12 136 GLY B C 1
ATOM 5380 O O . GLY B 1 136 ? -0.636 26.781 15.5 1 96.12 136 GLY B O 1
ATOM 5381 N N . ILE B 1 137 ? -2.371 26.188 16.797 1 97.19 137 ILE B N 1
ATOM 5382 C CA . ILE B 1 137 ? -3.305 26.203 15.672 1 97.19 137 ILE B CA 1
ATOM 5383 C C . ILE B 1 137 ? -3.467 27.641 15.164 1 97.19 137 ILE B C 1
ATOM 5385 O O . ILE B 1 137 ? -3.477 27.875 13.953 1 97.19 137 ILE B O 1
ATOM 5389 N N . LYS B 1 138 ? -3.541 28.562 16.047 1 97.69 138 LYS B N 1
ATOM 5390 C CA . LYS B 1 138 ? -3.615 29.969 15.641 1 97.69 138 LYS B CA 1
ATOM 5391 C C . LYS B 1 138 ? -2.268 30.656 15.82 1 97.69 138 LYS B C 1
ATOM 5393 O O . LYS B 1 138 ? -1.675 30.609 16.891 1 97.69 138 LYS B O 1
ATOM 5398 N N . PRO B 1 139 ? -1.814 31.312 14.828 1 97.31 139 PRO B N 1
ATOM 5399 C CA . PRO B 1 139 ? -0.5 31.953 14.898 1 97.31 139 PRO B CA 1
ATOM 5400 C C . PRO B 1 139 ? -0.517 33.25 15.711 1 97.31 139 PRO B C 1
ATOM 5402 O O . PRO B 1 139 ? -1.553 33.906 15.805 1 97.31 139 PRO B O 1
ATOM 5405 N N . LEU B 1 140 ? 0.569 33.625 16.312 1 98.19 140 LEU B N 1
ATOM 5406 C CA . LEU B 1 140 ? 0.809 34.875 17.031 1 98.19 140 LEU B CA 1
ATOM 5407 C C . LEU B 1 140 ? 2.281 35.25 16.969 1 98.19 140 LEU B C 1
ATOM 5409 O O . LEU B 1 140 ? 3.146 34.531 17.453 1 98.19 140 LEU B O 1
ATOM 5413 N N . ARG B 1 141 ? 2.535 36.375 16.312 1 97.88 141 ARG B N 1
ATOM 5414 C CA . ARG B 1 141 ? 3.887 36.906 16.109 1 97.88 141 ARG B CA 1
ATOM 5415 C C . ARG B 1 141 ? 4.102 38.188 16.922 1 97.88 141 ARG B C 1
ATOM 5417 O O . ARG B 1 141 ? 3.145 38.906 17.219 1 97.88 141 ARG B O 1
ATOM 5424 N N . TYR B 1 142 ? 5.316 38.438 17.297 1 97.5 142 TYR B N 1
ATOM 5425 C CA . TYR B 1 142 ? 5.594 39.656 18.031 1 97.5 142 TYR B CA 1
ATOM 5426 C C . TYR B 1 142 ? 7.008 40.156 17.75 1 97.5 142 TYR B C 1
ATOM 5428 O O . TYR B 1 142 ? 7.832 39.438 17.203 1 97.5 142 TYR B O 1
ATOM 5436 N N . ALA B 1 143 ? 7.207 41.406 18.078 1 96.12 143 ALA B N 1
ATOM 5437 C CA . ALA B 1 143 ? 8.492 42.062 17.875 1 96.12 143 ALA B CA 1
ATOM 5438 C C . ALA B 1 143 ? 8.68 43.219 18.859 1 96.12 143 ALA B C 1
ATOM 5440 O O . ALA B 1 143 ? 7.707 43.781 19.344 1 96.12 143 ALA B O 1
ATOM 5441 N N . GLN B 1 144 ? 9.906 43.438 19.188 1 94 144 GLN B N 1
ATOM 5442 C CA . GLN B 1 144 ? 10.281 44.562 20.047 1 94 144 GLN B CA 1
ATOM 5443 C C . GLN B 1 144 ? 11.305 45.469 19.359 1 94 144 GLN B C 1
ATOM 5445 O O . GLN B 1 144 ? 12.234 44.969 18.719 1 94 144 GLN B O 1
ATOM 5450 N N . ARG B 1 145 ? 11.117 46.688 19.406 1 89.38 145 ARG B N 1
ATOM 5451 C CA . ARG B 1 145 ? 12.031 47.719 18.875 1 89.38 145 ARG B CA 1
ATOM 5452 C C . ARG B 1 145 ? 12.102 48.906 19.797 1 89.38 145 ARG B C 1
ATOM 5454 O O . ARG B 1 145 ? 11.164 49.719 19.859 1 89.38 145 ARG B O 1
ATOM 5461 N N . GLY B 1 146 ? 13.273 49.094 20.391 1 87.12 146 GLY B N 1
ATOM 5462 C CA . GLY B 1 146 ? 13.375 50.188 21.328 1 87.12 146 GLY B CA 1
ATOM 5463 C C . GLY B 1 146 ? 12.367 50.125 22.453 1 87.12 146 GLY B C 1
ATOM 5464 O O . GLY B 1 146 ? 12.266 49.125 23.141 1 87.12 146 GLY B O 1
ATOM 5465 N N . ALA B 1 147 ? 11.602 51.188 22.562 1 90.25 147 ALA B N 1
ATOM 5466 C CA . ALA B 1 147 ? 10.609 51.25 23.641 1 90.25 147 ALA B CA 1
ATOM 5467 C C . ALA B 1 147 ? 9.219 50.906 23.141 1 90.25 147 ALA B C 1
ATOM 5469 O O . ALA B 1 147 ? 8.219 51.406 23.641 1 90.25 147 ALA B O 1
ATOM 5470 N N . GLN B 1 148 ? 9.234 50.125 22.094 1 93.94 148 GLN B N 1
ATOM 5471 C CA . GLN B 1 148 ? 7.961 49.688 21.531 1 93.94 148 GLN B CA 1
ATOM 5472 C C . GLN B 1 148 ? 7.891 48.156 21.422 1 93.94 148 GLN B C 1
ATOM 5474 O O . GLN B 1 148 ? 8.914 47.5 21.266 1 93.94 148 GLN B O 1
ATOM 5479 N N . PHE B 1 149 ? 6.719 47.656 21.641 1 96.38 149 PHE B N 1
ATOM 5480 C CA . PHE B 1 149 ? 6.383 46.219 21.469 1 96.38 149 PHE B CA 1
ATOM 5481 C C . PHE B 1 149 ? 5.133 46.062 20.625 1 96.38 149 PHE B C 1
ATOM 5483 O O . PHE B 1 149 ? 4.133 46.75 20.844 1 96.38 149 PHE B O 1
ATOM 5490 N N . ALA B 1 150 ? 5.219 45.25 19.594 1 97.12 150 ALA B N 1
ATOM 5491 C CA . ALA B 1 150 ? 4.059 45 18.734 1 97.12 150 ALA B CA 1
ATOM 5492 C C . ALA B 1 150 ? 3.799 43.531 18.578 1 97.12 150 ALA B C 1
ATOM 5494 O O . ALA B 1 150 ? 4.719 42.719 18.672 1 97.12 150 ALA B O 1
ATOM 5495 N N . PHE B 1 151 ? 2.576 43.125 18.391 1 97.62 151 PHE B N 1
ATOM 5496 C CA . PHE B 1 151 ? 2.209 41.781 18.062 1 97.62 151 PHE B CA 1
ATOM 5497 C C . PHE B 1 151 ? 1.128 41.75 16.984 1 97.62 151 PHE B C 1
ATOM 5499 O O . PHE B 1 151 ? 0.419 42.75 16.781 1 97.62 151 PHE B O 1
ATOM 5506 N N . ALA B 1 152 ? 1.065 40.656 16.234 1 97.62 152 ALA B N 1
ATOM 5507 C CA . ALA B 1 152 ? 0.047 40.469 15.203 1 97.62 152 ALA B CA 1
ATOM 5508 C C . ALA B 1 152 ? -0.139 39 14.891 1 97.62 152 ALA B C 1
ATOM 5510 O O . ALA B 1 152 ? 0.743 38.188 15.172 1 97.62 152 ALA B O 1
ATOM 5511 N N . SER B 1 153 ? -1.261 38.656 14.312 1 97.5 153 SER B N 1
ATOM 5512 C CA . SER B 1 153 ? -1.557 37.281 13.906 1 97.5 153 SER B CA 1
ATOM 5513 C C . SER B 1 153 ? -0.643 36.812 12.766 1 97.5 153 SER B C 1
ATOM 5515 O O . SER B 1 153 ? -0.404 35.625 12.586 1 97.5 153 SER B O 1
ATOM 5517 N N . GLU B 1 154 ? -0.146 37.719 11.961 1 96.62 154 GLU B N 1
ATOM 5518 C CA . GLU B 1 154 ? 0.769 37.438 10.859 1 96.62 154 GLU B CA 1
ATOM 5519 C C . GLU B 1 154 ? 2.016 38.312 10.93 1 96.62 154 GLU B C 1
ATOM 5521 O O . GLU B 1 154 ? 1.933 39.5 11.289 1 96.62 154 GLU B O 1
ATOM 5526 N N . ALA B 1 155 ? 3.127 37.719 10.578 1 96.19 155 ALA B N 1
ATOM 5527 C CA . ALA B 1 155 ? 4.406 38.438 10.688 1 96.19 155 ALA B CA 1
ATOM 5528 C C . ALA B 1 155 ? 4.465 39.625 9.727 1 96.19 155 ALA B C 1
ATOM 5530 O O . ALA B 1 155 ? 5.047 40.656 10.055 1 96.19 155 ALA B O 1
ATOM 5531 N N . LYS B 1 156 ? 3.891 39.469 8.57 1 93.25 156 LYS B N 1
ATOM 5532 C CA . LYS B 1 156 ? 4.004 40.5 7.551 1 93.25 156 LYS B CA 1
ATOM 5533 C C . LYS B 1 156 ? 3.385 41.812 8.016 1 93.25 156 LYS B C 1
ATOM 5535 O O . LYS B 1 156 ? 3.77 42.875 7.555 1 93.25 156 LYS B O 1
ATOM 5540 N N . ALA B 1 157 ? 2.453 41.75 8.945 1 94.19 157 ALA B N 1
ATOM 5541 C CA . ALA B 1 157 ? 1.819 42.938 9.484 1 94.19 157 ALA B CA 1
ATOM 5542 C C . ALA B 1 157 ? 2.812 43.75 10.297 1 94.19 157 ALA B C 1
ATOM 5544 O O . ALA B 1 157 ? 2.598 44.969 10.516 1 94.19 157 ALA B O 1
ATOM 5545 N N . LEU B 1 158 ? 3.875 43.156 10.719 1 95.56 158 LEU B N 1
ATOM 5546 C CA . LEU B 1 158 ? 4.848 43.812 11.586 1 95.56 158 LEU B CA 1
ATOM 5547 C C . LEU B 1 158 ? 6.035 44.312 10.773 1 95.56 158 LEU B C 1
ATOM 5549 O O . LEU B 1 158 ? 6.891 45.031 11.305 1 95.56 158 LEU B O 1
ATOM 5553 N N . LEU B 1 159 ? 6.129 44 9.539 1 90.75 159 LEU B N 1
ATOM 5554 C CA . LEU B 1 159 ? 7.289 44.312 8.719 1 90.75 159 LEU B CA 1
ATOM 5555 C C . LEU B 1 159 ? 7.438 45.844 8.578 1 90.75 159 LEU B C 1
ATOM 5557 O O . LEU B 1 159 ? 8.555 46.344 8.578 1 90.75 159 LEU B O 1
ATOM 5561 N N . ARG B 1 160 ? 6.391 46.531 8.453 1 78.25 160 ARG B N 1
ATOM 5562 C CA . ARG B 1 160 ? 6.457 47.969 8.211 1 78.25 160 ARG B CA 1
ATOM 5563 C C . ARG B 1 160 ? 6.859 48.719 9.477 1 78.25 160 ARG B C 1
ATOM 5565 O O . ARG B 1 160 ? 7.324 49.875 9.398 1 78.25 160 ARG B O 1
ATOM 5572 N N . TRP B 1 161 ? 6.602 48.031 10.484 1 79.56 161 TRP B N 1
ATOM 5573 C CA . TRP B 1 161 ? 6.957 48.625 11.773 1 79.56 161 TRP B CA 1
ATOM 5574 C C . TRP B 1 161 ? 8.469 48.656 11.953 1 79.56 161 TRP B C 1
ATOM 5576 O O . TRP B 1 161 ? 8.992 49.5 12.703 1 79.56 161 TRP B O 1
ATOM 5586 N N . PHE B 1 162 ? 9.352 47.688 11.391 1 70 162 PHE B N 1
ATOM 5587 C CA . PHE B 1 162 ? 10.781 47.5 11.586 1 70 162 PHE B CA 1
ATOM 5588 C C . PHE B 1 162 ? 11.586 48.25 10.531 1 70 162 PHE B C 1
ATOM 5590 O O . PHE B 1 162 ? 12.805 48.406 10.664 1 70 162 PHE B O 1
ATOM 5597 N N . GLY B 1 163 ? 11.07 49.062 9.664 1 71.62 163 GLY B N 1
ATOM 5598 C CA . GLY B 1 163 ? 11.836 49.469 8.5 1 71.62 163 GLY B CA 1
ATOM 5599 C C . GLY B 1 163 ? 11.938 48.406 7.426 1 71.62 163 GLY B C 1
ATOM 5600 O O . GLY B 1 163 ? 11.047 47.562 7.289 1 71.62 163 GLY B O 1
ATOM 5601 N N . PRO B 1 164 ? 13.18 48.438 6.707 1 81.81 164 PRO B N 1
ATOM 5602 C CA . PRO B 1 164 ? 13.344 47.438 5.652 1 81.81 164 PRO B CA 1
ATOM 5603 C C . PRO B 1 164 ? 13.492 46.031 6.203 1 81.81 164 PRO B C 1
ATOM 5605 O O . PRO B 1 164 ? 14.375 45.75 7.023 1 81.81 164 PRO B O 1
ATOM 5608 N N . PRO B 1 165 ? 12.688 45.156 5.707 1 91.06 165 PRO B N 1
ATOM 5609 C CA . PRO B 1 165 ? 12.734 43.781 6.227 1 91.06 165 PRO B CA 1
ATOM 5610 C C . PRO B 1 165 ? 14.039 43.062 5.875 1 91.06 165 PRO B C 1
ATOM 5612 O O . PRO B 1 165 ? 14.609 43.281 4.809 1 91.06 165 PRO B O 1
ATOM 5615 N N . ARG B 1 166 ? 14.555 42.25 6.793 1 93.62 166 ARG B N 1
ATOM 5616 C CA . ARG B 1 166 ? 15.734 41.438 6.59 1 93.62 166 ARG B CA 1
ATOM 5617 C C . ARG B 1 166 ? 15.422 39.969 6.816 1 93.62 166 ARG B C 1
ATOM 5619 O O . ARG B 1 166 ? 14.562 39.625 7.633 1 93.62 166 ARG B O 1
ATOM 5626 N N . LEU B 1 167 ? 16.172 39.156 6.07 1 95.62 167 LEU B N 1
ATOM 5627 C CA . LEU B 1 167 ? 16 37.719 6.184 1 95.62 167 LEU B CA 1
ATOM 5628 C C . LEU B 1 167 ? 16.641 37.188 7.473 1 95.62 167 LEU B C 1
ATOM 5630 O O . LEU B 1 167 ? 17.734 37.594 7.844 1 95.62 167 LEU B O 1
ATOM 5634 N N . ASP B 1 168 ? 15.945 36.375 8.188 1 97.31 168 ASP B N 1
ATOM 5635 C CA . ASP B 1 168 ? 16.531 35.625 9.281 1 97.31 168 ASP B CA 1
ATOM 5636 C C . ASP B 1 168 ? 17.266 34.375 8.75 1 97.31 168 ASP B C 1
ATOM 5638 O O . ASP B 1 168 ? 16.641 33.375 8.422 1 97.31 168 ASP B O 1
ATOM 5642 N N . GLU B 1 169 ? 18.547 34.406 8.773 1 97 169 GLU B N 1
ATOM 5643 C CA . GLU B 1 169 ? 19.344 33.375 8.18 1 97 169 GLU B CA 1
ATOM 5644 C C . GLU B 1 169 ? 19.234 32.062 8.977 1 97 169 GLU B C 1
ATOM 5646 O O . GLU B 1 169 ? 19.391 30.969 8.43 1 97 169 GLU B O 1
ATOM 5651 N N . THR B 1 170 ? 18.969 32.188 10.266 1 97.81 170 THR B N 1
ATOM 5652 C CA . THR B 1 170 ? 18.781 31 11.086 1 97.81 170 THR B CA 1
ATOM 5653 C C . THR B 1 170 ? 17.516 30.25 10.672 1 97.81 170 THR B C 1
ATOM 5655 O O . THR B 1 170 ? 17.516 29.031 10.562 1 97.81 170 THR B O 1
ATOM 5658 N N . ALA B 1 171 ? 16.5 31.016 10.445 1 97.88 171 ALA B N 1
ATOM 5659 C CA . ALA B 1 171 ? 15.25 30.406 9.984 1 97.88 171 ALA B CA 1
ATOM 5660 C C . ALA B 1 171 ? 15.445 29.719 8.641 1 97.88 171 ALA B C 1
ATOM 5662 O O . ALA B 1 171 ? 14.914 28.625 8.406 1 97.88 171 ALA B O 1
ATOM 5663 N N . LEU B 1 172 ? 16.172 30.328 7.746 1 97.75 172 LEU B N 1
ATOM 5664 C CA . LEU B 1 172 ? 16.453 29.734 6.445 1 97.75 172 LEU B CA 1
ATOM 5665 C C . LEU B 1 172 ? 17.281 28.453 6.605 1 97.75 172 LEU B C 1
ATOM 5667 O O . LEU B 1 172 ? 17.031 27.469 5.926 1 97.75 172 LEU B O 1
ATOM 5671 N N . ALA B 1 173 ? 18.281 28.516 7.484 1 98.12 173 ALA B N 1
ATOM 5672 C CA . ALA B 1 173 ? 19.109 27.344 7.754 1 98.12 173 ALA B CA 1
ATOM 5673 C C . ALA B 1 173 ? 18.281 26.172 8.25 1 98.12 173 ALA B C 1
ATOM 5675 O O . ALA B 1 173 ? 18.438 25.047 7.793 1 98.12 173 ALA B O 1
ATOM 5676 N N . ASP B 1 174 ? 17.375 26.438 9.211 1 98.44 174 ASP B N 1
ATOM 5677 C CA . ASP B 1 174 ? 16.469 25.422 9.727 1 98.44 174 ASP B CA 1
ATOM 5678 C C . ASP B 1 174 ? 15.625 24.828 8.602 1 98.44 174 ASP B C 1
ATOM 5680 O O . ASP B 1 174 ? 15.477 23.609 8.508 1 98.44 174 ASP B O 1
ATOM 5684 N N . PHE B 1 175 ? 15.156 25.719 7.781 1 97.5 175 PHE B N 1
ATOM 5685 C CA . PHE B 1 175 ? 14.281 25.328 6.68 1 97.5 175 PHE B CA 1
ATOM 5686 C C . PHE B 1 175 ? 15.008 24.391 5.719 1 97.5 175 PHE B C 1
ATOM 5688 O O . PHE B 1 175 ? 14.438 23.391 5.27 1 97.5 175 PHE B O 1
ATOM 5695 N N . ILE B 1 176 ? 16.203 24.703 5.434 1 97.12 176 ILE B N 1
ATOM 5696 C CA . ILE B 1 176 ? 17 23.875 4.531 1 97.12 176 ILE B CA 1
ATOM 5697 C C . ILE B 1 176 ? 17.344 22.547 5.207 1 97.12 176 ILE B C 1
ATOM 5699 O O . ILE B 1 176 ? 17.25 21.484 4.586 1 97.12 176 ILE B O 1
ATOM 5703 N N . ALA B 1 177 ? 17.594 22.578 6.441 1 97.62 177 ALA B N 1
ATOM 5704 C CA . ALA B 1 177 ? 18.125 21.422 7.168 1 97.62 177 ALA B CA 1
ATOM 5705 C C . ALA B 1 177 ? 17 20.422 7.488 1 97.62 177 ALA B C 1
ATOM 5707 O O . ALA B 1 177 ? 17.203 19.219 7.391 1 97.62 177 ALA B O 1
ATOM 5708 N N . ILE B 1 178 ? 15.859 20.953 7.898 1 97.38 178 ILE B N 1
ATOM 5709 C CA . ILE B 1 178 ? 14.867 20 8.398 1 97.38 178 ILE B CA 1
ATOM 5710 C C . ILE B 1 178 ? 13.508 20.297 7.766 1 97.38 178 ILE B C 1
ATOM 5712 O O . ILE B 1 178 ? 12.531 19.609 8.047 1 97.38 178 ILE B O 1
ATOM 5716 N N . GLY B 1 179 ? 13.367 21.375 7.051 1 95.5 179 GLY B N 1
ATOM 5717 C CA . GLY B 1 179 ? 12.172 21.578 6.246 1 95.5 179 GLY B CA 1
ATOM 5718 C C . GLY B 1 179 ? 11.273 22.672 6.789 1 95.5 179 GLY B C 1
ATOM 5719 O O . GLY B 1 179 ? 10.266 23.016 6.168 1 95.5 179 GLY B O 1
ATOM 5720 N N . TYR B 1 180 ? 11.539 23.266 8.008 1 96.56 180 TYR B N 1
ATOM 5721 C CA . TYR B 1 180 ? 10.742 24.312 8.625 1 96.56 180 TYR B CA 1
ATOM 5722 C C . TYR B 1 180 ? 11.555 25.078 9.672 1 96.56 180 TYR B C 1
ATOM 5724 O O . TYR B 1 180 ? 12.523 24.547 10.219 1 96.56 180 TYR B O 1
ATOM 5732 N N . PRO B 1 181 ? 11.211 26.406 9.883 1 97.44 181 PRO B N 1
ATOM 5733 C CA . PRO B 1 181 ? 11.852 27.109 10.992 1 97.44 181 PRO B CA 1
ATOM 5734 C C . PRO B 1 181 ? 11.5 26.516 12.352 1 97.44 181 PRO B C 1
ATOM 5736 O O . PRO B 1 181 ? 10.492 25.812 12.484 1 97.44 181 PRO B O 1
ATOM 5739 N N . THR B 1 182 ? 12.328 26.812 13.383 1 97.5 182 THR B N 1
ATOM 5740 C CA . THR B 1 182 ? 12.078 26.219 14.695 1 97.5 182 THR B CA 1
ATOM 5741 C C . THR B 1 182 ? 12.055 27.297 15.773 1 97.5 182 THR B C 1
ATOM 5743 O O . THR B 1 182 ? 12.508 28.422 15.547 1 97.5 182 THR B O 1
ATOM 5746 N N . GLY B 1 183 ? 11.422 26.953 16.875 1 95.31 183 GLY B N 1
ATOM 5747 C CA . GLY B 1 183 ? 11.383 27.859 18.016 1 95.31 183 GLY B CA 1
ATOM 5748 C C . GLY B 1 183 ? 10.656 29.156 17.703 1 95.31 183 GLY B C 1
ATOM 5749 O O . GLY B 1 183 ? 9.523 29.141 17.203 1 95.31 183 GLY B O 1
ATOM 5750 N N . ARG B 1 184 ? 11.336 30.25 18.016 1 96 184 ARG B N 1
ATOM 5751 C CA . ARG B 1 184 ? 10.656 31.531 17.891 1 96 184 ARG B CA 1
ATOM 5752 C C . ARG B 1 184 ? 10.984 32.188 16.562 1 96 184 ARG B C 1
ATOM 5754 O O . ARG B 1 184 ? 10.43 33.25 16.234 1 96 184 ARG B O 1
ATOM 5761 N N . HIS B 1 185 ? 11.781 31.516 15.758 1 96.69 185 HIS B N 1
ATOM 5762 C CA . HIS B 1 185 ? 12.273 32.156 14.539 1 96.69 185 HIS B CA 1
ATOM 5763 C C . HIS B 1 185 ? 11.195 32.219 13.469 1 96.69 185 HIS B C 1
ATOM 5765 O O . HIS B 1 185 ? 10.43 31.266 13.305 1 96.69 185 HIS B O 1
ATOM 5771 N N . THR B 1 186 ? 11.078 33.375 12.859 1 97.12 186 THR B N 1
ATOM 5772 C CA . THR B 1 186 ? 10.391 33.5 11.578 1 97.12 186 THR B CA 1
ATOM 5773 C C . THR B 1 186 ? 11.383 33.812 10.461 1 97.12 186 THR B C 1
ATOM 5775 O O . THR B 1 186 ? 12.586 33.938 10.711 1 97.12 186 THR B O 1
ATOM 5778 N N . PHE B 1 187 ? 10.906 33.844 9.227 1 97.25 187 PHE B N 1
ATOM 5779 C CA . PHE B 1 187 ? 11.82 34.156 8.133 1 97.25 187 PHE B CA 1
ATOM 5780 C C . PHE B 1 187 ? 12.234 35.625 8.148 1 97.25 187 PHE B C 1
ATOM 5782 O O . PHE B 1 187 ? 13.109 36.031 7.379 1 97.25 187 PHE B O 1
ATOM 5789 N N . PHE B 1 188 ? 11.664 36.438 9.039 1 96.94 188 PHE B N 1
ATOM 5790 C CA . PHE B 1 188 ? 11.93 37.875 9.133 1 96.94 188 PHE B CA 1
ATOM 5791 C C . PHE B 1 188 ? 12.719 38.188 10.391 1 96.94 188 PHE B C 1
ATOM 5793 O O . PHE B 1 188 ? 12.227 38 11.508 1 96.94 188 PHE B O 1
ATOM 5800 N N . ALA B 1 189 ? 13.906 38.75 10.172 1 95.12 189 ALA B N 1
ATOM 5801 C CA . ALA B 1 189 ? 14.766 39.094 11.305 1 95.12 189 ALA B CA 1
ATOM 5802 C C . ALA B 1 189 ? 14.078 40.062 12.242 1 95.12 189 ALA B C 1
ATOM 5804 O O . ALA B 1 189 ? 13.523 41.062 11.789 1 95.12 189 ALA B O 1
ATOM 5805 N N . GLY B 1 190 ? 14.016 39.688 13.484 1 94.31 190 GLY B N 1
ATOM 5806 C CA . GLY B 1 190 ? 13.461 40.594 14.477 1 94.31 190 GLY B CA 1
ATOM 5807 C C . GLY B 1 190 ? 12.023 40.281 14.828 1 94.31 190 GLY B C 1
ATOM 5808 O O . GLY B 1 190 ? 11.469 40.844 15.773 1 94.31 190 GLY B O 1
ATOM 5809 N N . ILE B 1 191 ? 11.375 39.469 14.102 1 96.75 191 ILE B N 1
ATOM 5810 C CA . ILE B 1 191 ? 10 39.062 14.391 1 96.75 191 ILE B CA 1
ATOM 5811 C C . ILE B 1 191 ? 9.984 37.656 14.93 1 96.75 191 ILE B C 1
ATOM 5813 O O . ILE B 1 191 ? 10.539 36.719 14.305 1 96.75 191 ILE B O 1
ATOM 5817 N N . SER B 1 192 ? 9.359 37.438 16.047 1 97.38 192 SER B N 1
ATOM 5818 C CA . SER B 1 192 ? 9.328 36.125 16.703 1 97.38 192 SER B CA 1
ATOM 5819 C C . SER B 1 192 ? 7.914 35.562 16.75 1 97.38 192 SER B C 1
ATOM 5821 O O . SER B 1 192 ? 6.938 36.312 16.609 1 97.38 192 SER B O 1
ATOM 5823 N N . THR B 1 193 ? 7.84 34.25 16.828 1 97.69 193 THR B N 1
ATOM 5824 C CA . THR B 1 193 ? 6.57 33.594 17.078 1 97.69 193 THR B CA 1
ATOM 5825 C C . THR B 1 193 ? 6.422 33.25 18.562 1 97.69 193 THR B C 1
ATOM 5827 O O . THR B 1 193 ? 7.391 32.875 19.219 1 97.69 193 THR B O 1
ATOM 5830 N N . LEU B 1 194 ? 5.242 33.5 19.125 1 97.69 194 LEU B N 1
ATOM 5831 C CA . LEU B 1 194 ? 4.957 32.938 20.438 1 97.69 194 LEU B CA 1
ATOM 5832 C C . LEU B 1 194 ? 4.785 31.438 20.359 1 97.69 194 LEU B C 1
ATOM 5834 O O . LEU B 1 194 ? 3.916 30.953 19.625 1 97.69 194 LEU B O 1
ATOM 5838 N N . PRO B 1 195 ? 5.613 30.672 21.047 1 96.12 195 PRO B N 1
ATOM 5839 C CA . PRO B 1 195 ? 5.52 29.219 20.922 1 96.12 195 PRO B CA 1
ATOM 5840 C C . PRO B 1 195 ? 4.16 28.672 21.359 1 96.12 195 PRO B C 1
ATOM 5842 O O . PRO B 1 195 ? 3.494 29.281 22.203 1 96.12 195 PRO B O 1
ATOM 5845 N N . PRO B 1 196 ? 3.773 27.547 20.766 1 95.88 196 PRO B N 1
ATOM 5846 C CA . PRO B 1 196 ? 2.531 26.906 21.203 1 95.88 196 PRO B CA 1
ATOM 5847 C C . PRO B 1 196 ? 2.51 26.625 22.703 1 95.88 196 PRO B C 1
ATOM 5849 O O . PRO B 1 196 ? 3.531 26.234 23.281 1 95.88 196 PRO B O 1
ATOM 5852 N N . GLY B 1 197 ? 1.33 26.891 23.312 1 94.94 197 GLY B N 1
ATOM 5853 C CA . GLY B 1 197 ? 1.179 26.562 24.734 1 94.94 197 GLY B CA 1
ATOM 5854 C C . GLY B 1 197 ? 1.928 27.516 25.641 1 94.94 197 GLY B C 1
ATOM 5855 O O . GLY B 1 197 ? 2.354 27.141 26.734 1 94.94 197 GLY B O 1
ATOM 5856 N N . HIS B 1 198 ? 2.18 28.672 25.188 1 96.38 198 HIS B N 1
ATOM 5857 C CA . HIS B 1 198 ? 2.926 29.641 25.984 1 96.38 198 HIS B CA 1
ATOM 5858 C C . HIS B 1 198 ? 2.135 30.938 26.156 1 96.38 198 HIS B C 1
ATOM 5860 O O . HIS B 1 198 ? 1.177 31.188 25.422 1 96.38 198 HIS B O 1
ATOM 5866 N N . LEU B 1 199 ? 2.465 31.719 27.141 1 97.31 199 LEU B N 1
ATOM 5867 C CA . LEU B 1 199 ? 1.988 33.094 27.328 1 97.31 199 LEU B CA 1
ATOM 5868 C C . LEU B 1 199 ? 3.158 34.062 27.422 1 97.31 199 LEU B C 1
ATOM 5870 O O . LEU B 1 199 ? 4.281 33.656 27.734 1 97.31 199 LEU B O 1
ATOM 5874 N N . LEU B 1 200 ? 3.008 35.25 27.078 1 97.88 200 LEU B N 1
ATOM 5875 C CA . LEU B 1 200 ? 3.973 36.344 27.125 1 97.88 200 LEU B CA 1
ATOM 5876 C C . LEU B 1 200 ? 3.355 37.594 27.766 1 97.88 200 LEU B C 1
ATOM 5878 O O . LEU B 1 200 ? 2.238 37.969 27.422 1 97.88 200 LEU B O 1
ATOM 5882 N N . THR B 1 201 ? 4.066 38.188 28.781 1 97.69 201 THR B N 1
ATOM 5883 C CA . THR B 1 201 ? 3.572 39.375 29.438 1 97.69 201 THR B CA 1
ATOM 5884 C C . THR B 1 201 ? 4.469 40.562 29.125 1 97.69 201 THR B C 1
ATOM 5886 O O . THR B 1 201 ? 5.691 40.438 29.094 1 97.69 201 THR B O 1
ATOM 5889 N N . VAL B 1 202 ? 3.887 41.656 28.906 1 97.75 202 VAL B N 1
ATOM 5890 C CA . VAL B 1 202 ? 4.562 42.938 28.672 1 97.75 202 VAL B CA 1
ATOM 5891 C C . VAL B 1 202 ? 4.09 43.969 29.688 1 97.75 202 VAL B C 1
ATOM 5893 O O . VAL B 1 202 ? 2.889 44.219 29.828 1 97.75 202 VAL B O 1
ATOM 5896 N N . ASN B 1 203 ? 5.039 44.5 30.391 1 95.75 203 ASN B N 1
ATOM 5897 C CA . ASN B 1 203 ? 4.758 45.562 31.375 1 95.75 203 ASN B CA 1
ATOM 5898 C C . ASN B 1 203 ? 5.465 46.844 31.031 1 95.75 203 ASN B C 1
ATOM 5900 O O . ASN B 1 203 ? 6.555 46.844 30.453 1 95.75 203 ASN B O 1
ATOM 5904 N N . TRP B 1 204 ? 4.883 48 31.359 1 93.56 204 TRP B N 1
ATOM 5905 C CA . TRP B 1 204 ? 5.523 49.281 31.031 1 93.56 204 TRP B CA 1
ATOM 5906 C C . TRP B 1 204 ? 5.387 50.281 32.188 1 93.56 204 TRP B C 1
ATOM 5908 O O . TRP B 1 204 ? 5.48 51.469 32 1 93.56 204 TRP B O 1
ATOM 5918 N N . GLY B 1 205 ? 5.125 49.906 33.406 1 85.25 205 GLY B N 1
ATOM 5919 C CA . GLY B 1 205 ? 5.07 50.781 34.594 1 85.25 205 GLY B CA 1
ATOM 5920 C C . GLY B 1 205 ? 6.395 51.469 34.875 1 85.25 205 GLY B C 1
ATOM 5921 O O . GLY B 1 205 ? 6.434 52.656 35.188 1 85.25 205 GLY B O 1
ATOM 5922 N N . GLN B 1 206 ? 7.422 50.719 34.938 1 87.44 206 GLN B N 1
ATOM 5923 C CA . GLN B 1 206 ? 8.773 51.219 35.156 1 87.44 206 GLN B CA 1
ATOM 5924 C C . GLN B 1 206 ? 9.641 51 33.906 1 87.44 206 GLN B C 1
ATOM 5926 O O . GLN B 1 206 ? 10.75 50.469 34 1 87.44 206 GLN B O 1
ATOM 5931 N N . GLY B 1 207 ? 9.031 51.438 32.781 1 89.62 207 GLY B N 1
ATOM 5932 C CA . GLY B 1 207 ? 9.688 51.156 31.5 1 89.62 207 GLY B CA 1
ATOM 5933 C C . GLY B 1 207 ? 9.156 49.906 30.812 1 89.62 207 GLY B C 1
ATOM 5934 O O . GLY B 1 207 ? 8.453 49.125 31.422 1 89.62 207 GLY B O 1
ATOM 5935 N N . LEU B 1 208 ? 9.516 49.844 29.594 1 93.75 208 LEU B N 1
ATOM 5936 C CA . LEU B 1 208 ? 9.016 48.688 28.828 1 93.75 208 LEU B CA 1
ATOM 5937 C C . LEU B 1 208 ? 9.781 47.406 29.188 1 93.75 208 LEU B C 1
ATOM 5939 O O . LEU B 1 208 ? 11 47.375 29.047 1 93.75 208 LEU B O 1
ATOM 5943 N N . HIS B 1 209 ? 9.062 46.469 29.719 1 95.56 209 HIS B N 1
ATOM 5944 C CA . HIS B 1 209 ? 9.625 45.156 30.062 1 95.56 209 HIS B CA 1
ATOM 5945 C C . HIS B 1 209 ? 8.852 44.031 29.391 1 95.56 209 HIS B C 1
ATOM 5947 O O . HIS B 1 209 ? 7.672 43.812 29.672 1 95.56 209 HIS B O 1
ATOM 5953 N N . VAL B 1 210 ? 9.492 43.344 28.484 1 96.25 210 VAL B N 1
ATOM 5954 C CA . VAL B 1 210 ? 8.914 42.188 27.812 1 96.25 210 VAL B CA 1
ATOM 5955 C C . VAL B 1 210 ? 9.461 40.906 28.438 1 96.25 210 VAL B C 1
ATOM 5957 O O . VAL B 1 210 ? 10.648 40.594 28.312 1 96.25 210 VAL B O 1
ATOM 5960 N N . ALA B 1 211 ? 8.609 40.125 29.047 1 95.81 211 ALA B N 1
ATOM 5961 C CA . ALA B 1 211 ? 9.031 38.875 29.688 1 95.81 211 ALA B CA 1
ATOM 5962 C C . ALA B 1 211 ? 9.312 37.781 28.656 1 95.81 211 ALA B C 1
ATOM 5964 O O . ALA B 1 211 ? 8.828 37.875 27.516 1 95.81 211 ALA B O 1
ATOM 5965 N N . GLU B 1 212 ? 10.102 36.844 29.062 1 95.75 212 GLU B N 1
ATOM 5966 C CA . GLU B 1 212 ? 10.273 35.656 28.219 1 95.75 212 GLU B CA 1
ATOM 5967 C C . GLU B 1 212 ? 9 34.812 28.172 1 95.75 212 GLU B C 1
ATOM 5969 O O . GLU B 1 212 ? 8.297 34.688 29.172 1 95.75 212 GLU B O 1
ATOM 5974 N N . PRO B 1 213 ? 8.695 34.344 26.953 1 95.94 213 PRO B N 1
ATOM 5975 C CA . PRO B 1 213 ? 7.547 33.438 26.891 1 95.94 213 PRO B CA 1
ATOM 5976 C C . PRO B 1 213 ? 7.652 32.281 27.891 1 95.94 213 PRO B C 1
ATOM 5978 O O . PRO B 1 213 ? 8.727 31.688 28.047 1 95.94 213 PRO B O 1
ATOM 5981 N N . ARG B 1 214 ? 6.547 31.969 28.562 1 94.5 214 ARG B N 1
ATOM 5982 C CA . ARG B 1 214 ? 6.523 30.875 29.531 1 94.5 214 ARG B CA 1
ATOM 5983 C C . ARG B 1 214 ? 5.445 29.859 29.188 1 94.5 214 ARG B C 1
ATOM 5985 O O . ARG B 1 214 ? 4.34 30.219 28.781 1 94.5 214 ARG B O 1
ATOM 5992 N N . PRO B 1 215 ? 5.754 28.562 29.312 1 93.44 215 PRO B N 1
ATOM 5993 C CA . PRO B 1 215 ? 4.73 27.547 29.078 1 93.44 215 PRO B CA 1
ATOM 5994 C C . PRO B 1 215 ? 3.678 27.5 30.188 1 93.44 215 PRO B C 1
ATOM 5996 O O . PRO B 1 215 ? 4.004 27.688 31.359 1 93.44 215 PRO B O 1
ATOM 5999 N N . TYR B 1 216 ? 2.426 27.328 29.875 1 88.75 216 TYR B N 1
ATOM 6000 C CA . TYR B 1 216 ? 1.421 27.172 30.922 1 88.75 216 TYR B CA 1
ATOM 6001 C C . TYR B 1 216 ? 0.988 25.703 31.031 1 88.75 216 TYR B C 1
ATOM 6003 O O . TYR B 1 216 ? 0.378 25.312 32.031 1 88.75 216 TYR B O 1
ATOM 6011 N N . GLN B 1 217 ? 1.013 24.891 29.906 1 69.75 217 GLN B N 1
ATOM 6012 C CA . GLN B 1 217 ? 0.575 23.5 29.953 1 69.75 217 GLN B CA 1
ATOM 6013 C C . GLN B 1 217 ? 1.769 22.547 29.984 1 69.75 217 GLN B C 1
ATOM 6015 O O . GLN B 1 217 ? 2.699 22.688 29.188 1 69.75 217 GLN B O 1
ATOM 6020 N N . LEU B 1 218 ? 2.068 22.016 31.266 1 56.19 218 LEU B N 1
ATOM 6021 C CA . LEU B 1 218 ? 3.113 20.984 31.297 1 56.19 218 LEU B CA 1
ATOM 6022 C C . LEU B 1 218 ? 2.66 19.734 30.578 1 56.19 218 LEU B C 1
ATOM 6024 O O . LEU B 1 218 ? 1.527 19.281 30.766 1 56.19 218 LEU B O 1
ATOM 6028 N N . ARG B 1 219 ? 3.184 19.484 29.359 1 54.5 219 ARG B N 1
ATOM 6029 C CA . ARG B 1 219 ? 2.906 18.281 28.594 1 54.5 219 ARG B CA 1
ATOM 6030 C C . ARG B 1 219 ? 3.342 17.031 29.359 1 54.5 219 ARG B C 1
ATOM 6032 O O . ARG B 1 219 ? 4.488 16.594 29.25 1 54.5 219 ARG B O 1
ATOM 6039 N N . THR B 1 220 ? 2.984 16.922 30.641 1 55.28 220 THR B N 1
ATOM 6040 C CA . THR B 1 220 ? 3.395 15.641 31.188 1 55.28 220 THR B CA 1
ATOM 6041 C C . THR B 1 220 ? 2.76 14.484 30.422 1 55.28 220 THR B C 1
ATOM 6043 O O . THR B 1 220 ? 1.556 14.492 30.156 1 55.28 220 THR B O 1
ATOM 6046 N N . PRO B 1 221 ? 3.689 13.594 29.906 1 60.88 221 PRO B N 1
ATOM 6047 C CA . PRO B 1 221 ? 3.152 12.438 29.203 1 60.88 221 PRO B CA 1
ATOM 6048 C C . PRO B 1 221 ? 2.205 11.602 30.062 1 60.88 221 PRO B C 1
ATOM 6050 O O . PRO B 1 221 ? 2.555 11.227 31.172 1 60.88 221 PRO B O 1
ATOM 6053 N N . PRO B 1 222 ? 0.9 11.555 29.766 1 63.84 222 PRO B N 1
ATOM 6054 C CA . PRO B 1 222 ? 0.017 10.672 30.531 1 63.84 222 PRO B CA 1
ATOM 6055 C C . PRO B 1 222 ? 0.454 9.211 30.469 1 63.84 222 PRO B C 1
ATOM 6057 O O . PRO B 1 222 ? 1.154 8.805 29.547 1 63.84 222 PRO B O 1
ATOM 6060 N N . PRO B 1 223 ? 0.155 8.484 31.547 1 66.25 223 PRO B N 1
ATOM 6061 C CA . PRO B 1 223 ? 0.474 7.059 31.5 1 66.25 223 PRO B CA 1
ATOM 6062 C C . PRO B 1 223 ? -0.224 6.34 30.344 1 66.25 223 PRO B C 1
ATOM 6064 O O . PRO B 1 223 ? -1.343 6.703 29.969 1 66.25 223 PRO B O 1
ATOM 6067 N N . GLN B 1 224 ? 0.483 5.438 29.797 1 71.94 224 GLN B N 1
ATOM 6068 C CA . GLN B 1 224 ? -0.071 4.652 28.703 1 71.94 224 GLN B CA 1
ATOM 6069 C C . GLN B 1 224 ? -1.27 3.83 29.156 1 71.94 224 GLN B C 1
ATOM 6071 O O . GLN B 1 224 ? -1.277 3.311 30.281 1 71.94 224 GLN B O 1
ATOM 6076 N N . LEU B 1 225 ? -2.33 3.908 28.453 1 67.12 225 LEU B N 1
ATOM 6077 C CA . LEU B 1 225 ? -3.488 3.061 28.719 1 67.12 225 LEU B CA 1
ATOM 6078 C C . LEU B 1 225 ? -3.17 1.599 28.422 1 67.12 225 LEU B C 1
ATOM 6080 O O . LEU B 1 225 ? -2.436 1.298 27.469 1 67.12 225 LEU B O 1
ATOM 6084 N N . GLN B 1 226 ? -3.33 0.759 29.328 1 71.88 226 GLN B N 1
ATOM 6085 C CA . GLN B 1 226 ? -3.27 -0.675 29.062 1 71.88 226 GLN B CA 1
ATOM 6086 C C . GLN B 1 226 ? -4.527 -1.153 28.344 1 71.88 226 GLN B C 1
ATOM 6088 O O . GLN B 1 226 ? -5.398 -1.779 28.953 1 71.88 226 GLN B O 1
ATOM 6093 N N . LEU B 1 227 ? -4.699 -0.628 27.109 1 76.06 227 LEU B N 1
ATOM 6094 C CA . LEU B 1 227 ? -5.875 -0.989 26.328 1 76.06 227 LEU B CA 1
ATOM 6095 C C . LEU B 1 227 ? -5.527 -2.057 25.297 1 76.06 227 LEU B C 1
ATOM 6097 O O . LEU B 1 227 ? -4.426 -2.061 24.734 1 76.06 227 LEU B O 1
ATOM 6101 N N . CYS B 1 228 ? -6.465 -3.018 25.281 1 78.38 228 CYS B N 1
ATOM 6102 C CA . CYS B 1 228 ? -6.324 -3.916 24.141 1 78.38 228 CYS B CA 1
ATOM 6103 C C . CYS B 1 228 ? -6.66 -3.201 22.844 1 78.38 228 CYS B C 1
ATOM 6105 O O . CYS B 1 228 ? -7.109 -2.055 22.859 1 78.38 228 CYS B O 1
ATOM 6107 N N . GLU B 1 229 ? -6.414 -3.814 21.766 1 80.94 229 GLU B N 1
ATOM 6108 C CA . GLU B 1 229 ? -6.574 -3.236 20.438 1 80.94 229 GLU B CA 1
ATOM 6109 C C . GLU B 1 229 ? -7.992 -2.713 20.219 1 80.94 229 GLU B C 1
ATOM 6111 O O . GLU B 1 229 ? -8.18 -1.573 19.797 1 80.94 229 GLU B O 1
ATOM 6116 N N . ASP B 1 230 ? -8.938 -3.494 20.594 1 82.81 230 ASP B N 1
ATOM 6117 C CA . ASP B 1 230 ? -10.336 -3.127 20.391 1 82.81 230 ASP B CA 1
ATOM 6118 C C . ASP B 1 230 ? -10.727 -1.933 21.266 1 82.81 230 ASP B C 1
ATOM 6120 O O . ASP B 1 230 ? -11.469 -1.051 20.812 1 82.81 230 ASP B O 1
ATOM 6124 N N . GLU B 1 231 ? -10.18 -1.93 22.438 1 87.06 231 GLU B N 1
ATOM 6125 C CA . GLU B 1 231 ? -10.477 -0.841 23.375 1 87.06 231 GLU B CA 1
ATOM 6126 C C . GLU B 1 231 ? -9.844 0.468 22.906 1 87.06 231 GLU B C 1
ATOM 6128 O O . GLU B 1 231 ? -10.438 1.537 23.047 1 87.06 231 GLU B O 1
ATOM 6133 N N . ALA B 1 232 ? -8.68 0.342 22.359 1 89.25 232 ALA B N 1
ATOM 6134 C CA . ALA B 1 232 ? -8 1.522 21.844 1 89.25 232 ALA B CA 1
ATOM 6135 C C . ALA B 1 232 ? -8.773 2.129 20.672 1 89.25 232 ALA B C 1
ATOM 6137 O O . ALA B 1 232 ? -8.914 3.352 20.578 1 89.25 232 ALA B O 1
ATOM 6138 N N . GLU B 1 233 ? -9.289 1.272 19.844 1 91.25 233 GLU B N 1
ATOM 6139 C CA . GLU B 1 233 ? -10.062 1.722 18.688 1 91.25 233 GLU B CA 1
ATOM 6140 C C . GLU B 1 233 ? -11.344 2.422 19.125 1 91.25 233 GLU B C 1
ATOM 6142 O O . GLU B 1 233 ? -11.688 3.484 18.594 1 91.25 233 GLU B O 1
ATOM 6147 N N . LEU B 1 234 ? -12.039 1.825 20.062 1 92.5 234 LEU B N 1
ATOM 6148 C CA . LEU B 1 234 ? -13.297 2.385 20.547 1 92.5 234 LEU B CA 1
ATOM 6149 C C . LEU B 1 234 ? -13.07 3.729 21.234 1 92.5 234 LEU B C 1
ATOM 6151 O O . LEU B 1 234 ? -13.836 4.672 21.016 1 92.5 234 LEU B O 1
ATOM 6155 N N . ALA B 1 235 ? -12.031 3.754 22.062 1 93.75 235 ALA B N 1
ATOM 6156 C CA . ALA B 1 235 ? -11.703 5.004 22.734 1 93.75 235 ALA B CA 1
ATOM 6157 C C . ALA B 1 235 ? -11.375 6.105 21.734 1 93.75 235 ALA B C 1
ATOM 6159 O O . ALA B 1 235 ? -11.789 7.254 21.906 1 93.75 235 ALA B O 1
ATOM 6160 N N . PHE B 1 236 ? -10.656 5.738 20.766 1 96.25 236 PHE B N 1
ATOM 6161 C CA . PHE B 1 236 ? -10.297 6.691 19.719 1 96.25 236 PHE B CA 1
ATOM 6162 C C . PHE B 1 236 ? -11.539 7.188 18.984 1 96.25 236 PHE B C 1
ATOM 6164 O O . PHE B 1 236 ? -11.695 8.391 18.766 1 96.25 236 PHE B O 1
ATOM 6171 N N . VAL B 1 237 ? -12.406 6.301 18.547 1 96.69 237 VAL B N 1
ATOM 6172 C CA . VAL B 1 237 ? -13.617 6.648 17.812 1 96.69 237 VAL B CA 1
ATOM 6173 C C . VAL B 1 237 ? -14.492 7.57 18.656 1 96.69 237 VAL B C 1
ATOM 6175 O O . VAL B 1 237 ? -15 8.578 18.156 1 96.69 237 VAL B O 1
ATOM 6178 N N . ASP B 1 238 ? -14.641 7.246 19.922 1 96.69 238 ASP B N 1
ATOM 6179 C CA . ASP B 1 238 ? -15.438 8.07 20.828 1 96.69 238 ASP B CA 1
ATOM 6180 C C . ASP B 1 238 ? -14.859 9.477 20.938 1 96.69 238 ASP B C 1
ATOM 6182 O O . ASP B 1 238 ? -15.602 10.461 20.922 1 96.69 238 ASP B O 1
ATOM 6186 N N . ALA B 1 239 ? -13.578 9.516 21.078 1 96.88 239 ALA B N 1
ATOM 6187 C CA . ALA B 1 239 ? -12.906 10.805 21.188 1 96.88 239 ALA B CA 1
ATOM 6188 C C . ALA B 1 239 ? -13.086 11.625 19.922 1 96.88 239 ALA B C 1
ATOM 6190 O O . ALA B 1 239 ? -13.352 12.828 19.969 1 96.88 239 ALA B O 1
ATOM 6191 N N . LEU B 1 240 ? -12.945 10.977 18.766 1 97.88 240 LEU B N 1
ATOM 6192 C CA . LEU B 1 240 ? -13.062 11.688 17.484 1 97.88 240 LEU B CA 1
ATOM 6193 C C . LEU B 1 240 ? -14.492 12.156 17.266 1 97.88 240 LEU B C 1
ATOM 6195 O O . LEU B 1 240 ? -14.711 13.242 16.719 1 97.88 240 LEU B O 1
ATOM 6199 N N . LEU B 1 241 ? -15.422 11.359 17.656 1 97.44 241 LEU B N 1
ATOM 6200 C CA . LEU B 1 241 ? -16.828 11.758 17.578 1 97.44 241 LEU B CA 1
ATOM 6201 C C . LEU B 1 241 ? -17.094 12.992 18.422 1 97.44 241 LEU B C 1
ATOM 6203 O O . LEU B 1 241 ? -17.719 13.945 17.969 1 97.44 241 LEU B O 1
ATOM 6207 N N . ALA B 1 242 ? -16.594 12.93 19.641 1 96.88 242 ALA B N 1
ATOM 6208 C CA . ALA B 1 242 ? -16.766 14.07 20.531 1 96.88 242 ALA B CA 1
ATOM 6209 C C . ALA B 1 242 ? -16.094 15.32 19.969 1 96.88 242 ALA B C 1
ATOM 6211 O O . ALA B 1 242 ? -16.688 16.406 20 1 96.88 242 ALA B O 1
ATOM 6212 N N . ALA B 1 243 ? -14.898 15.18 19.484 1 97.62 243 ALA B N 1
ATOM 6213 C CA . ALA B 1 243 ? -14.172 16.297 18.906 1 97.62 243 ALA B CA 1
ATOM 6214 C C . ALA B 1 243 ? -14.898 16.859 17.688 1 97.62 243 ALA B C 1
ATOM 6216 O O . ALA B 1 243 ? -15.07 18.062 17.547 1 97.62 243 ALA B O 1
ATOM 6217 N N . THR B 1 244 ? -15.312 15.961 16.797 1 97.62 244 THR B N 1
ATOM 6218 C CA . THR B 1 244 ? -16 16.391 15.586 1 97.62 244 THR B CA 1
ATOM 6219 C C . THR B 1 244 ? -17.297 17.125 15.93 1 97.62 244 THR B C 1
ATOM 6221 O O . THR B 1 244 ? -17.609 18.141 15.328 1 97.62 244 THR B O 1
ATOM 6224 N N . ASN B 1 245 ? -18 16.625 16.891 1 96.19 245 ASN B N 1
ATOM 6225 C CA . ASN B 1 245 ? -19.234 17.266 17.312 1 96.19 245 ASN B CA 1
ATOM 6226 C C . ASN B 1 245 ? -19 18.688 17.812 1 96.19 245 ASN B C 1
ATOM 6228 O O . ASN B 1 245 ? -19.734 19.609 17.453 1 96.19 245 ASN B O 1
ATOM 6232 N N . SER B 1 246 ? -18.016 18.828 18.641 1 95.12 246 SER B N 1
ATOM 6233 C CA . SER B 1 246 ? -17.703 20.156 19.172 1 95.12 246 SER B CA 1
ATOM 6234 C C . SER B 1 246 ? -17.281 21.109 18.047 1 95.12 246 SER B C 1
ATOM 6236 O O . SER B 1 246 ? -17.578 22.297 18.094 1 95.12 246 SER B O 1
ATOM 6238 N N . HIS B 1 247 ? -16.641 20.641 17 1 96.12 247 HIS B N 1
ATOM 6239 C CA . HIS B 1 247 ? -16.109 21.453 15.922 1 96.12 247 HIS B CA 1
ATOM 6240 C C . HIS B 1 247 ? -17.219 21.797 14.922 1 96.12 247 HIS B C 1
ATOM 6242 O O . HIS B 1 247 ? -17.047 22.703 14.086 1 96.12 247 HIS B O 1
ATOM 6248 N N . LEU B 1 248 ? -18.281 21.094 14.992 1 94.19 248 LEU B N 1
ATOM 6249 C CA . LEU B 1 248 ? -19.406 21.359 14.109 1 94.19 248 LEU B CA 1
ATOM 6250 C C . LEU B 1 248 ? -20.281 22.484 14.648 1 94.19 248 LEU B C 1
ATOM 6252 O O . LEU B 1 248 ? -21.172 22.984 13.953 1 94.19 248 LEU B O 1
ATOM 6256 N N . GLN B 1 249 ? -19.984 22.938 15.836 1 87.06 249 GLN B N 1
ATOM 6257 C CA . GLN B 1 249 ? -20.797 23.984 16.453 1 87.06 249 GLN B CA 1
ATOM 6258 C C . GLN B 1 249 ? -20.531 25.344 15.812 1 87.06 249 GLN B C 1
ATOM 6260 O O . GLN B 1 249 ? -19.406 25.844 15.836 1 87.06 249 GLN B O 1
ATOM 6265 N N . ALA B 1 250 ? -21.5 25.938 15.172 1 85.06 250 ALA B N 1
ATOM 6266 C CA . ALA B 1 250 ? -21.453 27.25 14.531 1 85.06 250 ALA B CA 1
ATOM 6267 C C . ALA B 1 250 ? -22.844 27.734 14.164 1 85.06 250 ALA B C 1
ATOM 6269 O O . ALA B 1 250 ? -23.781 26.938 14.039 1 85.06 250 ALA B O 1
ATOM 6270 N N . ASP B 1 251 ? -23 29.016 14.141 1 83.44 251 ASP B N 1
ATOM 6271 C CA . ASP B 1 251 ? -24.25 29.594 13.664 1 83.44 251 ASP B CA 1
ATOM 6272 C C . ASP B 1 251 ? -24.281 29.656 12.133 1 83.44 251 ASP B C 1
ATOM 6274 O O . ASP B 1 251 ? -25.312 29.969 11.539 1 83.44 251 ASP B O 1
ATOM 6278 N N . THR B 1 252 ? -23.172 29.375 11.57 1 84.31 252 THR B N 1
ATOM 6279 C CA . THR B 1 252 ? -23.047 29.312 10.117 1 84.31 252 THR B CA 1
ATOM 6280 C C . THR B 1 252 ? -22.812 27.875 9.656 1 84.31 252 THR B C 1
ATOM 6282 O O . THR B 1 252 ? -22.562 26.984 10.477 1 84.31 252 THR B O 1
ATOM 6285 N N . GLU B 1 253 ? -22.938 27.672 8.391 1 90.19 253 GLU B N 1
ATOM 6286 C CA . GLU B 1 253 ? -22.719 26.344 7.844 1 90.19 253 GLU B CA 1
ATOM 6287 C C . GLU B 1 253 ? -21.25 25.922 7.98 1 90.19 253 GLU B C 1
ATOM 6289 O O . GLU B 1 253 ? -20.359 26.734 7.762 1 90.19 253 GLU B O 1
ATOM 6294 N N . VAL B 1 254 ? -21.062 24.688 8.367 1 94.5 254 VAL B N 1
ATOM 6295 C CA . VAL B 1 254 ? -19.734 24.109 8.406 1 94.5 254 VAL B CA 1
ATOM 6296 C C . VAL B 1 254 ? -19.578 23.109 7.258 1 94.5 254 VAL B C 1
ATOM 6298 O O . VAL B 1 254 ? -20.375 22.188 7.113 1 94.5 254 VAL B O 1
ATOM 6301 N N . VAL B 1 255 ? -18.625 23.312 6.379 1 97.31 255 VAL B N 1
ATOM 6302 C CA . VAL B 1 255 ? -18.344 22.422 5.262 1 97.31 255 VAL B CA 1
ATOM 6303 C C . VAL B 1 255 ? -17.094 21.609 5.559 1 97.31 255 VAL B C 1
ATOM 6305 O O . VAL B 1 255 ? -16.516 21.703 6.645 1 97.31 255 VAL B O 1
ATOM 6308 N N . ALA B 1 256 ? -16.703 20.703 4.652 1 97.44 256 ALA B N 1
ATOM 6309 C CA . ALA B 1 256 ? -15.523 19.875 4.898 1 97.44 256 ALA B CA 1
ATOM 6310 C C . ALA B 1 256 ? -14.695 19.703 3.631 1 97.44 256 ALA B C 1
ATOM 6312 O O . ALA B 1 256 ? -15.242 19.562 2.535 1 97.44 256 ALA B O 1
ATOM 6313 N N . VAL B 1 257 ? -13.406 19.781 3.797 1 96.31 257 VAL B N 1
ATOM 6314 C CA . VAL B 1 257 ? -12.508 19.375 2.717 1 96.31 257 VAL B CA 1
ATOM 6315 C C . VAL B 1 257 ? -12.398 17.859 2.672 1 96.31 257 VAL B C 1
ATOM 6317 O O . VAL B 1 257 ? -12.219 17.203 3.707 1 96.31 257 VAL B O 1
ATOM 6320 N N . LEU B 1 258 ? -12.531 17.312 1.503 1 94.69 258 LEU B N 1
ATOM 6321 C CA . LEU B 1 258 ? -12.461 15.867 1.296 1 94.69 258 LEU B CA 1
ATOM 6322 C C . LEU B 1 258 ? -11.414 15.516 0.243 1 94.69 258 LEU B C 1
ATOM 6324 O O . LEU B 1 258 ? -11.625 15.742 -0.95 1 94.69 258 LEU B O 1
ATOM 6328 N N . SER B 1 259 ? -10.148 14.984 0.531 1 87.25 259 SER B N 1
ATOM 6329 C CA . SER B 1 259 ? -9.039 14.711 -0.377 1 87.25 259 SER B CA 1
ATOM 6330 C C . SER B 1 259 ? -9.086 13.273 -0.889 1 87.25 259 SER B C 1
ATOM 6332 O O . SER B 1 259 ? -8.367 12.922 -1.824 1 87.25 259 SER B O 1
ATOM 6334 N N . GLY B 1 260 ? -9.898 12.414 -0.354 1 84.81 260 GLY B N 1
ATOM 6335 C CA . GLY B 1 260 ? -9.93 11.008 -0.722 1 84.81 260 GLY B CA 1
ATOM 6336 C C . GLY B 1 260 ? -9.078 10.141 0.184 1 84.81 260 GLY B C 1
ATOM 6337 O O . GLY B 1 260 ? -9.18 8.914 0.144 1 84.81 260 GLY B O 1
ATOM 6338 N N . GLY B 1 261 ? -8.156 10.758 0.904 1 91.06 261 GLY B N 1
ATOM 6339 C CA . GLY B 1 261 ? -7.387 10.016 1.888 1 91.06 261 GLY B CA 1
ATOM 6340 C C . GLY B 1 261 ? -8.211 9.594 3.092 1 91.06 261 GLY B C 1
ATOM 6341 O O . GLY B 1 261 ? -9.344 10.039 3.264 1 91.06 261 GLY B O 1
ATOM 6342 N N . ILE B 1 262 ? -7.602 8.758 3.908 1 94.12 262 ILE B N 1
ATOM 6343 C CA . ILE B 1 262 ? -8.344 8.133 5.004 1 94.12 262 ILE B CA 1
ATOM 6344 C C . ILE B 1 262 ? -8.648 9.18 6.074 1 94.12 262 ILE B C 1
ATOM 6346 O O . ILE B 1 262 ? -9.672 9.102 6.754 1 94.12 262 ILE B O 1
ATOM 6350 N N . ASP B 1 263 ? -7.793 10.227 6.211 1 95.62 263 ASP B N 1
ATOM 6351 C CA . ASP B 1 263 ? -7.996 11.25 7.234 1 95.62 263 ASP B CA 1
ATOM 6352 C C . ASP B 1 263 ? -9.281 12.031 6.988 1 95.62 263 ASP B C 1
ATOM 6354 O O . ASP B 1 263 ? -10.156 12.094 7.852 1 95.62 263 ASP B O 1
ATOM 6358 N N . SER B 1 264 ? -9.328 12.625 5.812 1 95.5 264 SER B N 1
ATOM 6359 C CA . SER B 1 264 ? -10.484 13.445 5.465 1 95.5 264 SER B CA 1
ATOM 6360 C C . SER B 1 264 ? -11.734 12.578 5.293 1 95.5 264 SER B C 1
ATOM 6362 O O . SER B 1 264 ? -12.844 13.016 5.605 1 95.5 264 SER B O 1
ATOM 6364 N N . ALA B 1 265 ? -11.555 11.344 4.793 1 94.88 265 ALA B N 1
ATOM 6365 C CA . ALA B 1 265 ? -12.695 10.445 4.609 1 94.88 265 ALA B CA 1
ATOM 6366 C C . ALA B 1 265 ? -13.352 10.109 5.945 1 94.88 265 ALA B C 1
ATOM 6368 O O . ALA B 1 265 ? -14.578 10.18 6.078 1 94.88 265 ALA B O 1
ATOM 6369 N N . MET B 1 266 ? -12.523 9.727 6.922 1 95.94 266 MET B N 1
ATOM 6370 C CA . MET B 1 266 ? -13.039 9.414 8.25 1 95.94 266 MET B CA 1
ATOM 6371 C C . MET B 1 266 ? -13.75 10.625 8.859 1 95.94 266 MET B C 1
ATOM 6373 O O . MET B 1 266 ? -14.828 10.492 9.438 1 95.94 266 MET B O 1
ATOM 6377 N N . LEU B 1 267 ? -13.148 11.766 8.734 1 96.19 267 LEU B N 1
ATOM 6378 C CA . LEU B 1 267 ? -13.727 12.984 9.289 1 96.19 267 LEU B CA 1
ATOM 6379 C C . LEU B 1 267 ? -15.047 13.328 8.609 1 96.19 267 LEU B C 1
ATOM 6381 O O . LEU B 1 267 ? -16.016 13.711 9.273 1 96.19 267 LEU B O 1
ATOM 6385 N N . ALA B 1 268 ? -15.078 13.242 7.281 1 96.06 268 ALA B N 1
ATOM 6386 C CA . ALA B 1 268 ? -16.297 13.523 6.543 1 96.06 268 ALA B CA 1
ATOM 6387 C C . ALA B 1 268 ? -17.422 12.578 6.957 1 96.06 268 ALA B C 1
ATOM 6389 O O . ALA B 1 268 ? -18.562 13 7.133 1 96.06 268 ALA B O 1
ATOM 6390 N N . CYS B 1 269 ? -17.094 11.305 7.105 1 95.25 269 CYS B N 1
ATOM 6391 C CA . CYS B 1 269 ? -18.094 10.328 7.527 1 95.25 269 CYS B CA 1
ATOM 6392 C C . CYS B 1 269 ? -18.609 10.648 8.922 1 95.25 269 CYS B C 1
ATOM 6394 O O . CYS B 1 269 ? -19.828 10.617 9.156 1 95.25 269 CYS B O 1
ATOM 6396 N N . THR B 1 270 ? -17.688 10.945 9.82 1 95.94 270 THR B N 1
ATOM 6397 C CA . THR B 1 270 ? -18.047 11.281 11.195 1 95.94 270 THR B CA 1
ATOM 6398 C C . THR B 1 270 ? -18.906 12.547 11.234 1 95.94 270 THR B C 1
ATOM 6400 O O . THR B 1 270 ? -19.906 12.594 11.945 1 95.94 270 THR B O 1
ATOM 6403 N N . ALA B 1 271 ? -18.516 13.562 10.477 1 97 271 ALA B N 1
ATOM 6404 C CA . ALA B 1 271 ? -19.266 14.82 10.414 1 97 271 ALA B CA 1
ATOM 6405 C C . ALA B 1 271 ? -20.656 14.602 9.852 1 97 271 ALA B C 1
ATOM 6407 O O . ALA B 1 271 ? -21.641 15.164 10.352 1 97 271 ALA B O 1
ATOM 6408 N N . ALA B 1 272 ? -20.75 13.805 8.797 1 95.62 272 ALA B N 1
ATOM 6409 C CA . ALA B 1 272 ? -22.031 13.523 8.18 1 95.62 272 ALA B CA 1
ATOM 6410 C C . ALA B 1 272 ? -22.969 12.812 9.164 1 95.62 272 ALA B C 1
ATOM 6412 O O . ALA B 1 272 ? -24.172 13.062 9.172 1 95.62 272 ALA B O 1
ATOM 6413 N N . GLU B 1 273 ? -22.391 11.953 9.93 1 93.44 273 GLU B N 1
ATOM 6414 C CA . GLU B 1 273 ? -23.141 11.219 10.938 1 93.44 273 GLU B CA 1
ATOM 6415 C C . GLU B 1 273 ? -23.703 12.156 12 1 93.44 273 GLU B C 1
ATOM 6417 O O . GLU B 1 273 ? -24.812 11.945 12.5 1 93.44 273 GLU B O 1
ATOM 6422 N N . LEU B 1 274 ? -22.922 13.094 12.328 1 94.12 274 LEU B N 1
ATOM 6423 C CA . LEU B 1 274 ? -23.25 13.969 13.445 1 94.12 274 LEU B CA 1
ATOM 6424 C C . LEU B 1 274 ? -24.078 15.164 12.984 1 94.12 274 LEU B C 1
ATOM 6426 O O . LEU B 1 274 ? -24.797 15.766 13.773 1 94.12 274 LEU B O 1
ATOM 6430 N N . SER B 1 275 ? -23.797 15.352 11.602 1 87.38 275 SER B N 1
ATOM 6431 C CA . SER B 1 275 ? -24.469 16.547 11.086 1 87.38 275 SER B CA 1
ATOM 6432 C C . SER B 1 275 ? -25.938 16.266 10.766 1 87.38 275 SER B C 1
ATOM 6434 O O . SER B 1 275 ? -26.281 15.156 10.359 1 87.38 275 SER B O 1
ATOM 6436 N N . GLY B 1 276 ? -26.969 16.812 11.312 1 79.75 276 GLY B N 1
ATOM 6437 C CA . GLY B 1 276 ? -28.375 16.703 11.008 1 79.75 276 GLY B CA 1
ATOM 6438 C C . GLY B 1 276 ? -28.719 17.156 9.602 1 79.75 276 GLY B C 1
ATOM 6439 O O . GLY B 1 276 ? -29.891 17.078 9.188 1 79.75 276 GLY B O 1
ATOM 6440 N N . ARG B 1 277 ? -27.766 17.562 8.812 1 87.06 277 ARG B N 1
ATOM 6441 C CA . ARG B 1 277 ? -27.984 18.047 7.453 1 87.06 277 ARG B CA 1
ATOM 6442 C C . ARG B 1 277 ? -26.969 17.438 6.484 1 87.06 277 ARG B C 1
ATOM 6444 O O . ARG B 1 277 ? -26.016 16.797 6.906 1 87.06 277 ARG B O 1
ATOM 6451 N N . ARG B 1 278 ? -27.297 17.656 5.203 1 93 278 ARG B N 1
ATOM 6452 C CA . ARG B 1 278 ? -26.406 17.172 4.148 1 93 278 ARG B CA 1
ATOM 6453 C C . ARG B 1 278 ? -25.078 17.938 4.168 1 93 278 ARG B C 1
ATOM 6455 O O . ARG B 1 278 ? -25.062 19.156 4.012 1 93 278 ARG B O 1
ATOM 6462 N N . LEU B 1 279 ? -23.969 17.219 4.316 1 96.62 279 LEU B N 1
ATOM 6463 C CA . LEU B 1 279 ? -22.641 17.828 4.41 1 96.62 279 LEU B CA 1
ATOM 6464 C C . LEU B 1 279 ? -22.172 18.297 3.039 1 96.62 279 LEU B C 1
ATOM 6466 O O . LEU B 1 279 ? -22.266 17.562 2.057 1 96.62 279 LEU B O 1
ATOM 6470 N N . ARG B 1 280 ? -21.75 19.5 2.924 1 97.62 280 ARG B N 1
ATOM 6471 C CA . ARG B 1 280 ? -21.062 19.953 1.716 1 97.62 280 ARG B CA 1
ATOM 6472 C C . ARG B 1 280 ? -19.562 19.688 1.794 1 97.62 280 ARG B C 1
ATOM 6474 O O . ARG B 1 280 ? -18.922 20.062 2.773 1 97.62 280 ARG B O 1
ATOM 6481 N N . THR B 1 281 ? -19.078 18.969 0.801 1 97.62 281 THR B N 1
ATOM 6482 C CA . THR B 1 281 ? -17.656 18.609 0.777 1 97.62 281 THR B CA 1
ATOM 6483 C C . THR B 1 281 ? -16.984 19.172 -0.476 1 97.62 281 THR B C 1
ATOM 6485 O O . THR B 1 281 ? -17.625 19.328 -1.514 1 97.62 281 THR B O 1
ATOM 6488 N N . PHE B 1 282 ? -15.727 19.5 -0.389 1 97.5 282 PHE B N 1
ATOM 6489 C CA . PHE B 1 282 ? -14.961 20.078 -1.481 1 97.5 282 PHE B CA 1
ATOM 6490 C C . PHE B 1 282 ? -13.664 19.312 -1.711 1 97.5 282 PHE B C 1
ATOM 6492 O O . PHE B 1 282 ? -12.992 18.922 -0.756 1 97.5 282 PHE B O 1
ATOM 6499 N N . THR B 1 283 ? -13.359 19 -2.916 1 95.56 283 THR B N 1
ATOM 6500 C CA . THR B 1 283 ? -12.102 18.391 -3.35 1 95.56 283 THR B CA 1
ATOM 6501 C C . THR B 1 283 ? -11.461 19.203 -4.465 1 95.56 283 THR B C 1
ATOM 6503 O O . THR B 1 283 ? -12.156 19.75 -5.32 1 95.56 283 THR B O 1
ATOM 6506 N N . VAL B 1 284 ? -10.148 19.359 -4.422 1 94.19 284 VAL B N 1
ATOM 6507 C CA . VAL B 1 284 ? -9.438 20.047 -5.5 1 94.19 284 VAL B CA 1
ATOM 6508 C C . VAL B 1 284 ? -8.414 19.094 -6.121 1 94.19 284 VAL B C 1
ATOM 6510 O O . VAL B 1 284 ? -7.758 18.328 -5.414 1 94.19 284 VAL B O 1
ATOM 6513 N N . ALA B 1 285 ? -8.383 19.031 -7.387 1 91.12 285 ALA B N 1
ATOM 6514 C CA . ALA B 1 285 ? -7.434 18.203 -8.125 1 91.12 285 ALA B CA 1
ATOM 6515 C C . ALA B 1 285 ? -7.23 18.734 -9.539 1 91.12 285 ALA B C 1
ATOM 6517 O O . ALA B 1 285 ? -8.023 19.547 -10.031 1 91.12 285 ALA B O 1
ATOM 6518 N N . ASP B 1 286 ? -6.148 18.328 -10.172 1 87.94 286 ASP B N 1
ATOM 6519 C CA . ASP B 1 286 ? -5.855 18.766 -11.531 1 87.94 286 ASP B CA 1
ATOM 6520 C C . ASP B 1 286 ? -6.941 18.312 -12.508 1 87.94 286 ASP B C 1
ATOM 6522 O O . ASP B 1 286 ? -7.324 19.062 -13.414 1 87.94 286 ASP B O 1
ATOM 6526 N N . THR B 1 287 ? -7.344 17.047 -12.336 1 87.5 287 THR B N 1
ATOM 6527 C CA . THR B 1 287 ? -8.352 16.469 -13.219 1 87.5 287 THR B CA 1
ATOM 6528 C C . THR B 1 287 ? -9.344 15.625 -12.43 1 87.5 287 THR B C 1
ATOM 6530 O O . THR B 1 287 ? -9.094 15.289 -11.266 1 87.5 287 THR B O 1
ATOM 6533 N N . ALA B 1 288 ? -10.422 15.32 -13.039 1 88.38 288 ALA B N 1
ATOM 6534 C CA . ALA B 1 288 ? -11.445 14.484 -12.422 1 88.38 288 ALA B CA 1
ATOM 6535 C C . ALA B 1 288 ? -10.945 13.055 -12.234 1 88.38 288 ALA B C 1
ATOM 6537 O O . ALA B 1 288 ? -11.453 12.312 -11.383 1 88.38 288 ALA B O 1
ATOM 6538 N N . GLU B 1 289 ? -9.891 12.727 -12.953 1 86.12 289 GLU B N 1
ATOM 6539 C CA . GLU B 1 289 ? -9.359 11.367 -12.914 1 86.12 289 GLU B CA 1
ATOM 6540 C C . GLU B 1 289 ? -8.281 11.227 -11.844 1 86.12 289 GLU B C 1
ATOM 6542 O O . GLU B 1 289 ? -7.848 10.117 -11.531 1 86.12 289 GLU B O 1
ATOM 6547 N N . HIS B 1 290 ? -7.938 12.328 -11.281 1 88.12 290 HIS B N 1
ATOM 6548 C CA . HIS B 1 290 ? -6.949 12.266 -10.219 1 88.12 290 HIS B CA 1
ATOM 6549 C C . HIS B 1 290 ? -7.402 11.336 -9.102 1 88.12 290 HIS B C 1
ATOM 6551 O O . HIS B 1 290 ? -8.578 11.328 -8.727 1 88.12 290 HIS B O 1
ATOM 6557 N N . PRO B 1 291 ? -6.535 10.516 -8.547 1 86.75 291 PRO B N 1
ATOM 6558 C CA . PRO B 1 291 ? -6.898 9.539 -7.512 1 86.75 291 PRO B CA 1
ATOM 6559 C C . PRO B 1 291 ? -7.633 10.172 -6.336 1 86.75 291 PRO B C 1
ATOM 6561 O O . PRO B 1 291 ? -8.562 9.578 -5.789 1 86.75 291 PRO B O 1
ATOM 6564 N N . ASP B 1 292 ? -7.262 11.336 -5.926 1 89.12 292 ASP B N 1
ATOM 6565 C CA . ASP B 1 292 ? -7.938 12.031 -4.832 1 89.12 292 ASP B CA 1
ATOM 6566 C C . ASP B 1 292 ? -9.383 12.359 -5.199 1 89.12 292 ASP B C 1
ATOM 6568 O O . ASP B 1 292 ? -10.289 12.219 -4.371 1 89.12 292 ASP B O 1
ATOM 6572 N N . ALA B 1 293 ? -9.547 12.844 -6.422 1 91.69 293 ALA B N 1
ATOM 6573 C CA . ALA B 1 293 ? -10.883 13.195 -6.879 1 91.69 293 ALA B CA 1
ATOM 6574 C C . ALA B 1 293 ? -11.789 11.961 -6.926 1 91.69 293 ALA B C 1
ATOM 6576 O O . ALA B 1 293 ? -12.938 12.008 -6.477 1 91.69 293 ALA B O 1
ATOM 6577 N N . VAL B 1 294 ? -11.234 10.898 -7.441 1 89.88 294 VAL B N 1
ATOM 6578 C CA . VAL B 1 294 ? -12 9.664 -7.594 1 89.88 294 VAL B CA 1
ATOM 6579 C C . VAL B 1 294 ? -12.375 9.117 -6.215 1 89.88 294 VAL B C 1
ATOM 6581 O O . VAL B 1 294 ? -13.539 8.797 -5.965 1 89.88 294 VAL B O 1
ATOM 6584 N N . ALA B 1 295 ? -11.445 9.008 -5.355 1 91.56 295 ALA B N 1
ATOM 6585 C CA . ALA B 1 295 ? -11.672 8.477 -4.016 1 91.56 295 ALA B CA 1
ATOM 6586 C C . ALA B 1 295 ? -12.648 9.359 -3.24 1 91.56 295 ALA B C 1
ATOM 6588 O O . ALA B 1 295 ? -13.539 8.859 -2.551 1 91.56 295 ALA B O 1
ATOM 6589 N N . ALA B 1 296 ? -12.461 10.641 -3.346 1 94 296 ALA B N 1
ATOM 6590 C CA . ALA B 1 296 ? -13.328 11.586 -2.641 1 94 296 ALA B CA 1
ATOM 6591 C C . ALA B 1 296 ? -14.773 11.461 -3.109 1 94 296 ALA B C 1
ATOM 6593 O O . ALA B 1 296 ? -15.703 11.492 -2.297 1 94 296 ALA B O 1
ATOM 6594 N N . ALA B 1 297 ? -14.945 11.352 -4.383 1 94.06 297 ALA B N 1
ATOM 6595 C CA . ALA B 1 297 ? -16.281 11.227 -4.941 1 94.06 297 ALA B CA 1
ATOM 6596 C C . ALA B 1 297 ? -16.984 9.977 -4.406 1 94.06 297 ALA B C 1
ATOM 6598 O O . ALA B 1 297 ? -18.188 9.992 -4.121 1 94.06 297 ALA B O 1
ATOM 6599 N N . ARG B 1 298 ? -16.25 8.93 -4.293 1 90.88 298 ARG B N 1
ATOM 6600 C CA . ARG B 1 298 ? -16.812 7.68 -3.781 1 90.88 298 ARG B CA 1
ATOM 6601 C C . ARG B 1 298 ? -17.266 7.836 -2.334 1 90.88 298 ARG B C 1
ATOM 6603 O O . ARG B 1 298 ? -18.359 7.387 -1.971 1 90.88 298 ARG B O 1
ATOM 6610 N N . VAL B 1 299 ? -16.469 8.422 -1.535 1 93.38 299 VAL B N 1
ATOM 6611 C CA . VAL B 1 299 ? -16.812 8.648 -0.137 1 93.38 299 VAL B CA 1
ATOM 6612 C C . VAL B 1 299 ? -18.016 9.586 -0.049 1 93.38 299 VAL B C 1
ATOM 6614 O O . VAL B 1 299 ? -18.953 9.336 0.72 1 93.38 299 VAL B O 1
ATOM 6617 N N . ALA B 1 300 ? -17.984 10.656 -0.844 1 96.06 300 ALA B N 1
ATOM 6618 C CA . ALA B 1 300 ? -19.078 11.625 -0.841 1 96.06 300 ALA B CA 1
ATOM 6619 C C . ALA B 1 300 ? -20.406 10.953 -1.182 1 96.06 300 ALA B C 1
ATOM 6621 O O . ALA B 1 300 ? -21.438 11.234 -0.552 1 96.06 300 ALA B O 1
ATOM 6622 N N . ARG B 1 301 ? -20.391 10.078 -2.168 1 93.44 301 ARG B N 1
ATOM 6623 C CA . ARG B 1 301 ? -21.594 9.344 -2.559 1 93.44 301 ARG B CA 1
ATOM 6624 C C . ARG B 1 301 ? -22.078 8.445 -1.427 1 93.44 301 ARG B C 1
ATOM 6626 O O . ARG B 1 301 ? -23.281 8.344 -1.174 1 93.44 301 ARG B O 1
ATOM 6633 N N . ALA B 1 302 ? -21.172 7.816 -0.793 1 89.44 302 ALA B N 1
ATOM 6634 C CA . ALA B 1 302 ? -21.5 6.871 0.27 1 89.44 302 ALA B CA 1
ATOM 6635 C C . ALA B 1 302 ? -22.188 7.574 1.436 1 89.44 302 ALA B C 1
ATOM 6637 O O . ALA B 1 302 ? -23.062 6.996 2.088 1 89.44 302 ALA B O 1
ATOM 6638 N N . ILE B 1 303 ? -21.844 8.797 1.705 1 92.75 303 ILE B N 1
ATOM 6639 C CA . ILE B 1 303 ? -22.391 9.477 2.877 1 92.75 303 ILE B CA 1
ATOM 6640 C C . ILE B 1 303 ? -23.469 10.453 2.445 1 92.75 303 ILE B C 1
ATOM 6642 O O . ILE B 1 303 ? -24.031 11.18 3.273 1 92.75 303 ILE B O 1
ATOM 6646 N N . GLY B 1 304 ? -23.719 10.516 1.148 1 94.06 304 GLY B N 1
ATOM 6647 C CA . GLY B 1 304 ? -24.766 11.391 0.634 1 94.06 304 GLY B CA 1
ATOM 6648 C C . GLY B 1 304 ? -24.406 12.867 0.727 1 94.06 304 GLY B C 1
ATOM 6649 O O . GLY B 1 304 ? -25.281 13.703 0.939 1 94.06 304 GLY B O 1
ATOM 6650 N N . ALA B 1 305 ? -23.172 13.219 0.609 1 96.12 305 ALA B N 1
ATOM 6651 C CA . ALA B 1 305 ? -22.703 14.602 0.706 1 96.12 305 ALA B CA 1
ATOM 6652 C C . ALA B 1 305 ? -22.984 15.359 -0.588 1 96.12 305 ALA B C 1
ATOM 6654 O O . ALA B 1 305 ? -23.141 14.758 -1.652 1 96.12 305 ALA B O 1
ATOM 6655 N N . ASP B 1 306 ? -23.234 16.641 -0.44 1 97.38 306 ASP B N 1
ATOM 6656 C CA . ASP B 1 306 ? -23.172 17.547 -1.585 1 97.38 306 ASP B CA 1
ATOM 6657 C C . ASP B 1 306 ? -21.719 17.891 -1.93 1 97.38 306 ASP B C 1
ATOM 6659 O O . ASP B 1 306 ? -21.141 18.812 -1.352 1 97.38 306 ASP B O 1
ATOM 6663 N N . HIS B 1 307 ? -21.203 17.188 -2.932 1 97.38 307 HIS B N 1
ATOM 6664 C CA . HIS B 1 307 ? -19.766 17.188 -3.186 1 97.38 307 HIS B CA 1
ATOM 6665 C C . HIS B 1 307 ? -19.422 18.062 -4.395 1 97.38 307 HIS B C 1
ATOM 6667 O O . HIS B 1 307 ? -20.062 17.953 -5.445 1 97.38 307 HIS B O 1
ATOM 6673 N N . THR B 1 308 ? -18.453 18.922 -4.254 1 97.25 308 THR B N 1
ATOM 6674 C CA . THR B 1 308 ? -17.953 19.75 -5.344 1 97.25 308 THR B CA 1
ATOM 6675 C C . THR B 1 308 ? -16.484 19.438 -5.641 1 97.25 308 THR B C 1
ATOM 6677 O O . THR B 1 308 ? -15.633 19.562 -4.758 1 97.25 308 THR B O 1
ATOM 6680 N N . LEU B 1 309 ? -16.203 19.031 -6.824 1 96.38 309 LEU B N 1
ATOM 6681 C CA . LEU B 1 309 ? -14.836 18.891 -7.305 1 96.38 309 LEU B CA 1
ATOM 6682 C C . LEU B 1 309 ? -14.375 20.156 -8.016 1 96.38 309 LEU B C 1
ATOM 6684 O O . LEU B 1 309 ? -15.031 20.625 -8.953 1 96.38 309 LEU B O 1
ATOM 6688 N N . LEU B 1 310 ? -13.281 20.734 -7.551 1 95.31 310 LEU B N 1
ATOM 6689 C CA . LEU B 1 310 ? -12.695 21.906 -8.18 1 95.31 310 LEU B CA 1
ATOM 6690 C C . LEU B 1 310 ? -11.477 21.531 -9.016 1 95.31 310 LEU B C 1
ATOM 6692 O O . LEU B 1 310 ? -10.602 20.797 -8.539 1 95.31 310 LEU B O 1
ATOM 6696 N N . THR B 1 311 ? -11.406 21.953 -10.195 1 93.69 311 THR B N 1
ATOM 6697 C CA . THR B 1 311 ? -10.242 21.828 -11.062 1 93.69 311 THR B CA 1
ATOM 6698 C C . THR B 1 311 ? -9.797 23.188 -11.578 1 93.69 311 THR B C 1
ATOM 6700 O O . THR B 1 311 ? -10.633 24.078 -11.805 1 93.69 311 THR B O 1
ATOM 6703 N N . PHE B 1 312 ? -8.508 23.344 -11.734 1 92.5 312 PHE B N 1
ATOM 6704 C CA . PHE B 1 312 ? -7.949 24.594 -12.211 1 92.5 312 PHE B CA 1
ATOM 6705 C C . PHE B 1 312 ? -6.91 24.359 -13.297 1 92.5 312 PHE B C 1
ATOM 6707 O O . PHE B 1 312 ? -6.262 23.312 -13.32 1 92.5 312 PHE B O 1
ATOM 6714 N N . GLY B 1 313 ? -6.785 25.297 -14.156 1 91.06 313 GLY B N 1
ATOM 6715 C CA . GLY B 1 313 ? -5.785 25.203 -15.211 1 91.06 313 GLY B CA 1
ATOM 6716 C C . GLY B 1 313 ? -4.395 25.594 -14.758 1 91.06 313 GLY B C 1
ATOM 6717 O O . GLY B 1 313 ? -4.207 26.031 -13.617 1 91.06 313 GLY B O 1
ATOM 6718 N N . PHE B 1 314 ? -3.438 25.391 -15.648 1 90.56 314 PHE B N 1
ATOM 6719 C CA . PHE B 1 314 ? -2.043 25.672 -15.328 1 90.56 314 PHE B CA 1
ATOM 6720 C C . PHE B 1 314 ? -1.839 27.156 -15.062 1 90.56 314 PHE B C 1
ATOM 6722 O O . PHE B 1 314 ? -1.067 27.531 -14.18 1 90.56 314 PHE B O 1
ATOM 6729 N N . ASP B 1 315 ? -2.559 27.984 -15.812 1 90.94 315 ASP B N 1
ATOM 6730 C CA . ASP B 1 315 ? -2.434 29.422 -15.617 1 90.94 315 ASP B CA 1
ATOM 6731 C C . ASP B 1 315 ? -2.906 29.828 -14.227 1 90.94 315 ASP B C 1
ATOM 6733 O O . ASP B 1 315 ? -2.293 30.688 -13.586 1 90.94 315 ASP B O 1
ATOM 6737 N N . ASP B 1 316 ? -3.984 29.219 -13.836 1 92.06 316 ASP B N 1
ATOM 6738 C CA . ASP B 1 316 ? -4.48 29.469 -12.484 1 92.06 316 ASP B CA 1
ATOM 6739 C C . ASP B 1 316 ? -3.467 29.031 -11.43 1 92.06 316 ASP B C 1
ATOM 6741 O O . ASP B 1 316 ? -3.264 29.719 -10.43 1 92.06 316 ASP B O 1
ATOM 6745 N N . TYR B 1 317 ? -2.885 27.922 -11.68 1 92.44 317 TYR B N 1
ATOM 6746 C CA . TYR B 1 317 ? -1.874 27.375 -10.781 1 92.44 317 TYR B CA 1
ATOM 6747 C C . TYR B 1 317 ? -0.687 28.328 -10.656 1 92.44 317 TYR B C 1
ATOM 6749 O O . TYR B 1 317 ? -0.239 28.625 -9.547 1 92.44 317 TYR B O 1
ATOM 6757 N N . LEU B 1 318 ? -0.24 28.828 -11.742 1 91.75 318 LEU B N 1
ATOM 6758 C CA . LEU B 1 318 ? 0.909 29.734 -11.758 1 91.75 318 LEU B CA 1
ATOM 6759 C C . LEU B 1 318 ? 0.589 31.031 -11.031 1 91.75 318 LEU B C 1
ATOM 6761 O O . LEU B 1 318 ? 1.416 31.547 -10.273 1 91.75 318 LEU B O 1
ATOM 6765 N N . ALA B 1 319 ? -0.555 31.5 -11.297 1 91.81 319 ALA B N 1
ATOM 6766 C CA . ALA B 1 319 ? -0.97 32.75 -10.695 1 91.81 319 ALA B CA 1
ATOM 6767 C C . ALA B 1 319 ? -1.131 32.625 -9.18 1 91.81 319 ALA B C 1
ATOM 6769 O O . ALA B 1 319 ? -0.952 33.594 -8.438 1 91.81 319 ALA B O 1
ATOM 6770 N N . ALA B 1 320 ? -1.401 31.438 -8.719 1 94.06 320 ALA B N 1
ATOM 6771 C CA . ALA B 1 320 ? -1.651 31.188 -7.305 1 94.06 320 ALA B CA 1
ATOM 6772 C C . ALA B 1 320 ? -0.342 31.062 -6.531 1 94.06 320 ALA B C 1
ATOM 6774 O O . ALA B 1 320 ? -0.324 31.219 -5.305 1 94.06 320 ALA B O 1
ATOM 6775 N N . ILE B 1 321 ? 0.756 30.812 -7.195 1 94.94 321 ILE B N 1
ATOM 6776 C CA . ILE B 1 321 ? 2.025 30.547 -6.523 1 94.94 321 ILE B CA 1
ATOM 6777 C C . ILE B 1 321 ? 2.459 31.781 -5.738 1 94.94 321 ILE B C 1
ATOM 6779 O O . ILE B 1 321 ? 2.68 31.719 -4.527 1 94.94 321 ILE B O 1
ATOM 6783 N N . PRO B 1 322 ? 2.514 33.031 -6.371 1 95.25 322 PRO B N 1
ATOM 6784 C CA . PRO B 1 322 ? 2.896 34.219 -5.605 1 95.25 322 PRO B CA 1
ATOM 6785 C C . PRO B 1 322 ? 1.922 34.531 -4.473 1 95.25 322 PRO B C 1
ATOM 6787 O O . PRO B 1 322 ? 2.342 34.938 -3.387 1 95.25 322 PRO B O 1
ATOM 6790 N N . ALA B 1 323 ? 0.67 34.281 -4.734 1 94.44 323 ALA B N 1
ATOM 6791 C CA . ALA B 1 323 ? -0.341 34.531 -3.705 1 94.44 323 ALA B CA 1
ATOM 6792 C C . ALA B 1 323 ? -0.141 33.594 -2.514 1 94.44 323 ALA B C 1
ATOM 6794 O O . ALA B 1 323 ? -0.329 34 -1.364 1 94.44 323 ALA B O 1
ATOM 6795 N N . THR B 1 324 ? 0.18 32.344 -2.834 1 95.44 324 THR B N 1
ATOM 6796 C CA . THR B 1 324 ? 0.448 31.375 -1.787 1 95.44 324 THR B CA 1
ATOM 6797 C C . THR B 1 324 ? 1.642 31.797 -0.939 1 95.44 324 THR B C 1
ATOM 6799 O O . THR B 1 324 ? 1.574 31.781 0.292 1 95.44 324 THR B O 1
ATOM 6802 N N . ILE B 1 325 ? 2.686 32.25 -1.556 1 96.12 325 ILE B N 1
ATOM 6803 C CA . ILE B 1 325 ? 3.902 32.656 -0.865 1 96.12 325 ILE B CA 1
ATOM 6804 C C . ILE B 1 325 ? 3.627 33.906 -0.038 1 96.12 325 ILE B C 1
ATOM 6806 O O . ILE B 1 325 ? 4.105 34.031 1.092 1 96.12 325 ILE B O 1
ATOM 6810 N N . ALA B 1 326 ? 2.85 34.812 -0.617 1 95.12 326 ALA B N 1
ATOM 6811 C CA . ALA B 1 326 ? 2.48 36.031 0.094 1 95.12 326 ALA B CA 1
ATOM 6812 C C . ALA B 1 326 ? 1.703 35.719 1.367 1 95.12 326 ALA B C 1
ATOM 6814 O O . ALA B 1 326 ? 1.912 36.344 2.404 1 95.12 326 ALA B O 1
ATOM 6815 N N . ALA B 1 327 ? 0.868 34.75 1.272 1 94.75 327 ALA B N 1
ATOM 6816 C CA . ALA B 1 327 ? 0.019 34.406 2.41 1 94.75 327 ALA B CA 1
ATOM 6817 C C . ALA B 1 327 ? 0.804 33.625 3.463 1 94.75 327 ALA B C 1
ATOM 6819 O O . ALA B 1 327 ? 0.708 33.938 4.656 1 94.75 327 ALA B O 1
ATOM 6820 N N . VAL B 1 328 ? 1.584 32.688 3.084 1 95.56 328 VAL B N 1
ATOM 6821 C CA . VAL B 1 328 ? 2.191 31.75 4.02 1 95.56 328 VAL B CA 1
ATOM 6822 C C . VAL B 1 328 ? 3.453 32.375 4.621 1 95.56 328 VAL B C 1
ATOM 6824 O O . VAL B 1 328 ? 3.961 31.891 5.641 1 95.56 328 VAL B O 1
ATOM 6827 N N . GLU B 1 329 ? 4.02 33.438 3.967 1 95.5 329 GLU B N 1
ATOM 6828 C CA . GLU B 1 329 ? 5.188 34.156 4.465 1 95.5 329 GLU B CA 1
ATOM 6829 C C . GLU B 1 329 ? 6.41 33.25 4.547 1 95.5 329 GLU B C 1
ATOM 6831 O O . GLU B 1 329 ? 7.168 33.312 5.516 1 95.5 329 GLU B O 1
ATOM 6836 N N . ALA B 1 330 ? 6.555 32.281 3.629 1 95.25 330 ALA B N 1
ATOM 6837 C CA . ALA B 1 330 ? 7.668 31.328 3.535 1 95.25 330 ALA B CA 1
ATOM 6838 C C . ALA B 1 330 ? 7.988 31 2.078 1 95.25 330 ALA B C 1
ATOM 6840 O O . ALA B 1 330 ? 7.109 31.062 1.214 1 95.25 330 ALA B O 1
ATOM 6841 N N . PRO B 1 331 ? 9.211 30.625 1.772 1 94.56 331 PRO B N 1
ATOM 6842 C CA . PRO B 1 331 ? 9.602 30.281 0.403 1 94.56 331 PRO B CA 1
ATOM 6843 C C . PRO B 1 331 ? 9.219 28.844 0.019 1 94.56 331 PRO B C 1
ATOM 6845 O O . PRO B 1 331 ? 10.023 28.125 -0.579 1 94.56 331 PRO B O 1
ATOM 6848 N N . ASP B 1 332 ? 8.086 28.344 0.441 1 89.38 332 ASP B N 1
ATOM 6849 C CA . ASP B 1 332 ? 7.684 26.969 0.119 1 89.38 332 ASP B CA 1
ATOM 6850 C C . ASP B 1 332 ? 6.188 26.891 -0.163 1 89.38 332 ASP B C 1
ATOM 6852 O O . ASP B 1 332 ? 5.441 27.828 0.132 1 89.38 332 ASP B O 1
ATOM 6856 N N . LEU B 1 333 ? 5.801 25.828 -0.875 1 88.06 333 LEU B N 1
ATOM 6857 C CA . LEU B 1 333 ? 4.414 25.609 -1.276 1 88.06 333 LEU B CA 1
ATOM 6858 C C . LEU B 1 333 ? 3.822 24.406 -0.56 1 88.06 333 LEU B C 1
ATOM 6860 O O . LEU B 1 333 ? 3.061 23.641 -1.153 1 88.06 333 LEU B O 1
ATOM 6864 N N . HIS B 1 334 ? 4.16 24.188 0.677 1 82.94 334 HIS B N 1
ATOM 6865 C CA . HIS B 1 334 ? 3.746 22.984 1.4 1 82.94 334 HIS B CA 1
ATOM 6866 C C . HIS B 1 334 ? 2.238 22.781 1.306 1 82.94 334 HIS B C 1
ATOM 6868 O O . HIS B 1 334 ? 1.78 21.703 0.94 1 82.94 334 HIS B O 1
ATOM 6874 N N . ALA B 1 335 ? 1.38 23.75 1.735 1 83.56 335 ALA B N 1
ATOM 6875 C CA . ALA B 1 335 ? -0.064 23.609 1.563 1 83.56 335 ALA B CA 1
ATOM 6876 C C . ALA B 1 335 ? -0.452 23.703 0.09 1 83.56 335 ALA B C 1
ATOM 6878 O O . ALA B 1 335 ? -1.391 23.031 -0.353 1 83.56 335 ALA B O 1
ATOM 6879 N N . GLY B 1 336 ? 0.28 24.531 -0.656 1 88.25 336 GLY B N 1
ATOM 6880 C CA . GLY B 1 336 ? 0.254 24.562 -2.109 1 88.25 336 GLY B CA 1
ATOM 6881 C C . GLY B 1 336 ? -0.753 25.547 -2.666 1 88.25 336 GLY B C 1
ATOM 6882 O O . GLY B 1 336 ? -1.592 26.078 -1.928 1 88.25 336 GLY B O 1
ATOM 6883 N N . PRO B 1 337 ? -0.609 25.844 -3.982 1 92.75 337 PRO B N 1
ATOM 6884 C CA . PRO B 1 337 ? -1.471 26.781 -4.703 1 92.75 337 PRO B CA 1
ATOM 6885 C C . PRO B 1 337 ? -2.912 26.297 -4.816 1 92.75 337 PRO B C 1
ATOM 6887 O O . PRO B 1 337 ? -3.85 27.094 -4.727 1 92.75 337 PRO B O 1
ATOM 6890 N N . PHE B 1 338 ? -3.016 25 -4.926 1 92.81 338 PHE B N 1
ATOM 6891 C CA . PHE B 1 338 ? -4.363 24.469 -5.086 1 92.81 338 PHE B CA 1
ATOM 6892 C C . PHE B 1 338 ? -5.156 24.609 -3.791 1 92.81 338 PHE B C 1
ATOM 6894 O O . PHE B 1 338 ? -6.371 24.828 -3.822 1 92.81 338 PHE B O 1
ATOM 6901 N N . PHE B 1 339 ? -4.52 24.469 -2.684 1 94.44 339 PHE B N 1
ATOM 6902 C CA . PHE B 1 339 ? -5.219 24.719 -1.426 1 94.44 339 PHE B CA 1
ATOM 6903 C C . PHE B 1 339 ? -5.637 26.172 -1.312 1 94.44 339 PHE B C 1
ATOM 6905 O O . PHE B 1 339 ? -6.723 26.484 -0.812 1 94.44 339 PHE B O 1
ATOM 6912 N N . HIS B 1 340 ? -4.773 27.031 -1.77 1 95.94 340 HIS B N 1
ATOM 6913 C CA . HIS B 1 340 ? -5.125 28.453 -1.818 1 95.94 340 HIS B CA 1
ATOM 6914 C C . HIS B 1 340 ? -6.398 28.672 -2.625 1 95.94 340 HIS B C 1
ATOM 6916 O O . HIS B 1 340 ? -7.32 29.344 -2.158 1 95.94 340 HIS B O 1
ATOM 6922 N N . LEU B 1 341 ? -6.414 28.125 -3.783 1 96 341 LEU B N 1
ATOM 6923 C CA . LEU B 1 341 ? -7.559 28.297 -4.668 1 96 341 LEU B CA 1
ATOM 6924 C C . LEU B 1 341 ? -8.805 27.641 -4.07 1 96 341 LEU B C 1
ATOM 6926 O O . LEU B 1 341 ? -9.906 28.188 -4.18 1 96 341 LEU B O 1
ATOM 6930 N N . LEU B 1 342 ? -8.602 26.5 -3.492 1 96.12 342 LEU B N 1
ATOM 6931 C CA . LEU B 1 342 ? -9.695 25.812 -2.814 1 96.12 342 LEU B CA 1
ATOM 6932 C C . LEU B 1 342 ? -10.297 26.688 -1.724 1 96.12 342 LEU B C 1
ATOM 6934 O O . LEU B 1 342 ? -11.523 26.828 -1.629 1 96.12 342 LEU B O 1
ATOM 6938 N N . CYS B 1 343 ? -9.469 27.281 -0.902 1 96.44 343 CYS B N 1
ATOM 6939 C CA . CYS B 1 343 ? -9.922 28.156 0.174 1 96.44 343 CYS B CA 1
ATOM 6940 C C . CYS B 1 343 ? -10.688 29.359 -0.38 1 96.44 343 CYS B C 1
ATOM 6942 O O . CYS B 1 343 ? -11.688 29.781 0.202 1 96.44 343 CYS B O 1
ATOM 6944 N N . GLN B 1 344 ? -10.211 29.859 -1.519 1 96.38 344 GLN B N 1
ATOM 6945 C CA . GLN B 1 344 ? -10.898 31 -2.139 1 96.38 344 GLN B CA 1
ATOM 6946 C C . GLN B 1 344 ? -12.328 30.625 -2.521 1 96.38 344 GLN B C 1
ATOM 6948 O O . GLN B 1 344 ? -13.25 31.422 -2.318 1 96.38 344 GLN B O 1
ATOM 6953 N N . VAL B 1 345 ? -12.461 29.438 -3.035 1 96.75 345 VAL B N 1
ATOM 6954 C CA . VAL B 1 345 ? -13.789 29 -3.445 1 96.75 345 VAL B CA 1
ATOM 6955 C C . VAL B 1 345 ? -14.656 28.766 -2.215 1 96.75 345 VAL B C 1
ATOM 6957 O O . VAL B 1 345 ? -15.805 29.203 -2.162 1 96.75 345 VAL B O 1
ATOM 6960 N N . ILE B 1 346 ? -14.156 28.109 -1.227 1 96.31 346 ILE B N 1
ATOM 6961 C CA . ILE B 1 346 ? -14.906 27.812 -0.011 1 96.31 346 ILE B CA 1
ATOM 6962 C C . ILE B 1 346 ? -15.297 29.125 0.682 1 96.31 346 ILE B C 1
ATOM 6964 O O . ILE B 1 346 ? -16.438 29.266 1.139 1 96.31 346 ILE B O 1
ATOM 6968 N N . GLY B 1 347 ? -14.367 30.094 0.75 1 94.56 347 GLY B N 1
ATOM 6969 C CA . GLY B 1 347 ? -14.617 31.359 1.399 1 94.56 347 GLY B CA 1
ATOM 6970 C C . GLY B 1 347 ? -15.766 32.125 0.785 1 94.56 347 GLY B C 1
ATOM 6971 O O . GLY B 1 347 ? -16.391 32.969 1.45 1 94.56 347 GLY B O 1
ATOM 6972 N N . GLY B 1 348 ? -16.078 31.828 -0.479 1 93.62 348 GLY B N 1
ATOM 6973 C CA . GLY B 1 348 ? -17.203 32.469 -1.145 1 93.62 348 GLY B CA 1
ATOM 6974 C C . GLY B 1 348 ? -18.547 31.906 -0.717 1 93.62 348 GLY B C 1
ATOM 6975 O O . GLY B 1 348 ? -19.594 32.531 -0.952 1 93.62 348 GLY B O 1
ATOM 6976 N N . CYS B 1 349 ? -18.5 30.75 -0.013 1 93.38 349 CYS B N 1
ATOM 6977 C CA . CYS B 1 349 ? -19.797 30.141 0.243 1 93.38 349 CYS B CA 1
ATOM 6978 C C . CYS B 1 349 ? -19.922 29.719 1.699 1 93.38 349 CYS B C 1
ATOM 6980 O O . CYS B 1 349 ? -21.016 29.453 2.186 1 93.38 349 CYS B O 1
ATOM 6982 N N . ALA B 1 350 ? -18.844 29.625 2.391 1 93.88 350 ALA B N 1
ATOM 6983 C CA . ALA B 1 350 ? -18.859 29.188 3.783 1 93.88 350 ALA B CA 1
ATOM 6984 C C . ALA B 1 350 ? -17.766 29.875 4.598 1 93.88 350 ALA B C 1
ATOM 6986 O O . ALA B 1 350 ? -16.766 30.328 4.039 1 93.88 350 ALA B O 1
ATOM 6987 N N . LYS B 1 351 ? -17.938 29.906 5.91 1 93.75 351 LYS B N 1
ATOM 6988 C CA . LYS B 1 351 ? -16.969 30.562 6.773 1 93.75 351 LYS B CA 1
ATOM 6989 C C . LYS B 1 351 ? -16.188 29.562 7.605 1 93.75 351 LYS B C 1
ATOM 6991 O O . LYS B 1 351 ? -15.133 29.891 8.156 1 93.75 351 LYS B O 1
ATOM 6996 N N . VAL B 1 352 ? -16.719 28.375 7.777 1 95.25 352 VAL B N 1
ATOM 6997 C CA . VAL B 1 352 ? -16.078 27.344 8.602 1 95.25 352 VAL B CA 1
ATOM 6998 C C . VAL B 1 352 ? -15.93 26.062 7.801 1 95.25 352 VAL B C 1
ATOM 7000 O O . VAL B 1 352 ? -16.844 25.656 7.086 1 95.25 352 VAL B O 1
ATOM 7003 N N . CYS B 1 353 ? -14.766 25.438 7.93 1 97.06 353 CYS B N 1
ATOM 7004 C CA . CYS B 1 353 ? -14.484 24.234 7.176 1 97.06 353 CYS B CA 1
ATOM 7005 C C . CYS B 1 353 ? -13.703 23.234 8.016 1 97.06 353 CYS B C 1
ATOM 7007 O O . CYS B 1 353 ? -12.75 23.609 8.703 1 97.06 353 CYS B O 1
ATOM 7009 N N . LEU B 1 354 ? -14.164 21.969 8.016 1 97.5 354 LEU B N 1
ATOM 7010 C CA . LEU B 1 354 ? -13.414 20.891 8.672 1 97.5 354 LEU B CA 1
ATOM 7011 C C . LEU B 1 354 ? -12.266 20.422 7.785 1 97.5 354 LEU B C 1
ATOM 7013 O O . LEU B 1 354 ? -12.422 20.281 6.57 1 97.5 354 LEU B O 1
ATOM 7017 N N . ASN B 1 355 ? -11.156 20.266 8.383 1 96.31 355 ASN B N 1
ATOM 7018 C CA . ASN B 1 355 ? -9.945 19.844 7.695 1 96.31 355 ASN B CA 1
ATOM 7019 C C . ASN B 1 355 ? -9.25 18.703 8.445 1 96.31 355 ASN B C 1
ATOM 7021 O O . ASN B 1 355 ? -9.234 18.688 9.672 1 96.31 355 ASN B O 1
ATOM 7025 N N . GLY B 1 356 ? -8.727 17.781 7.727 1 95.44 356 GLY B N 1
ATOM 7026 C CA . GLY B 1 356 ? -8.133 16.578 8.305 1 95.44 356 GLY B CA 1
ATOM 7027 C C . GLY B 1 356 ? -6.711 16.797 8.789 1 95.44 356 GLY B C 1
ATOM 7028 O O . GLY B 1 356 ? -6.062 15.859 9.266 1 95.44 356 GLY B O 1
ATOM 7029 N N . GLU B 1 357 ? -6.219 18 8.789 1 94.56 357 GLU B N 1
ATOM 7030 C CA . GLU B 1 357 ? -4.875 18.297 9.258 1 94.56 357 GLU B CA 1
ATOM 7031 C C . GLU B 1 357 ? -4.668 17.844 10.695 1 94.56 357 GLU B C 1
ATOM 7033 O O . GLU B 1 357 ? -5.566 17.984 11.531 1 94.56 357 GLU B O 1
ATOM 7038 N N . GLY B 1 358 ? -3.486 17.359 10.977 1 96.44 358 GLY B N 1
ATOM 7039 C CA . GLY B 1 358 ? -3.158 16.891 12.312 1 96.44 358 GLY B CA 1
ATOM 7040 C C . GLY B 1 358 ? -3.227 15.383 12.453 1 96.44 358 GLY B C 1
ATOM 7041 O O . GLY B 1 358 ? -2.658 14.812 13.383 1 96.44 358 GLY B O 1
ATOM 7042 N N . ALA B 1 359 ? -3.898 14.703 11.492 1 96.69 359 ALA B N 1
ATOM 7043 C CA . ALA B 1 359 ? -4.043 13.25 11.562 1 96.69 359 ALA B CA 1
ATOM 7044 C C . ALA B 1 359 ? -2.695 12.555 11.406 1 96.69 359 ALA B C 1
ATOM 7046 O O . ALA B 1 359 ? -2.391 11.609 12.141 1 96.69 359 ALA B O 1
ATOM 7047 N N . ASP B 1 360 ? -1.903 13.008 10.477 1 95.25 360 ASP B N 1
ATOM 7048 C CA . ASP B 1 360 ? -0.62 12.367 10.203 1 95.25 360 ASP B CA 1
ATOM 7049 C C . ASP B 1 360 ? 0.323 12.492 11.398 1 95.25 360 ASP B C 1
ATOM 7051 O O . ASP B 1 360 ? 0.979 11.523 11.789 1 95.25 360 ASP B O 1
ATOM 7055 N N . GLU B 1 361 ? 0.396 13.648 12 1 96 361 GLU B N 1
ATOM 7056 C CA . GLU B 1 361 ? 1.272 13.891 13.141 1 96 361 GLU B CA 1
ATOM 7057 C C . GLU B 1 361 ? 0.791 13.141 14.375 1 96 361 GLU B C 1
ATOM 7059 O O . GLU B 1 361 ? 1.601 12.656 15.172 1 96 361 GLU B O 1
ATOM 7064 N N . THR B 1 362 ? -0.55 13 14.461 1 96.06 362 THR B N 1
ATOM 7065 C CA . THR B 1 362 ? -1.164 12.375 15.625 1 96.06 362 THR B CA 1
ATOM 7066 C C . THR B 1 362 ? -1.088 10.852 15.523 1 96.06 362 THR B C 1
ATOM 7068 O O . THR B 1 362 ? -0.878 10.164 16.531 1 96.06 362 THR B O 1
ATOM 7071 N N . LEU B 1 363 ? -1.213 10.367 14.273 1 96.75 363 LEU B N 1
ATOM 7072 C CA . LEU B 1 363 ? -1.456 8.938 14.133 1 96.75 363 LEU B CA 1
ATOM 7073 C C . LEU B 1 363 ? -0.354 8.281 13.305 1 96.75 363 LEU B C 1
ATOM 7075 O O . LEU B 1 363 ? -0.521 7.156 12.828 1 96.75 363 LEU B O 1
ATOM 7079 N N . GLY B 1 364 ? 0.722 8.969 13.094 1 94.88 364 GLY B N 1
ATOM 7080 C CA . GLY B 1 364 ? 1.915 8.359 12.531 1 94.88 364 GLY B CA 1
ATOM 7081 C C . GLY B 1 364 ? 1.863 8.234 11.023 1 94.88 364 GLY B C 1
ATOM 7082 O O . GLY B 1 364 ? 2.361 7.258 10.453 1 94.88 364 GLY B O 1
ATOM 7083 N N . GLY B 1 365 ? 1.275 9.133 10.398 1 92.19 365 GLY B N 1
ATOM 7084 C CA . GLY B 1 365 ? 1.166 9.094 8.953 1 92.19 365 GLY B CA 1
ATOM 7085 C C . GLY B 1 365 ? 2.49 9.328 8.242 1 92.19 365 GLY B C 1
ATOM 7086 O O . GLY B 1 365 ? 2.656 8.945 7.086 1 92.19 365 GLY B O 1
ATOM 7087 N N . TYR B 1 366 ? 3.465 9.891 8.898 1 85.62 366 TYR B N 1
ATOM 7088 C CA . TYR B 1 366 ? 4.738 10.242 8.273 1 85.62 366 TYR B CA 1
ATOM 7089 C C . TYR B 1 366 ? 5.84 9.281 8.711 1 85.62 366 TYR B C 1
ATOM 7091 O O . TYR B 1 366 ? 7.023 9.555 8.523 1 85.62 366 TYR B O 1
ATOM 7099 N N . TYR B 1 367 ? 5.512 8.258 9.312 1 90.38 367 TYR B N 1
ATOM 7100 C CA . TYR B 1 367 ? 6.543 7.363 9.82 1 90.38 367 TYR B CA 1
ATOM 7101 C C . TYR B 1 367 ? 7.219 6.605 8.688 1 90.38 367 TYR B C 1
ATOM 7103 O O . TYR B 1 367 ? 6.648 5.66 8.141 1 90.38 367 TYR B O 1
ATOM 7111 N N . ASP B 1 368 ? 8.406 6.945 8.422 1 90.5 368 ASP B N 1
ATOM 7112 C CA . ASP B 1 368 ? 9.289 6.359 7.422 1 90.5 368 ASP B CA 1
ATOM 7113 C C . ASP B 1 368 ? 10.758 6.512 7.832 1 90.5 368 ASP B C 1
ATOM 7115 O O . ASP B 1 368 ? 11.438 7.438 7.391 1 90.5 368 ASP B O 1
ATOM 7119 N N . PRO B 1 369 ? 11.211 5.582 8.547 1 91.5 369 PRO B N 1
ATOM 7120 C CA . PRO B 1 369 ? 12.562 5.723 9.094 1 91.5 369 PRO B CA 1
ATOM 7121 C C . PRO B 1 369 ? 13.617 5.91 8.008 1 91.5 369 PRO B C 1
ATOM 7123 O O . PRO B 1 369 ? 14.477 6.793 8.117 1 91.5 369 PRO B O 1
ATOM 7126 N N . ALA B 1 370 ? 13.57 5.129 6.996 1 89.62 370 ALA B N 1
ATOM 7127 C CA . ALA B 1 370 ? 14.562 5.234 5.938 1 89.62 370 ALA B CA 1
ATOM 7128 C C . ALA B 1 370 ? 14.492 6.59 5.242 1 89.62 370 ALA B C 1
ATOM 7130 O O . ALA B 1 370 ? 15.516 7.23 5 1 89.62 370 ALA B O 1
ATOM 7131 N N . GLY B 1 371 ? 13.273 7.016 5.02 1 91.25 371 GLY B N 1
ATOM 7132 C CA . GLY B 1 371 ? 13.078 8.312 4.391 1 91.25 371 GLY B CA 1
ATOM 7133 C C . GLY B 1 371 ? 13.516 9.469 5.266 1 91.25 371 GLY B C 1
ATOM 7134 O O . GLY B 1 371 ? 14.094 10.445 4.777 1 91.25 371 GLY B O 1
ATOM 7135 N N . THR B 1 372 ? 13.25 9.344 6.48 1 92.88 372 THR B N 1
ATOM 7136 C CA . THR B 1 372 ? 13.633 10.375 7.441 1 92.88 372 THR B CA 1
ATOM 7137 C C . THR B 1 372 ? 15.148 10.523 7.512 1 92.88 372 THR B C 1
ATOM 7139 O O . THR B 1 372 ? 15.672 11.633 7.461 1 92.88 372 THR B O 1
ATOM 7142 N N . ILE B 1 373 ? 15.867 9.414 7.59 1 93.62 373 ILE B N 1
ATOM 7143 C CA . ILE B 1 373 ? 17.328 9.43 7.66 1 93.62 373 ILE B CA 1
ATOM 7144 C C . ILE B 1 373 ? 17.891 10.086 6.406 1 93.62 373 ILE B C 1
ATOM 7146 O O . ILE B 1 373 ? 18.734 10.984 6.496 1 93.62 373 ILE B O 1
ATOM 7150 N N . ALA B 1 374 ? 17.406 9.719 5.312 1 93.25 374 ALA B N 1
ATOM 7151 C CA . ALA B 1 374 ? 17.906 10.25 4.043 1 93.25 374 ALA B CA 1
ATOM 7152 C C . ALA B 1 374 ? 17.641 11.75 3.939 1 93.25 374 ALA B C 1
ATOM 7154 O O . ALA B 1 374 ? 18.547 12.516 3.58 1 93.25 374 ALA B O 1
ATOM 7155 N N . THR B 1 375 ? 16.438 12.18 4.219 1 93.75 375 THR B N 1
ATOM 7156 C CA . THR B 1 375 ? 16.031 13.57 4.082 1 93.75 375 THR B CA 1
ATOM 7157 C C . THR B 1 375 ? 16.828 14.469 5.027 1 93.75 375 THR B C 1
ATOM 7159 O O . THR B 1 375 ? 17.281 15.539 4.633 1 93.75 375 THR B O 1
ATOM 7162 N N . LEU B 1 376 ? 16.984 14.062 6.238 1 95.94 376 LEU B N 1
ATOM 7163 C CA . LEU B 1 376 ? 17.656 14.883 7.238 1 95.94 376 LEU B CA 1
ATOM 7164 C C . LEU B 1 376 ? 19.156 14.93 6.977 1 95.94 376 LEU B C 1
ATOM 7166 O O . LEU B 1 376 ? 19.797 15.953 7.227 1 95.94 376 LEU B O 1
ATOM 7170 N N . THR B 1 377 ? 19.703 13.82 6.465 1 95.06 377 THR B N 1
ATOM 7171 C CA . THR B 1 377 ? 21.109 13.805 6.105 1 95.06 377 THR B CA 1
ATOM 7172 C C . THR B 1 377 ? 21.391 14.758 4.941 1 95.06 377 THR B C 1
ATOM 7174 O O . THR B 1 377 ? 22.328 15.555 4.996 1 95.06 377 THR B O 1
ATOM 7177 N N . ASP B 1 378 ? 20.578 14.703 4.031 1 95.38 378 ASP B N 1
ATOM 7178 C CA . ASP B 1 378 ? 20.703 15.57 2.861 1 95.38 378 ASP B CA 1
ATOM 7179 C C . ASP B 1 378 ? 20.516 17.031 3.236 1 95.38 378 ASP B C 1
ATOM 7181 O O . ASP B 1 378 ? 21.234 17.906 2.76 1 95.38 378 ASP B O 1
ATOM 7185 N N . GLY B 1 379 ? 19.5 17.328 4.016 1 96.56 379 GLY B N 1
ATOM 7186 C CA . GLY B 1 379 ? 19.234 18.688 4.441 1 96.56 379 GLY B CA 1
ATOM 7187 C C . GLY B 1 379 ? 20.375 19.312 5.207 1 96.56 379 GLY B C 1
ATOM 7188 O O . GLY B 1 379 ? 20.719 20.484 4.996 1 96.56 379 GLY B O 1
ATOM 7189 N N . GLN B 1 380 ? 20.938 18.578 6.051 1 95.75 380 GLN B N 1
ATOM 7190 C CA . GLN B 1 380 ? 22.078 19.047 6.82 1 95.75 380 GLN B CA 1
ATOM 7191 C C . GLN B 1 380 ? 23.266 19.359 5.91 1 95.75 380 GLN B C 1
ATOM 7193 O O . GLN B 1 380 ? 23.938 20.375 6.086 1 95.75 380 GLN B O 1
ATOM 7198 N N . ALA B 1 381 ? 23.5 18.484 4.996 1 96.19 381 ALA B N 1
ATOM 7199 C CA . ALA B 1 381 ? 24.594 18.688 4.047 1 96.19 381 ALA B CA 1
ATOM 7200 C C . ALA B 1 381 ? 24.375 19.969 3.227 1 96.19 381 ALA B C 1
ATOM 7202 O O . ALA B 1 381 ? 25.328 20.719 2.98 1 96.19 381 ALA B O 1
ATOM 7203 N N . ARG B 1 382 ? 23.219 20.266 2.898 1 95.62 382 ARG B N 1
ATOM 7204 C CA . ARG B 1 382 ? 22.906 21.438 2.086 1 95.62 382 ARG B CA 1
ATOM 7205 C C . ARG B 1 382 ? 23.031 22.719 2.898 1 95.62 382 ARG B C 1
ATOM 7207 O O . ARG B 1 382 ? 23.531 23.734 2.393 1 95.62 382 ARG B O 1
ATOM 7214 N N . ALA B 1 383 ? 22.531 22.703 4.125 1 97.06 383 ALA B N 1
ATOM 7215 C CA . ALA B 1 383 ? 22.688 23.875 4.988 1 97.06 383 ALA B CA 1
ATOM 7216 C C . ALA B 1 383 ? 24.156 24.219 5.168 1 97.06 383 ALA B C 1
ATOM 7218 O O . ALA B 1 383 ? 24.547 25.391 5.102 1 97.06 383 ALA B O 1
ATOM 7219 N N . GLN B 1 384 ? 24.984 23.219 5.301 1 95.31 384 GLN B N 1
ATOM 7220 C CA . GLN B 1 384 ? 26.422 23.406 5.453 1 95.31 384 GLN B CA 1
ATOM 7221 C C . GLN B 1 384 ? 27.031 23.969 4.172 1 95.31 384 GLN B C 1
ATOM 7223 O O . GLN B 1 384 ? 27.859 24.875 4.223 1 95.31 384 GLN B O 1
ATOM 7228 N N . ALA B 1 385 ? 26.625 23.406 3.117 1 93.88 385 ALA B N 1
ATOM 7229 C CA . ALA B 1 385 ? 27.156 23.844 1.825 1 93.88 385 ALA B CA 1
ATOM 7230 C C . ALA B 1 385 ? 26.797 25.312 1.557 1 93.88 385 ALA B C 1
ATOM 7232 O O . ALA B 1 385 ? 27.562 26.016 0.886 1 93.88 385 ALA B O 1
ATOM 7233 N N . ALA B 1 386 ? 25.703 25.797 2.07 1 95 386 ALA B N 1
ATOM 7234 C CA . ALA B 1 386 ? 25.25 27.172 1.875 1 95 386 ALA B CA 1
ATOM 7235 C C . ALA B 1 386 ? 25.906 28.109 2.891 1 95 386 ALA B C 1
ATOM 7237 O O . ALA B 1 386 ? 25.672 29.312 2.865 1 95 386 ALA B O 1
ATOM 7238 N N . GLY B 1 387 ? 26.672 27.578 3.768 1 94.62 387 GLY B N 1
ATOM 7239 C CA . GLY B 1 387 ? 27.344 28.375 4.797 1 94.62 387 GLY B CA 1
ATOM 7240 C C . GLY B 1 387 ? 26.406 28.812 5.906 1 94.62 387 GLY B C 1
ATOM 7241 O O . GLY B 1 387 ? 26.625 29.844 6.543 1 94.62 387 GLY B O 1
ATOM 7242 N N . LEU B 1 388 ? 25.312 28.109 6.07 1 96.88 388 LEU B N 1
ATOM 7243 C CA . LEU B 1 388 ? 24.297 28.453 7.07 1 96.88 388 LEU B CA 1
ATOM 7244 C C . LEU B 1 388 ? 24.406 27.531 8.281 1 96.88 388 LEU B C 1
ATOM 7246 O O . LEU B 1 388 ? 24.875 26.406 8.164 1 96.88 388 LEU B O 1
ATOM 7250 N N . VAL B 1 389 ? 24 28.031 9.398 1 96.69 389 VAL B N 1
ATOM 7251 C CA . VAL B 1 389 ? 24.062 27.266 10.641 1 96.69 389 VAL B CA 1
ATOM 7252 C C . VAL B 1 389 ? 22.656 27.125 11.227 1 96.69 389 VAL B C 1
ATOM 7254 O O . VAL B 1 389 ? 22.094 28.094 11.758 1 96.69 389 VAL B O 1
ATOM 7257 N N . PRO B 1 390 ? 22.125 25.891 11.203 1 97.75 390 PRO B N 1
ATOM 7258 C CA . PRO B 1 390 ? 20.812 25.688 11.812 1 97.75 390 PRO B CA 1
ATOM 7259 C C . PRO B 1 390 ? 20.812 25.969 13.312 1 97.75 390 PRO B C 1
ATOM 7261 O O . PRO B 1 390 ? 21.859 25.922 13.961 1 97.75 390 PRO B O 1
ATOM 7264 N N . SER B 1 391 ? 19.672 26.297 13.852 1 98.12 391 SER B N 1
ATOM 7265 C CA . SER B 1 391 ? 19.5 26.562 15.281 1 98.12 391 SER B CA 1
ATOM 7266 C C . SER B 1 391 ? 19.781 25.312 16.109 1 98.12 391 SER B C 1
ATOM 7268 O O . SER B 1 391 ? 19.734 24.203 15.594 1 98.12 391 SER B O 1
ATOM 7270 N N . ASP B 1 392 ? 20.016 25.531 17.375 1 97.75 392 ASP B N 1
ATOM 7271 C CA . ASP B 1 392 ? 20.203 24.406 18.297 1 97.75 392 ASP B CA 1
ATOM 7272 C C . ASP B 1 392 ? 18.953 23.531 18.328 1 97.75 392 ASP B C 1
ATOM 7274 O O . ASP B 1 392 ? 19.047 22.312 18.422 1 97.75 392 ASP B O 1
ATOM 7278 N N . ARG B 1 393 ? 17.875 24.156 18.234 1 97.31 393 ARG B N 1
ATOM 7279 C CA . ARG B 1 393 ? 16.609 23.422 18.266 1 97.31 393 ARG B CA 1
ATOM 7280 C C . ARG B 1 393 ? 16.453 22.547 17.031 1 97.31 393 ARG B C 1
ATOM 7282 O O . ARG B 1 393 ? 16.047 21.391 17.141 1 97.31 393 ARG B O 1
ATOM 7289 N N . ALA B 1 394 ? 16.797 23.062 15.891 1 98.06 394 ALA B N 1
ATOM 7290 C CA . ALA B 1 394 ? 16.734 22.281 14.664 1 98.06 394 ALA B CA 1
ATOM 7291 C C . ALA B 1 394 ? 17.656 21.062 14.719 1 98.06 394 ALA B C 1
ATOM 7293 O O . ALA B 1 394 ? 17.297 19.969 14.281 1 98.06 394 ALA B O 1
ATOM 7294 N N . CYS B 1 395 ? 18.828 21.297 15.266 1 97.94 395 CYS B N 1
ATOM 7295 C CA . CYS B 1 395 ? 19.781 20.203 15.414 1 97.94 395 CYS B CA 1
ATOM 7296 C C . CYS B 1 395 ? 19.25 19.141 16.359 1 97.94 395 CYS B C 1
ATOM 7298 O O . CYS B 1 395 ? 19.391 17.938 16.109 1 97.94 395 CYS B O 1
ATOM 7300 N N . ALA B 1 396 ? 18.641 19.625 17.422 1 97.75 396 ALA B N 1
ATOM 7301 C CA . ALA B 1 396 ? 18.094 18.688 18.406 1 97.75 396 ALA B CA 1
ATOM 7302 C C . ALA B 1 396 ? 16.969 17.859 17.797 1 97.75 396 ALA B C 1
ATOM 7304 O O . ALA B 1 396 ? 16.844 16.656 18.062 1 97.75 396 ALA B O 1
ATOM 7305 N N . ILE B 1 397 ? 16.156 18.469 17.031 1 97.75 397 ILE B N 1
ATOM 7306 C CA . ILE B 1 397 ? 15.062 17.781 16.375 1 97.75 397 ILE B CA 1
ATOM 7307 C C . ILE B 1 397 ? 15.617 16.734 15.398 1 97.75 397 ILE B C 1
ATOM 7309 O O . ILE B 1 397 ? 15.188 15.586 15.398 1 97.75 397 ILE B O 1
ATOM 7313 N N . ARG B 1 398 ? 16.547 17.172 14.578 1 97.62 398 ARG B N 1
ATOM 7314 C CA . ARG B 1 398 ? 17.203 16.266 13.633 1 97.62 398 ARG B CA 1
ATOM 7315 C C . ARG B 1 398 ? 17.766 15.047 14.352 1 97.62 398 ARG B C 1
ATOM 7317 O O . ARG B 1 398 ? 17.5 13.906 13.969 1 97.62 398 ARG B O 1
ATOM 7324 N N . ASP B 1 399 ? 18.531 15.32 15.367 1 97.62 399 ASP B N 1
ATOM 7325 C CA . ASP B 1 399 ? 19.188 14.242 16.109 1 97.62 399 ASP B CA 1
ATOM 7326 C C . ASP B 1 399 ? 18.156 13.32 16.766 1 97.62 399 ASP B C 1
ATOM 7328 O O . ASP B 1 399 ? 18.328 12.102 16.781 1 97.62 399 ASP B O 1
ATOM 7332 N N . GLY B 1 400 ? 17.125 13.938 17.312 1 97.44 400 GLY B N 1
ATOM 7333 C CA . GLY B 1 400 ? 16.062 13.148 17.922 1 97.44 400 GLY B CA 1
ATOM 7334 C C . GLY B 1 400 ? 15.359 12.234 16.922 1 97.44 400 GLY B C 1
ATOM 7335 O O . GLY B 1 400 ? 15.062 11.078 17.25 1 97.44 400 GLY B O 1
ATOM 7336 N N . LEU B 1 401 ? 15.117 12.68 15.75 1 97.19 401 LEU B N 1
ATOM 7337 C CA . LEU B 1 401 ? 14.445 11.898 14.727 1 97.19 401 LEU B CA 1
ATOM 7338 C C . LEU B 1 401 ? 15.352 10.781 14.211 1 97.19 401 LEU B C 1
ATOM 7340 O O . LEU B 1 401 ? 14.891 9.672 13.953 1 97.19 401 LEU B O 1
ATOM 7344 N N . LE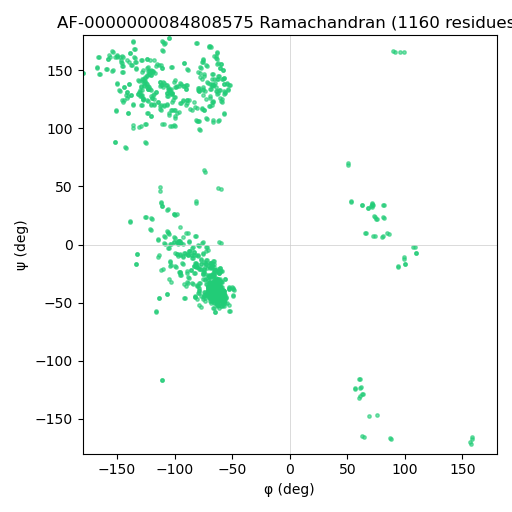U B 1 402 ? 16.594 11.156 14.016 1 96.62 402 LEU B N 1
ATOM 7345 C CA . LEU B 1 402 ? 17.547 10.148 13.57 1 96.62 402 LEU B CA 1
ATOM 7346 C C . LEU B 1 402 ? 17.688 9.031 14.602 1 96.62 402 LEU B C 1
ATOM 7348 O O . LEU B 1 402 ? 17.734 7.852 14.242 1 96.62 402 LEU B O 1
ATOM 7352 N N . GLU B 1 403 ? 17.719 9.398 15.844 1 96.81 403 GLU B N 1
ATOM 7353 C CA . GLU B 1 403 ? 17.781 8.406 16.922 1 96.81 403 GLU B CA 1
ATOM 7354 C C . GLU B 1 403 ? 16.531 7.543 16.953 1 96.81 403 GLU B C 1
ATOM 7356 O O . GLU B 1 403 ? 16.625 6.324 17.109 1 96.81 403 GLU B O 1
ATOM 7361 N N . ALA B 1 404 ? 15.414 8.172 16.859 1 95.88 404 ALA B N 1
ATOM 7362 C CA . ALA B 1 404 ? 14.156 7.441 16.844 1 95.88 404 ALA B CA 1
ATOM 7363 C C . ALA B 1 404 ? 14.102 6.453 15.68 1 95.88 404 ALA B C 1
ATOM 7365 O O . ALA B 1 404 ? 13.641 5.32 15.836 1 95.88 404 ALA B O 1
ATOM 7366 N N . ALA B 1 405 ? 14.539 6.941 14.555 1 94.25 405 ALA B N 1
ATOM 7367 C CA . ALA B 1 405 ? 14.555 6.086 13.367 1 94.25 405 ALA B CA 1
ATOM 7368 C C . ALA B 1 405 ? 15.438 4.859 13.594 1 94.25 405 ALA B C 1
ATOM 7370 O O . ALA B 1 405 ? 15.086 3.756 13.172 1 94.25 405 ALA B O 1
ATOM 7371 N N . ALA B 1 406 ? 16.516 5.031 14.227 1 91.56 406 ALA B N 1
ATOM 7372 C CA . ALA B 1 406 ? 17.453 3.947 14.492 1 91.56 406 ALA B CA 1
ATOM 7373 C C . ALA B 1 406 ? 16.859 2.918 15.445 1 91.56 406 ALA B C 1
ATOM 7375 O O . ALA B 1 406 ? 17.203 1.732 15.375 1 91.56 406 ALA B O 1
ATOM 7376 N N . LYS B 1 407 ? 15.953 3.309 16.297 1 92.81 407 LYS B N 1
ATOM 7377 C CA . LYS B 1 407 ? 15.367 2.432 17.312 1 92.81 407 LYS B CA 1
ATOM 7378 C C . LYS B 1 407 ? 14.172 1.671 16.75 1 92.81 407 LYS B C 1
ATOM 7380 O O . LYS B 1 407 ? 13.602 0.815 17.422 1 92.81 407 LYS B O 1
ATOM 7385 N N . GLY B 1 408 ? 13.797 1.958 15.617 1 88.25 408 GLY B N 1
ATOM 7386 C CA . GLY B 1 408 ? 12.68 1.266 14.992 1 88.25 408 GLY B CA 1
ATOM 7387 C C . GLY B 1 408 ? 11.383 1.434 15.75 1 88.25 408 GLY B C 1
ATOM 7388 O O . GLY B 1 408 ? 10.984 2.555 16.078 1 88.25 408 GLY B O 1
ATOM 7389 N N . ALA B 1 409 ? 10.789 0.286 16.125 1 87.56 409 ALA B N 1
ATOM 7390 C CA . ALA B 1 409 ? 9.492 0.29 16.797 1 87.56 409 ALA B CA 1
ATOM 7391 C C . ALA B 1 409 ? 9.57 1.043 18.125 1 87.56 409 ALA B C 1
ATOM 7393 O O . ALA B 1 409 ? 8.609 1.714 18.516 1 87.56 409 ALA B O 1
ATOM 7394 N N . ALA B 1 410 ? 10.633 1.007 18.734 1 91.5 410 ALA B N 1
ATOM 7395 C CA . ALA B 1 410 ? 10.805 1.648 20.047 1 91.5 410 ALA B CA 1
ATOM 7396 C C . ALA B 1 410 ? 10.898 3.164 19.891 1 91.5 410 ALA B C 1
ATOM 7398 O O . ALA B 1 410 ? 10.742 3.896 20.875 1 91.5 410 ALA B O 1
ATOM 7399 N N . GLY B 1 411 ? 11.117 3.588 18.672 1 94.38 411 GLY B N 1
ATOM 7400 C CA . GLY B 1 411 ? 11.281 5.012 18.438 1 94.38 411 GLY B CA 1
ATOM 7401 C C . GLY B 1 411 ? 10.016 5.691 17.969 1 94.38 411 GLY B C 1
ATOM 7402 O O . GLY B 1 411 ? 9.992 6.91 17.766 1 94.38 411 GLY B O 1
ATOM 7403 N N . ILE B 1 412 ? 8.898 4.949 17.875 1 94.69 412 ILE B N 1
ATOM 7404 C CA . ILE B 1 412 ? 7.668 5.477 17.297 1 94.69 412 ILE B CA 1
ATOM 7405 C C . ILE B 1 412 ? 7.141 6.617 18.156 1 94.69 412 ILE B C 1
ATOM 7407 O O . ILE B 1 412 ? 6.785 7.68 17.641 1 94.69 412 ILE B O 1
ATOM 7411 N N . ARG B 1 413 ? 7.094 6.453 19.453 1 93.31 413 ARG B N 1
ATOM 7412 C CA . ARG B 1 413 ? 6.555 7.473 20.359 1 93.31 413 ARG B CA 1
ATOM 7413 C C . ARG B 1 413 ? 7.348 8.766 20.25 1 93.31 413 ARG B C 1
ATOM 7415 O O . ARG B 1 413 ? 6.77 9.852 20.203 1 93.31 413 ARG B O 1
ATOM 7422 N N . ALA B 1 414 ? 8.648 8.625 20.203 1 94.56 414 ALA B N 1
ATOM 7423 C CA . ALA B 1 414 ? 9.5 9.805 20.078 1 94.56 414 ALA B CA 1
ATOM 7424 C C . ALA B 1 414 ? 9.211 10.547 18.781 1 94.56 414 ALA B C 1
ATOM 7426 O O . ALA B 1 414 ? 9.172 11.773 18.75 1 94.56 414 ALA B O 1
ATOM 7427 N N . THR B 1 415 ? 9.039 9.812 17.734 1 95.88 415 THR B N 1
ATOM 7428 C CA . THR B 1 415 ? 8.727 10.398 16.438 1 95.88 415 THR B CA 1
ATOM 7429 C C . THR B 1 415 ? 7.406 11.156 16.484 1 95.88 415 THR B C 1
ATOM 7431 O O . THR B 1 415 ? 7.309 12.273 15.969 1 95.88 415 THR B O 1
ATOM 7434 N N . LEU B 1 416 ? 6.398 10.547 17.109 1 94.62 416 LEU B N 1
ATOM 7435 C CA . LEU B 1 416 ? 5.09 11.188 17.219 1 94.62 416 LEU B CA 1
ATOM 7436 C C . LEU B 1 416 ? 5.18 12.461 18.047 1 94.62 416 LEU B C 1
ATOM 7438 O O . LEU B 1 416 ? 4.613 13.492 17.672 1 94.62 416 LEU B O 1
ATOM 7442 N N . ASP B 1 417 ? 5.902 12.43 19.109 1 93.44 417 ASP B N 1
ATOM 7443 C CA . ASP B 1 417 ? 6.039 13.586 19.984 1 93.44 417 ASP B CA 1
ATOM 7444 C C . ASP B 1 417 ? 6.719 14.742 19.266 1 93.44 417 ASP B C 1
ATOM 7446 O O . ASP B 1 417 ? 6.312 15.898 19.422 1 93.44 417 ASP B O 1
ATOM 7450 N N . ILE B 1 418 ? 7.711 14.438 18.531 1 95.5 418 ILE B N 1
ATOM 7451 C CA . ILE B 1 418 ? 8.43 15.461 17.781 1 95.5 418 ILE B CA 1
ATOM 7452 C C . ILE B 1 418 ? 7.527 16.047 16.703 1 95.5 418 ILE B C 1
ATOM 7454 O O . ILE B 1 418 ? 7.527 17.25 16.453 1 95.5 418 ILE B O 1
ATOM 7458 N N . SER B 1 419 ? 6.738 15.188 16.094 1 95.31 419 SER B N 1
ATOM 7459 C CA . SER B 1 419 ? 5.875 15.609 15 1 95.31 419 SER B CA 1
ATOM 7460 C C . SER B 1 419 ? 4.801 16.578 15.477 1 95.31 419 SER B C 1
ATOM 7462 O O . SER B 1 419 ? 4.305 17.391 14.703 1 95.31 419 SER B O 1
ATOM 7464 N N . LEU B 1 420 ? 4.441 16.578 16.734 1 95.12 420 LEU B N 1
ATOM 7465 C CA . LEU B 1 420 ? 3.367 17.391 17.281 1 95.12 420 LEU B CA 1
ATOM 7466 C C . LEU B 1 420 ? 3.895 18.75 17.75 1 95.12 420 LEU B C 1
ATOM 7468 O O . LEU B 1 420 ? 3.166 19.531 18.359 1 95.12 420 LEU B O 1
ATOM 7472 N N . GLN B 1 421 ? 5.145 19.062 17.406 1 95.19 421 GLN B N 1
ATOM 7473 C CA . GLN B 1 421 ? 5.762 20.328 17.797 1 95.19 421 GLN B CA 1
ATOM 7474 C C . GLN B 1 421 ? 5.969 21.234 16.578 1 95.19 421 GLN B C 1
ATOM 7476 O O . GLN B 1 421 ? 5.012 21.562 15.883 1 95.19 421 GLN B O 1
ATOM 7481 N N . ASP B 1 422 ? 7.219 21.531 16.281 1 96.44 422 ASP B N 1
ATOM 7482 C CA . ASP B 1 422 ? 7.508 22.516 15.242 1 96.44 422 ASP B CA 1
ATOM 7483 C C . ASP B 1 422 ? 6.984 22.062 13.883 1 96.44 422 ASP B C 1
ATOM 7485 O O . ASP B 1 422 ? 6.484 22.875 13.102 1 96.44 422 ASP B O 1
ATOM 7489 N N . LEU B 1 423 ? 7.113 20.797 13.625 1 95.81 423 LEU B N 1
ATOM 7490 C CA . LEU B 1 423 ? 6.633 20.281 12.344 1 95.81 423 LEU B CA 1
ATOM 7491 C C . LEU B 1 423 ? 5.152 20.578 12.156 1 95.81 423 LEU B C 1
ATOM 7493 O O . LEU B 1 423 ? 4.754 21.156 11.141 1 95.81 423 LEU B O 1
ATOM 7497 N N . LEU B 1 424 ? 4.367 20.219 13.109 1 96.69 424 LEU B N 1
ATOM 7498 C CA . LEU B 1 424 ? 2.928 20.453 13.055 1 96.69 424 LEU B CA 1
ATOM 7499 C C . LEU B 1 424 ? 2.623 21.938 12.922 1 96.69 424 LEU B C 1
ATOM 7501 O O . LEU B 1 424 ? 1.856 22.344 12.047 1 96.69 424 LEU B O 1
ATOM 7505 N N . GLU B 1 425 ? 3.244 22.719 13.758 1 96.69 425 GLU B N 1
ATOM 7506 C CA . GLU B 1 425 ? 2.961 24.156 13.82 1 96.69 425 GLU B CA 1
ATOM 7507 C C . GLU B 1 425 ? 3.395 24.859 12.539 1 96.69 425 GLU B C 1
ATOM 7509 O O . GLU B 1 425 ? 2.582 25.5 11.875 1 96.69 425 GLU B O 1
ATOM 7514 N N . ARG B 1 426 ? 4.68 24.656 12.219 1 96.5 426 ARG B N 1
ATOM 7515 C CA . ARG B 1 426 ? 5.34 25.531 11.258 1 96.5 426 ARG B CA 1
ATOM 7516 C C . ARG B 1 426 ? 5.16 25.016 9.828 1 96.5 426 ARG B C 1
ATOM 7518 O O . ARG B 1 426 ? 5.098 25.797 8.883 1 96.5 426 ARG B O 1
ATOM 7525 N N . ALA B 1 427 ? 5.102 23.703 9.711 1 94.88 427 ALA B N 1
ATOM 7526 C CA . ALA B 1 427 ? 5.031 23.141 8.367 1 94.88 427 ALA B CA 1
ATOM 7527 C C . ALA B 1 427 ? 3.59 22.859 7.965 1 94.88 427 ALA B C 1
ATOM 7529 O O . ALA B 1 427 ? 3.268 22.812 6.773 1 94.88 427 ALA B O 1
ATOM 7530 N N . GLN B 1 428 ? 2.748 22.688 8.953 1 95.06 428 GLN B N 1
ATOM 7531 C CA . GLN B 1 428 ? 1.405 22.234 8.602 1 95.06 428 GLN B CA 1
ATOM 7532 C C . GLN B 1 428 ? 0.359 23.281 8.961 1 95.06 428 GLN B C 1
ATOM 7534 O O . GLN B 1 428 ? -0.253 23.891 8.07 1 95.06 428 GLN B O 1
ATOM 7539 N N . LEU B 1 429 ? 0.29 23.672 10.195 1 96.88 429 LEU B N 1
ATOM 7540 C CA . LEU B 1 429 ? -0.801 24.516 10.688 1 96.88 429 LEU B CA 1
ATOM 7541 C C . LEU B 1 429 ? -0.65 25.953 10.195 1 96.88 429 LEU B C 1
ATOM 7543 O O . LEU B 1 429 ? -1.631 26.578 9.789 1 96.88 429 LEU B O 1
ATOM 7547 N N . ASP B 1 430 ? 0.571 26.484 10.18 1 96.44 430 ASP B N 1
ATOM 7548 C CA . ASP B 1 430 ? 0.791 27.859 9.75 1 96.44 430 ASP B CA 1
ATOM 7549 C C . ASP B 1 430 ? 0.314 28.062 8.312 1 96.44 430 ASP B C 1
ATOM 7551 O O . ASP B 1 430 ? -0.504 28.953 8.047 1 96.44 430 ASP B O 1
ATOM 7555 N N . PRO B 1 431 ? 0.792 27.203 7.422 1 95.94 431 PRO B N 1
ATOM 7556 C CA . PRO B 1 431 ? 0.345 27.406 6.039 1 95.94 431 PRO B CA 1
ATOM 7557 C C . PRO B 1 431 ? -1.166 27.25 5.883 1 95.94 431 PRO B C 1
ATOM 7559 O O . PRO B 1 431 ? -1.794 28.016 5.148 1 95.94 431 PRO B O 1
ATOM 7562 N N . VAL B 1 432 ? -1.735 26.328 6.582 1 95.44 432 VAL B N 1
ATOM 7563 C CA . VAL B 1 432 ? -3.168 26.078 6.473 1 95.44 432 VAL B CA 1
ATOM 7564 C C . VAL B 1 432 ? -3.943 27.281 7.016 1 95.44 432 VAL B C 1
ATOM 7566 O O . VAL B 1 432 ? -4.898 27.734 6.387 1 95.44 432 VAL B O 1
ATOM 7569 N N . ASP B 1 433 ? -3.551 27.781 8.148 1 96.38 433 ASP B N 1
ATOM 7570 C CA . ASP B 1 433 ? -4.227 28.938 8.734 1 96.38 433 ASP B CA 1
ATOM 7571 C C . ASP B 1 433 ? -4.09 30.156 7.844 1 96.38 433 ASP B C 1
ATOM 7573 O O . ASP B 1 433 ? -5.074 30.859 7.582 1 96.38 433 ASP B O 1
ATOM 7577 N N . HIS B 1 434 ? -2.9 30.438 7.344 1 96.5 434 HIS B N 1
ATOM 7578 C CA . HIS B 1 434 ? -2.645 31.625 6.551 1 96.5 434 HIS B CA 1
ATOM 7579 C C . HIS B 1 434 ? -3.439 31.609 5.25 1 96.5 434 HIS B C 1
ATOM 7581 O O . HIS B 1 434 ? -4.035 32.625 4.863 1 96.5 434 HIS B O 1
ATOM 7587 N N . LEU B 1 435 ? 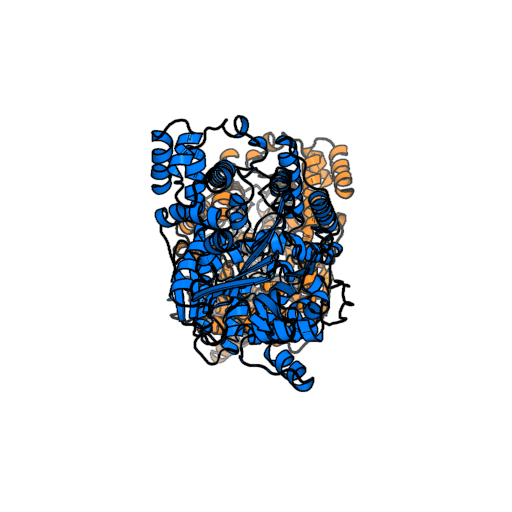-3.461 30.469 4.605 1 96.19 435 LEU B N 1
ATOM 7588 C CA . LEU B 1 435 ? -4.152 30.375 3.326 1 96.19 435 LEU B CA 1
ATOM 7589 C C . LEU B 1 435 ? -5.664 30.422 3.523 1 96.19 435 LEU B C 1
ATOM 7591 O O . LEU B 1 435 ? -6.375 31.078 2.76 1 96.19 435 LEU B O 1
ATOM 7595 N N . SER B 1 436 ? -6.145 29.703 4.516 1 96.12 436 SER B N 1
ATOM 7596 C CA . SER B 1 436 ? -7.586 29.688 4.742 1 96.12 436 SER B CA 1
ATOM 7597 C C . SER B 1 436 ? -8.094 31.047 5.211 1 96.12 436 SER B C 1
ATOM 7599 O O . SER B 1 436 ? -9.109 31.531 4.723 1 96.12 436 SER B O 1
ATOM 7601 N N . MET B 1 437 ? -7.344 31.703 6.062 1 95.62 437 MET B N 1
ATOM 7602 C CA . MET B 1 437 ? -7.777 33 6.598 1 95.62 437 MET B CA 1
ATOM 7603 C C . MET B 1 437 ? -7.617 34.094 5.559 1 95.62 437 MET B C 1
ATOM 7605 O O . MET B 1 437 ? -8.312 35.094 5.609 1 95.62 437 MET B O 1
ATOM 7609 N N . ALA B 1 438 ? -6.699 33.875 4.625 1 94.19 438 ALA B N 1
ATOM 7610 C CA . ALA B 1 438 ? -6.617 34.812 3.502 1 94.19 438 ALA B CA 1
ATOM 7611 C C . ALA B 1 438 ? -7.91 34.812 2.695 1 94.19 438 ALA B C 1
ATOM 7613 O O . ALA B 1 438 ? -8.203 35.781 1.984 1 94.19 438 ALA B O 1
ATOM 7614 N N . ALA B 1 439 ? -8.672 33.75 2.814 1 94.19 439 ALA B N 1
ATOM 7615 C CA . ALA B 1 439 ? -9.922 33.625 2.08 1 94.19 439 ALA B CA 1
ATOM 7616 C C . ALA B 1 439 ? -11.125 33.75 3.012 1 94.19 439 ALA B C 1
ATOM 7618 O O . ALA B 1 439 ? -12.258 33.5 2.611 1 94.19 439 ALA B O 1
ATOM 7619 N N . GLY B 1 440 ? -10.859 34.094 4.23 1 92 440 GLY B N 1
ATOM 7620 C CA . GLY B 1 440 ? -11.938 34.281 5.191 1 92 440 GLY B CA 1
ATOM 7621 C C . GLY B 1 440 ? -12.586 32.969 5.609 1 92 440 GLY B C 1
ATOM 7622 O O . GLY B 1 440 ? -13.805 32.938 5.793 1 92 440 GLY B O 1
ATOM 7623 N N . VAL B 1 441 ? -11.844 31.938 5.703 1 94 441 VAL B N 1
ATOM 7624 C CA . VAL B 1 441 ? -12.359 30.625 6.105 1 94 441 VAL B CA 1
ATOM 7625 C C . VAL B 1 441 ? -11.633 30.156 7.367 1 94 441 VAL B C 1
ATOM 7627 O O . VAL B 1 441 ? -10.406 30.141 7.418 1 94 441 VAL B O 1
ATOM 7630 N N . GLU B 1 442 ? -12.383 29.797 8.352 1 95.06 442 GLU B N 1
ATOM 7631 C CA . GLU B 1 442 ? -11.82 29.172 9.539 1 95.06 442 GLU B CA 1
ATOM 7632 C C . GLU B 1 442 ? -11.695 27.656 9.359 1 95.06 442 GLU B C 1
ATOM 7634 O O . GLU B 1 442 ? -12.695 26.969 9.156 1 95.06 442 GLU B O 1
ATOM 7639 N N . MET B 1 443 ? -10.508 27.234 9.383 1 95.88 443 MET B N 1
ATOM 7640 C CA . MET B 1 443 ? -10.273 25.797 9.297 1 95.88 443 MET B CA 1
ATOM 7641 C C . MET B 1 443 ? -10.266 25.172 10.688 1 95.88 443 MET B C 1
ATOM 7643 O O . MET B 1 443 ? -9.531 25.609 11.578 1 95.88 443 MET B O 1
ATOM 7647 N N . ARG B 1 444 ? -11.078 24.219 10.898 1 97.19 444 ARG B N 1
ATOM 7648 C CA . ARG B 1 444 ? -11.117 23.469 12.156 1 97.19 444 ARG B CA 1
ATOM 7649 C C . ARG B 1 444 ? -10.531 22.078 11.992 1 97.19 444 ARG B C 1
ATOM 7651 O O . ARG B 1 444 ? -10.766 21.406 10.977 1 97.19 444 ARG B O 1
ATOM 7658 N N . VAL B 1 445 ? -9.734 21.641 12.93 1 98.06 445 VAL B N 1
ATOM 7659 C CA . VAL B 1 445 ? -8.945 20.422 12.805 1 98.06 445 VAL B CA 1
ATOM 7660 C C . VAL B 1 445 ? -9.234 19.484 13.977 1 98.06 445 VAL B C 1
ATOM 7662 O O . VAL B 1 445 ? -8.422 19.359 14.898 1 98.06 445 VAL B O 1
ATOM 7665 N N . PRO B 1 446 ? -10.227 18.641 13.891 1 98 446 PRO B N 1
ATOM 7666 C CA . PRO B 1 446 ? -10.695 17.828 15.008 1 98 446 PRO B CA 1
ATOM 7667 C C . PRO B 1 446 ? -9.633 16.859 15.516 1 98 446 PRO B C 1
ATOM 7669 O O . PRO B 1 446 ? -9.617 16.516 16.703 1 98 446 PRO B O 1
ATOM 7672 N N . TYR B 1 447 ? -8.766 16.359 14.68 1 97.88 447 TYR B N 1
ATOM 7673 C CA . TYR B 1 447 ? -7.754 15.391 15.094 1 97.88 447 TYR B CA 1
ATOM 7674 C C . TYR B 1 447 ? -6.844 15.992 16.156 1 97.88 447 TYR B C 1
ATOM 7676 O O . TYR B 1 447 ? -6.18 15.266 16.906 1 97.88 447 TYR B O 1
ATOM 7684 N N . LEU B 1 448 ? -6.805 17.328 16.25 1 97.31 448 LEU B N 1
ATOM 7685 C CA . LEU B 1 448 ? -5.898 18 17.172 1 97.31 448 LEU B CA 1
ATOM 7686 C C . LEU B 1 448 ? -6.629 18.453 18.438 1 97.31 448 LEU B C 1
ATOM 7688 O O . LEU B 1 448 ? -6.055 19.125 19.281 1 97.31 448 LEU B O 1
ATOM 7692 N N . ASP B 1 449 ? -7.875 18.031 18.516 1 96.62 449 ASP B N 1
ATOM 7693 C CA . ASP B 1 449 ? -8.625 18.312 19.734 1 96.62 449 ASP B CA 1
ATOM 7694 C C . ASP B 1 449 ? -7.98 17.641 20.938 1 96.62 449 ASP B C 1
ATOM 7696 O O . ASP B 1 449 ? -7.488 16.516 20.844 1 96.62 449 ASP B O 1
ATOM 7700 N N . PRO B 1 450 ? -8.055 18.328 22.094 1 92.5 450 PRO B N 1
ATOM 7701 C CA . PRO B 1 450 ? -7.418 17.766 23.281 1 92.5 450 PRO B CA 1
ATOM 7702 C C . PRO B 1 450 ? -7.965 16.391 23.656 1 92.5 450 PRO B C 1
ATOM 7704 O O . PRO B 1 450 ? -7.227 15.547 24.172 1 92.5 450 PRO B O 1
ATOM 7707 N N . VAL B 1 451 ? -9.203 16.156 23.406 1 93.12 451 VAL B N 1
ATOM 7708 C CA . VAL B 1 451 ? -9.789 14.875 23.797 1 93.12 451 VAL B CA 1
ATOM 7709 C C . VAL B 1 451 ? -9.219 13.758 22.922 1 93.12 451 VAL B C 1
ATOM 7711 O O . VAL B 1 451 ? -8.977 12.648 23.406 1 93.12 451 VAL B O 1
ATOM 7714 N N . VAL B 1 452 ? -9.023 14.016 21.641 1 95.56 452 VAL B N 1
ATOM 7715 C CA . VAL B 1 452 ? -8.414 13.039 20.734 1 95.56 452 VAL B CA 1
ATOM 7716 C C . VAL B 1 452 ? -6.949 12.828 21.109 1 95.56 452 VAL B C 1
ATOM 7718 O O . VAL B 1 452 ? -6.484 11.695 21.219 1 95.56 452 VAL B O 1
ATOM 7721 N N . GLN B 1 453 ? -6.27 13.953 21.391 1 94 453 GLN B N 1
ATOM 7722 C CA . GLN B 1 453 ? -4.855 13.891 21.75 1 94 453 GLN B CA 1
ATOM 7723 C C . GLN B 1 453 ? -4.645 13.109 23.047 1 94 453 GLN B C 1
ATOM 7725 O O . GLN B 1 453 ? -3.701 12.328 23.172 1 94 453 GLN B O 1
ATOM 7730 N N . ALA B 1 454 ? -5.547 13.344 24 1 91 454 ALA B N 1
ATOM 7731 C CA . ALA B 1 454 ? -5.445 12.656 25.281 1 91 454 ALA B CA 1
ATOM 7732 C C . ALA B 1 454 ? -5.551 11.148 25.125 1 91 454 ALA B C 1
ATOM 7734 O O . ALA B 1 454 ? -4.852 10.391 25.797 1 91 454 ALA B O 1
ATOM 7735 N N . VAL B 1 455 ? -6.371 10.695 24.25 1 92.56 455 VAL B N 1
ATOM 7736 C CA . VAL B 1 455 ? -6.566 9.266 24.016 1 92.56 455 VAL B CA 1
ATOM 7737 C C . VAL B 1 455 ? -5.371 8.695 23.266 1 92.56 455 VAL B C 1
ATOM 7739 O O . VAL B 1 455 ? -4.789 7.688 23.672 1 92.56 455 VAL B O 1
ATOM 7742 N N . VAL B 1 456 ? -4.938 9.328 22.188 1 93.38 456 VAL B N 1
ATOM 7743 C CA . VAL B 1 456 ? -3.91 8.789 21.297 1 93.38 456 VAL B CA 1
ATOM 7744 C C . VAL B 1 456 ? -2.578 8.711 22.047 1 93.38 456 VAL B C 1
ATOM 7746 O O . VAL B 1 456 ? -1.792 7.789 21.828 1 93.38 456 VAL B O 1
ATOM 7749 N N . ARG B 1 457 ? -2.369 9.664 22.922 1 89.81 457 ARG B N 1
ATOM 7750 C CA . ARG B 1 457 ? -1.124 9.695 23.688 1 89.81 457 ARG B CA 1
ATOM 7751 C C . ARG B 1 457 ? -1.018 8.484 24.609 1 89.81 457 ARG B C 1
ATOM 7753 O O . ARG B 1 457 ? 0.081 8.102 25.016 1 89.81 457 ARG B O 1
ATOM 7760 N N . ARG B 1 458 ? -2.154 7.93 24.891 1 89.81 458 ARG B N 1
ATOM 7761 C CA . ARG B 1 458 ? -2.168 6.805 25.828 1 89.81 458 ARG B CA 1
ATOM 7762 C C . ARG B 1 458 ? -2.207 5.477 25.078 1 89.81 458 ARG B C 1
ATOM 7764 O O . ARG B 1 458 ? -2.055 4.41 25.688 1 89.81 458 ARG B O 1
ATOM 7771 N N . VAL B 1 459 ? -2.375 5.484 23.844 1 91.69 459 VAL B N 1
ATOM 7772 C CA . VAL B 1 459 ? -2.414 4.281 23.016 1 91.69 459 VAL B CA 1
ATOM 7773 C C . VAL B 1 459 ? -0.994 3.777 22.766 1 91.69 459 VAL B C 1
ATOM 7775 O O . VAL B 1 459 ? -0.093 4.559 22.469 1 91.69 459 VAL B O 1
ATOM 7778 N N . PRO B 1 460 ? -0.773 2.451 22.953 1 89.69 460 PRO B N 1
ATOM 7779 C CA . PRO B 1 460 ? 0.549 1.919 22.609 1 89.69 460 PRO B CA 1
ATOM 7780 C C . PRO B 1 460 ? 0.972 2.256 21.188 1 89.69 460 PRO B C 1
ATOM 7782 O O . PRO B 1 460 ? 0.189 2.082 20.25 1 89.69 460 PRO B O 1
ATOM 7785 N N . PRO B 1 461 ? 2.227 2.729 21.016 1 90.19 461 PRO B N 1
ATOM 7786 C CA . PRO B 1 461 ? 2.67 3.189 19.703 1 90.19 461 PRO B CA 1
ATOM 7787 C C . PRO B 1 461 ? 2.527 2.117 18.625 1 90.19 461 PRO B C 1
ATOM 7789 O O . PRO B 1 461 ? 2.268 2.436 17.453 1 90.19 461 PRO B O 1
ATOM 7792 N N . GLY B 1 462 ? 2.637 0.87 19 1 88.62 462 GLY B N 1
ATOM 7793 C CA . GLY B 1 462 ? 2.502 -0.233 18.062 1 88.62 462 GLY B CA 1
ATOM 7794 C C . GLY B 1 462 ? 1.109 -0.347 17.469 1 88.62 462 GLY B C 1
ATOM 7795 O O . GLY B 1 462 ? 0.927 -0.948 16.406 1 88.62 462 GLY B O 1
ATOM 7796 N N . GLU B 1 463 ? 0.1 0.191 18.125 1 90.44 463 GLU B N 1
ATOM 7797 C CA . GLU B 1 463 ? -1.27 0.201 17.625 1 90.44 463 GLU B CA 1
ATOM 7798 C C . GLU B 1 463 ? -1.479 1.332 16.625 1 90.44 463 GLU B C 1
ATOM 7800 O O . GLU B 1 463 ? -2.438 1.312 15.844 1 90.44 463 GLU B O 1
ATOM 7805 N N . ILE B 1 464 ? -0.56 2.244 16.672 1 93.88 464 ILE B N 1
ATOM 7806 C CA . ILE B 1 464 ? -0.669 3.404 15.789 1 93.88 464 ILE B CA 1
ATOM 7807 C C . ILE B 1 464 ? 0.075 3.137 14.484 1 93.88 464 ILE B C 1
ATOM 7809 O O . ILE B 1 464 ? -0.443 3.408 13.398 1 93.88 464 ILE B O 1
ATOM 7813 N N . VAL B 1 465 ? 1.268 2.619 14.617 1 93.44 465 VAL B N 1
ATOM 7814 C CA . VAL B 1 465 ? 2.104 2.217 13.492 1 93.44 465 VAL B CA 1
ATOM 7815 C C . VAL B 1 465 ? 2.572 0.776 13.688 1 93.44 465 VAL B C 1
ATOM 7817 O O . VAL B 1 465 ? 3.139 0.435 14.727 1 93.44 465 VAL B O 1
ATOM 7820 N N . ASP B 1 466 ? 2.295 -0.009 12.695 1 91.19 466 ASP B N 1
ATOM 7821 C CA . ASP B 1 466 ? 2.814 -1.373 12.719 1 91.19 466 ASP B CA 1
ATOM 7822 C C . ASP B 1 466 ? 4.059 -1.503 11.836 1 91.19 466 ASP B C 1
ATOM 7824 O O . ASP B 1 466 ? 3.949 -1.711 10.625 1 91.19 466 ASP B O 1
ATOM 7828 N N . THR B 1 467 ? 5.191 -1.534 12.414 1 88.38 467 THR B N 1
ATOM 7829 C CA . THR B 1 467 ? 6.449 -1.566 11.672 1 88.38 467 THR B CA 1
ATOM 7830 C C . THR B 1 467 ? 6.688 -2.951 11.078 1 88.38 467 THR B C 1
ATOM 7832 O O . THR B 1 467 ? 7.395 -3.088 10.078 1 88.38 467 THR B O 1
ATOM 7835 N N . SER B 1 468 ? 6.07 -3.908 11.703 1 85 468 SER B N 1
ATOM 7836 C CA . SER B 1 468 ? 6.254 -5.266 11.195 1 85 468 SER B CA 1
ATOM 7837 C C . SER B 1 468 ? 5.555 -5.461 9.859 1 85 468 SER B C 1
ATOM 7839 O O . SER B 1 468 ? 6.078 -6.145 8.977 1 85 468 SER B O 1
ATOM 7841 N N . LEU B 1 469 ? 4.395 -4.816 9.711 1 87.44 469 LEU B N 1
ATOM 7842 C CA . LEU B 1 469 ? 3.617 -4.977 8.484 1 87.44 469 LEU B CA 1
ATOM 7843 C C . LEU B 1 469 ? 3.734 -3.738 7.602 1 87.44 469 LEU B C 1
ATOM 7845 O O . LEU B 1 469 ? 3.189 -3.705 6.496 1 87.44 469 LEU B O 1
ATOM 7849 N N . GLY B 1 470 ? 4.457 -2.711 8.117 1 87.56 470 GLY B N 1
ATOM 7850 C CA . GLY B 1 470 ? 4.621 -1.478 7.359 1 87.56 470 GLY B CA 1
ATOM 7851 C C . GLY B 1 470 ? 3.334 -0.691 7.211 1 87.56 470 GLY B C 1
ATOM 7852 O O . GLY B 1 470 ? 3.088 -0.082 6.168 1 87.56 470 GLY B O 1
ATOM 7853 N N . ILE B 1 471 ? 2.469 -0.771 8.188 1 90.31 471 ILE B N 1
ATOM 7854 C CA . ILE B 1 471 ? 1.179 -0.092 8.133 1 90.31 471 ILE B CA 1
ATOM 7855 C C . ILE B 1 471 ? 1.219 1.159 9.008 1 90.31 471 ILE B C 1
ATOM 7857 O O . ILE B 1 471 ? 1.438 1.071 10.219 1 90.31 471 ILE B O 1
ATOM 7861 N N . THR B 1 472 ? 1.079 2.301 8.391 1 92.88 472 THR B N 1
ATOM 7862 C CA . THR B 1 472 ? 0.946 3.557 9.125 1 92.88 472 THR B CA 1
ATOM 7863 C C . THR B 1 472 ? -0.523 3.877 9.383 1 92.88 472 THR B C 1
ATOM 7865 O O . THR B 1 472 ? -1.412 3.281 8.773 1 92.88 472 THR B O 1
ATOM 7868 N N . LYS B 1 473 ? -0.844 4.691 10.422 1 95.75 473 LYS B N 1
ATOM 7869 C CA . LYS B 1 473 ? -2.191 5.098 10.812 1 95.75 473 LYS B CA 1
ATOM 7870 C C . LYS B 1 473 ? -3.102 3.889 11 1 95.75 473 LYS B C 1
ATOM 7872 O O . LYS B 1 473 ? -4.254 3.896 10.555 1 95.75 473 LYS B O 1
ATOM 7877 N N . ARG B 1 474 ? -2.482 2.896 11.523 1 92.44 474 ARG B N 1
ATOM 7878 C CA . ARG B 1 474 ? -3.188 1.629 11.672 1 92.44 474 ARG B CA 1
ATOM 7879 C C . ARG B 1 474 ? -4.461 1.803 12.492 1 92.44 474 ARG B C 1
ATOM 7881 O O . ARG B 1 474 ? -5.52 1.286 12.125 1 92.44 474 ARG B O 1
ATOM 7888 N N . LEU B 1 475 ? -4.387 2.574 13.57 1 94.06 475 LEU B N 1
ATOM 7889 C CA . LEU B 1 475 ? -5.527 2.822 14.445 1 94.06 475 LEU B CA 1
ATOM 7890 C C . LEU B 1 475 ? -6.66 3.504 13.68 1 94.06 475 LEU B C 1
ATOM 7892 O O . LEU B 1 475 ? -7.82 3.107 13.805 1 94.06 475 LEU B O 1
ATOM 7896 N N . LEU B 1 476 ? -6.312 4.48 12.875 1 95.5 476 LEU B N 1
ATOM 7897 C CA . LEU B 1 476 ? -7.301 5.234 12.109 1 95.5 476 LEU B CA 1
ATOM 7898 C C . LEU B 1 476 ? -7.941 4.355 11.039 1 95.5 476 LEU B C 1
ATOM 7900 O O . LEU B 1 476 ? -9.164 4.352 10.883 1 95.5 476 LEU B O 1
ATOM 7904 N N . ARG B 1 477 ? -7.105 3.656 10.289 1 93.19 477 ARG B N 1
ATOM 7905 C CA . ARG B 1 477 ? -7.586 2.801 9.211 1 93.19 477 ARG B CA 1
ATOM 7906 C C . ARG B 1 477 ? -8.539 1.733 9.742 1 93.19 477 ARG B C 1
ATOM 7908 O O . ARG B 1 477 ? -9.609 1.51 9.172 1 93.19 477 ARG B O 1
ATOM 7915 N N . ARG B 1 478 ? -8.188 1.098 10.812 1 91 478 ARG B N 1
ATOM 7916 C CA . ARG B 1 478 ? -9.008 0.05 11.406 1 91 478 ARG B CA 1
ATOM 7917 C C . ARG B 1 478 ? -10.312 0.623 11.945 1 91 478 ARG B C 1
ATOM 7919 O O . ARG B 1 478 ? -11.391 0.066 11.711 1 91 478 ARG B O 1
ATOM 7926 N N . ALA B 1 479 ? -10.188 1.732 12.641 1 93.06 479 ALA B N 1
ATOM 7927 C CA . ALA B 1 479 ? -11.375 2.373 13.211 1 93.06 479 ALA B CA 1
ATOM 7928 C C . ALA B 1 479 ? -12.344 2.803 12.109 1 93.06 479 ALA B C 1
ATOM 7930 O O . ALA B 1 479 ? -13.555 2.629 12.242 1 93.06 479 ALA B O 1
ATOM 7931 N N . ALA B 1 480 ? -11.812 3.34 11.055 1 92.88 480 ALA B N 1
ATOM 7932 C CA . ALA B 1 480 ? -12.633 3.842 9.953 1 92.88 480 ALA B CA 1
ATOM 7933 C C . ALA B 1 480 ? -13.406 2.709 9.289 1 92.88 480 ALA B C 1
ATOM 7935 O O . ALA B 1 480 ? -14.617 2.816 9.07 1 92.88 480 ALA B O 1
ATOM 7936 N N . VAL B 1 481 ? -12.711 1.644 8.984 1 89.56 481 VAL B N 1
ATOM 7937 C CA . VAL B 1 481 ? -13.328 0.533 8.258 1 89.56 481 VAL B CA 1
ATOM 7938 C C . VAL B 1 481 ? -14.305 -0.198 9.18 1 89.56 481 VAL B C 1
ATOM 7940 O O . VAL B 1 481 ? -15.375 -0.622 8.734 1 89.56 481 VAL B O 1
ATOM 7943 N N . ARG B 1 482 ? -13.953 -0.344 10.375 1 87.81 482 ARG B N 1
ATOM 7944 C CA . ARG B 1 482 ? -14.836 -1.027 11.312 1 87.81 482 ARG B CA 1
ATOM 7945 C C . ARG B 1 482 ? -16.125 -0.236 11.531 1 87.81 482 ARG B C 1
ATOM 7947 O O . ARG B 1 482 ? -17.203 -0.81 11.578 1 87.81 482 ARG B O 1
ATOM 7954 N N . ARG B 1 483 ? -16 1.022 11.641 1 88.94 483 ARG B N 1
ATOM 7955 C CA . ARG B 1 483 ? -17.156 1.845 11.984 1 88.94 483 ARG B CA 1
ATOM 7956 C C . ARG B 1 483 ? -18 2.15 10.75 1 88.94 483 ARG B C 1
ATOM 7958 O O . ARG B 1 483 ? -19.219 2.088 10.805 1 88.94 483 ARG B O 1
ATOM 7965 N N . HIS B 1 484 ? -17.359 2.504 9.672 1 87.62 484 HIS B N 1
ATOM 7966 C CA . HIS B 1 484 ? -18.109 3.049 8.539 1 87.62 484 HIS B CA 1
ATOM 7967 C C . HIS B 1 484 ? -18.141 2.062 7.379 1 87.62 484 HIS B C 1
ATOM 7969 O O . HIS B 1 484 ? -18.734 2.348 6.336 1 87.62 484 HIS B O 1
ATOM 7975 N N . GLY B 1 485 ? -17.547 0.935 7.562 1 80.62 485 GLY B N 1
ATOM 7976 C CA . GLY B 1 485 ? -17.688 -0.172 6.629 1 80.62 485 GLY B CA 1
ATOM 7977 C C . GLY B 1 485 ? -16.688 -0.131 5.488 1 80.62 485 GLY B C 1
ATOM 7978 O O . GLY B 1 485 ? -15.734 0.639 5.527 1 80.62 485 GLY B O 1
ATOM 7979 N N . ALA B 1 486 ? -17 -0.951 4.52 1 75.44 486 ALA B N 1
ATOM 7980 C CA . ALA B 1 486 ? -16.078 -1.216 3.426 1 75.44 486 ALA B CA 1
ATOM 7981 C C . ALA B 1 486 ? -16.031 -0.048 2.445 1 75.44 486 ALA B C 1
ATOM 7983 O O . ALA B 1 486 ? -15.133 0.038 1.606 1 75.44 486 ALA B O 1
ATOM 7984 N N . HIS B 1 487 ? -16.953 0.919 2.658 1 79.38 487 HIS B N 1
ATOM 7985 C CA . HIS B 1 487 ? -16.953 2.055 1.743 1 79.38 487 HIS B CA 1
ATOM 7986 C C . HIS B 1 487 ? -15.719 2.92 1.936 1 79.38 487 HIS B C 1
ATOM 7988 O O . HIS B 1 487 ? -15.375 3.719 1.062 1 79.38 487 HIS B O 1
ATOM 7994 N N . LEU B 1 488 ? -15.023 2.732 3.066 1 86.94 488 LEU B N 1
ATOM 7995 C CA . LEU B 1 488 ? -13.805 3.488 3.312 1 86.94 488 LEU B CA 1
ATOM 7996 C C . LEU B 1 488 ? -12.57 2.646 2.996 1 86.94 488 LEU B C 1
ATOM 7998 O O . LEU B 1 488 ? -11.438 3.117 3.139 1 86.94 488 LEU B O 1
ATOM 8002 N N . LEU B 1 489 ? -12.836 1.463 2.545 1 86.69 489 LEU B N 1
ATOM 8003 C CA . LEU B 1 489 ? -11.711 0.553 2.328 1 86.69 489 LEU B CA 1
ATOM 8004 C C . LEU B 1 489 ? -10.797 1.073 1.225 1 86.69 489 LEU B C 1
ATOM 8006 O O . LEU B 1 489 ? -9.57 1.014 1.35 1 86.69 489 LEU B O 1
ATOM 8010 N N . ASP B 1 490 ? -11.383 1.622 0.19 1 87.62 490 ASP B N 1
ATOM 8011 C CA . ASP B 1 490 ? -10.57 2.152 -0.903 1 87.62 490 ASP B CA 1
ATOM 8012 C C . ASP B 1 490 ? -9.648 3.264 -0.414 1 87.62 490 ASP B C 1
ATOM 8014 O O . ASP B 1 490 ? -8.477 3.314 -0.791 1 87.62 490 ASP B O 1
ATOM 8018 N N . SER B 1 491 ? -10.203 4.066 0.462 1 89 491 SER B N 1
ATOM 8019 C CA . SER B 1 491 ? -9.406 5.145 1.034 1 89 491 SER B CA 1
ATOM 8020 C C . SER B 1 491 ? -8.32 4.602 1.96 1 89 491 SER B C 1
ATOM 8022 O O . SER B 1 491 ? -7.234 5.18 2.059 1 89 491 SER B O 1
ATOM 8024 N N . ALA B 1 492 ? -8.633 3.557 2.576 1 88.12 492 ALA B N 1
ATOM 8025 C CA . ALA B 1 492 ? -7.676 2.941 3.492 1 88.12 492 ALA B CA 1
ATOM 8026 C C . ALA B 1 492 ? -6.551 2.252 2.729 1 88.12 492 ALA B C 1
ATOM 8028 O O . ALA B 1 492 ? -5.414 2.195 3.203 1 88.12 492 ALA B O 1
ATOM 8029 N N . LEU B 1 493 ? -6.848 1.778 1.577 1 84.88 493 LEU B N 1
ATOM 8030 C CA . LEU B 1 493 ? -5.922 0.937 0.83 1 84.88 493 LEU B CA 1
ATOM 8031 C C . LEU B 1 493 ? -4.984 1.786 -0.026 1 84.88 493 LEU B C 1
ATOM 8033 O O . LEU B 1 493 ? -3.869 1.365 -0.338 1 84.88 493 LEU B O 1
ATOM 8037 N N . ARG B 1 494 ? -5.445 2.852 -0.386 1 74.5 494 ARG B N 1
ATOM 8038 C CA . ARG B 1 494 ? -4.668 3.635 -1.34 1 74.5 494 ARG B CA 1
ATOM 8039 C C . ARG B 1 494 ? -3.436 4.238 -0.676 1 74.5 494 ARG B C 1
ATOM 8041 O O . ARG B 1 494 ? -3.424 4.461 0.537 1 74.5 494 ARG B O 1
ATOM 8048 N N . ALA B 1 495 ? -2.455 4.465 -1.499 1 67.38 495 ALA B N 1
ATOM 8049 C CA . ALA B 1 495 ? -1.229 5.094 -1.012 1 67.38 495 ALA B CA 1
ATOM 8050 C C . ALA B 1 495 ? -1.483 6.535 -0.585 1 67.38 495 ALA B C 1
ATOM 8052 O O . ALA B 1 495 ? -2.314 7.23 -1.178 1 67.38 495 ALA B O 1
ATOM 8053 N N . LYS B 1 496 ? -0.772 6.879 0.361 1 67.06 496 LYS B N 1
ATOM 8054 C CA . LYS B 1 496 ? -0.884 8.242 0.863 1 67.06 496 LYS B CA 1
ATOM 8055 C C . LYS B 1 496 ? -0.466 9.258 -0.199 1 67.06 496 LYS B C 1
ATOM 8057 O O . LYS B 1 496 ? 0.525 9.055 -0.903 1 67.06 496 LYS B O 1
ATOM 8062 N N . MET B 1 497 ? -1.372 10.32 -0.351 1 62.12 497 MET B N 1
ATOM 8063 C CA . MET B 1 497 ? -1.079 11.461 -1.217 1 62.12 497 MET B CA 1
ATOM 8064 C C . MET B 1 497 ? -1.284 12.773 -0.474 1 62.12 497 MET B C 1
ATOM 8066 O O . MET B 1 497 ? -2.361 13.023 0.072 1 62.12 497 MET B O 1
ATOM 8070 N N . MET B 1 498 ? -0.193 13.516 -0.393 1 62.59 498 MET B N 1
ATOM 8071 C CA . MET B 1 498 ? -0.276 14.812 0.28 1 62.59 498 MET B CA 1
ATOM 8072 C C . MET B 1 498 ? -0.983 15.836 -0.6 1 62.59 498 MET B C 1
ATOM 8074 O O . MET B 1 498 ? -1.061 15.672 -1.818 1 62.59 498 MET B O 1
ATOM 8078 N N . MET B 1 499 ? -1.461 16.828 0.043 1 62.34 499 MET B N 1
ATOM 8079 C CA . MET B 1 499 ? -2.262 17.875 -0.597 1 62.34 499 MET B CA 1
ATOM 8080 C C . MET B 1 499 ? -1.535 18.453 -1.808 1 62.34 499 MET B C 1
ATOM 8082 O O . MET B 1 499 ? -2.146 18.672 -2.854 1 62.34 499 MET B O 1
ATOM 8086 N N . PRO B 1 500 ? -0.267 18.609 -1.769 1 56.5 500 PRO B N 1
ATOM 8087 C CA . PRO B 1 500 ? 0.408 19.172 -2.938 1 56.5 500 PRO B CA 1
ATOM 8088 C C . PRO B 1 500 ? 0.344 18.266 -4.16 1 56.5 500 PRO B C 1
ATOM 8090 O O . PRO B 1 500 ? 0.521 18.719 -5.289 1 56.5 500 PRO B O 1
ATOM 8093 N N . HIS B 1 501 ? -0.023 17.062 -3.873 1 65.81 501 HIS B N 1
ATOM 8094 C CA . HIS B 1 501 ? -0.098 16.109 -4.984 1 65.81 501 HIS B CA 1
ATOM 8095 C C . HIS B 1 501 ? -1.389 16.297 -5.773 1 65.81 501 HIS B C 1
ATOM 8097 O O . HIS B 1 501 ? -1.518 15.781 -6.887 1 65.81 501 HIS B O 1
ATOM 8103 N N . ALA B 1 502 ? -2.209 17.094 -5.23 1 74.69 502 ALA B N 1
ATOM 8104 C CA . ALA B 1 502 ? -3.469 17.328 -5.926 1 74.69 502 ALA B CA 1
ATOM 8105 C C . ALA B 1 502 ? -3.229 18.016 -7.27 1 74.69 502 ALA B C 1
ATOM 8107 O O . ALA B 1 502 ? -4.004 17.828 -8.211 1 74.69 502 ALA B O 1
ATOM 8108 N N . SER B 1 503 ? -2.123 18.828 -7.289 1 76 503 SER B N 1
ATOM 8109 C CA . SER B 1 503 ? -1.769 19.516 -8.523 1 76 503 SER B CA 1
ATOM 8110 C C . SER B 1 503 ? -0.648 18.797 -9.258 1 76 503 SER B C 1
ATOM 8112 O O . SER B 1 503 ? 0.183 19.422 -9.914 1 76 503 SER B O 1
ATOM 8114 N N . GLY B 1 504 ? -0.528 17.578 -9.055 1 71.81 504 GLY B N 1
ATOM 8115 C CA . GLY B 1 504 ? 0.652 16.828 -9.477 1 71.81 504 GLY B CA 1
ATOM 8116 C C . GLY B 1 504 ? 1.049 17.109 -10.914 1 71.81 504 GLY B C 1
ATOM 8117 O O . GLY B 1 504 ? 2.225 17.344 -11.203 1 71.81 504 GLY B O 1
ATOM 8118 N N . GLY B 1 505 ? 0.126 17.234 -11.75 1 79.44 505 GLY B N 1
ATOM 8119 C CA . GLY B 1 505 ? 0.438 17.547 -13.133 1 79.44 505 GLY B CA 1
ATOM 8120 C C . GLY B 1 505 ? 0.966 18.969 -13.312 1 79.44 505 GLY B C 1
ATOM 8121 O O . GLY B 1 505 ? 1.993 19.172 -13.961 1 79.44 505 GLY B O 1
ATOM 8122 N N . HIS B 1 506 ? 0.345 19.906 -12.695 1 88.44 506 HIS B N 1
ATOM 8123 C CA . HIS B 1 506 ? 0.749 21.312 -12.797 1 88.44 506 HIS B CA 1
ATOM 8124 C C . HIS B 1 506 ? 2.064 21.562 -12.062 1 88.44 506 HIS B C 1
ATOM 8126 O O . HIS B 1 506 ? 2.887 22.359 -12.516 1 88.44 506 HIS B O 1
ATOM 8132 N N . ALA B 1 507 ? 2.258 20.922 -10.969 1 88.56 507 ALA B N 1
ATOM 8133 C CA . ALA B 1 507 ? 3.514 21.047 -10.227 1 88.56 507 ALA B CA 1
ATOM 8134 C C . ALA B 1 507 ? 4.691 20.547 -11.07 1 88.56 507 ALA B C 1
ATOM 8136 O O . ALA B 1 507 ? 5.77 21.156 -11.047 1 88.56 507 ALA B O 1
ATOM 8137 N N . ALA B 1 508 ? 4.434 19.469 -11.734 1 87.88 508 ALA B N 1
ATOM 8138 C CA . ALA B 1 508 ? 5.469 18.922 -12.609 1 87.88 508 ALA B CA 1
ATOM 8139 C C . ALA B 1 508 ? 5.781 19.875 -13.75 1 87.88 508 ALA B C 1
ATOM 8141 O O . ALA B 1 508 ? 6.945 20.062 -14.117 1 87.88 508 ALA B O 1
ATOM 8142 N N . ARG B 1 509 ? 4.785 20.438 -14.297 1 88.5 509 ARG B N 1
ATOM 8143 C CA . ARG B 1 509 ? 4.957 21.422 -15.367 1 88.5 509 ARG B CA 1
ATOM 8144 C C . ARG B 1 509 ? 5.715 22.641 -14.875 1 88.5 509 ARG B C 1
ATOM 8146 O O . ARG B 1 509 ? 6.566 23.188 -15.586 1 88.5 509 ARG B O 1
ATOM 8153 N N . PHE B 1 510 ? 5.391 23.125 -13.727 1 91.69 510 PHE B N 1
ATOM 8154 C CA . PHE B 1 510 ? 6.078 24.266 -13.125 1 91.69 510 PHE B CA 1
ATOM 8155 C C . PHE B 1 510 ? 7.555 23.938 -12.906 1 91.69 510 PHE B C 1
ATOM 8157 O O . PHE B 1 510 ? 8.422 24.781 -13.172 1 91.69 510 PHE B O 1
ATOM 8164 N N . ALA B 1 511 ? 7.82 22.766 -12.391 1 90.44 511 ALA B N 1
ATOM 8165 C CA . ALA B 1 511 ? 9.203 22.359 -12.188 1 90.44 511 ALA B CA 1
ATOM 8166 C C . ALA B 1 511 ? 9.977 22.359 -13.508 1 90.44 511 ALA B C 1
ATOM 8168 O O . ALA B 1 511 ? 11.141 22.75 -13.547 1 90.44 511 ALA B O 1
ATOM 8169 N N . GLN B 1 512 ? 9.32 21.938 -14.516 1 89.12 512 GLN B N 1
ATOM 8170 C CA . GLN B 1 512 ? 9.938 21.938 -15.836 1 89.12 512 GLN B CA 1
ATOM 8171 C C . GLN B 1 512 ? 10.227 23.359 -16.297 1 89.12 512 GLN B C 1
ATOM 8173 O O . GLN B 1 512 ? 11.281 23.641 -16.875 1 89.12 512 GLN B O 1
ATOM 8178 N N . ALA B 1 513 ? 9.281 24.203 -16.062 1 89.56 513 ALA B N 1
ATOM 8179 C CA . ALA B 1 513 ? 9.469 25.609 -16.422 1 89.56 513 ALA B CA 1
ATOM 8180 C C . ALA B 1 513 ? 10.664 26.203 -15.68 1 89.56 513 ALA B C 1
ATOM 8182 O O . ALA B 1 513 ? 11.445 26.969 -16.25 1 89.56 513 ALA B O 1
ATOM 8183 N N . CYS B 1 514 ? 10.781 25.906 -14.422 1 91.88 514 CYS B N 1
ATOM 8184 C CA . CYS B 1 514 ? 11.906 26.375 -13.617 1 91.88 514 CYS B CA 1
ATOM 8185 C C . CYS B 1 514 ? 13.227 25.844 -14.156 1 91.88 514 CYS B C 1
ATOM 8187 O O . CYS B 1 514 ? 14.211 26.578 -14.25 1 91.88 514 CYS B O 1
ATOM 8189 N N . ASP B 1 515 ? 13.211 24.594 -14.523 1 88.25 515 ASP B N 1
ATOM 8190 C CA . ASP B 1 515 ? 14.414 23.969 -15.062 1 88.25 515 ASP B CA 1
ATOM 8191 C C . ASP B 1 515 ? 14.867 24.656 -16.344 1 88.25 515 ASP B C 1
ATOM 8193 O O . ASP B 1 515 ? 16.062 24.781 -16.594 1 88.25 515 ASP B O 1
ATOM 8197 N N . HIS B 1 516 ? 13.969 25.062 -17.078 1 85.5 516 HIS B N 1
ATOM 8198 C CA . HIS B 1 516 ? 14.273 25.703 -18.359 1 85.5 516 HIS B CA 1
ATOM 8199 C C . HIS B 1 516 ? 14.695 27.141 -18.156 1 85.5 516 HIS B C 1
ATOM 8201 O O . HIS B 1 516 ? 15.57 27.641 -18.859 1 85.5 516 HIS B O 1
ATOM 8207 N N . ALA B 1 517 ? 14.047 27.766 -17.281 1 85.88 517 ALA B N 1
ATOM 8208 C CA . ALA B 1 517 ? 14.227 29.203 -17.109 1 85.88 517 ALA B CA 1
ATOM 8209 C C . ALA B 1 517 ? 15.5 29.516 -16.328 1 85.88 517 ALA B C 1
ATOM 8211 O O . ALA B 1 517 ? 16.141 30.547 -16.531 1 85.88 517 ALA B O 1
ATOM 8212 N N . VAL B 1 518 ? 15.867 28.641 -15.398 1 86.56 518 VAL B N 1
ATOM 8213 C CA . VAL B 1 518 ? 16.984 28.891 -14.508 1 86.56 518 VAL B CA 1
ATOM 8214 C C . VAL B 1 518 ? 18.25 28.234 -15.07 1 86.56 518 VAL B C 1
ATOM 8216 O O . VAL B 1 518 ? 18.281 27.031 -15.328 1 86.56 518 VAL B O 1
ATOM 8219 N N . PRO B 1 519 ? 19.266 29.078 -15.297 1 85.44 519 PRO B N 1
ATOM 8220 C CA . PRO B 1 519 ? 20.5 28.5 -15.812 1 85.44 519 PRO B CA 1
ATOM 8221 C C . PRO B 1 519 ? 21.094 27.453 -14.875 1 85.44 519 PRO B C 1
ATOM 8223 O O . PRO B 1 519 ? 20.891 27.516 -13.656 1 85.44 519 PRO B O 1
ATOM 8226 N N . ASP B 1 520 ? 21.844 26.578 -15.391 1 81.62 520 ASP B N 1
ATOM 8227 C CA . ASP B 1 520 ? 22.391 25.453 -14.648 1 81.62 520 ASP B CA 1
ATOM 8228 C C . ASP B 1 520 ? 23.344 25.938 -13.547 1 81.62 520 ASP B C 1
ATOM 8230 O O . ASP B 1 520 ? 23.484 25.281 -12.508 1 81.62 520 ASP B O 1
ATOM 8234 N N . ASP B 1 521 ? 23.984 27.047 -13.727 1 80.19 521 ASP B N 1
ATOM 8235 C CA . ASP B 1 521 ? 24.969 27.5 -12.766 1 80.19 521 ASP B CA 1
ATOM 8236 C C . ASP B 1 521 ? 24.359 28.484 -11.766 1 80.19 521 ASP B C 1
ATOM 8238 O O . ASP B 1 521 ? 25.062 29.094 -10.969 1 80.19 521 ASP B O 1
ATOM 8242 N N . ALA B 1 522 ? 23.047 28.703 -11.914 1 78.69 522 ALA B N 1
ATOM 8243 C CA . ALA B 1 522 ? 22.359 29.656 -11.047 1 78.69 522 ALA B CA 1
ATOM 8244 C C . ALA B 1 522 ? 22.531 29.281 -9.578 1 78.69 522 ALA B C 1
ATOM 8246 O O . ALA B 1 522 ? 22.719 30.156 -8.727 1 78.69 522 ALA B O 1
ATOM 8247 N N . LEU B 1 523 ? 22.484 28.047 -9.211 1 80.12 523 LEU B N 1
ATOM 8248 C CA . LEU B 1 523 ? 22.609 27.594 -7.832 1 80.12 523 LEU B CA 1
ATOM 8249 C C . LEU B 1 523 ? 23.953 28.016 -7.246 1 80.12 523 LEU B C 1
ATOM 8251 O O . LEU B 1 523 ? 24.062 28.312 -6.055 1 80.12 523 LEU B O 1
ATOM 8255 N N . ARG B 1 524 ? 24.891 28.078 -8.125 1 80.38 524 ARG B N 1
ATOM 8256 C CA . ARG B 1 524 ? 26.234 28.422 -7.668 1 80.38 524 ARG B CA 1
ATOM 8257 C C . ARG B 1 524 ? 26.391 29.938 -7.531 1 80.38 524 ARG B C 1
ATOM 8259 O O . ARG B 1 524 ? 27.203 30.406 -6.742 1 80.38 524 ARG B O 1
ATOM 8266 N N . ARG B 1 525 ? 25.625 30.672 -8.242 1 80.12 525 ARG B N 1
ATOM 8267 C CA . ARG B 1 525 ? 25.828 32.125 -8.312 1 80.12 525 ARG B CA 1
ATOM 8268 C C . ARG B 1 525 ? 24.938 32.844 -7.309 1 80.12 525 ARG B C 1
ATOM 8270 O O . ARG B 1 525 ? 25.234 33.969 -6.902 1 80.12 525 ARG B O 1
ATOM 8277 N N . LEU B 1 526 ? 23.922 32.281 -6.953 1 82.62 526 LEU B N 1
ATOM 8278 C CA . LEU B 1 526 ? 22.953 32.969 -6.125 1 82.62 526 LEU B CA 1
ATOM 8279 C C . LEU B 1 526 ? 23.281 32.781 -4.645 1 82.62 526 LEU B C 1
ATOM 8281 O O . LEU B 1 526 ? 23.875 31.797 -4.246 1 82.62 526 LEU B O 1
ATOM 8285 N N . PRO B 1 527 ? 22.859 33.844 -3.953 1 83.31 527 PRO B N 1
ATOM 8286 C CA . PRO B 1 527 ? 23 33.688 -2.502 1 83.31 527 PRO B CA 1
ATOM 8287 C C . PRO B 1 527 ? 22.281 32.438 -1.972 1 83.31 527 PRO B C 1
ATOM 8289 O O . PRO B 1 527 ? 21.156 32.156 -2.371 1 83.31 527 PRO B O 1
ATOM 8292 N N . PHE B 1 528 ? 22.969 31.625 -1.153 1 89.38 528 PHE B N 1
ATOM 8293 C CA . PHE B 1 528 ? 22.484 30.406 -0.504 1 89.38 528 PHE B CA 1
ATOM 8294 C C . PHE B 1 528 ? 22.172 29.328 -1.534 1 89.38 528 PHE B C 1
ATOM 8296 O O . PHE B 1 528 ? 21.453 28.359 -1.237 1 89.38 528 PHE B O 1
ATOM 8303 N N . GLY B 1 529 ? 22.547 29.531 -2.736 1 89 529 GLY B N 1
ATOM 8304 C CA . GLY B 1 529 ? 22.203 28.641 -3.836 1 89 529 GLY B CA 1
ATOM 8305 C C . GLY B 1 529 ? 22.484 27.172 -3.537 1 89 529 GLY B C 1
ATOM 8306 O O . GLY B 1 529 ? 21.703 26.297 -3.887 1 89 529 GLY B O 1
ATOM 8307 N N . ALA B 1 530 ? 23.562 26.922 -2.852 1 89.94 530 ALA B N 1
ATOM 8308 C CA . ALA B 1 530 ? 23.984 25.562 -2.527 1 89.94 530 ALA B CA 1
ATOM 8309 C C . ALA B 1 530 ? 23.016 24.906 -1.559 1 89.94 530 ALA B C 1
ATOM 8311 O O . ALA B 1 530 ? 23.016 23.688 -1.395 1 89.94 530 ALA B O 1
ATOM 8312 N N . GLY B 1 531 ? 22.203 25.734 -0.938 1 93.06 531 GLY B N 1
ATOM 8313 C CA . GLY B 1 531 ? 21.266 25.219 0.043 1 93.06 531 GLY B CA 1
ATOM 8314 C C . GLY B 1 531 ? 19.984 24.688 -0.577 1 93.06 531 GLY B C 1
ATOM 8315 O O . GLY B 1 531 ? 19.219 23.984 0.078 1 93.06 531 GLY B O 1
ATOM 8316 N N . PHE B 1 532 ? 19.797 24.984 -1.835 1 91.62 532 PHE B N 1
ATOM 8317 C CA . PHE B 1 532 ? 18.531 24.609 -2.467 1 91.62 532 PHE B CA 1
ATOM 8318 C C . PHE B 1 532 ? 18.656 23.281 -3.191 1 91.62 532 PHE B C 1
ATOM 8320 O O . PHE B 1 532 ? 19.688 22.984 -3.793 1 91.62 532 PHE B O 1
ATOM 8327 N N . ALA B 1 533 ? 17.594 22.422 -3.055 1 89.31 533 ALA B N 1
ATOM 8328 C CA . ALA B 1 533 ? 17.609 21.062 -3.594 1 89.31 533 ALA B CA 1
ATOM 8329 C C . ALA B 1 533 ? 17.281 21.062 -5.082 1 89.31 533 ALA B C 1
ATOM 8331 O O . ALA B 1 533 ? 17.594 20.094 -5.793 1 89.31 533 ALA B O 1
ATOM 8332 N N . SER B 1 534 ? 16.641 22.156 -5.59 1 90 534 SER B N 1
ATOM 8333 C CA . SER B 1 534 ? 16.172 22.203 -6.969 1 90 534 SER B CA 1
ATOM 8334 C C . SER B 1 534 ? 16.094 23.641 -7.484 1 90 534 SER B C 1
ATOM 8336 O O . SER B 1 534 ? 16.125 24.578 -6.695 1 90 534 SER B O 1
ATOM 8338 N N . LYS B 1 535 ? 15.969 23.766 -8.781 1 91.25 535 LYS B N 1
ATOM 8339 C CA . LYS B 1 535 ? 15.766 25.062 -9.406 1 91.25 535 LYS B CA 1
ATOM 8340 C C . LYS B 1 535 ? 14.414 25.656 -9.008 1 91.25 535 LYS B C 1
ATOM 8342 O O . LYS B 1 535 ? 14.273 26.875 -8.914 1 91.25 535 LYS B O 1
ATOM 8347 N N . THR B 1 536 ? 13.461 24.75 -8.758 1 92.25 536 THR B N 1
ATOM 8348 C CA . THR B 1 536 ? 12.172 25.203 -8.25 1 92.25 536 THR B CA 1
ATOM 8349 C C . THR B 1 536 ? 12.336 25.922 -6.918 1 92.25 536 THR B C 1
ATOM 8351 O O . THR B 1 536 ? 11.727 26.969 -6.695 1 92.25 536 THR B O 1
ATOM 8354 N N . ASP B 1 537 ? 13.188 25.406 -6.035 1 92.75 537 ASP B N 1
ATOM 8355 C CA . ASP B 1 537 ? 13.43 26.016 -4.727 1 92.75 537 ASP B CA 1
ATOM 8356 C C . ASP B 1 537 ? 14.031 27.406 -4.871 1 92.75 537 ASP B C 1
ATOM 8358 O O . ASP B 1 537 ? 13.719 28.312 -4.086 1 92.75 537 ASP B O 1
ATOM 8362 N N . VAL B 1 538 ? 14.828 27.531 -5.879 1 91.56 538 VAL B N 1
ATOM 8363 C CA . VAL B 1 538 ? 15.453 28.828 -6.148 1 91.56 538 VAL B CA 1
ATOM 8364 C C . VAL B 1 538 ? 14.383 29.844 -6.539 1 91.56 538 VAL B C 1
ATOM 8366 O O . VAL B 1 538 ? 14.375 30.969 -6.023 1 91.56 538 VAL B O 1
ATOM 8369 N N . VAL B 1 539 ? 13.57 29.438 -7.402 1 92.88 539 VAL B N 1
ATOM 8370 C CA . VAL B 1 539 ? 12.523 30.344 -7.887 1 92.88 539 VAL B CA 1
ATOM 8371 C C . VAL B 1 539 ? 11.594 30.719 -6.734 1 92.88 539 VAL B C 1
ATOM 8373 O O . VAL B 1 539 ? 11.211 31.875 -6.59 1 92.88 539 VAL B O 1
ATOM 8376 N N . LEU B 1 540 ? 11.234 29.766 -5.91 1 94.38 540 LEU B N 1
ATOM 8377 C CA . LEU B 1 540 ? 10.352 30.016 -4.785 1 94.38 540 LEU B CA 1
ATOM 8378 C C . LEU B 1 540 ? 11 30.969 -3.783 1 94.38 540 LEU B C 1
ATOM 8380 O O . LEU B 1 540 ? 10.328 31.859 -3.238 1 94.38 540 LEU B O 1
ATOM 8384 N N . PHE B 1 541 ? 12.266 30.812 -3.547 1 94.19 541 PHE B N 1
ATOM 8385 C CA . PHE B 1 541 ? 12.984 31.703 -2.643 1 94.19 541 PHE B CA 1
ATOM 8386 C C . PHE B 1 541 ? 13.031 33.125 -3.203 1 94.19 541 PHE B C 1
ATOM 8388 O O . PHE B 1 541 ? 12.836 34.094 -2.469 1 94.19 541 PHE B O 1
ATOM 8395 N N . GLU B 1 542 ? 13.305 33.219 -4.457 1 92.81 542 GLU B N 1
ATOM 8396 C CA . GLU B 1 542 ? 13.367 34.531 -5.082 1 92.81 542 GLU B CA 1
ATOM 8397 C C . GLU B 1 542 ? 12.008 35.219 -5.066 1 92.81 542 GLU B C 1
ATOM 8399 O O . GLU B 1 542 ? 11.922 36.438 -4.918 1 92.81 542 GLU B O 1
ATOM 8404 N N . LEU B 1 543 ? 10.992 34.469 -5.316 1 94.25 543 LEU B N 1
ATOM 8405 C CA . LEU B 1 543 ? 9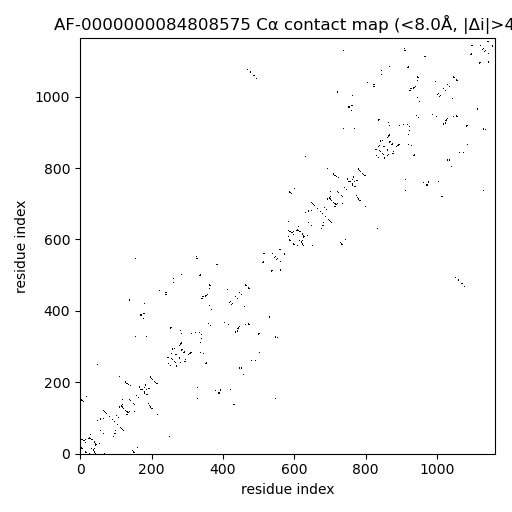.641 35 -5.199 1 94.25 543 LEU B CA 1
ATOM 8406 C C . LEU B 1 543 ? 9.383 35.531 -3.787 1 94.25 543 LEU B C 1
ATOM 8408 O O . LEU B 1 543 ? 8.852 36.625 -3.605 1 94.25 543 LEU B O 1
ATOM 8412 N N . PHE B 1 544 ? 9.766 34.781 -2.807 1 95.75 544 PHE B N 1
ATOM 8413 C CA . PHE B 1 544 ? 9.617 35.156 -1.407 1 95.75 544 PHE B CA 1
ATOM 8414 C C . PHE B 1 544 ? 10.352 36.469 -1.128 1 95.75 544 PHE B C 1
ATOM 8416 O O . PHE B 1 544 ? 9.805 37.375 -0.493 1 95.75 544 PHE B O 1
ATOM 8423 N N . ARG B 1 545 ? 11.57 36.531 -1.542 1 93.81 545 ARG B N 1
ATOM 8424 C CA . ARG B 1 545 ? 12.383 37.719 -1.35 1 93.81 545 ARG B CA 1
ATOM 8425 C C . ARG B 1 545 ? 11.719 38.938 -1.965 1 93.81 545 ARG B C 1
ATOM 8427 O O . ARG B 1 545 ? 11.586 39.969 -1.311 1 93.81 545 ARG B O 1
ATOM 8434 N N . ARG B 1 546 ? 11.203 38.812 -3.121 1 93.56 546 ARG B N 1
ATOM 8435 C CA . ARG B 1 546 ? 10.602 39.938 -3.838 1 93.56 546 ARG B CA 1
ATOM 8436 C C . ARG B 1 546 ? 9.289 40.344 -3.189 1 93.56 546 ARG B C 1
ATOM 8438 O O . ARG B 1 546 ? 8.984 41.531 -3.107 1 93.56 546 ARG B O 1
ATOM 8445 N N . ILE B 1 547 ? 8.602 39.375 -2.768 1 93.81 547 ILE B N 1
ATOM 8446 C CA . ILE B 1 547 ? 7.27 39.625 -2.227 1 93.81 547 ILE B CA 1
ATOM 8447 C C . ILE B 1 547 ? 7.391 40.281 -0.85 1 93.81 547 ILE B C 1
ATOM 8449 O O . ILE B 1 547 ? 6.746 41.312 -0.576 1 93.81 547 ILE B O 1
ATOM 8453 N N . HIS B 1 548 ? 8.227 39.781 0.005 1 93.88 548 HIS B N 1
ATOM 8454 C CA . HIS B 1 548 ? 8.203 40.156 1.409 1 93.88 548 HIS B CA 1
ATOM 8455 C C . HIS B 1 548 ? 9.391 41.062 1.748 1 93.88 548 HIS B C 1
ATOM 8457 O O . HIS B 1 548 ? 9.258 42.031 2.514 1 93.88 548 HIS B O 1
ATOM 8463 N N . LEU B 1 549 ? 10.562 40.719 1.219 1 92.38 549 LEU B N 1
ATOM 8464 C CA . LEU B 1 549 ? 11.75 41.469 1.609 1 92.38 549 LEU B CA 1
ATOM 8465 C C . LEU B 1 549 ? 11.898 42.75 0.769 1 92.38 549 LEU B C 1
ATOM 8467 O O . LEU B 1 549 ? 12.328 43.781 1.274 1 92.38 549 LEU B O 1
ATOM 8471 N N . ASP B 1 550 ? 11.477 42.656 -0.505 1 90.19 550 ASP B N 1
ATOM 8472 C CA . ASP B 1 550 ? 11.578 43.812 -1.38 1 90.19 550 ASP B CA 1
ATOM 8473 C C . ASP B 1 550 ? 10.266 44.594 -1.421 1 90.19 550 ASP B C 1
ATOM 8475 O O . ASP B 1 550 ? 10.188 45.656 -2.029 1 90.19 550 ASP B O 1
ATOM 8479 N N . GLY B 1 551 ? 9.203 44.062 -0.839 1 85.62 551 GLY B N 1
ATOM 8480 C CA . GLY B 1 551 ? 7.941 44.781 -0.687 1 85.62 551 GLY B CA 1
ATOM 8481 C C . GLY B 1 551 ? 7.09 44.75 -1.941 1 85.62 551 GLY B C 1
ATOM 8482 O O . GLY B 1 551 ? 6.258 45.625 -2.152 1 85.62 551 GLY B O 1
ATOM 8483 N N . GLY B 1 552 ? 7.273 43.781 -2.818 1 84 552 GLY B N 1
ATOM 8484 C CA . GLY B 1 552 ? 6.527 43.688 -4.062 1 84 552 GLY B CA 1
ATOM 8485 C C . GLY B 1 552 ? 5.121 43.156 -3.879 1 84 552 GLY B C 1
ATOM 8486 O O . GLY B 1 552 ? 4.27 43.312 -4.754 1 84 552 GLY B O 1
ATOM 8487 N N . GLY B 1 553 ? 4.887 42.562 -2.795 1 81.69 553 GLY B N 1
ATOM 8488 C CA . GLY B 1 553 ? 3.57 42.031 -2.52 1 81.69 553 GLY B CA 1
ATOM 8489 C C . GLY B 1 553 ? 3.178 40.906 -3.475 1 81.69 553 GLY B C 1
ATOM 8490 O O . GLY B 1 553 ? 4.031 40.344 -4.172 1 81.69 553 GLY B O 1
ATOM 8491 N N . ALA B 1 554 ? 1.866 40.594 -3.455 1 79.12 554 ALA B N 1
ATOM 8492 C CA . ALA B 1 554 ? 1.356 39.438 -4.211 1 79.12 554 ALA B CA 1
ATOM 8493 C C . ALA B 1 554 ? 1.28 39.75 -5.703 1 79.12 554 ALA B C 1
ATOM 8495 O O . ALA B 1 554 ? 0.994 38.875 -6.52 1 79.12 554 ALA B O 1
ATOM 8496 N N . ALA B 1 555 ? 1.672 40.875 -6.027 1 80.94 555 ALA B N 1
ATOM 8497 C CA . ALA B 1 555 ? 1.573 41.281 -7.418 1 80.94 555 ALA B CA 1
ATOM 8498 C C . ALA B 1 555 ? 2.801 40.875 -8.219 1 80.94 555 ALA B C 1
ATOM 8500 O O . ALA B 1 555 ? 2.809 40.938 -9.445 1 80.94 555 ALA B O 1
ATOM 8501 N N . VAL B 1 556 ? 3.775 40.344 -7.531 1 84.69 556 VAL B N 1
ATOM 8502 C CA . VAL B 1 556 ? 4.977 39.844 -8.211 1 84.69 556 VAL B CA 1
ATOM 8503 C C . VAL B 1 556 ? 4.609 38.75 -9.18 1 84.69 556 VAL B C 1
ATOM 8505 O O . VAL B 1 556 ? 3.83 37.844 -8.844 1 84.69 556 VAL B O 1
ATOM 8508 N N . LYS B 1 557 ? 5.121 38.781 -10.453 1 84.62 557 LYS B N 1
ATOM 8509 C CA . LYS B 1 557 ? 4.859 37.781 -11.477 1 84.62 557 LYS B CA 1
ATOM 8510 C C . LYS B 1 557 ? 6.027 36.812 -11.602 1 84.62 557 LYS B C 1
ATOM 8512 O O . LYS B 1 557 ? 7.188 37.219 -11.484 1 84.62 557 LYS B O 1
ATOM 8517 N N . ILE B 1 558 ? 5.715 35.625 -11.773 1 87.81 558 ILE B N 1
ATOM 8518 C CA . ILE B 1 558 ? 6.711 34.562 -11.906 1 87.81 558 ILE B CA 1
ATOM 8519 C C . ILE B 1 558 ? 7.625 34.875 -13.094 1 87.81 558 ILE B C 1
ATOM 8521 O O . ILE B 1 558 ? 8.82 34.562 -13.047 1 87.81 558 ILE B O 1
ATOM 8525 N N . ASP B 1 559 ? 7.035 35.438 -14.109 1 85.12 559 ASP B N 1
ATOM 8526 C CA . ASP B 1 559 ? 7.789 35.781 -15.312 1 85.12 559 ASP B CA 1
ATOM 8527 C C . ASP B 1 559 ? 8.906 36.781 -14.992 1 85.12 559 ASP B C 1
ATOM 8529 O O . ASP B 1 559 ? 9.992 36.688 -15.586 1 85.12 559 ASP B O 1
ATOM 8533 N N . ASP B 1 560 ? 8.617 37.656 -14.156 1 85.25 560 ASP B N 1
ATOM 8534 C CA . ASP B 1 560 ? 9.625 38.625 -13.766 1 85.25 560 ASP B CA 1
ATOM 8535 C C . ASP B 1 560 ? 10.789 37.969 -13.039 1 85.25 560 ASP B C 1
ATOM 8537 O O . ASP B 1 560 ? 11.945 38.344 -13.227 1 85.25 560 ASP B O 1
ATOM 8541 N N . VAL B 1 561 ? 10.445 37.031 -12.266 1 86.69 561 VAL B N 1
ATOM 8542 C CA . VAL B 1 561 ? 11.469 36.312 -11.523 1 86.69 561 VAL B CA 1
ATOM 8543 C C . VAL B 1 561 ? 12.32 35.469 -12.484 1 86.69 561 VAL B C 1
ATOM 8545 O O . VAL B 1 561 ? 13.547 35.438 -12.367 1 86.69 561 VAL B O 1
ATOM 8548 N N . PHE B 1 562 ? 11.656 34.844 -13.398 1 85.06 562 PHE B N 1
ATOM 8549 C CA . PHE B 1 562 ? 12.375 34.094 -14.422 1 85.06 562 PHE B CA 1
ATOM 8550 C C . PHE B 1 562 ? 13.328 35 -15.188 1 85.06 562 PHE B C 1
ATOM 8552 O O . PHE B 1 562 ? 14.492 34.656 -15.406 1 85.06 562 PHE B O 1
ATOM 8559 N N . ALA B 1 563 ? 12.805 36.094 -15.555 1 82.44 563 ALA B N 1
ATOM 8560 C CA . ALA B 1 563 ? 13.594 37.062 -16.328 1 82.44 563 ALA B CA 1
ATOM 8561 C C . ALA B 1 563 ? 14.82 37.531 -15.547 1 82.44 563 ALA B C 1
ATOM 8563 O O . ALA B 1 563 ? 15.914 37.625 -16.109 1 82.44 563 ALA B O 1
ATOM 8564 N N . GLU B 1 564 ? 14.625 37.75 -14.398 1 82 564 GLU B N 1
ATOM 8565 C CA . GLU B 1 564 ? 15.711 38.219 -13.539 1 82 564 GLU B CA 1
ATOM 8566 C C . GLU B 1 564 ? 16.781 37.125 -13.375 1 82 564 GLU B C 1
ATOM 8568 O O . GLU B 1 564 ? 17.969 37.406 -13.484 1 82 564 GLU B O 1
ATOM 8573 N N . ILE B 1 565 ? 16.359 35.969 -13.125 1 82.5 565 ILE B N 1
ATOM 8574 C CA . ILE B 1 565 ? 17.297 34.875 -12.859 1 82.5 565 ILE B CA 1
ATOM 8575 C C . ILE B 1 565 ? 18.047 34.531 -14.141 1 82.5 565 ILE B C 1
ATOM 8577 O O . ILE B 1 565 ? 19.25 34.281 -14.102 1 82.5 565 ILE B O 1
ATOM 8581 N N . ALA B 1 566 ? 17.25 34.531 -15.164 1 78.69 566 ALA B N 1
ATOM 8582 C CA . ALA B 1 566 ? 17.828 34.125 -16.453 1 78.69 566 ALA B CA 1
ATOM 8583 C C . ALA B 1 566 ? 18.641 35.281 -17.047 1 78.69 566 ALA B C 1
ATOM 8585 O O . ALA B 1 566 ? 19.5 35.031 -17.906 1 78.69 566 ALA B O 1
ATOM 8586 N N . GLY B 1 567 ? 18.438 36.438 -16.688 1 75.5 567 GLY B N 1
ATOM 8587 C CA . GLY B 1 567 ? 19.094 37.625 -17.234 1 75.5 567 GLY B CA 1
ATOM 8588 C C . GLY B 1 567 ? 18.469 38.094 -18.547 1 75.5 567 GLY B C 1
ATOM 8589 O O . GLY B 1 567 ? 19.078 38.875 -19.281 1 75.5 567 GLY B O 1
ATOM 8590 N N . SER B 1 568 ? 17.297 37.438 -18.922 1 73.69 568 SER B N 1
ATOM 8591 C CA . SER B 1 568 ? 16.609 37.812 -20.156 1 73.69 568 SER B CA 1
ATOM 8592 C C . SER B 1 568 ? 15.102 37.625 -20.016 1 73.69 568 SER B C 1
ATOM 8594 O O . SER B 1 568 ? 14.641 36.594 -19.531 1 73.69 568 SER B O 1
ATOM 8596 N N . SER B 1 569 ? 14.367 38.625 -20.438 1 71.06 569 SER B N 1
ATOM 8597 C CA . SER B 1 569 ? 12.906 38.594 -20.391 1 71.06 569 SER B CA 1
ATOM 8598 C C . SER B 1 569 ? 12.359 37.5 -21.281 1 71.06 569 SER B C 1
ATOM 8600 O O . SER B 1 569 ? 11.305 36.906 -21 1 71.06 569 SER B O 1
ATOM 8602 N N . ARG B 1 570 ? 13.008 37.125 -22.438 1 65.12 570 ARG B N 1
ATOM 8603 C CA . ARG B 1 570 ? 12.531 36.156 -23.406 1 65.12 570 ARG B CA 1
ATOM 8604 C C . ARG B 1 570 ? 12.617 34.75 -22.859 1 65.12 570 ARG B C 1
ATOM 8606 O O . ARG B 1 570 ? 11.789 33.906 -23.188 1 65.12 570 ARG B O 1
ATOM 8613 N N . ALA B 1 571 ? 13.445 34.625 -21.859 1 67.88 571 ALA B N 1
ATOM 8614 C CA . ALA B 1 571 ? 13.711 33.312 -21.344 1 67.88 571 ALA B CA 1
ATOM 8615 C C . ALA B 1 571 ? 12.586 32.812 -20.438 1 67.88 571 ALA B C 1
ATOM 8617 O O . ALA B 1 571 ? 12.172 31.672 -20.484 1 67.88 571 ALA B O 1
ATOM 8618 N N . GLY B 1 572 ? 12.086 33.75 -19.719 1 67.62 572 GLY B N 1
ATOM 8619 C CA . GLY B 1 572 ? 11.008 33.406 -18.797 1 67.62 572 GLY B CA 1
ATOM 8620 C C . GLY B 1 572 ? 9.711 33.031 -19.5 1 67.62 572 GLY B C 1
ATOM 8621 O O . GLY B 1 572 ? 9.141 31.984 -19.25 1 67.62 572 GLY B O 1
ATOM 8622 N N . ALA B 1 573 ? 9.375 33.844 -20.391 1 72.25 573 ALA B N 1
ATOM 8623 C CA . ALA B 1 573 ? 8.148 33.625 -21.156 1 72.25 573 ALA B CA 1
ATOM 8624 C C . ALA B 1 573 ? 8.242 32.312 -21.953 1 72.25 573 ALA B C 1
ATOM 8626 O O . ALA B 1 573 ? 7.27 31.578 -22.047 1 72.25 573 ALA B O 1
ATOM 8627 N N . SER B 1 574 ? 9.367 32.125 -22.469 1 70.94 574 SER B N 1
ATOM 8628 C CA . SER B 1 574 ? 9.594 30.938 -23.266 1 70.94 574 SER B CA 1
ATOM 8629 C C . SER B 1 574 ? 9.508 29.672 -22.422 1 70.94 574 SER B C 1
ATOM 8631 O O . SER B 1 574 ? 8.945 28.672 -22.844 1 70.94 574 SER B O 1
ATOM 8633 N N . ALA B 1 575 ? 10.008 29.812 -21.281 1 75.12 575 ALA B N 1
ATOM 8634 C CA . ALA B 1 575 ? 10.008 28.656 -20.391 1 75.12 575 ALA B CA 1
ATOM 8635 C C . ALA B 1 575 ? 8.586 28.266 -19.969 1 75.12 575 ALA B C 1
ATOM 8637 O O . ALA B 1 575 ? 8.234 27.094 -19.953 1 75.12 575 ALA B O 1
ATOM 8638 N N . ILE B 1 576 ? 7.824 29.172 -19.719 1 76.56 576 ILE B N 1
ATOM 8639 C CA . ILE B 1 576 ? 6.441 28.953 -19.297 1 76.56 576 ILE B CA 1
ATOM 8640 C C . ILE B 1 576 ? 5.633 28.391 -20.469 1 76.56 576 ILE B C 1
ATOM 8642 O O . ILE B 1 576 ? 4.84 27.469 -20.297 1 76.56 576 ILE B O 1
ATOM 8646 N N . ALA B 1 577 ? 5.867 29.016 -21.547 1 74.25 577 ALA B N 1
ATOM 8647 C CA . ALA B 1 577 ? 5.168 28.562 -22.75 1 74.25 577 ALA B CA 1
ATOM 8648 C C . ALA B 1 577 ? 5.512 27.109 -23.078 1 74.25 577 ALA B C 1
ATOM 8650 O O . ALA B 1 577 ? 4.641 26.328 -23.453 1 74.25 577 ALA B O 1
ATOM 8651 N N . GLN B 1 578 ? 6.684 26.766 -22.938 1 70.31 578 GLN B N 1
ATOM 8652 C CA . GLN B 1 578 ? 7.125 25.406 -23.203 1 70.31 578 GLN B CA 1
ATOM 8653 C C . GLN B 1 578 ? 6.527 24.422 -22.203 1 70.31 578 GLN B C 1
ATOM 8655 O O . GLN B 1 578 ? 6.117 23.312 -22.562 1 70.31 578 GLN B O 1
ATOM 8660 N N . ALA B 1 579 ? 6.465 24.828 -21.016 1 73.94 579 ALA B N 1
ATOM 8661 C CA . ALA B 1 579 ? 5.914 23.984 -19.969 1 73.94 579 ALA B CA 1
ATOM 8662 C C . ALA B 1 579 ? 4.406 23.797 -20.141 1 73.94 579 ALA B C 1
ATOM 8664 O O . ALA B 1 579 ? 3.869 22.734 -19.844 1 73.94 579 ALA B O 1
ATOM 8665 N N . ALA B 1 580 ? 3.801 24.797 -20.578 1 71.38 580 ALA B N 1
ATOM 8666 C CA . ALA B 1 580 ? 2.359 24.734 -20.797 1 71.38 580 ALA B CA 1
ATOM 8667 C C . ALA B 1 580 ? 2.027 23.766 -21.922 1 71.38 580 ALA B C 1
ATOM 8669 O O . ALA B 1 580 ? 0.944 23.172 -21.953 1 71.38 580 ALA B O 1
ATOM 8670 N N . ALA B 1 581 ? 2.979 23.516 -22.906 1 60.41 581 ALA B N 1
ATOM 8671 C CA . ALA B 1 581 ? 2.771 22.672 -24.078 1 60.41 581 ALA B CA 1
ATOM 8672 C C . ALA B 1 581 ? 3.064 21.203 -23.75 1 60.41 581 ALA B C 1
ATOM 8674 O O . ALA B 1 581 ? 2.697 20.312 -24.516 1 60.41 581 ALA B O 1
ATOM 8675 N N . SER B 1 582 ? 3.627 20.781 -22.594 1 61.53 582 SER B N 1
ATOM 8676 C CA . SER B 1 582 ? 4.012 19.422 -22.25 1 61.53 582 SER B CA 1
ATOM 8677 C C . SER B 1 582 ? 2.92 18.719 -21.438 1 61.53 582 SER B C 1
ATOM 8679 O O . SER B 1 582 ? 2.24 19.359 -20.625 1 61.53 582 SER B O 1
#

Solvent-accessible surface area (backbone atoms only — not comparable to full-atom values): 57982 Å² total; per-residue (Å²): 62,32,24,34,27,29,24,36,20,75,87,48,81,42,72,36,60,70,38,41,61,64,41,28,57,29,6,78,73,36,79,27,68,48,73,58,82,42,30,16,40,27,21,16,33,28,71,49,50,49,73,84,68,50,70,40,42,40,66,40,85,86,80,57,36,31,31,26,63,18,45,50,54,54,47,35,68,61,50,44,54,54,42,42,74,71,68,51,83,77,92,56,84,26,48,61,56,43,52,44,53,38,32,74,72,49,44,94,53,34,67,82,74,62,43,60,39,24,24,37,39,37,39,44,94,58,35,37,37,38,39,33,22,68,60,24,57,32,57,41,22,33,35,70,57,91,62,28,38,38,36,24,42,46,62,75,36,50,38,76,75,72,52,84,52,45,74,20,60,45,20,50,13,12,26,39,23,73,65,36,39,44,81,40,47,34,56,40,54,73,39,30,38,63,50,50,22,21,34,36,43,36,36,49,82,90,48,78,43,74,51,74,73,41,72,75,67,82,82,68,82,63,74,65,50,93,57,55,72,68,52,45,34,51,52,44,51,53,24,46,49,53,30,40,53,44,69,59,67,59,81,51,63,62,33,31,47,29,56,19,42,49,52,19,45,46,48,50,51,52,43,39,71,70,38,94,53,74,37,41,32,40,28,63,23,54,43,76,71,34,42,38,40,46,40,22,50,52,44,28,60,75,66,56,35,52,66,44,80,44,68,60,53,62,67,55,46,59,62,26,44,40,42,37,27,56,46,48,65,40,53,61,59,66,54,25,33,64,49,36,53,47,24,46,57,44,30,72,74,37,49,33,31,40,38,44,58,46,37,41,38,68,31,35,58,74,76,42,48,71,59,50,47,52,52,43,53,51,16,44,53,19,16,51,64,35,74,37,60,52,40,71,64,42,50,49,50,51,52,51,45,47,53,19,38,73,49,46,78,79,12,44,55,58,46,34,58,54,30,58,38,49,52,36,23,53,53,44,30,43,34,49,46,31,34,23,22,63,27,41,25,44,75,42,41,43,54,63,27,66,61,29,45,58,47,54,64,15,44,57,52,65,55,26,34,31,73,62,56,68,38,56,25,37,41,57,46,49,40,38,32,63,72,67,31,66,74,43,40,63,29,53,59,36,74,89,73,58,69,49,53,33,36,45,68,50,53,52,31,50,42,48,16,27,55,63,19,42,54,89,61,44,41,77,70,38,88,53,22,52,33,45,93,43,55,49,45,48,51,35,39,52,50,34,41,39,24,63,51,68,64,48,40,57,75,52,52,68,51,58,51,27,12,61,69,47,71,33,65,69,44,16,56,50,18,46,54,53,26,71,74,105,65,31,23,32,27,29,23,35,21,76,88,48,81,41,71,37,60,71,39,42,61,64,41,30,58,28,6,77,73,36,78,28,67,49,72,57,85,42,30,17,40,25,21,16,33,30,72,50,52,51,69,85,68,51,70,38,41,40,67,41,85,86,80,58,35,29,30,24,64,18,45,48,53,56,47,35,69,60,49,43,53,55,42,40,74,71,68,52,84,78,92,55,85,25,49,61,56,44,51,46,55,36,33,76,72,48,45,92,53,35,68,83,73,62,43,61,38,24,25,35,39,38,39,44,95,59,33,38,39,38,40,34,20,68,61,24,57,30,56,40,23,34,37,70,58,90,64,29,39,37,37,25,43,47,62,75,37,51,37,75,76,71,49,83,52,44,75,21,60,44,21,50,13,14,27,39,23,74,64,36,40,46,81,40,47,34,56,39,54,72,40,31,39,64,51,49,21,20,35,35,46,36,36,51,82,91,49,78,41,75,51,72,74,39,72,76,64,80,81,67,81,64,73,64,51,92,57,54,73,69,52,45,33,50,51,44,52,52,23,45,49,53,30,41,53,44,70,59,66,58,79,50,64,62,34,32,48,30,56,20,42,48,52,19,44,44,48,50,51,52,44,38,70,69,39,95,55,76,36,40,31,39,30,64,24,54,43,77,71,34,42,39,41,47,40,23,51,53,46,28,60,73,66,56,35,53,65,44,80,44,65,61,53,61,68,57,46,59,62,26,43,40,43,38,26,56,46,47,64,42,52,64,59,67,55,25,33,62,47,36,54,47,27,47,56,45,30,74,76,35,48,34,31,40,38,46,58,46,37,40,37,69,31,35,57,75,75,42,46,71,58,51,48,52,51,43,53,50,15,44,52,20,16,52,64,35,72,36,60,51,41,72,62,42,50,50,51,51,51,51,46,47,52,20,39,72,49,45,78,79,13,45,56,58,45,34,58,52,31,58,39,48,51,36,22,54,52,44,31,43,33,48,45,31,34,22,22,64,28,41,23,41,75,42,41,42,53,63,28,66,61,30,44,59,46,55,63,15,43,57,52,64,55,25,34,32,74,61,56,68,38,55,26,36,41,57,46,51,41,37,32,61,72,67,30,66,73,42,40,64,30,53,57,34,75,89,73,59,69,48,52,32,35,45,67,51,52,52,30,50,43,49,17,28,55,64,18,42,53,90,61,45,42,76,70,40,88,54,22,52,32,45,93,45,56,48,46,49,51,35,38,52,50,33,42,39,25,62,49,67,63,50,41,56,74,52,51,69,52,57,52,26,12,61,69,48,72,32,66,68,44,15,55,49,18,47,54,53,26,71,74,105

Nearest PDB structures (foldseek):
  7ylz-assembly2_B  TM=7.707E-01  e=5.197E-29  Streptomyces sp. RM72
  7ylz-assembly1_A  TM=7.456E-01  e=7.403E-29  Streptomyces sp. RM72
  1q19-assembly1_D  TM=7.673E-01  e=5.036E-20  Pectobacterium carotovorum
  1q15-assembly1_B  TM=7.751E-01  e=1.215E-18  Pectobacterium carotovorum
  1q15-assembly1_D  TM=7.801E-01  e=2.358E-18  Pectobacterium carotovorum

Radius of gyration: 36.49 Å; Cα contacts (8 Å, |Δi|>4): 2522; chains: 2; bounding box: 68×114×78 Å